Protein 6RS1 (pdb70)

Radius of gyration: 32.47 Å; Cα contacts (8 Å, |Δi|>4): 3170; chains: 4; bounding box: 75×90×92 Å

B-factor: mean 20.93, std 16.6, range [1.47, 90.55]

Solvent-accessible surface area: 50799 Å² total; per-residue (Å²): 115,128,13,183,34,21,110,58,1,68,61,20,0,52,57,0,4,12,57,12,8,0,0,0,2,0,7,13,33,70,43,50,1,9,135,80,0,60,94,33,148,20,129,47,66,92,69,32,18,60,29,0,0,28,5,0,2,59,6,92,39,0,15,26,12,1,0,0,0,0,0,43,78,42,0,4,121,19,119,11,88,118,37,44,42,0,20,67,26,0,148,83,12,14,2,24,4,0,0,38,3,19,105,34,60,66,132,25,99,90,34,96,39,6,24,26,15,83,5,68,116,47,1,24,105,36,0,114,114,6,45,123,25,23,0,52,0,0,11,1,83,0,16,5,59,14,24,144,110,19,7,28,140,81,1,11,94,63,4,2,65,14,0,0,99,0,0,12,11,0,0,82,27,1,0,1,0,0,0,5,1,17,4,49,55,85,20,83,28,72,9,98,82,5,10,58,8,1,33,114,2,1,15,14,3,16,52,0,1,41,60,53,126,14,37,16,31,0,1,0,0,10,0,7,4,0,14,16,3,72,129,33,88,156,58,48,14,105,52,5,1,79,30,1,2,86,0,1,21,54,13,0,8,8,10,0,28,0,0,0,0,10,3,25,68,22,61,19,63,39,0,0,133,5,0,13,10,0,19,88,47,100,54,125,34,5,10,39,5,2,0,1,0,2,100,1,0,6,82,33,0,13,138,43,9,36,30,143,130,146,48,43,138,100,0,23,92,20,0,51,66,13,0,116,4,0,17,56,0,14,94,14,44,13,176,44,133,117,123,11,183,46,19,121,60,1,69,54,22,0,48,51,1,4,12,55,11,10,0,0,0,1,0,10,18,32,70,40,44,2,8,139,72,0,60,90,43,141,19,129,59,84,90,66,37,20,76,38,1,3,32,6,0,2,60,5,96,33,0,14,32,9,1,0,0,0,0,0,46,77,47,0,3,111,20,115,9,91,116,36,43,42,0,20,71,31,0,145,85,8,11,2,26,6,0,0,45,4,14,102,33,59,67,135,27,99,89,35,97,37,6,24,27,14,83,6,66,117,48,1,23,109,48,0,116,125,8,43,124,26,22,0,52,1,0,15,1,82,0,16,5,63,18,25,151,115,20,8,28,138,85,1,11,92,62,4,2,66,15,0,0,98,0,0,12,11,0,0,77,24,2,0,1,0,0,0,5,1,13,5,44,48,88,27,89,26,77,10,106,83,6,11,58,7,1,32,108,2,1,13,13,3,16,49,0,1,40,59,52,129,14,38,16,31,0,0,0,0,8,0,10,4,1,14,16,3,57,129,31,86,161,59,50,18,106,53,4,0,83,30,0,2,90,0,2,23,55,13,0,8,8,10,0,29,0,0,0,0,9,4,20,79,29,52,18,60,41,0,0,129,5,0,13,8,0,29,94,46,92,44,123,35,7,8,38,5,2,0,1,1,0,106,2,0,8,103,38,0,19,147,34,11,11,35,122,146,135,42,41,161,115,0,24,90,20,0,44,66,13,0,98,4,0,17,69,0,13,98,13,42,14,173,40,130,113,125,16,185,48,17,122,60,0,67,59,21,0,50,52,0,3,11,53,12,8,0,0,0,1,0,7,14,32,73,42,43,0,9,139,74,0,60,90,49,146,16,123,63,85,74,69,28,12,93,46,1,2,34,6,0,4,60,5,97,37,0,15,30,11,0,0,0,0,0,0,44,78,42,0,3,117,13,107,11,103,117,34,45,46,0,19,68,29,0,131,87,9,10,2,26,8,0,0,45,4,15,105,34,62,66,133,26,100,90,36,99,40,5,22,26,15,82,6,66,118,50,1,23,106,46,0,111,122,7,46,120,25,23,0,50,0,0,14,2,81,0,17,4,62,16,25,152,116,21,8,28,139,85,0,10,90,63,3,2,64,14,0,0,99,0,0,15,11,0,0,74,25,1,0,1,0,0,1,5,1,13,6,44,45,88,25,91,28,77,10,103,82,4,10,58,8,2,31,109,2,1,13,13,3,16,50,0,1,40,61,53,127,14,29,16,32,0,0,0,0,9,0,10,4,1,10,16,3,61,119,31,86,160,60,52,8,97,52,5,0,88,31,1,1,78,0,1,22,56,13,0,8,9,10,0,28,0,0,0,0,12,5,24,71,24,62,21,62,38,0,0,127,4,0,13,6,0,22,89,49,99,46,121,31,6,12,38,6,2,0,2,0,1,108,1,0,7,102,26,0,16,121,24,8,17,40,137,125,141,53,42,175,118,0,25,116,20,0,42,64,14,0,119,4,0,17,73,0,14,97,13,51,14,164,43,134,113,121,10,188,51,17,94,59,1,64,62,20,0,52,60,0,4,11,58,11,3,0,0,0,9,0,10,25,33,69,42,47,1,8,141,86,0,61,94,49,147,21,132,55,78,88,70,35,23,64,29,0,1,28,6,0,2,54,5,86,31,0,15,25,11,0,0,0,0,0,0,46,77,44,0,4,111,17,124,10,90,116,43,42,48,0,15,64,31,0,144,80,5,14,1,22,4,0,0,48,3,17,103,32,61,67,131,27,99,89,35,96,40,5,22,25,14,83,6,65,118,48,1,24,109,48,0,114,129,9,46,121,25,22,0,53,0,0,13,1,84,0,18,5,62,15,24,146,114,19,7,28,141,84,0,12,93,63,4,2,65,14,0,0,98,0,0,13,10,0,0,79,22,1,0,1,0,0,0,5,1,17,4,49,55,87,20,83,27,71,9,100,82,5,10,57,8,1,32,112,3,1,14,13,2,16,50,0,0,40,60,53,129,14,33,15,30,0,0,0,0,10,0,6,4,1,17,16,3,71,130,33,89,157,60,55,25,89,50,5,0,79,33,1,2,86,0,1,21,56,13,0,8,8,10,0,29,0,0,0,0,11,9,43,58,18,44,17,63,42,0,0,136,6,0,12,3,0,17,74,30,115,47,121,35,5,9,38,6,2,0,1,0,14,99,0,0,7,46,34,0,15,120,49,11,17,37,129,128,128,52,41,151,117,0,23,96,20,0,38,68,13,0,119,4,0,17,71,0,15,97,11,40,14,170,42,131

GO terms:
  GO:0004332 fructose-bisphosphate aldolase activity (F, IDA)
  GO:0031930 mitochondria-nucleus signaling pathway (P, IDA)
  GO:0006094 gluconeogenesis (P, IDA)
  GO:0006096 glycolytic process (P, IDA)
  GO:0005634 nucleus (C, EXP)
  GO:0005515 protein binding (F, IPI)
  GO:0003729 mRNA binding (F, IDA)
  GO:0005739 mitochondrion (C, IDA)
  GO:0005507 copper ion binding (F, HDA)
  GO:0005783 endoplasmic reticulum (C, HDA)
  GO:0005829 cytosol (C, HDA)
  GO:0005886 plasma membrane (C, HDA)
  GO:0009506 plasmodesma (C, HDA)
  GO:1901149 salicylic acid binding (F, HDA)

Sequence (1348 aa):
FTSKFADELIANAAYIGTPGKGILAADESTGTIGKRLASINVEENVESNRRALRELLFTTPGALPCLSGVILFEETLYQKSSDGTPFVDMLKSAGVLPGIKVDKGTVELAGTNGETTTQGLDGLGDRCKKYYEAGARFAKWRAVLKIGVNEPSQLAIHENAYGLARYAVICQENGLVPIVEPEILVDGSHDIQKKCAAVTERVLAACYKALSDHHVLLEGTLLKPNMVTPGSESAKVAPEVIIAEHTVRALQRTVPAAVPAIIVFLSGGQSEEEATRNLNAMNQLKKTKKPWSLSFSSFGRALQQSSTLKTWGGKEENVKKAQEAFLVRCKANSEATLGAYKGDFTSKFADELIANAAYIIGTPGKGILAADESTGTIGKRLASINVENVESNRRALRELLFTTPGALPCLSGVILFEETLYQKSSDGTPFVDMLKSAGVLPGIKVDKGTVELAGTNGETTTQGLDGLGDRRCKKYYEAGARFAKWRAVLKIGVNEPSQLAIHENAYGLARYAVICQENGLVPIVEPEILVDGSHDIQKKCAAVTERVLAACYKALSDHHVLLEGTLLKPNMVTPGSESAKVAPEVIAEEHTVRALQRTVPAAVPAIVFLSGGQSEEEATRNLNAMNQLLKTKKKPWSLSFSFGRALQQSTLKTWGGKEENVKKAQEAFLVRCKANSEATLGAYKGDFTSKFADELIANAAYIIGTPGKGILAADESTGTIGKRLASINVENVESNRRALRELLFTTPGALPCLSGVILFEETLYQKSSDGTPFVDMLKSAGVLPGIKVDKGTVELAGTNGETTTQQGLDGLGDRRCKKYYEAGARFAKWRAVLKIGVNEPSQLAIHENAYGLARYAVICQENGLVPIVEPEILVDDGSHDIQKKCAAVTERVLAACYKALSDHHVLLEGTLLKPNMVTPGSESAKVAPEEVIAEHTVRALQRTVPAAVPAIVFLSGGQSEEEATRNLNAMNQLKKTKKPWSLSFSFGRALQQSTLKTWGGKEENVKKAQEAFLVRCKANSEATLGAYKGDFTSKFADELIANAAYIGTPGKGILAADESTGTIGKRLASINVENVESNRRALRELLFTTPGALPCLSGVILFEETLYQKSSDGTPFVDMLKSAGVLPGIKVDKGTVVELAGTNGETTTQGLDGLGDRRCKKYYEAGARFAKWRAVLKIGVNEPSQLAIHENAYGLARYAVICQENGLVPIVEPEILVDGSHDIQKKCAAVTERVLAACYKALSDHHVLLEGTLLKPNMVTPGSESAKVAPEVIAEEHTVRALQRTVPAAVPAIVFLSGGQSEEEATRNLNAMNQLKKTKKPWSLSFSFGRALQQSTLKTWGGKEENVKKAQEAFLVRCKANSEATLGAYKGD

Structure (mmCIF, N/CA/C/O backbone):
data_6RS1
#
_entry.id   6RS1
#
_cell.length_a   67.567
_cell.length_b   67.636
_cell.length_c   88.908
_cell.angle_alpha   79.95
_cell.angle_beta   73.13
_cell.angle_gamma   65.58
#
_symmetry.space_group_name_H-M   'P 1'
#
loop_
_entity.id
_entity.type
_entity.pdbx_description
1 polymer 'Fructose-bisphosphate aldolase 6, cytosolic'
2 non-polymer 'SULFATE ION'
3 water water
#
loop_
_atom_site.group_PDB
_atom_site.id
_atom_site.type_symbol
_atom_site.label_atom_id
_atom_site.label_alt_id
_atom_site.label_comp_id
_atom_site.label_asym_id
_atom_site.label_entity_id
_atom_site.label_seq_id
_atom_site.pdbx_PDB_ins_code
_atom_site.Cartn_x
_atom_site.Cartn_y
_atom_site.Cartn_z
_atom_site.occupancy
_atom_site.B_iso_or_equiv
_atom_site.auth_seq_id
_atom_site.auth_comp_id
_atom_site.auth_asym_id
_atom_site.auth_atom_id
_atom_site.pdbx_PDB_model_num
ATOM 1 N N . PHE A 1 4 ? -0.258 -23.447 12.376 1.00 54.53 4 PHE A N 1
ATOM 2 C CA . PHE A 1 4 ? 0.099 -22.593 13.539 1.00 54.20 4 PHE A CA 1
ATOM 3 C C . PHE A 1 4 ? -0.824 -21.366 13.598 1.00 54.20 4 PHE A C 1
ATOM 4 O O . PHE A 1 4 ? -0.713 -20.425 12.798 1.00 53.51 4 PHE A O 1
ATOM 12 N N . THR A 1 5 ? -1.748 -21.416 14.566 1.00 52.01 5 THR A N 1
ATOM 13 C CA . THR A 1 5 ? -2.483 -20.270 15.081 1.00 50.28 5 THR A CA 1
ATOM 14 C C . THR A 1 5 ? -2.092 -20.093 16.555 1.00 46.39 5 THR A C 1
ATOM 15 O O . THR A 1 5 ? -2.367 -20.988 17.354 1.00 45.64 5 THR A O 1
ATOM 19 N N . SER A 1 6 ? -1.477 -18.949 16.884 1.00 41.05 6 SER A N 1
ATOM 20 C CA . SER A 1 6 ? -1.221 -18.568 18.272 1.00 39.17 6 SER A CA 1
ATOM 21 C C . SER A 1 6 ? -2.562 -18.229 18.964 1.00 38.64 6 SER A C 1
ATOM 22 O O . SER A 1 6 ? -3.561 -17.888 18.289 1.00 42.70 6 SER A O 1
ATOM 25 N N . LYS A 1 7 ? -2.632 -18.412 20.291 1.00 34.57 7 LYS A N 1
ATOM 26 C CA . LYS A 1 7 ? -3.753 -17.854 21.101 1.00 32.73 7 LYS A CA 1
ATOM 27 C C . LYS A 1 7 ? -3.548 -16.338 21.304 1.00 27.85 7 LYS A C 1
ATOM 28 O O . LYS A 1 7 ? -4.445 -15.650 21.702 1.00 27.08 7 LYS A O 1
ATOM 34 N N . PHE A 1 8 ? -2.338 -15.842 21.014 1.00 22.80 8 PHE A N 1
ATOM 35 C CA . PHE A 1 8 ? -2.009 -14.450 21.132 1.00 20.02 8 PHE A CA 1
ATOM 36 C C . PHE A 1 8 ? -2.174 -13.704 19.796 1.00 18.35 8 PHE A C 1
ATOM 37 O O . PHE A 1 8 ? -1.763 -12.521 19.705 1.00 17.11 8 PHE A O 1
ATOM 45 N N . ALA A 1 9 ? -2.755 -14.364 18.778 1.00 17.35 9 ALA A N 1
ATOM 46 C CA . ALA A 1 9 ? -2.701 -13.878 17.389 1.00 16.43 9 ALA A CA 1
ATOM 47 C C . ALA A 1 9 ? -3.269 -12.451 17.289 1.00 16.21 9 ALA A C 1
ATOM 48 O O . ALA A 1 9 ? -2.631 -11.577 16.690 1.00 15.38 9 ALA A O 1
ATOM 50 N N . ASP A 1 10 ? -4.442 -12.203 17.883 1.00 16.81 10 ASP A N 1
ATOM 51 C CA . ASP A 1 10 ? -5.054 -10.853 17.842 1.00 16.91 10 ASP A CA 1
ATOM 52 C C . ASP A 1 10 ? -4.141 -9.790 18.491 1.00 15.78 10 ASP A C 1
ATOM 53 O O . ASP A 1 10 ? -3.924 -8.708 17.921 1.00 15.18 10 ASP A O 1
ATOM 58 N N . GLU A 1 11 ? -3.622 -10.105 19.686 1.00 15.35 11 GLU A N 1
ATOM 59 C CA . GLU A 1 11 ? -2.786 -9.177 20.411 1.00 14.78 11 GLU A CA 1
ATOM 60 C C . GLU A 1 11 ? -1.480 -8.943 19.630 1.00 13.24 11 GLU A C 1
ATOM 61 O O . GLU A 1 11 ? -1.004 -7.803 19.591 1.00 12.94 11 GLU A O 1
ATOM 67 N N . LEU A 1 12 ? -0.935 -9.980 18.969 1.00 12.20 12 LEU A N 1
ATOM 68 C CA . LEU A 1 12 ? 0.314 -9.829 18.197 1.00 10.91 12 LEU A CA 1
ATOM 69 C C . LEU A 1 12 ? 0.108 -8.803 17.072 1.00 10.24 12 LEU A C 1
ATOM 70 O O . LEU A 1 12 ? 0.912 -7.895 16.875 1.00 9.58 12 LEU A O 1
ATOM 75 N N . ILE A 1 13 ? -0.982 -8.984 16.323 1.00 10.38 13 ILE A N 1
ATOM 76 C CA . ILE A 1 13 ? -1.345 -8.169 15.148 1.00 10.10 13 ILE A CA 1
ATOM 77 C C . ILE A 1 13 ? -1.631 -6.716 15.568 1.00 10.11 13 ILE A C 1
ATOM 78 O O . ILE A 1 13 ? -1.147 -5.801 14.923 1.00 9.69 13 ILE A O 1
ATOM 83 N N . ALA A 1 14 ? -2.378 -6.522 16.660 1.00 10.65 14 ALA A N 1
ATOM 84 C CA . ALA A 1 14 ? -2.658 -5.184 17.242 1.00 10.91 14 ALA A CA 1
ATOM 85 C C . ALA A 1 14 ? -1.370 -4.502 17.739 1.00 10.28 14 ALA A C 1
ATOM 86 O O . ALA A 1 14 ? -1.188 -3.321 17.449 1.00 10.10 14 ALA A O 1
ATOM 88 N N . ASN A 1 15 ? -0.508 -5.224 18.467 1.00 9.95 15 ASN A N 1
ATOM 89 C CA . ASN A 1 15 ? 0.731 -4.638 18.981 1.00 9.59 15 ASN A CA 1
ATOM 90 C C . ASN A 1 15 ? 1.688 -4.339 17.836 1.00 8.88 15 ASN A C 1
ATOM 91 O O . ASN A 1 15 ? 2.293 -3.275 17.828 1.00 8.87 15 ASN A O 1
ATOM 96 N N . ALA A 1 16 ? 1.855 -5.249 16.888 1.00 8.57 16 ALA A N 1
ATOM 97 C CA . ALA A 1 16 ? 2.793 -4.990 15.759 1.00 8.04 16 ALA A CA 1
ATOM 98 C C . ALA A 1 16 ? 2.346 -3.771 14.952 1.00 8.20 16 ALA A C 1
ATOM 99 O O . ALA A 1 16 ? 3.176 -2.953 14.569 1.00 7.98 16 ALA A O 1
ATOM 101 N N . ALA A 1 17 ? 1.047 -3.672 14.653 1.00 8.90 17 ALA A N 1
ATOM 102 C CA . ALA A 1 17 ? 0.477 -2.508 13.974 1.00 9.27 17 ALA A CA 1
ATOM 103 C C . ALA A 1 17 ? 0.697 -1.237 14.817 1.00 9.68 17 ALA A C 1
ATOM 104 O O . ALA A 1 17 ? 1.024 -0.205 14.273 1.00 9.62 17 ALA A O 1
ATOM 106 N N . TYR A 1 18 ? 0.543 -1.326 16.155 1.00 10.13 18 TYR A N 1
ATOM 107 C CA . TYR A 1 18 ? 0.699 -0.198 17.048 1.00 10.56 18 TYR A CA 1
ATOM 108 C C . TYR A 1 18 ? 2.115 0.396 16.978 1.00 10.17 18 TYR A C 1
ATOM 109 O O . TYR A 1 18 ? 2.322 1.632 17.010 1.00 10.29 18 TYR A O 1
ATOM 118 N N . ILE A 1 19 ? 3.115 -0.477 16.918 1.00 9.73 19 ILE A N 1
ATOM 119 C CA . ILE A 1 19 ? 4.492 -0.038 16.884 1.00 9.49 19 ILE A CA 1
ATOM 120 C C . ILE A 1 19 ? 4.695 0.883 15.680 1.00 9.55 19 ILE A C 1
ATOM 121 O O . ILE A 1 19 ? 5.482 1.846 15.771 1.00 9.81 19 ILE A O 1
ATOM 126 N N . GLY A 1 20 ? 4.030 0.590 14.558 1.00 9.62 20 GLY A N 1
ATOM 127 C CA . GLY A 1 20 ? 4.156 1.391 13.336 1.00 9.71 20 GLY A CA 1
ATOM 128 C C . GLY A 1 20 ? 3.204 2.617 13.280 1.00 10.53 20 GLY A C 1
ATOM 129 O O . GLY A 1 20 ? 3.098 3.252 12.252 1.00 10.92 20 GLY A O 1
ATOM 130 N N . THR A 1 21 ? 2.535 2.999 14.378 1.00 10.99 21 THR A N 1
ATOM 131 C CA . THR A 1 21 ? 1.768 4.245 14.441 1.00 11.73 21 THR A CA 1
ATOM 132 C C . THR A 1 21 ? 2.567 5.435 13.886 1.00 11.85 21 THR A C 1
ATOM 133 O O . THR A 1 21 ? 3.608 5.791 14.430 1.00 11.70 21 THR A O 1
ATOM 137 N N . PRO A 1 22 ? 2.066 6.141 12.837 1.00 12.02 22 PRO A N 1
ATOM 138 C CA . PRO A 1 22 ? 2.700 7.378 12.354 1.00 12.06 22 PRO A CA 1
ATOM 139 C C . PRO A 1 22 ? 2.977 8.352 13.510 1.00 12.34 22 PRO A C 1
ATOM 140 O O . PRO A 1 22 ? 2.110 8.574 14.341 1.00 12.73 22 PRO A O 1
ATOM 144 N N . GLY A 1 23 ? 4.227 8.850 13.591 1.00 11.93 23 GLY A N 1
ATOM 145 C CA . GLY A 1 23 ? 4.607 9.748 14.693 1.00 12.41 23 GLY A CA 1
ATOM 146 C C . GLY A 1 23 ? 5.348 9.063 15.832 1.00 11.99 23 GLY A C 1
ATOM 147 O O . GLY A 1 23 ? 5.849 9.751 16.726 1.00 12.41 23 GLY A O 1
ATOM 148 N N . LYS A 1 24 ? 5.482 7.733 15.766 1.00 11.04 24 LYS A N 1
ATOM 149 C CA . LYS A 1 24 ? 6.074 6.941 16.817 1.00 10.90 24 LYS A CA 1
ATOM 150 C C . LYS A 1 24 ? 7.137 5.985 16.256 1.00 9.80 24 LYS A C 1
ATOM 151 O O . LYS A 1 24 ? 7.077 5.615 15.084 1.00 9.14 24 LYS A O 1
ATOM 157 N N . GLY A 1 25 ? 8.096 5.632 17.118 1.00 9.70 25 GLY A N 1
ATOM 158 C CA . GLY A 1 25 ? 9.089 4.631 16.805 1.00 9.06 25 GLY A CA 1
ATOM 159 C C . GLY A 1 25 ? 9.624 3.995 18.058 1.00 9.27 25 GLY A C 1
ATOM 160 O O . GLY A 1 25 ? 9.085 4.191 19.113 1.00 9.89 25 GLY A O 1
ATOM 161 N N . ILE A 1 26 ? 10.703 3.223 17.936 1.00 8.89 26 ILE A N 1
ATOM 162 C CA . ILE A 1 26 ? 11.204 2.446 19.052 1.00 9.10 26 ILE A CA 1
ATOM 163 C C . ILE A 1 26 ? 12.523 3.056 19.544 1.00 9.66 26 ILE A C 1
ATOM 164 O O . ILE A 1 26 ? 13.381 3.400 18.748 1.00 9.36 26 ILE A O 1
ATOM 169 N N . LEU A 1 27 ? 12.688 3.145 20.866 1.00 10.50 27 LEU A N 1
ATOM 170 C CA . LEU A 1 27 ? 13.973 3.399 21.454 1.00 11.28 27 LEU A CA 1
ATOM 171 C C . LEU A 1 27 ? 14.607 2.047 21.764 1.00 11.31 27 LEU A C 1
ATOM 172 O O . LEU A 1 27 ? 14.039 1.267 22.499 1.00 11.25 27 LEU A O 1
ATOM 177 N N . ALA A 1 28 ? 15.777 1.788 21.164 1.00 11.52 28 ALA A N 1
ATOM 178 C CA . ALA A 1 28 ? 16.584 0.584 21.508 1.00 11.87 28 ALA A CA 1
ATOM 179 C C . ALA A 1 28 ? 17.515 0.944 22.673 1.00 13.28 28 ALA A C 1
ATOM 180 O O . ALA A 1 28 ? 18.549 1.612 22.480 1.00 13.87 28 ALA A O 1
ATOM 182 N N . ALA A 1 29 ? 17.088 0.585 23.879 1.00 14.31 29 ALA A N 1
ATOM 183 C CA . ALA A 1 29 ? 17.850 0.782 25.071 1.00 16.06 29 ALA A CA 1
ATOM 184 C C . ALA A 1 29 ? 18.310 -0.575 25.615 1.00 16.91 29 ALA A C 1
ATOM 185 O O . ALA A 1 29 ? 18.466 -0.716 26.852 1.00 17.72 29 ALA A O 1
ATOM 187 N N . ASP A 1 30 ? 18.547 -1.535 24.708 1.00 16.91 30 ASP A N 1
ATOM 188 C CA . ASP A 1 30 ? 18.719 -2.930 25.111 1.00 18.41 30 ASP A CA 1
ATOM 189 C C . ASP A 1 30 ? 20.207 -3.321 25.165 1.00 20.51 30 ASP A C 1
ATOM 190 O O . ASP A 1 30 ? 20.527 -4.481 25.115 1.00 19.99 30 ASP A O 1
ATOM 195 N N . GLU A 1 31 ? 21.106 -2.347 25.328 1.00 23.83 31 GLU A N 1
ATOM 196 C CA . GLU A 1 31 ? 22.509 -2.686 25.222 1.00 26.83 31 GLU A CA 1
ATOM 197 C C . GLU A 1 31 ? 22.894 -3.423 26.508 1.00 29.66 31 GLU A C 1
ATOM 198 O O . GLU A 1 31 ? 22.521 -3.023 27.639 1.00 30.60 31 GLU A O 1
ATOM 204 N N . SER A 1 32 ? 23.557 -4.566 26.276 1.00 32.37 32 SER A N 1
ATOM 205 C CA . SER A 1 32 ? 24.028 -5.466 27.319 1.00 35.30 32 SER A CA 1
ATOM 206 C C . SER A 1 32 ? 24.867 -4.705 28.346 1.00 36.31 32 SER A C 1
ATOM 207 O O . SER A 1 32 ? 25.225 -3.531 28.166 1.00 35.88 32 SER A O 1
ATOM 210 N N . THR A 1 33 ? 25.185 -5.434 29.411 1.00 37.12 33 THR A N 1
ATOM 211 C CA . THR A 1 33 ? 26.020 -4.953 30.513 1.00 39.20 33 THR A CA 1
ATOM 212 C C . THR A 1 33 ? 27.401 -4.481 29.977 1.00 40.44 33 THR A C 1
ATOM 213 O O . THR A 1 33 ? 27.957 -3.492 30.467 1.00 41.10 33 THR A O 1
ATOM 217 N N . GLY A 1 34 ? 27.919 -5.136 28.929 1.00 41.00 34 GLY A N 1
ATOM 218 C CA . GLY A 1 34 ? 29.226 -4.807 28.329 1.00 42.93 34 GLY A CA 1
ATOM 219 C C . GLY A 1 34 ? 29.165 -3.622 27.374 1.00 43.36 34 GLY A C 1
ATOM 220 O O . GLY A 1 34 ? 29.974 -2.667 27.484 1.00 44.17 34 GLY A O 1
ATOM 221 N N . THR A 1 35 ? 28.201 -3.677 26.440 1.00 43.31 35 THR A N 1
ATOM 222 C CA . THR A 1 35 ? 28.023 -2.653 25.415 1.00 41.74 35 THR A CA 1
ATOM 223 C C . THR A 1 35 ? 27.717 -1.294 26.055 1.00 42.86 35 THR A C 1
ATOM 224 O O . THR A 1 35 ? 28.230 -0.267 25.594 1.00 43.71 35 THR A O 1
ATOM 228 N N . ILE A 1 36 ? 26.882 -1.285 27.108 1.00 43.43 36 ILE A N 1
ATOM 229 C CA . ILE A 1 36 ? 26.544 -0.038 27.782 1.00 44.05 36 ILE A CA 1
ATOM 230 C C . ILE A 1 36 ? 27.759 0.421 28.590 1.00 46.26 36 ILE A C 1
ATOM 231 O O . ILE A 1 36 ? 27.958 1.613 28.770 1.00 47.51 36 ILE A O 1
ATOM 236 N N . GLY A 1 37 ? 28.563 -0.537 29.061 1.00 49.25 37 GLY A N 1
ATOM 237 C CA . GLY A 1 37 ? 29.853 -0.247 29.668 1.00 52.48 37 GLY A CA 1
ATOM 238 C C . GLY A 1 37 ? 30.661 0.701 28.791 1.00 54.21 37 GLY A C 1
ATOM 239 O O . GLY A 1 37 ? 31.023 1.810 29.224 1.00 56.70 37 GLY A O 1
ATOM 240 N N . LYS A 1 38 ? 30.876 0.279 27.537 1.00 52.98 38 LYS A N 1
ATOM 241 C CA . LYS A 1 38 ? 31.593 1.071 26.531 1.00 53.40 38 LYS A CA 1
ATOM 242 C C . LYS A 1 38 ? 31.016 2.497 26.452 1.00 52.87 38 LYS A C 1
ATOM 243 O O . LYS A 1 38 ? 31.780 3.472 26.490 1.00 54.37 38 LYS A O 1
ATOM 249 N N . ARG A 1 39 ? 29.678 2.602 26.335 1.00 51.44 39 ARG A N 1
ATOM 250 C CA . ARG A 1 39 ? 28.968 3.886 26.189 1.00 50.00 39 ARG A CA 1
ATOM 251 C C . ARG A 1 39 ? 29.212 4.761 27.424 1.00 49.73 39 ARG A C 1
ATOM 252 O O . ARG A 1 39 ? 29.383 5.992 27.306 1.00 49.44 39 ARG A O 1
ATOM 260 N N . LEU A 1 40 ? 29.182 4.126 28.603 1.00 49.01 40 LEU A N 1
ATOM 261 C CA . LEU A 1 40 ? 29.318 4.842 29.862 1.00 51.06 40 LEU A CA 1
ATOM 262 C C . LEU A 1 40 ? 30.774 5.289 30.018 1.00 52.91 40 LEU A C 1
ATOM 263 O O . LEU A 1 40 ? 31.038 6.423 30.437 1.00 54.92 40 LEU A O 1
ATOM 268 N N . ALA A 1 41 ? 31.700 4.381 29.680 1.00 53.81 41 ALA A N 1
ATOM 269 C CA . ALA A 1 41 ? 33.139 4.666 29.692 1.00 57.20 41 ALA A CA 1
ATOM 270 C C . ALA A 1 41 ? 33.406 5.936 28.879 1.00 57.74 41 ALA A C 1
ATOM 271 O O . ALA A 1 41 ? 34.007 6.887 29.395 1.00 58.60 41 ALA A O 1
ATOM 273 N N . SER A 1 42 ? 32.882 5.947 27.640 1.00 56.25 42 SER A N 1
ATOM 274 C CA . SER A 1 42 ? 33.101 7.004 26.647 1.00 56.50 42 SER A CA 1
ATOM 275 C C . SER A 1 42 ? 32.686 8.389 27.154 1.00 57.20 42 SER A C 1
ATOM 276 O O . SER A 1 42 ? 32.880 9.391 26.473 1.00 58.06 42 SER A O 1
ATOM 279 N N . ILE A 1 43 ? 32.160 8.451 28.374 1.00 58.08 43 ILE A N 1
ATOM 280 C CA . ILE A 1 43 ? 31.814 9.710 28.989 1.00 59.02 43 ILE A CA 1
ATOM 281 C C . ILE A 1 43 ? 32.123 9.642 30.498 1.00 61.03 43 ILE A C 1
ATOM 282 O O . ILE A 1 43 ? 31.456 10.296 31.304 1.00 62.37 43 ILE A O 1
ATOM 287 N N . ASN A 1 44 ? 33.147 8.846 30.849 1.00 62.14 44 ASN A N 1
ATOM 288 C CA . ASN A 1 44 ? 33.775 8.750 32.196 1.00 62.76 44 ASN A CA 1
ATOM 289 C C . ASN A 1 44 ? 32.740 8.437 33.279 1.00 60.81 44 ASN A C 1
ATOM 290 O O . ASN A 1 44 ? 32.675 9.130 34.305 1.00 62.36 44 ASN A O 1
ATOM 295 N N . VAL A 1 45 ? 31.979 7.356 33.057 1.00 56.63 45 VAL A N 1
ATOM 296 C CA . VAL A 1 45 ? 31.095 6.806 34.079 1.00 54.38 45 VAL A CA 1
ATOM 297 C C . VAL A 1 45 ? 31.392 5.308 34.212 1.00 51.87 45 VAL A C 1
ATOM 298 O O . VAL A 1 45 ? 31.586 4.605 33.225 1.00 49.91 45 VAL A O 1
ATOM 302 N N . GLU A 1 46 ? 31.486 4.864 35.468 1.00 51.77 46 GLU A N 1
ATOM 303 C CA A GLU A 1 46 ? 31.738 3.457 35.817 0.50 51.06 46 GLU A CA 1
ATOM 304 C CA B GLU A 1 46 ? 31.733 3.465 35.827 0.50 51.27 46 GLU A CA 1
ATOM 305 C C . GLU A 1 46 ? 30.502 2.652 35.395 1.00 48.43 46 GLU A C 1
ATOM 306 O O . GLU A 1 46 ? 29.369 3.138 35.507 1.00 47.43 46 GLU A O 1
ATOM 317 N N . ASN A 1 47 ? 30.730 1.427 34.909 1.00 46.58 47 ASN A N 1
ATOM 318 C CA . ASN A 1 47 ? 29.665 0.521 34.533 1.00 44.71 47 ASN A CA 1
ATOM 319 C C . ASN A 1 47 ? 29.197 -0.315 35.746 1.00 44.79 47 ASN A C 1
ATOM 320 O O . ASN A 1 47 ? 29.472 -1.500 35.819 1.00 44.29 47 ASN A O 1
ATOM 325 N N . VAL A 1 48 ? 28.456 0.319 36.670 1.00 45.16 48 VAL A N 1
ATOM 326 C CA . VAL A 1 48 ? 27.734 -0.338 37.775 1.00 45.32 48 VAL A CA 1
ATOM 327 C C . VAL A 1 48 ? 26.220 -0.227 37.495 1.00 43.57 48 VAL A C 1
ATOM 328 O O . VAL A 1 48 ? 25.772 0.701 36.810 1.00 42.43 48 VAL A O 1
ATOM 332 N N . GLU A 1 49 ? 25.433 -1.162 38.046 1.00 42.84 49 GLU A N 1
ATOM 333 C CA . GLU A 1 49 ? 23.962 -1.181 37.884 1.00 41.12 49 GLU A CA 1
ATOM 334 C C . GLU A 1 49 ? 23.327 0.140 38.370 1.00 41.48 49 GLU A C 1
ATOM 335 O O . GLU A 1 49 ? 22.269 0.545 37.896 1.00 40.36 49 GLU A O 1
ATOM 341 N N . SER A 1 50 ? 23.964 0.808 39.332 1.00 42.72 50 SER A N 1
ATOM 342 C CA . SER A 1 50 ? 23.552 2.134 39.768 1.00 43.30 50 SER A CA 1
ATOM 343 C C . SER A 1 50 ? 23.353 3.070 38.562 1.00 41.75 50 SER A C 1
ATOM 344 O O . SER A 1 50 ? 22.311 3.707 38.418 1.00 41.24 50 SER A O 1
ATOM 347 N N . ASN A 1 51 ? 24.368 3.146 37.689 1.00 40.99 51 ASN A N 1
ATOM 348 C CA . ASN A 1 51 ? 24.482 4.179 36.638 1.00 39.87 51 ASN A CA 1
ATOM 349 C C . ASN A 1 51 ? 23.649 3.810 35.397 1.00 37.40 51 ASN A C 1
ATOM 350 O O . ASN A 1 51 ? 23.034 4.686 34.785 1.00 36.50 51 ASN A O 1
ATOM 355 N N . ARG A 1 52 ? 23.659 2.520 35.029 1.00 36.39 52 ARG A N 1
ATOM 356 C CA . ARG A 1 52 ? 22.825 1.990 33.947 1.00 34.20 52 ARG A CA 1
ATOM 357 C C . ARG A 1 52 ? 21.352 2.329 34.230 1.00 33.94 52 ARG A C 1
ATOM 358 O O . ARG A 1 52 ? 20.654 2.828 33.357 1.00 34.17 52 ARG A O 1
ATOM 366 N N . ARG A 1 53 ? 20.885 2.061 35.455 1.00 34.34 53 ARG A N 1
ATOM 367 C CA . ARG A 1 53 ? 19.538 2.425 35.900 1.00 33.88 53 ARG A CA 1
ATOM 368 C C . ARG A 1 53 ? 19.334 3.937 35.747 1.00 33.89 53 ARG A C 1
ATOM 369 O O . ARG A 1 53 ? 18.281 4.364 35.267 1.00 32.74 53 ARG A O 1
ATOM 377 N N . ALA A 1 54 ? 20.335 4.732 36.170 1.00 34.97 54 ALA A N 1
ATOM 378 C CA . ALA A 1 54 ? 20.243 6.193 36.157 1.00 35.37 54 ALA A CA 1
ATOM 379 C C . ALA A 1 54 ? 20.051 6.705 34.714 1.00 33.49 54 ALA A C 1
ATOM 380 O O . ALA A 1 54 ? 19.267 7.624 34.483 1.00 33.39 54 ALA A O 1
ATOM 382 N N . LEU A 1 55 ? 20.798 6.113 33.777 1.00 32.03 55 LEU A N 1
ATOM 383 C CA . LEU A 1 55 ? 20.774 6.488 32.383 1.00 31.11 55 LEU A CA 1
ATOM 384 C C . LEU A 1 55 ? 19.429 6.116 31.725 1.00 29.10 55 LEU A C 1
ATOM 385 O O . LEU A 1 55 ? 18.857 6.885 30.978 1.00 28.54 55 LEU A O 1
ATOM 390 N N . ARG A 1 56 ? 18.946 4.911 32.000 1.00 27.99 56 ARG A N 1
ATOM 391 C CA . ARG A 1 56 ? 17.683 4.463 31.423 1.00 26.54 56 ARG A CA 1
ATOM 392 C C . ARG A 1 56 ? 16.536 5.280 32.047 1.00 27.01 56 ARG A C 1
ATOM 393 O O . ARG A 1 56 ? 15.574 5.635 31.386 1.00 26.20 56 ARG A O 1
ATOM 401 N N . GLU A 1 57 ? 16.660 5.637 33.320 1.00 28.53 57 GLU A N 1
ATOM 402 C CA . GLU A 1 57 ? 15.672 6.483 33.996 1.00 29.51 57 GLU A CA 1
ATOM 403 C C . GLU A 1 57 ? 15.618 7.890 33.382 1.00 29.70 57 GLU A C 1
ATOM 404 O O . GLU A 1 57 ? 14.527 8.440 33.210 1.00 29.39 57 GLU A O 1
ATOM 410 N N . LEU A 1 58 ? 16.803 8.463 33.126 1.00 30.33 58 LEU A N 1
ATOM 411 C CA . LEU A 1 58 ? 16.968 9.727 32.436 1.00 30.81 58 LEU A CA 1
ATOM 412 C C . LEU A 1 58 ? 16.133 9.744 31.143 1.00 29.15 58 LEU A C 1
ATOM 413 O O . LEU A 1 58 ? 15.334 10.650 30.909 1.00 28.81 58 LEU A O 1
ATOM 418 N N . LEU A 1 59 ? 16.323 8.713 30.315 1.00 28.10 59 LEU A N 1
ATOM 419 C CA . LEU A 1 59 ? 15.623 8.562 29.046 1.00 26.68 59 LEU A CA 1
ATOM 420 C C . LEU A 1 59 ? 14.108 8.486 29.278 1.00 26.59 59 LEU A C 1
ATOM 421 O O . LEU A 1 59 ? 13.343 9.301 28.737 1.00 26.52 59 LEU A O 1
ATOM 426 N N . PHE A 1 60 ? 13.693 7.530 30.112 1.00 26.85 60 PHE A N 1
ATOM 427 C CA . PHE A 1 60 ? 12.305 7.129 30.255 1.00 26.68 60 PHE A CA 1
ATOM 428 C C . PHE A 1 60 ? 11.486 8.189 31.006 1.00 28.39 60 PHE A C 1
ATOM 429 O O . PHE A 1 60 ? 10.270 8.233 30.843 1.00 28.91 60 PHE A O 1
ATOM 437 N N . THR A 1 61 ? 12.129 9.042 31.820 1.00 30.05 61 THR A N 1
ATOM 438 C CA . THR A 1 61 ? 11.390 10.094 32.545 1.00 31.29 61 THR A CA 1
ATOM 439 C C . THR A 1 61 ? 11.580 11.464 31.883 1.00 31.45 61 THR A C 1
ATOM 440 O O . THR A 1 61 ? 11.263 12.463 32.500 1.00 32.81 61 THR A O 1
ATOM 444 N N . THR A 1 62 ? 12.099 11.495 30.650 1.00 29.90 62 THR A N 1
ATOM 445 C CA . THR A 1 62 ? 12.211 12.739 29.883 1.00 29.81 62 THR A CA 1
ATOM 446 C C . THR A 1 62 ? 10.810 13.270 29.596 1.00 29.63 62 THR A C 1
ATOM 447 O O . THR A 1 62 ? 10.023 12.631 28.911 1.00 28.85 62 THR A O 1
ATOM 451 N N . PRO A 1 63 ? 10.441 14.460 30.105 1.00 30.98 63 PRO A N 1
ATOM 452 C CA . PRO A 1 63 ? 9.191 15.108 29.703 1.00 30.86 63 PRO A CA 1
ATOM 453 C C . PRO A 1 63 ? 9.071 15.194 28.181 1.00 29.28 63 PRO A C 1
ATOM 454 O O . PRO A 1 63 ? 9.960 15.738 27.555 1.00 29.64 63 PRO A O 1
ATOM 458 N N . GLY A 1 64 ? 8.017 14.609 27.605 1.00 27.54 64 GLY A N 1
ATOM 459 C CA . GLY A 1 64 ? 7.734 14.763 26.155 1.00 25.84 64 GLY A CA 1
ATOM 460 C C . GLY A 1 64 ? 8.212 13.595 25.297 1.00 23.41 64 GLY A C 1
ATOM 461 O O . GLY A 1 64 ? 7.827 13.483 24.159 1.00 22.22 64 GLY A O 1
ATOM 462 N N . ALA A 1 65 ? 9.052 12.722 25.845 1.00 22.57 65 ALA A N 1
ATOM 463 C CA . ALA A 1 65 ? 9.771 11.724 25.024 1.00 20.81 65 ALA A CA 1
ATOM 464 C C . ALA A 1 65 ? 8.865 10.531 24.705 1.00 19.36 65 ALA A C 1
ATOM 465 O O . ALA A 1 65 ? 8.717 10.131 23.560 1.00 18.17 65 ALA A O 1
ATOM 467 N N . LEU A 1 66 ? 8.216 9.993 25.737 1.00 19.33 66 LEU A N 1
ATOM 468 C CA . LEU A 1 66 ? 7.467 8.751 25.609 1.00 18.20 66 LEU A CA 1
ATOM 469 C C . LEU A 1 66 ? 6.405 8.823 24.514 1.00 17.31 66 LEU A C 1
ATOM 470 O O . LEU A 1 66 ? 6.188 7.823 23.826 1.00 16.15 66 LEU A O 1
ATOM 475 N N . PRO A 1 67 ? 5.652 9.939 24.358 1.00 17.81 67 PRO A N 1
ATOM 476 C CA . PRO A 1 67 ? 4.688 10.083 23.262 1.00 17.15 67 PRO A CA 1
ATOM 477 C C . PRO A 1 67 ? 5.227 9.892 21.846 1.00 15.80 67 PRO A C 1
ATOM 478 O O . PRO A 1 67 ? 4.478 9.499 20.958 1.00 15.11 67 PRO A O 1
ATOM 482 N N . CYS A 1 68 ? 6.543 10.100 21.665 1.00 15.36 68 CYS A N 1
ATOM 483 C CA . CYS A 1 68 ? 7.198 9.838 20.400 1.00 14.17 68 CYS A CA 1
ATOM 484 C C . CYS A 1 68 ? 7.538 8.354 20.254 1.00 13.05 68 CYS A C 1
ATOM 485 O O . CYS A 1 68 ? 8.072 7.987 19.217 1.00 12.26 68 CYS A O 1
ATOM 488 N N . LEU A 1 69 ? 7.270 7.539 21.273 1.00 12.96 69 LEU A N 1
ATOM 489 C CA . LEU A 1 69 ? 7.774 6.160 21.273 1.00 12.17 69 LEU A CA 1
ATOM 490 C C . LEU A 1 69 ? 6.589 5.179 21.305 1.00 11.88 69 LEU A C 1
ATOM 491 O O . LEU A 1 69 ? 5.801 5.188 22.272 1.00 12.61 69 LEU A O 1
ATOM 496 N N . SER A 1 70 ? 6.533 4.271 20.322 1.00 10.99 70 SER A N 1
ATOM 497 C CA . SER A 1 70 ? 5.606 3.132 20.369 1.00 10.69 70 SER A CA 1
ATOM 498 C C . SER A 1 70 ? 6.174 1.977 21.209 1.00 10.59 70 SER A C 1
ATOM 499 O O . SER A 1 70 ? 5.414 1.167 21.790 1.00 10.62 70 SER A O 1
ATOM 502 N N . GLY A 1 71 ? 7.512 1.914 21.287 1.00 10.42 71 GLY A N 1
ATOM 503 C CA . GLY A 1 71 ? 8.154 0.870 22.040 1.00 10.49 71 GLY A CA 1
ATOM 504 C C . GLY A 1 71 ? 9.516 1.283 22.527 1.00 10.81 71 GLY A C 1
ATOM 505 O O . GLY A 1 71 ? 10.112 2.169 21.978 1.00 10.88 71 GLY A O 1
ATOM 506 N N . VAL A 1 72 ? 9.992 0.595 23.559 1.00 11.22 72 VAL A N 1
ATOM 507 C CA . VAL A 1 72 ? 11.364 0.704 24.075 1.00 11.64 72 VAL A CA 1
ATOM 508 C C . VAL A 1 72 ? 11.894 -0.726 24.223 1.00 11.28 72 VAL A C 1
ATOM 509 O O . VAL A 1 72 ? 11.295 -1.511 24.896 1.00 11.44 72 VAL A O 1
ATOM 513 N N . ILE A 1 73 ? 12.964 -1.066 23.516 1.00 10.86 73 ILE A N 1
ATOM 514 C CA . ILE A 1 73 ? 13.630 -2.394 23.679 1.00 10.81 73 ILE A CA 1
ATOM 515 C C . ILE A 1 73 ? 14.501 -2.329 24.949 1.00 11.93 73 ILE A C 1
ATOM 516 O O . ILE A 1 73 ? 15.375 -1.438 25.066 1.00 12.30 73 ILE A O 1
ATOM 521 N N . LEU A 1 74 ? 14.270 -3.277 25.865 1.00 12.50 74 LEU A N 1
ATOM 522 C CA . LEU A 1 74 ? 15.016 -3.347 27.112 1.00 13.80 74 LEU A CA 1
ATOM 523 C C . LEU A 1 74 ? 15.959 -4.553 27.079 1.00 14.03 74 LEU A C 1
ATOM 524 O O . LEU A 1 74 ? 15.702 -5.540 26.396 1.00 13.19 74 LEU A O 1
ATOM 529 N N . PHE A 1 75 ? 17.012 -4.435 27.894 1.00 15.34 75 PHE A N 1
ATOM 530 C CA . PHE A 1 75 ? 17.841 -5.531 28.318 1.00 16.10 75 PHE A CA 1
ATOM 531 C C . PHE A 1 75 ? 17.179 -6.174 29.530 1.00 16.90 75 PHE A C 1
ATOM 532 O O . PHE A 1 75 ? 16.511 -5.480 30.281 1.00 17.38 75 PHE A O 1
ATOM 540 N N . GLU A 1 76 ? 17.388 -7.485 29.714 1.00 17.12 76 GLU A N 1
ATOM 541 C CA . GLU A 1 76 ? 16.755 -8.245 30.807 1.00 17.94 76 GLU A CA 1
ATOM 542 C C . GLU A 1 76 ? 16.854 -7.503 32.149 1.00 19.24 76 GLU A C 1
ATOM 543 O O . GLU A 1 76 ? 15.905 -7.457 32.904 1.00 19.66 76 GLU A O 1
ATOM 549 N N . GLU A 1 77 ? 18.042 -6.995 32.482 1.00 20.07 77 GLU A N 1
ATOM 550 C CA . GLU A 1 77 ? 18.222 -6.288 33.732 1.00 21.56 77 GLU A CA 1
ATOM 551 C C . GLU A 1 77 ? 17.168 -5.175 33.861 1.00 21.30 77 GLU A C 1
ATOM 552 O O . GLU A 1 77 ? 16.423 -5.138 34.838 1.00 22.07 77 GLU A O 1
ATOM 558 N N . THR A 1 78 ? 17.096 -4.295 32.859 1.00 20.30 78 THR A N 1
ATOM 559 C CA . THR A 1 78 ? 16.230 -3.110 32.866 1.00 20.30 78 THR A CA 1
ATOM 560 C C . THR A 1 78 ? 14.747 -3.491 32.934 1.00 19.93 78 THR A C 1
ATOM 561 O O . THR A 1 78 ? 13.966 -2.785 33.514 1.00 20.51 78 THR A O 1
ATOM 565 N N . LEU A 1 79 ? 14.376 -4.618 32.338 1.00 19.14 79 LEU A N 1
ATOM 566 C CA . LEU A 1 79 ? 12.990 -5.112 32.360 1.00 18.99 79 LEU A CA 1
ATOM 567 C C . LEU A 1 79 ? 12.489 -5.270 33.812 1.00 20.59 79 LEU A C 1
ATOM 568 O O . LEU A 1 79 ? 11.316 -5.089 34.062 1.00 20.68 79 LEU A O 1
ATOM 573 N N . TYR A 1 80 ? 13.373 -5.598 34.761 1.00 22.07 80 TYR A N 1
ATOM 574 C CA . TYR A 1 80 ? 12.951 -5.845 36.151 1.00 23.79 80 TYR A CA 1
ATOM 575 C C . TYR A 1 80 ? 13.321 -4.687 37.090 1.00 25.42 80 TYR A C 1
ATOM 576 O O . TYR A 1 80 ? 13.051 -4.736 38.259 1.00 26.87 80 TYR A O 1
ATOM 585 N N . GLN A 1 81 ? 13.944 -3.634 36.562 1.00 25.70 81 GLN A N 1
ATOM 586 C CA . GLN A 1 81 ? 14.430 -2.526 37.365 1.00 27.25 81 GLN A CA 1
ATOM 587 C C . GLN A 1 81 ? 13.270 -1.565 37.638 1.00 28.16 81 GLN A C 1
ATOM 588 O O . GLN A 1 81 ? 12.301 -1.490 36.835 1.00 27.17 81 GLN A O 1
ATOM 594 N N . LYS A 1 82 ? 13.395 -0.831 38.743 1.00 30.29 82 LYS A N 1
ATOM 595 C CA . LYS A 1 82 ? 12.535 0.275 39.102 1.00 31.62 82 LYS A CA 1
ATOM 596 C C . LYS A 1 82 ? 13.354 1.568 39.077 1.00 32.89 82 LYS A C 1
ATOM 597 O O . LYS A 1 82 ? 14.588 1.544 39.095 1.00 33.21 82 LYS A O 1
ATOM 603 N N . SER A 1 83 ? 12.644 2.693 39.008 1.00 33.87 83 SER A N 1
ATOM 604 C CA . SER A 1 83 ? 13.239 4.024 39.036 1.00 35.42 83 SER A CA 1
ATOM 605 C C . SER A 1 83 ? 13.521 4.438 40.492 1.00 38.35 83 SER A C 1
ATOM 606 O O . SER A 1 83 ? 13.179 3.691 41.430 1.00 38.98 83 SER A O 1
ATOM 609 N N . SER A 1 84 ? 14.113 5.630 40.660 1.00 40.31 84 SER A N 1
ATOM 610 C CA . SER A 1 84 ? 14.463 6.230 41.951 1.00 43.11 84 SER A CA 1
ATOM 611 C C . SER A 1 84 ? 13.269 6.258 42.903 1.00 44.55 84 SER A C 1
ATOM 612 O O . SER A 1 84 ? 13.477 6.226 44.115 1.00 46.84 84 SER A O 1
ATOM 615 N N . ASP A 1 85 ? 12.046 6.369 42.363 1.00 43.67 85 ASP A N 1
ATOM 616 C CA . ASP A 1 85 ? 10.853 6.574 43.186 1.00 44.94 85 ASP A CA 1
ATOM 617 C C . ASP A 1 85 ? 10.027 5.281 43.313 1.00 43.69 85 ASP A C 1
ATOM 618 O O . ASP A 1 85 ? 8.905 5.321 43.788 1.00 44.14 85 ASP A O 1
ATOM 623 N N . GLY A 1 86 ? 10.590 4.138 42.907 1.00 42.19 86 GLY A N 1
ATOM 624 C CA . GLY A 1 86 ? 9.921 2.835 43.070 1.00 41.17 86 GLY A CA 1
ATOM 625 C C . GLY A 1 86 ? 9.021 2.453 41.903 1.00 38.81 86 GLY A C 1
ATOM 626 O O . GLY A 1 86 ? 8.448 1.389 41.923 1.00 38.83 86 GLY A O 1
ATOM 627 N N . THR A 1 87 ? 8.896 3.305 40.884 1.00 37.28 87 THR A N 1
ATOM 628 C CA . THR A 1 87 ? 8.092 3.006 39.678 1.00 35.07 87 THR A CA 1
ATOM 629 C C . THR A 1 87 ? 8.804 1.958 38.823 1.00 32.95 87 THR A C 1
ATOM 630 O O . THR A 1 87 ? 9.871 2.231 38.292 1.00 32.22 87 THR A O 1
ATOM 634 N N . PRO A 1 88 ? 8.264 0.731 38.659 1.00 31.81 88 PRO A N 1
ATOM 635 C CA . PRO A 1 88 ? 8.822 -0.226 37.695 1.00 30.11 88 PRO A CA 1
ATOM 636 C C . PRO A 1 88 ? 8.876 0.398 36.289 1.00 28.70 88 PRO A C 1
ATOM 637 O O . PRO A 1 88 ? 7.903 1.032 35.883 1.00 28.99 88 PRO A O 1
ATOM 641 N N . PHE A 1 89 ? 9.978 0.220 35.556 1.00 27.28 89 PHE A N 1
ATOM 642 C CA . PHE A 1 89 ? 10.092 0.855 34.260 1.00 25.77 89 PHE A CA 1
ATOM 643 C C . PHE A 1 89 ? 8.934 0.408 33.377 1.00 24.25 89 PHE A C 1
ATOM 644 O O . PHE A 1 89 ? 8.407 1.213 32.638 1.00 23.80 89 PHE A O 1
ATOM 652 N N . VAL A 1 90 ? 8.544 -0.864 33.458 1.00 23.61 90 VAL A N 1
ATOM 653 C CA . VAL A 1 90 ? 7.545 -1.374 32.517 1.00 22.48 90 VAL A CA 1
ATOM 654 C C . VAL A 1 90 ? 6.192 -0.697 32.752 1.00 22.95 90 VAL A C 1
ATOM 655 O O . VAL A 1 90 ? 5.422 -0.543 31.791 1.00 21.90 90 VAL A O 1
ATOM 659 N N . ASP A 1 91 ? 5.926 -0.263 33.995 1.00 24.49 91 ASP A N 1
ATOM 660 C CA . ASP A 1 91 ? 4.699 0.497 34.302 1.00 25.37 91 ASP A CA 1
ATOM 661 C C . ASP A 1 91 ? 4.836 1.931 33.791 1.00 25.19 91 ASP A C 1
ATOM 662 O O . ASP A 1 91 ? 3.888 2.493 33.277 1.00 25.36 91 ASP A O 1
ATOM 667 N N . MET A 1 92 ? 6.019 2.503 33.956 1.00 25.03 92 MET A N 1
ATOM 668 C CA . MET A 1 92 ? 6.306 3.823 33.489 1.00 25.10 92 MET A CA 1
ATOM 669 C C . MET A 1 92 ? 5.997 3.918 31.989 1.00 23.41 92 MET A C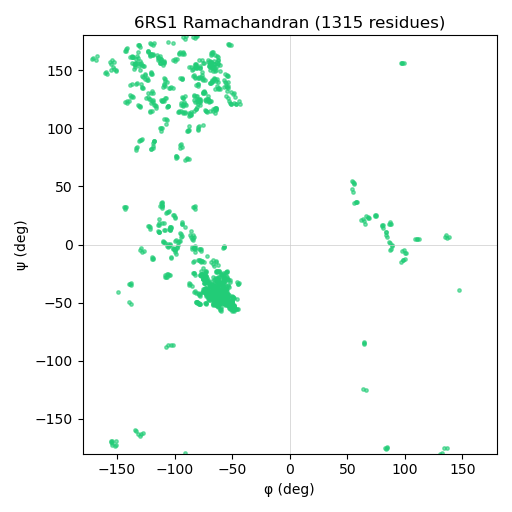 1
ATOM 670 O O . MET A 1 92 ? 5.391 4.878 31.526 1.00 23.20 92 MET A O 1
ATOM 675 N N . LEU A 1 93 ? 6.422 2.887 31.253 1.00 21.92 93 LEU A N 1
ATOM 676 C CA . LEU A 1 93 ? 6.243 2.785 29.814 1.00 20.43 93 LEU A CA 1
ATOM 677 C C . LEU A 1 93 ? 4.755 2.639 29.462 1.00 19.95 93 LEU A C 1
ATOM 678 O O . LEU A 1 93 ? 4.241 3.367 28.649 1.00 19.28 93 LEU A O 1
ATOM 683 N N . LYS A 1 94 ? 4.090 1.686 30.105 1.00 20.34 94 LYS A N 1
ATOM 684 C CA . LYS A 1 94 ? 2.688 1.374 29.859 1.00 20.61 94 LYS A CA 1
ATOM 685 C C . LYS A 1 94 ? 1.780 2.603 30.110 1.00 21.39 94 LYS A C 1
ATOM 686 O O . LYS A 1 94 ? 1.000 2.979 29.241 1.00 20.72 94 LYS A O 1
ATOM 692 N N . SER A 1 95 ? 1.940 3.279 31.263 1.00 22.67 95 SER A N 1
ATOM 693 C CA . SER A 1 95 ? 1.199 4.515 31.587 1.00 23.73 95 SER A CA 1
ATOM 694 C C . SER A 1 95 ? 1.191 5.498 30.417 1.00 22.98 95 SER A C 1
ATOM 695 O O . SER A 1 95 ? 0.256 6.298 30.294 1.00 23.76 95 SER A O 1
ATOM 698 N N . ALA A 1 96 ? 2.274 5.499 29.623 1.00 21.58 96 ALA A N 1
ATOM 699 C CA . ALA A 1 96 ? 2.459 6.452 28.524 1.00 20.66 96 ALA A CA 1
ATOM 700 C C . ALA A 1 96 ? 2.079 5.822 27.189 1.00 18.90 96 ALA A C 1
ATOM 701 O O . ALA A 1 96 ? 2.259 6.456 26.154 1.00 18.53 96 ALA A O 1
ATOM 703 N N . GLY A 1 97 ? 1.584 4.587 27.204 1.00 17.96 97 GLY A N 1
ATOM 704 C CA . GLY A 1 97 ? 1.212 3.908 25.950 1.00 16.50 97 GLY A CA 1
ATOM 705 C C . GLY A 1 97 ? 2.386 3.292 25.195 1.00 14.93 97 GLY A C 1
ATOM 706 O O . GLY A 1 97 ? 2.256 2.872 24.054 1.00 14.07 97 GLY A O 1
ATOM 707 N N . VAL A 1 98 ? 3.528 3.175 25.850 1.00 14.60 98 VAL A N 1
ATOM 708 C CA . VAL A 1 98 ? 4.724 2.572 25.240 1.00 13.46 98 VAL A CA 1
ATOM 709 C C . VAL A 1 98 ? 4.753 1.064 25.528 1.00 12.89 98 VAL A C 1
ATOM 710 O O . VAL A 1 98 ? 4.681 0.673 26.664 1.00 13.51 98 VAL A O 1
ATOM 714 N N . LEU A 1 99 ? 4.900 0.233 24.485 1.00 11.76 99 LEU A N 1
ATOM 715 C CA . LEU A 1 99 ? 5.082 -1.222 24.699 1.00 11.41 99 LEU A CA 1
ATOM 716 C C . LEU A 1 99 ? 6.508 -1.499 25.181 1.00 11.36 99 LEU A C 1
ATOM 717 O O . LEU A 1 99 ? 7.457 -1.056 24.558 1.00 10.94 99 LEU A O 1
ATOM 722 N N . PRO A 1 100 ? 6.723 -2.262 26.257 1.00 11.81 100 PRO A N 1
ATOM 723 C CA . PRO A 1 100 ? 8.052 -2.717 26.632 1.00 11.85 100 PRO A CA 1
ATOM 724 C C . PRO A 1 100 ? 8.424 -3.919 25.771 1.00 11.00 100 PRO A C 1
ATOM 725 O O . PRO A 1 100 ? 7.536 -4.795 25.494 1.00 10.68 100 PRO A O 1
ATOM 729 N N . GLY A 1 101 ? 9.683 -3.918 25.321 1.00 10.64 101 GLY A N 1
ATOM 730 C CA . GLY A 1 101 ? 10.242 -4.980 24.506 1.00 10.01 101 GLY A CA 1
ATOM 731 C C . GLY A 1 101 ? 11.454 -5.596 25.170 1.00 10.52 101 GLY A C 1
ATOM 732 O O . GLY A 1 101 ? 12.006 -5.020 26.061 1.00 11.11 101 GLY A O 1
ATOM 733 N N . ILE A 1 102 ? 11.855 -6.790 24.727 1.00 10.28 102 ILE A N 1
ATOM 734 C CA . ILE A 1 102 ? 12.923 -7.535 25.388 1.00 10.95 102 ILE A CA 1
ATOM 735 C C . ILE A 1 102 ? 13.871 -8.109 24.320 1.00 10.49 102 ILE A C 1
ATOM 736 O O . ILE A 1 102 ? 13.436 -8.713 23.371 1.00 9.77 102 ILE A O 1
ATOM 741 N N . LYS A 1 103 ? 15.172 -7.825 24.465 1.00 11.01 103 LYS A N 1
ATOM 742 C CA . LYS A 1 103 ? 16.195 -8.488 23.687 1.00 10.92 103 LYS A CA 1
ATOM 743 C C . LYS A 1 103 ? 16.346 -9.923 24.212 1.00 11.19 103 LYS A C 1
ATOM 744 O O . LYS A 1 103 ? 16.569 -10.119 25.388 1.00 11.84 103 LYS A O 1
ATOM 750 N N . VAL A 1 104 ? 16.225 -10.913 23.305 1.00 10.55 104 VAL A N 1
ATOM 751 C CA . VAL A 1 104 ? 16.199 -12.325 23.752 1.00 10.95 104 VAL A CA 1
ATOM 752 C C . VAL A 1 104 ? 17.338 -13.167 23.160 1.00 11.10 104 VAL A C 1
ATOM 753 O O . VAL A 1 104 ? 17.517 -14.291 23.607 1.00 11.63 104 VAL A O 1
ATOM 757 N N . ASP A 1 105 ? 18.079 -12.660 22.166 1.00 10.77 105 ASP A N 1
ATOM 758 C CA . ASP A 1 105 ? 19.251 -13.404 21.608 1.00 11.16 105 ASP A CA 1
ATOM 759 C C . ASP A 1 105 ? 20.358 -13.437 22.671 1.00 12.31 105 ASP A C 1
ATOM 760 O O . ASP A 1 105 ? 20.382 -12.600 23.593 1.00 12.70 105 ASP A O 1
ATOM 765 N N . LYS A 1 106 ? 21.227 -14.429 22.590 1.00 13.04 106 LYS A N 1
ATOM 766 C CA . LYS A 1 106 ? 22.378 -14.568 23.484 1.00 14.42 106 LYS A CA 1
ATOM 767 C C . LYS A 1 106 ? 23.693 -14.316 22.701 1.00 14.62 106 LYS A C 1
ATOM 768 O O . LYS A 1 106 ? 24.695 -14.995 22.938 1.00 15.48 106 LYS A O 1
ATOM 774 N N . GLY A 1 107 ? 23.692 -13.377 21.745 1.00 13.90 107 GLY A N 1
ATOM 775 C CA . GLY A 1 107 ? 24.916 -12.931 21.092 1.00 14.28 107 GLY A CA 1
ATOM 776 C C . GLY A 1 107 ? 25.317 -13.840 19.941 1.00 14.28 107 GLY A C 1
ATOM 777 O O . GLY A 1 107 ? 24.587 -14.793 19.581 1.00 13.97 107 GLY A O 1
ATOM 778 N N . THR A 1 108 ? 26.473 -13.568 19.342 1.00 14.72 108 THR A N 1
ATOM 779 C CA . THR A 1 108 ? 26.871 -14.263 18.128 1.00 14.78 108 THR A CA 1
ATOM 780 C C . THR A 1 108 ? 28.072 -15.177 18.397 1.00 16.20 108 THR A C 1
ATOM 781 O O . THR A 1 108 ? 28.740 -15.004 19.384 1.00 17.08 108 THR A O 1
ATOM 785 N N . VAL A 1 109 ? 28.276 -16.166 17.507 1.00 16.80 109 VAL A N 1
ATOM 786 C CA . VAL A 1 109 ? 29.446 -17.037 17.459 1.00 18.28 109 VAL A CA 1
ATOM 787 C C . VAL A 1 109 ? 29.911 -17.132 15.998 1.00 18.34 109 VAL A C 1
ATOM 788 O O . VAL A 1 109 ? 29.086 -17.070 15.065 1.00 17.22 109 VAL A O 1
ATOM 792 N N . GLU A 1 110 ? 31.201 -17.415 15.804 1.00 19.61 110 GLU A N 1
ATOM 793 C CA . GLU A 1 110 ? 31.758 -17.557 14.478 1.00 20.10 110 GLU A CA 1
ATOM 794 C C . GLU A 1 110 ? 31.443 -18.925 13.864 1.00 20.08 110 GLU A C 1
ATOM 795 O O . GLU A 1 110 ? 31.430 -19.945 14.552 1.00 20.61 110 GLU A O 1
ATOM 801 N N . LEU A 1 111 ? 31.231 -18.896 12.539 1.00 19.35 111 LEU A N 1
ATOM 802 C CA . LEU A 1 111 ? 30.968 -20.062 11.745 1.00 19.61 111 LEU A CA 1
ATOM 803 C C . LEU A 1 111 ? 32.291 -20.557 11.199 1.00 21.08 111 LEU A C 1
ATOM 804 O O . LEU A 1 111 ? 32.901 -19.837 10.447 1.00 21.10 111 LEU A O 1
ATOM 809 N N . ALA A 1 112 ? 32.682 -21.791 11.544 1.00 22.61 112 ALA A N 1
ATOM 810 C CA . ALA A 1 112 ? 33.858 -22.440 10.958 1.00 24.21 112 ALA A CA 1
ATOM 811 C C . ALA A 1 112 ? 33.700 -22.503 9.434 1.00 24.13 112 ALA A C 1
ATOM 812 O O . ALA A 1 112 ? 32.617 -22.755 8.919 1.00 23.39 112 ALA A O 1
ATOM 814 N N . GLY A 1 113 ? 34.799 -22.290 8.721 1.00 25.18 113 GLY A N 1
ATOM 815 C CA . GLY A 1 113 ? 34.838 -22.430 7.279 1.00 25.29 113 GLY A CA 1
ATOM 816 C C . GLY A 1 113 ? 34.353 -21.192 6.563 1.00 24.31 113 GLY A C 1
ATOM 817 O O . GLY A 1 113 ? 34.157 -21.258 5.356 1.00 24.32 113 GLY A O 1
ATOM 818 N N . THR A 1 114 ? 34.123 -20.093 7.312 1.00 23.51 114 THR A N 1
ATOM 819 C CA . THR A 1 114 ? 33.794 -18.784 6.756 1.00 22.46 114 THR A CA 1
ATOM 820 C C . THR A 1 114 ? 34.882 -17.803 7.173 1.00 23.25 114 THR A C 1
ATOM 821 O O . THR A 1 114 ? 35.721 -18.112 7.965 1.00 24.48 114 THR A O 1
ATOM 825 N N . ASN A 1 115 ? 34.827 -16.600 6.618 1.00 22.96 115 ASN A N 1
ATOM 826 C CA . ASN A 1 115 ? 35.775 -15.532 6.948 1.00 23.52 115 ASN A CA 1
ATOM 827 C C . ASN A 1 115 ? 35.137 -14.574 7.981 1.00 22.04 115 ASN A C 1
ATOM 828 O O . ASN A 1 115 ? 34.712 -13.455 7.635 1.00 21.44 115 ASN A O 1
ATOM 833 N N . GLY A 1 116 ? 35.093 -15.023 9.245 1.00 21.46 116 GLY A N 1
ATOM 834 C CA . GLY A 1 116 ? 34.610 -14.240 10.397 1.00 20.30 116 GLY A CA 1
ATOM 835 C C . GLY A 1 116 ? 33.103 -13.961 10.371 1.00 18.28 116 GLY A C 1
ATOM 836 O O . GLY A 1 116 ? 32.626 -12.992 10.940 1.00 17.77 116 GLY A O 1
ATOM 837 N N . GLU A 1 117 ? 32.334 -14.787 9.651 1.00 16.97 117 GLU A N 1
ATOM 838 C CA . GLU A 1 117 ? 30.898 -14.669 9.618 1.00 15.20 117 GLU A CA 1
ATOM 839 C C . GLU A 1 117 ? 30.362 -15.341 10.884 1.00 14.84 117 GLU A C 1
ATOM 840 O O . GLU A 1 117 ? 31.010 -16.266 11.485 1.00 15.72 117 GLU A O 1
ATOM 846 N N . THR A 1 118 ? 29.204 -14.863 11.317 1.00 13.38 118 THR A N 1
ATOM 847 C CA . THR A 1 118 ? 28.621 -15.301 12.525 1.00 13.18 118 THR A CA 1
ATOM 848 C C . THR A 1 118 ? 27.208 -15.863 12.291 1.00 12.25 118 THR A C 1
ATOM 849 O O . THR A 1 118 ? 26.556 -15.611 11.300 1.00 11.50 118 THR A O 1
ATOM 853 N N . THR A 1 119 ? 26.738 -16.532 13.335 1.00 12.32 119 THR A N 1
ATOM 854 C CA . THR A 1 119 ? 25.406 -16.986 13.516 1.00 11.70 119 THR A CA 1
ATOM 855 C C . THR A 1 119 ? 25.024 -16.565 14.934 1.00 11.62 119 THR A C 1
ATOM 856 O O . THR A 1 119 ? 25.912 -16.456 15.795 1.00 12.42 119 THR A O 1
ATOM 860 N N . THR A 1 120 ? 23.726 -16.417 15.186 1.00 10.79 120 THR A N 1
ATOM 861 C CA . THR A 1 120 ? 23.238 -15.908 16.449 1.00 10.72 120 THR A CA 1
ATOM 862 C C . THR A 1 120 ? 22.666 -17.061 17.271 1.00 11.12 120 THR A C 1
ATOM 863 O O . THR A 1 120 ? 21.922 -17.900 16.778 1.00 10.94 120 THR A O 1
ATOM 867 N N . GLN A 1 121 ? 23.038 -17.073 18.546 1.00 11.80 121 GLN A N 1
ATOM 868 C CA . GLN A 1 121 ? 22.604 -18.043 19.538 1.00 12.44 121 GLN A CA 1
ATOM 869 C C . GLN A 1 121 ? 21.362 -17.544 20.274 1.00 11.95 121 GLN A C 1
ATOM 870 O O . GLN A 1 121 ? 21.090 -16.358 20.270 1.00 11.46 121 GLN A O 1
ATOM 876 N N . GLY A 1 122 ? 20.683 -18.456 20.963 1.00 12.27 122 GLY A N 1
ATOM 877 C CA . GLY A 1 122 ? 19.649 -18.087 21.892 1.00 12.14 122 GLY A CA 1
ATOM 878 C C . GLY A 1 122 ? 18.378 -18.912 21.841 1.00 11.92 122 GLY A C 1
ATOM 879 O O . GLY A 1 122 ? 17.499 -18.607 22.613 1.00 11.88 122 GLY A O 1
ATOM 880 N N . LEU A 1 123 ? 18.310 -19.977 21.047 1.00 11.98 123 LEU A N 1
ATOM 881 C CA . LEU A 1 123 ? 17.050 -20.722 20.888 1.00 11.93 123 LEU A CA 1
ATOM 882 C C . LEU A 1 123 ? 16.746 -21.618 22.096 1.00 12.91 123 LEU A C 1
ATOM 883 O O . LEU A 1 123 ? 15.595 -21.982 22.344 1.00 13.12 123 LEU A O 1
ATOM 888 N N . ASP A 1 124 ? 17.781 -22.026 22.820 1.00 13.81 124 ASP A N 1
ATOM 889 C CA . ASP A 1 124 ? 17.642 -22.961 23.930 1.00 14.82 124 ASP A CA 1
ATOM 890 C C . ASP A 1 124 ? 16.919 -22.287 25.091 1.00 14.98 124 ASP A C 1
ATOM 891 O O . ASP A 1 124 ? 17.361 -21.253 25.586 1.00 14.73 124 ASP A O 1
ATOM 896 N N . GLY A 1 125 ? 15.797 -22.923 25.484 1.00 15.36 125 GLY A N 1
ATOM 897 C CA . GLY A 1 125 ? 14.914 -22.456 26.553 1.00 15.69 125 GLY A CA 1
ATOM 898 C C . GLY A 1 125 ? 14.261 -21.111 26.252 1.00 14.72 125 GLY A C 1
ATOM 899 O O . GLY A 1 125 ? 13.794 -20.416 27.171 1.00 14.88 125 GLY A O 1
ATOM 900 N N . LEU A 1 126 ? 14.182 -20.744 24.968 1.00 13.82 126 LEU A N 1
ATOM 901 C CA . LEU A 1 126 ? 13.710 -19.403 24.612 1.00 13.01 126 LEU A CA 1
ATOM 902 C C . LEU A 1 126 ? 12.213 -19.275 24.908 1.00 13.17 126 LEU A C 1
ATOM 903 O O . LEU A 1 126 ? 11.749 -18.211 25.317 1.00 12.99 126 LEU A O 1
ATOM 908 N N . GLY A 1 127 ? 11.459 -20.362 24.711 1.00 13.67 127 GLY A N 1
ATOM 909 C CA . GLY A 1 127 ? 10.053 -20.382 24.989 1.00 13.97 127 GLY A CA 1
ATOM 910 C C . GLY A 1 127 ? 9.765 -20.007 26.421 1.00 14.91 127 GLY A C 1
ATOM 911 O O . GLY A 1 127 ? 8.944 -19.136 26.679 1.00 14.65 127 GLY A O 1
ATOM 912 N N . ASP A 1 128 ? 10.455 -20.668 27.353 1.00 16.22 128 ASP A N 1
ATOM 913 C CA . ASP A 1 128 ? 10.232 -20.411 28.782 1.00 17.48 128 ASP A CA 1
ATOM 914 C C . ASP A 1 128 ? 10.661 -18.967 29.148 1.00 17.33 128 ASP A C 1
ATOM 915 O O . ASP A 1 128 ? 10.020 -18.348 29.996 1.00 17.80 128 ASP A O 1
ATOM 920 N N . ARG A 1 129 ? 11.759 -18.464 28.551 1.00 16.92 129 ARG A N 1
ATOM 921 C CA . ARG A 1 129 ? 12.197 -17.064 28.757 1.00 16.83 129 ARG A CA 1
ATOM 922 C C . ARG A 1 129 ? 11.077 -16.113 28.287 1.00 16.17 129 ARG A C 1
ATOM 923 O O . ARG A 1 129 ? 10.673 -15.251 29.019 1.00 16.37 129 ARG A O 1
ATOM 931 N N . CYS A 1 130 ? 10.606 -16.275 27.040 1.00 15.46 130 CYS A N 1
ATOM 932 C CA . CYS A 1 130 ? 9.598 -15.409 26.455 1.00 14.95 130 CYS A CA 1
ATOM 933 C C . CYS A 1 130 ? 8.344 -15.355 27.334 1.00 15.79 130 CYS A C 1
ATOM 934 O O . CYS A 1 130 ? 7.751 -14.310 27.471 1.00 15.84 130 CYS A O 1
ATOM 937 N N . LYS A 1 131 ? 7.965 -16.481 27.925 1.00 16.74 131 LYS A N 1
ATOM 938 C CA . LYS A 1 131 ? 6.786 -16.548 28.754 1.00 17.78 131 LYS A CA 1
ATOM 939 C C . LYS A 1 131 ? 7.013 -15.717 30.019 1.00 18.65 131 LYS A C 1
ATOM 940 O O . LYS A 1 131 ? 6.110 -14.973 30.409 1.00 18.98 131 LYS A O 1
ATOM 946 N N . LYS A 1 132 ? 8.202 -15.811 30.631 1.00 19.03 132 LYS A N 1
ATOM 947 C CA . LYS A 1 132 ? 8.540 -15.014 31.821 1.00 19.80 132 LYS A CA 1
ATOM 948 C C . LYS A 1 132 ? 8.554 -13.523 31.472 1.00 18.90 132 LYS A C 1
ATOM 949 O O . LYS A 1 132 ? 8.076 -12.652 32.279 1.00 19.50 132 LYS A O 1
ATOM 955 N N . TYR A 1 133 ? 9.070 -13.220 30.278 1.00 17.32 133 TYR A N 1
ATOM 956 C CA . TYR A 1 133 ? 9.160 -11.875 29.818 1.00 16.44 133 TYR A CA 1
ATOM 957 C C . TYR A 1 133 ? 7.758 -11.287 29.569 1.00 16.05 133 TYR A C 1
ATOM 958 O O . TYR A 1 133 ? 7.510 -10.156 29.983 1.00 16.10 133 TYR A O 1
ATOM 967 N N . TYR A 1 134 ? 6.880 -12.050 28.902 1.00 15.55 134 TYR A N 1
ATOM 968 C CA . TYR A 1 134 ? 5.485 -11.678 28.733 1.00 15.61 134 TYR A CA 1
ATOM 969 C C . TYR A 1 134 ? 4.852 -11.376 30.111 1.00 16.91 134 TYR A C 1
ATOM 970 O O . TYR A 1 134 ? 4.194 -10.316 30.289 1.00 17.00 134 TYR A O 1
ATOM 979 N N . GLU A 1 135 ? 5.058 -12.270 31.086 1.00 17.87 135 GLU A N 1
ATOM 980 C CA . GLU A 1 135 ? 4.481 -12.090 32.416 1.00 19.51 135 GLU A CA 1
ATOM 981 C C . GLU A 1 135 ? 5.044 -10.826 33.085 1.00 19.59 135 GLU A C 1
ATOM 982 O O . GLU A 1 135 ? 4.401 -10.263 33.895 1.00 20.30 135 GLU A O 1
ATOM 988 N N . ALA A 1 136 ? 6.271 -10.431 32.745 1.00 18.77 136 ALA A N 1
ATOM 989 C CA . ALA A 1 136 ? 6.898 -9.233 33.325 1.00 19.07 136 ALA A CA 1
ATOM 990 C C . ALA A 1 136 ? 6.458 -7.949 32.602 1.00 18.21 136 ALA A C 1
ATOM 991 O O . ALA A 1 136 ? 6.942 -6.871 32.944 1.00 18.54 136 ALA A O 1
ATOM 993 N N . GLY A 1 137 ? 5.636 -8.083 31.541 1.00 17.06 137 GLY A N 1
ATOM 994 C CA . GLY A 1 137 ? 5.040 -6.941 30.829 1.00 16.40 137 GLY A CA 1
ATOM 995 C C . GLY A 1 137 ? 5.619 -6.695 29.442 1.00 14.97 137 GLY A C 1
ATOM 996 O O . GLY A 1 137 ? 5.253 -5.734 28.834 1.00 14.64 137 GLY A O 1
ATOM 997 N N . ALA A 1 138 ? 6.521 -7.554 28.953 1.00 14.15 138 ALA A N 1
ATOM 998 C CA . ALA A 1 138 ? 7.077 -7.393 27.626 1.00 12.91 138 ALA A CA 1
ATOM 999 C C . ALA A 1 138 ? 6.044 -7.836 26.597 1.00 12.21 138 ALA A C 1
ATOM 1000 O O . ALA A 1 138 ? 5.306 -8.751 26.873 1.00 12.49 138 ALA A O 1
ATOM 1002 N N . ARG A 1 139 ? 5.956 -7.131 25.456 1.00 11.39 139 ARG A N 1
ATOM 1003 C CA . ARG A 1 139 ? 4.973 -7.489 24.428 1.00 10.97 139 ARG A CA 1
ATOM 1004 C C . ARG A 1 139 ? 5.629 -7.601 23.049 1.00 9.93 139 ARG A C 1
ATOM 1005 O O . ARG A 1 139 ? 4.942 -7.944 22.085 1.00 9.62 139 ARG A O 1
ATOM 1013 N N . PHE A 1 140 ? 6.932 -7.283 22.943 1.00 9.47 140 PHE A N 1
ATOM 1014 C CA . PHE A 1 140 ? 7.709 -7.599 21.745 1.00 8.59 140 PHE A CA 1
ATOM 1015 C C . PHE A 1 140 ? 9.120 -8.050 22.130 1.00 8.57 140 PHE A C 1
ATOM 1016 O O . PHE A 1 140 ? 9.525 -7.930 23.266 1.00 9.10 140 PHE A O 1
ATOM 1024 N N . ALA A 1 141 ? 9.844 -8.577 21.149 1.00 7.97 141 ALA A N 1
ATOM 1025 C CA . ALA A 1 141 ? 11.130 -9.194 21.342 1.00 8.09 141 ALA A CA 1
ATOM 1026 C C . ALA A 1 141 ? 12.076 -8.736 20.237 1.00 7.55 141 ALA A C 1
ATOM 1027 O O . ALA A 1 141 ? 11.672 -8.287 19.230 1.00 6.94 141 ALA A O 1
ATOM 1029 N N . LYS A 1 142 ? 13.355 -8.904 20.498 1.00 7.89 142 LYS A N 1
ATOM 1030 C CA . LYS A 1 142 ? 14.419 -8.574 19.581 1.00 7.64 142 LYS A CA 1
ATOM 1031 C C . LYS A 1 142 ? 15.508 -9.662 19.601 1.00 7.83 142 LYS A C 1
ATOM 1032 O O . LYS A 1 142 ? 15.977 -10.190 20.674 1.00 8.42 142 LYS A O 1
ATOM 1038 N N . TRP A 1 143 ? 15.943 -9.983 18.380 1.00 7.39 143 TRP A N 1
ATOM 1039 C CA . TRP A 1 143 ? 17.022 -10.929 18.079 1.00 7.65 143 TRP A CA 1
ATOM 1040 C C . TRP A 1 143 ? 17.834 -10.341 16.937 1.00 7.36 143 TRP A C 1
ATOM 1041 O O . TRP A 1 143 ? 17.281 -10.090 15.895 1.00 6.81 143 TRP A O 1
ATOM 1052 N N . ARG A 1 144 ? 19.123 -10.164 17.137 1.00 7.83 144 ARG A N 1
ATOM 1053 C CA . ARG A 1 144 ? 19.966 -9.577 16.103 1.00 7.78 144 ARG A CA 1
ATOM 1054 C C . ARG A 1 144 ? 20.846 -10.654 15.451 1.00 8.05 144 ARG A C 1
ATOM 1055 O O . ARG A 1 144 ? 21.644 -11.288 16.092 1.00 8.64 144 ARG A O 1
ATOM 1063 N N . ALA A 1 145 ? 20.659 -10.819 14.134 1.00 7.69 145 ALA A N 1
ATOM 1064 C CA . ALA A 1 145 ? 21.547 -11.510 13.235 1.00 8.00 145 ALA A CA 1
ATOM 1065 C C . ALA A 1 145 ? 22.504 -10.503 12.591 1.00 8.18 145 ALA A C 1
ATOM 1066 O O . ALA A 1 145 ? 22.135 -9.395 12.302 1.00 7.91 145 ALA A O 1
ATOM 1068 N N . VAL A 1 146 ? 23.762 -10.892 12.398 1.00 8.92 146 VAL A N 1
ATOM 1069 C CA . VAL A 1 146 ? 24.807 -10.006 11.814 1.00 9.35 146 VAL A CA 1
ATOM 1070 C C . VAL A 1 146 ? 25.370 -10.654 10.561 1.00 9.70 146 VAL A C 1
ATOM 1071 O O . VAL A 1 146 ? 25.745 -11.772 10.636 1.00 10.17 146 VAL A O 1
ATOM 1075 N N . LEU A 1 147 ? 25.338 -9.945 9.438 1.00 9.74 147 LEU A N 1
ATOM 1076 C CA . LEU A 1 147 ? 25.899 -10.363 8.147 1.00 10.31 147 LEU A CA 1
ATOM 1077 C C . LEU A 1 147 ? 26.968 -9.332 7.756 1.00 11.03 147 LEU A C 1
ATOM 1078 O O . LEU A 1 147 ? 26.803 -8.123 8.038 1.00 10.68 147 LEU A O 1
ATOM 1083 N N . LYS A 1 148 ? 28.029 -9.762 7.078 1.00 12.00 148 LYS A N 1
ATOM 1084 C CA . LYS A 1 148 ? 29.012 -8.794 6.633 1.00 12.90 148 LYS A CA 1
ATOM 1085 C C . LYS A 1 148 ? 29.075 -8.861 5.107 1.00 13.13 148 LYS A C 1
ATOM 1086 O O . LYS A 1 148 ? 28.532 -9.851 4.486 1.00 13.01 148 LYS A O 1
ATOM 1092 N N . ILE A 1 149 ? 29.649 -7.813 4.495 1.00 13.50 149 ILE A N 1
ATOM 1093 C CA . ILE A 1 149 ? 29.786 -7.720 3.035 1.00 13.92 149 ILE A CA 1
ATOM 1094 C C . ILE A 1 149 ? 31.279 -7.834 2.689 1.00 15.37 149 ILE A C 1
ATOM 1095 O O . ILE A 1 149 ? 32.092 -7.112 3.225 1.00 15.60 149 ILE A O 1
ATOM 1100 N N . GLY A 1 150 ? 31.619 -8.795 1.832 1.00 16.44 150 GLY A N 1
ATOM 1101 C CA . GLY A 1 150 ? 32.997 -9.048 1.381 1.00 18.31 150 GLY A CA 1
ATOM 1102 C C . GLY A 1 150 ? 33.014 -9.656 -0.012 1.00 19.33 150 GLY A C 1
ATOM 1103 O O . GLY A 1 150 ? 31.942 -9.795 -0.633 1.00 18.94 150 GLY A O 1
ATOM 1104 N N . VAL A 1 151 ? 34.192 -10.067 -0.505 1.00 21.29 151 VAL A N 1
ATOM 1105 C CA . VAL A 1 151 ? 34.228 -10.679 -1.862 1.00 22.29 151 VAL A CA 1
ATOM 1106 C C . VAL A 1 151 ? 33.302 -11.910 -1.859 1.00 21.80 151 VAL A C 1
ATOM 1107 O O . VAL A 1 151 ? 32.501 -12.018 -2.760 1.00 21.62 151 VAL A O 1
ATOM 1111 N N . ASN A 1 152 ? 33.372 -12.754 -0.822 1.00 21.82 152 ASN A N 1
ATOM 1112 C CA . ASN A 1 152 ? 32.572 -13.985 -0.768 1.00 21.85 152 ASN A CA 1
ATOM 1113 C C . ASN A 1 152 ? 31.512 -13.936 0.365 1.00 20.23 152 ASN A C 1
ATOM 1114 O O . ASN A 1 152 ? 30.942 -14.969 0.704 1.00 19.78 152 ASN A O 1
ATOM 1119 N N . GLU A 1 153 ? 31.212 -12.732 0.888 1.00 18.87 153 GLU A N 1
ATOM 1120 C CA . GLU A 1 153 ? 30.288 -12.539 1.988 1.00 17.78 153 GLU A CA 1
ATOM 1121 C C . GLU A 1 153 ? 29.154 -11.580 1.619 1.00 15.99 153 GLU A C 1
ATOM 1122 O O . GLU A 1 153 ? 29.364 -10.589 0.964 1.00 15.94 153 GLU A O 1
ATOM 1128 N N . PRO A 1 154 ? 27.942 -11.868 2.074 1.00 14.22 154 PRO A N 1
ATOM 1129 C CA . PRO A 1 154 ? 27.697 -12.969 2.978 1.00 13.82 154 PRO A CA 1
ATOM 1130 C C . PRO A 1 154 ? 27.564 -14.278 2.198 1.00 13.60 154 PRO A C 1
ATOM 1131 O O . PRO A 1 154 ? 27.121 -14.274 1.116 1.00 13.53 154 PRO A O 1
ATOM 1135 N N . SER A 1 155 ? 28.027 -15.349 2.800 1.00 13.57 155 SER A N 1
ATOM 1136 C CA . SER A 1 155 ? 28.015 -16.682 2.214 1.00 13.91 155 SER A CA 1
ATOM 1137 C C . SER A 1 155 ? 26.600 -17.255 2.346 1.00 13.03 155 SER A C 1
ATOM 1138 O O . SER A 1 155 ? 25.797 -16.812 3.185 1.00 11.85 155 SER A O 1
ATOM 1141 N N . GLN A 1 156 ? 26.344 -18.236 1.490 1.00 13.46 156 GLN A N 1
ATOM 1142 C CA . GLN A 1 156 ? 25.171 -19.010 1.515 1.00 13.16 156 GLN A CA 1
ATOM 1143 C C . GLN A 1 156 ? 24.949 -19.555 2.924 1.00 12.74 156 GLN A C 1
ATOM 1144 O O . GLN A 1 156 ? 23.837 -19.417 3.455 1.00 11.89 156 GLN A O 1
ATOM 1150 N N . LEU A 1 157 ? 25.995 -20.151 3.527 1.00 13.23 157 LEU A N 1
ATOM 1151 C CA . LEU A 1 157 ? 25.901 -20.740 4.887 1.00 13.14 157 LEU A CA 1
ATOM 1152 C C . LEU A 1 157 ? 25.466 -19.689 5.940 1.00 12.11 157 LEU A C 1
ATOM 1153 O O . LEU A 1 157 ? 24.542 -19.925 6.727 1.00 11.60 157 LEU A O 1
ATOM 1158 N N . ALA A 1 158 ? 26.119 -18.529 5.952 1.00 11.78 158 ALA A N 1
ATOM 1159 C CA . ALA A 1 158 ? 25.811 -17.426 6.899 1.00 11.02 158 ALA A CA 1
ATOM 1160 C C . ALA A 1 158 ? 24.371 -16.965 6.721 1.00 10.02 158 ALA A C 1
ATOM 1161 O O . ALA A 1 158 ? 23.629 -16.768 7.715 1.00 9.63 158 ALA A O 1
ATOM 1163 N N . ILE A 1 159 ? 23.969 -16.795 5.467 1.00 9.79 159 ILE A N 1
ATOM 1164 C CA . ILE A 1 159 ? 22.620 -16.336 5.201 1.00 9.10 159 ILE A CA 1
ATOM 1165 C C . ILE A 1 159 ? 21.625 -17.385 5.753 1.00 9.10 159 ILE A C 1
ATOM 1166 O O . ILE A 1 159 ? 20.706 -17.060 6.539 1.00 8.48 159 ILE A O 1
ATOM 1171 N N . HIS A 1 160 ? 21.822 -18.644 5.339 1.00 9.84 160 HIS A N 1
ATOM 1172 C CA . HIS A 1 160 ? 20.944 -19.731 5.694 1.00 10.09 160 HIS A CA 1
ATOM 1173 C C . HIS A 1 160 ? 20.798 -19.816 7.230 1.00 10.00 160 HIS A C 1
ATOM 1174 O O . HIS A 1 160 ? 19.684 -19.770 7.746 1.00 9.49 160 HIS A O 1
ATOM 1181 N N . GLU A 1 161 ? 21.922 -19.832 7.948 1.00 10.49 161 GLU A N 1
ATOM 1182 C CA . GLU A 1 161 ? 21.961 -19.937 9.409 1.00 10.62 161 GLU A CA 1
ATOM 1183 C C . GLU A 1 161 ? 21.228 -18.768 10.070 1.00 9.73 161 GLU A C 1
ATOM 1184 O O . GLU A 1 161 ? 20.522 -18.965 11.036 1.00 9.64 161 GLU A O 1
ATOM 1190 N N . ASN A 1 162 ? 21.402 -17.553 9.542 1.00 9.14 162 ASN A N 1
ATOM 1191 C CA . ASN A 1 162 ? 20.859 -16.394 10.161 1.00 8.41 162 ASN A CA 1
ATOM 1192 C C . ASN A 1 162 ? 19.382 -16.325 9.838 1.00 7.82 162 ASN A C 1
ATOM 1193 O O . ASN A 1 162 ? 18.601 -16.037 10.716 1.00 7.75 162 ASN A O 1
ATOM 1198 N N . ALA A 1 163 ? 18.991 -16.562 8.593 1.00 7.61 163 ALA A N 1
ATOM 1199 C CA . ALA A 1 163 ? 17.574 -16.509 8.221 1.00 7.07 163 ALA A CA 1
ATOM 1200 C C . ALA A 1 163 ? 16.786 -17.545 9.048 1.00 7.20 163 ALA A C 1
ATOM 1201 O O . ALA A 1 163 ? 15.740 -17.211 9.624 1.00 6.91 163 ALA A O 1
ATOM 1203 N N . TYR A 1 164 ? 17.280 -18.795 9.130 1.00 7.68 164 TYR A N 1
ATOM 1204 C CA . TYR A 1 164 ? 16.478 -19.839 9.745 1.00 7.94 164 TYR A CA 1
ATOM 1205 C C . TYR A 1 164 ? 16.526 -19.668 11.271 1.00 7.85 164 TYR A C 1
ATOM 1206 O O . TYR A 1 164 ? 15.566 -20.070 11.956 1.00 7.94 164 TYR A O 1
ATOM 1215 N N . GLY A 1 165 ? 17.608 -19.073 11.810 1.00 7.76 165 GLY A N 1
ATOM 1216 C CA . GLY A 1 165 ? 17.673 -18.735 13.239 1.00 7.72 165 GLY A CA 1
ATOM 1217 C C . GLY A 1 165 ? 16.642 -17.676 13.607 1.00 7.06 165 GLY A C 1
ATOM 1218 O O . GLY A 1 165 ? 15.961 -17.785 14.638 1.00 7.16 165 GLY A O 1
ATOM 1219 N N . LEU A 1 166 ? 16.479 -16.671 12.742 1.00 6.41 166 LEU A N 1
ATOM 1220 C CA . LEU A 1 166 ? 15.492 -15.642 12.928 1.00 5.86 166 LEU A CA 1
ATOM 1221 C C . LEU A 1 166 ? 14.083 -16.244 12.871 1.00 5.83 166 LEU A C 1
ATOM 1222 O O . LEU A 1 166 ? 13.209 -15.864 13.606 1.00 5.74 166 LEU A O 1
ATOM 1227 N N . ALA A 1 167 ? 13.863 -17.148 11.930 1.00 6.00 167 ALA A N 1
ATOM 1228 C CA . ALA A 1 167 ? 12.491 -17.716 11.687 1.00 6.10 167 ALA A CA 1
ATOM 1229 C C . ALA A 1 167 ? 12.020 -18.505 12.915 1.00 6.50 167 ALA A C 1
ATOM 1230 O O . ALA A 1 167 ? 10.886 -18.415 13.379 1.00 6.50 167 ALA A O 1
ATOM 1232 N N . ARG A 1 168 ? 12.944 -19.274 13.466 1.00 6.93 168 ARG A N 1
ATOM 1233 C CA . ARG A 1 168 ? 12.622 -20.180 14.544 1.00 7.50 168 ARG A CA 1
ATOM 1234 C C . ARG A 1 168 ? 12.378 -19.322 15.774 1.00 7.29 168 ARG A C 1
ATOM 1235 O O . ARG A 1 168 ? 11.438 -19.551 16.519 1.00 7.54 168 ARG A O 1
ATOM 1243 N N . TYR A 1 169 ? 13.213 -18.301 15.935 1.00 6.88 169 TYR A N 1
ATOM 1244 C CA . TYR A 1 169 ? 13.066 -17.310 17.041 1.00 6.76 169 TYR A CA 1
ATOM 1245 C C . TYR A 1 169 ? 11.681 -16.652 16.965 1.00 6.44 169 TYR A C 1
ATOM 1246 O O . TYR A 1 169 ? 11.023 -16.470 18.001 1.00 6.65 169 TYR A O 1
ATOM 1255 N N . ALA A 1 170 ? 11.284 -16.300 15.725 1.00 6.02 170 ALA A N 1
ATOM 1256 C CA . ALA A 1 170 ? 10.017 -15.610 15.488 1.00 5.83 170 ALA A CA 1
ATOM 1257 C C . ALA A 1 170 ? 8.830 -16.470 15.937 1.00 6.36 170 ALA A C 1
ATOM 1258 O O . ALA A 1 170 ? 7.907 -15.973 16.571 1.00 6.48 170 ALA A O 1
ATOM 1260 N N . VAL A 1 171 ? 8.832 -17.757 15.589 1.00 6.84 171 VAL A N 1
ATOM 1261 C CA . VAL A 1 171 ? 7.753 -18.666 15.961 1.00 7.50 171 VAL A CA 1
ATOM 1262 C C . VAL A 1 171 ? 7.641 -18.729 17.476 1.00 7.99 171 VAL A C 1
ATOM 1263 O O . VAL A 1 171 ? 6.535 -18.644 18.035 1.00 8.38 171 VAL A O 1
ATOM 1267 N N . ILE A 1 172 ? 8.774 -18.950 18.144 1.00 8.17 172 ILE A N 1
ATOM 1268 C CA . ILE A 1 172 ? 8.750 -19.163 19.589 1.00 8.77 172 ILE A CA 1
ATOM 1269 C C . ILE A 1 172 ? 8.191 -17.898 20.270 1.00 8.58 172 ILE A C 1
ATOM 1270 O O . ILE A 1 172 ? 7.370 -18.010 21.208 1.00 9.12 172 ILE A O 1
ATOM 1275 N N . CYS A 1 173 ? 8.632 -16.732 19.792 1.00 7.93 173 CYS A N 1
ATOM 1276 C CA . CYS A 1 173 ? 8.131 -15.447 20.230 1.00 7.79 173 CYS A CA 1
ATOM 1277 C C . CYS A 1 173 ? 6.605 -15.423 20.136 1.00 8.07 173 CYS A C 1
ATOM 1278 O O . CYS A 1 173 ? 5.941 -15.147 21.161 1.00 8.60 173 CYS A O 1
ATOM 1281 N N . GLN A 1 174 ? 6.070 -15.748 18.947 1.00 7.89 174 GLN A N 1
ATOM 1282 C CA . GLN A 1 174 ? 4.667 -15.614 18.725 1.00 8.19 174 GLN A CA 1
ATOM 1283 C C . GLN A 1 174 ? 3.915 -16.622 19.596 1.00 9.15 174 GLN A C 1
ATOM 1284 O O . GLN A 1 174 ? 2.853 -16.316 20.111 1.00 9.56 174 GLN A O 1
ATOM 1290 N N . GLU A 1 175 ? 4.471 -17.804 19.830 1.00 9.73 175 GLU A N 1
ATOM 1291 C CA . GLU A 1 175 ? 3.780 -18.795 20.695 1.00 10.81 175 GLU A CA 1
ATOM 1292 C C . GLU A 1 175 ? 3.622 -18.293 22.120 1.00 11.24 175 GLU A C 1
ATOM 1293 O O . GLU A 1 175 ? 2.797 -18.835 22.828 1.00 12.08 175 GLU A O 1
ATOM 1299 N N . ASN A 1 176 ? 4.461 -17.342 22.533 1.00 10.85 176 ASN A N 1
ATOM 1300 C CA . ASN A 1 176 ? 4.494 -16.860 23.898 1.00 11.37 176 ASN A CA 1
ATOM 1301 C C . ASN A 1 176 ? 4.041 -15.399 23.983 1.00 11.12 176 ASN A C 1
ATOM 1302 O O . ASN A 1 176 ? 4.133 -14.802 25.040 1.00 11.56 176 ASN A O 1
ATOM 1307 N N . GLY A 1 177 ? 3.482 -14.857 22.909 1.00 10.66 177 GLY A N 1
ATOM 1308 C CA . GLY A 1 177 ? 2.734 -13.571 22.952 1.00 10.70 177 GLY A CA 1
ATOM 1309 C C . GLY A 1 177 ? 3.629 -12.353 22.776 1.00 10.15 177 GLY A C 1
ATOM 1310 O O . GLY A 1 177 ? 3.213 -11.257 23.113 1.00 10.24 177 GLY A O 1
ATOM 1311 N N . LEU A 1 178 ? 4.841 -12.546 22.220 1.00 9.68 178 LEU A N 1
ATOM 1312 C CA . LEU A 1 178 ? 5.791 -11.457 21.916 1.00 9.15 178 LEU A CA 1
ATOM 1313 C C . LEU A 1 178 ? 5.894 -11.299 20.409 1.00 8.47 178 LEU A C 1
ATOM 1314 O O . LEU A 1 178 ? 6.251 -12.273 19.715 1.00 8.37 178 LEU A O 1
ATOM 1319 N N . VAL A 1 179 ? 5.629 -10.084 19.938 1.00 8.15 179 VAL A N 1
ATOM 1320 C CA . VAL A 1 179 ? 5.891 -9.709 18.570 1.00 7.54 179 VAL A CA 1
ATOM 1321 C C . VAL A 1 179 ? 7.395 -9.746 18.330 1.00 7.19 179 VAL A C 1
ATOM 1322 O O . VAL A 1 179 ? 8.136 -9.008 18.959 1.00 7.10 179 VAL A O 1
ATOM 1326 N N . PRO A 1 180 ? 7.882 -10.622 17.427 1.00 7.02 180 PRO A N 1
ATOM 1327 C CA . PRO A 1 180 ? 9.296 -10.688 17.104 1.00 6.78 180 PRO A CA 1
ATOM 1328 C C . PRO A 1 180 ? 9.727 -9.571 16.161 1.00 6.49 180 PRO A C 1
ATOM 1329 O O . PRO A 1 180 ? 9.157 -9.427 15.082 1.00 6.33 180 PRO A O 1
ATOM 1333 N N . ILE A 1 181 ? 10.710 -8.774 16.580 1.00 6.61 181 ILE A N 1
ATOM 1334 C CA . ILE A 1 181 ? 11.447 -7.942 15.647 1.00 6.40 181 ILE A CA 1
ATOM 1335 C C . ILE A 1 181 ? 12.515 -8.832 14.984 1.00 6.24 181 ILE A C 1
ATOM 1336 O O . ILE A 1 181 ? 13.364 -9.418 15.659 1.00 6.56 181 ILE A O 1
ATOM 1341 N N . VAL A 1 182 ? 12.382 -8.992 13.657 1.00 5.73 182 VAL A N 1
ATOM 1342 C CA . VAL A 1 182 ? 13.300 -9.649 12.873 1.00 5.57 182 VAL A CA 1
ATOM 1343 C C . VAL A 1 182 ? 14.382 -8.636 12.473 1.00 5.42 182 VAL A C 1
ATOM 1344 O O . VAL A 1 182 ? 14.093 -7.716 11.655 1.00 5.00 182 VAL A O 1
ATOM 1348 N N . GLU A 1 183 ? 15.613 -8.813 12.986 1.00 5.67 183 GLU A N 1
ATOM 1349 C CA . GLU A 1 183 ? 16.757 -7.869 12.719 1.00 5.75 183 GLU A CA 1
ATOM 1350 C C . GLU A 1 183 ? 17.917 -8.551 11.999 1.00 5.85 183 GLU A C 1
ATOM 1351 O O . GLU A 1 183 ? 18.815 -9.082 12.648 1.00 6.23 183 GLU A O 1
ATOM 1357 N N . PRO A 1 184 ? 17.950 -8.584 10.646 1.00 5.64 184 PRO A N 1
ATOM 1358 C CA . PRO A 1 184 ? 19.081 -9.131 9.893 1.00 5.97 184 PRO A CA 1
ATOM 1359 C C . PRO A 1 184 ? 20.002 -7.961 9.521 1.00 6.10 184 PRO A C 1
ATOM 1360 O O . PRO A 1 184 ? 19.836 -7.342 8.491 1.00 6.00 184 PRO A O 1
ATOM 1364 N N . GLU A 1 185 ? 20.903 -7.606 10.422 1.00 6.50 185 GLU A N 1
ATOM 1365 C CA . GLU A 1 185 ? 21.755 -6.415 10.180 1.00 6.73 185 GLU A CA 1
ATOM 1366 C C . GLU A 1 185 ? 22.904 -6.759 9.243 1.00 7.06 185 GLU A C 1
ATOM 1367 O O . GLU A 1 185 ? 23.719 -7.600 9.554 1.00 7.58 185 GLU A O 1
ATOM 1373 N N . ILE A 1 186 ? 22.973 -6.058 8.117 1.00 6.93 186 ILE A N 1
ATOM 1374 C CA . ILE A 1 186 ? 24.094 -6.091 7.254 1.00 7.38 186 ILE A CA 1
ATOM 1375 C C . ILE A 1 186 ? 25.037 -4.955 7.652 1.00 7.86 186 ILE A C 1
ATOM 1376 O O . ILE A 1 186 ? 24.661 -3.761 7.551 1.00 7.61 186 ILE A O 1
ATOM 1381 N N . LEU A 1 187 ? 26.226 -5.345 8.155 1.00 8.51 187 LEU A N 1
ATOM 1382 C CA . LEU A 1 187 ? 27.233 -4.375 8.635 1.00 9.19 187 LEU A CA 1
ATOM 1383 C C . LEU A 1 187 ? 27.740 -3.536 7.448 1.00 9.48 187 LEU A C 1
ATOM 1384 O O . LEU A 1 187 ? 27.826 -3.996 6.351 1.00 9.36 187 LEU A O 1
ATOM 1389 N N . VAL A 1 188 ? 28.142 -2.302 7.723 1.00 9.91 188 VAL A N 1
ATOM 1390 C CA . VAL A 1 188 ? 28.578 -1.339 6.666 1.00 10.34 188 VAL A CA 1
ATOM 1391 C C . VAL A 1 188 ? 30.037 -1.561 6.289 1.00 11.38 188 VAL A C 1
ATOM 1392 O O . VAL A 1 188 ? 30.492 -0.992 5.301 1.00 11.86 188 VAL A O 1
ATOM 1396 N N . ASP A 1 189 ? 30.782 -2.310 7.080 1.00 11.88 189 ASP A N 1
ATOM 1397 C CA . ASP A 1 189 ? 32.250 -2.337 6.948 1.00 13.11 189 ASP A CA 1
ATOM 1398 C C . ASP A 1 189 ? 32.674 -2.697 5.524 1.00 13.34 189 ASP A C 1
ATOM 1399 O O . ASP A 1 189 ? 32.266 -3.711 5.016 1.00 12.89 189 ASP A O 1
ATOM 1404 N N . GLY A 1 190 ? 33.532 -1.867 4.932 1.00 14.15 190 GLY A N 1
ATOM 1405 C CA . GLY A 1 190 ? 34.148 -2.116 3.627 1.00 14.72 190 GLY A CA 1
ATOM 1406 C C . GLY A 1 190 ? 34.124 -0.907 2.705 1.00 14.90 190 GLY A C 1
ATOM 1407 O O . GLY A 1 190 ? 33.665 0.158 3.080 1.00 14.62 190 GLY A O 1
ATOM 1408 N N . SER A 1 191 ? 34.582 -1.122 1.467 1.00 15.45 191 SER A N 1
ATOM 1409 C CA . SER A 1 191 ? 34.712 -0.072 0.434 1.00 15.91 191 SER A CA 1
ATOM 1410 C C . SER A 1 191 ? 33.681 -0.235 -0.690 1.00 15.16 191 SER A C 1
ATOM 1411 O O . SER A 1 191 ? 33.808 0.370 -1.728 1.00 15.62 191 SER A O 1
ATOM 1414 N N . HIS A 1 192 ? 32.690 -1.095 -0.477 1.00 14.14 192 HIS A N 1
ATOM 1415 C CA . HIS A 1 192 ? 31.623 -1.304 -1.404 1.00 13.51 192 HIS A CA 1
ATOM 1416 C C . HIS A 1 192 ? 30.739 -0.039 -1.463 1.00 13.09 192 HIS A C 1
ATOM 1417 O O . HIS A 1 192 ? 30.683 0.762 -0.507 1.00 12.95 192 HIS A O 1
ATOM 1424 N N . ASP A 1 193 ? 30.048 0.121 -2.602 1.00 12.98 193 ASP A N 1
ATOM 1425 C CA . ASP A 1 193 ? 29.131 1.200 -2.870 1.00 12.66 193 ASP A CA 1
ATOM 1426 C C . ASP A 1 193 ? 27.704 0.784 -2.424 1.00 11.52 193 ASP A C 1
ATOM 1427 O O . ASP A 1 193 ? 27.463 -0.332 -1.894 1.00 10.89 193 ASP A O 1
ATOM 1432 N N . ILE A 1 194 ? 26.748 1.710 -2.614 1.00 11.19 194 ILE A N 1
ATOM 1433 C CA . ILE A 1 194 ? 25.411 1.559 -2.109 1.00 10.27 194 ILE A CA 1
ATOM 1434 C C . ILE A 1 194 ? 24.692 0.476 -2.918 1.00 10.02 194 ILE A C 1
ATOM 1435 O O . ILE A 1 194 ? 23.851 -0.163 -2.399 1.00 9.27 194 ILE A O 1
ATOM 1440 N N . GLN A 1 195 ? 25.025 0.344 -4.217 1.00 10.77 195 GLN A N 1
ATOM 1441 C CA . GLN A 1 195 ? 24.446 -0.658 -5.112 1.00 10.80 195 GLN A CA 1
ATOM 1442 C C . GLN A 1 195 ? 24.742 -2.052 -4.559 1.00 10.44 195 GLN A C 1
ATOM 1443 O O . GLN A 1 195 ? 23.849 -2.921 -4.568 1.00 9.95 195 GLN A O 1
ATOM 1449 N N . LYS A 1 196 ? 25.968 -2.271 -4.062 1.00 10.69 196 LYS A N 1
ATOM 1450 C CA A LYS A 1 196 ? 26.319 -3.564 -3.473 0.50 10.51 196 LYS A CA 1
ATOM 1451 C CA B LYS A 1 196 ? 26.319 -3.563 -3.473 0.50 10.53 196 LYS A CA 1
ATOM 1452 C C . LYS A 1 196 ? 25.487 -3.783 -2.203 1.00 9.56 196 LYS A C 1
ATOM 1453 O O . LYS A 1 196 ? 24.910 -4.878 -1.972 1.00 9.19 196 LYS A O 1
ATOM 1464 N N . CYS A 1 197 ? 25.450 -2.767 -1.336 1.00 9.18 197 CYS A N 1
ATOM 1465 C CA . CYS A 1 197 ? 24.641 -2.906 -0.144 1.00 8.36 197 CYS A CA 1
ATOM 1466 C C . CYS A 1 197 ? 23.183 -3.280 -0.537 1.00 7.81 197 CYS A C 1
ATOM 1467 O O . CYS A 1 197 ? 22.575 -4.144 0.104 1.00 7.36 197 CYS A O 1
ATOM 1470 N N . ALA A 1 198 ? 22.645 -2.666 -1.599 1.00 7.95 198 ALA A N 1
ATOM 1471 C CA . ALA A 1 198 ? 21.265 -2.895 -2.030 1.00 7.59 198 ALA A CA 1
ATOM 1472 C C . ALA A 1 198 ? 21.082 -4.351 -2.420 1.00 7.60 198 ALA A C 1
ATOM 1473 O O . ALA A 1 198 ? 20.135 -4.972 -1.947 1.00 7.13 198 ALA A O 1
ATOM 1475 N N . ALA A 1 199 ? 22.009 -4.879 -3.221 1.00 8.18 199 ALA A N 1
ATOM 1476 C CA . ALA A 1 199 ? 21.944 -6.248 -3.726 1.00 8.42 199 ALA A CA 1
ATOM 1477 C C . ALA A 1 199 ? 22.031 -7.251 -2.564 1.00 8.08 199 ALA A C 1
ATOM 1478 O O . ALA A 1 199 ? 21.233 -8.188 -2.476 1.00 7.84 199 ALA A O 1
ATOM 1480 N N . VAL A 1 200 ? 22.956 -7.017 -1.631 1.00 8.07 200 VAL A N 1
ATOM 1481 C CA . VAL A 1 200 ? 23.092 -7.865 -0.438 1.00 7.87 200 VAL A CA 1
ATOM 1482 C C . VAL A 1 200 ? 21.847 -7.761 0.459 1.00 7.19 200 VAL A C 1
ATOM 1483 O O . VAL A 1 200 ? 21.330 -8.778 0.911 1.00 6.95 200 VAL A O 1
ATOM 1487 N N . THR A 1 201 ? 21.357 -6.539 0.739 1.00 7.01 201 THR A N 1
ATOM 1488 C CA . THR A 1 201 ? 20.121 -6.395 1.525 1.00 6.43 201 THR A CA 1
ATOM 1489 C C . THR A 1 201 ? 18.951 -7.155 0.845 1.00 6.48 201 THR A C 1
ATOM 1490 O O . THR A 1 201 ? 18.171 -7.833 1.511 1.00 6.11 201 THR A O 1
ATOM 1494 N N . GLU A 1 202 ? 18.807 -7.036 -0.481 1.00 7.06 202 GLU A N 1
ATOM 1495 C CA . GLU A 1 202 ? 17.731 -7.713 -1.188 1.00 7.47 202 GLU A CA 1
ATOM 1496 C C . GLU A 1 202 ? 17.883 -9.249 -1.063 1.00 7.83 202 GLU A C 1
ATOM 1497 O O . GLU A 1 202 ? 16.911 -9.980 -0.729 1.00 7.64 202 GLU A O 1
ATOM 1503 N N . ARG A 1 203 ? 19.093 -9.771 -1.287 1.00 8.35 203 ARG A N 1
ATOM 1504 C CA . ARG A 1 203 ? 19.298 -11.211 -1.118 1.00 8.87 203 ARG A CA 1
ATOM 1505 C C . ARG A 1 203 ? 18.988 -11.665 0.325 1.00 8.14 203 ARG A C 1
ATOM 1506 O O . ARG A 1 203 ? 18.253 -12.629 0.544 1.00 8.22 203 ARG A O 1
ATOM 1514 N N . VAL A 1 204 ? 19.470 -10.930 1.323 1.00 7.51 204 VAL A N 1
ATOM 1515 C CA . VAL A 1 204 ? 19.282 -11.330 2.703 1.00 7.11 204 VAL A CA 1
ATOM 1516 C C . VAL A 1 204 ? 17.787 -11.342 3.097 1.00 6.58 204 VAL A C 1
ATOM 1517 O O . VAL A 1 204 ? 17.288 -12.279 3.744 1.00 6.64 204 VAL A O 1
ATOM 1521 N N . LEU A 1 205 ? 17.067 -10.264 2.764 1.00 6.22 205 LEU A N 1
ATOM 1522 C CA . LEU A 1 205 ? 15.671 -10.139 3.183 1.00 5.74 205 LEU A CA 1
ATOM 1523 C C . LEU A 1 205 ? 14.828 -11.239 2.496 1.00 5.89 205 LEU A C 1
ATOM 1524 O O . LEU A 1 205 ? 13.937 -11.811 3.086 1.00 5.81 205 LEU A O 1
ATOM 1529 N N . ALA A 1 206 ? 15.125 -11.543 1.241 1.00 6.20 206 ALA A N 1
ATOM 1530 C CA . ALA A 1 206 ? 14.399 -12.544 0.497 1.00 6.59 206 ALA A CA 1
ATOM 1531 C C . ALA A 1 206 ? 14.602 -13.907 1.142 1.00 6.71 206 ALA A C 1
ATOM 1532 O O . ALA A 1 206 ? 13.618 -14.666 1.304 1.00 6.81 206 ALA A O 1
ATOM 1534 N N . ALA A 1 207 ? 15.853 -14.209 1.532 1.00 6.69 207 ALA A N 1
ATOM 1535 C CA . ALA A 1 207 ? 16.144 -15.428 2.352 1.00 6.84 207 ALA A CA 1
ATOM 1536 C C . ALA A 1 207 ? 15.370 -15.422 3.702 1.00 6.35 207 ALA A C 1
ATOM 1537 O O . ALA A 1 207 ? 14.818 -16.452 4.114 1.00 6.57 207 ALA A O 1
ATOM 1539 N N . CYS A 1 208 ? 15.313 -14.284 4.408 1.00 5.76 208 CYS A N 1
ATOM 1540 C CA . CYS A 1 208 ? 14.638 -14.232 5.675 1.00 5.47 208 CYS A CA 1
ATOM 1541 C C . CYS A 1 208 ? 13.117 -14.475 5.519 1.00 5.36 208 CYS A C 1
ATOM 1542 O O . CYS A 1 208 ? 12.519 -15.169 6.309 1.00 5.44 208 CYS A O 1
ATOM 1545 N N . TYR A 1 209 ? 12.467 -13.896 4.502 1.00 5.25 209 TYR A N 1
ATOM 1546 C CA . TYR A 1 209 ? 10.985 -14.049 4.382 1.00 5.31 209 TYR A CA 1
ATOM 1547 C C . TYR A 1 209 ? 10.627 -15.442 3.867 1.00 5.88 209 TYR A C 1
ATOM 1548 O O . TYR A 1 209 ? 9.588 -15.988 4.277 1.00 6.10 209 TYR A O 1
ATOM 1557 N N . LYS A 1 210 ? 11.515 -16.045 3.058 1.00 6.16 210 LYS A N 1
ATOM 1558 C CA . LYS A 1 210 ? 11.375 -17.436 2.689 1.00 6.81 210 LYS A CA 1
ATOM 1559 C C . LYS A 1 210 ? 11.417 -18.322 3.941 1.00 6.83 210 LYS A C 1
ATOM 1560 O O . LYS A 1 210 ? 10.487 -19.162 4.149 1.00 7.26 210 LYS A O 1
ATOM 1566 N N . ALA A 1 211 ? 12.397 -18.087 4.827 1.00 6.40 211 ALA A N 1
ATOM 1567 C CA . ALA A 1 211 ? 12.504 -18.886 6.037 1.00 6.52 211 ALA A CA 1
ATOM 1568 C C . ALA A 1 211 ? 11.255 -18.731 6.906 1.00 6.33 211 ALA A C 1
ATOM 1569 O O . ALA A 1 211 ? 10.804 -19.671 7.500 1.00 6.68 211 ALA A O 1
ATOM 1571 N N . LEU A 1 212 ? 10.790 -17.466 7.084 1.00 5.77 212 LEU A N 1
ATOM 1572 C CA . LEU A 1 212 ? 9.618 -17.149 7.934 1.00 5.64 212 LEU A CA 1
ATOM 1573 C C . LEU A 1 212 ? 8.376 -17.858 7.392 1.00 6.19 212 LEU A C 1
ATOM 1574 O O . LEU A 1 212 ? 7.602 -18.388 8.182 1.00 6.52 212 LEU A O 1
ATOM 1579 N N . SER A 1 213 ? 8.227 -17.918 6.063 1.00 6.43 213 SER A N 1
ATOM 1580 C CA . SER A 1 213 ? 7.166 -18.690 5.398 1.00 7.16 213 SER A CA 1
ATOM 1581 C C . SER A 1 213 ? 7.290 -20.190 5.714 1.00 7.86 213 SER A C 1
ATOM 1582 O O . SER A 1 213 ? 6.344 -20.880 6.148 1.00 8.36 213 SER A O 1
ATOM 1585 N N . ASP A 1 214 ? 8.487 -20.730 5.521 1.00 7.95 214 ASP A N 1
ATOM 1586 C CA . ASP A 1 214 ? 8.690 -22.168 5.842 1.00 8.74 214 ASP A CA 1
ATOM 1587 C C . ASP A 1 214 ? 8.352 -22.426 7.314 1.00 8.73 214 ASP A C 1
ATOM 1588 O O . ASP A 1 214 ? 7.866 -23.494 7.635 1.00 9.45 214 ASP A O 1
ATOM 1593 N N . HIS A 1 215 ? 8.650 -21.480 8.211 1.00 8.07 215 HIS A N 1
ATOM 1594 C CA . HIS A 1 215 ? 8.360 -21.697 9.660 1.00 8.22 215 HIS A CA 1
ATOM 1595 C C . HIS A 1 215 ? 6.922 -21.338 10.052 1.00 8.38 215 HIS A C 1
ATOM 1596 O O . HIS A 1 215 ? 6.604 -21.442 11.224 1.00 8.49 215 HIS A O 1
ATOM 1603 N N . HIS A 1 216 ? 6.081 -20.982 9.084 1.00 8.64 216 HIS A N 1
ATOM 1604 C CA . HIS A 1 216 ? 4.618 -20.632 9.301 1.00 9.06 216 HIS A CA 1
ATOM 1605 C C . HIS A 1 216 ? 4.412 -19.456 10.277 1.00 8.62 216 HIS A C 1
ATOM 1606 O O . HIS A 1 216 ? 3.446 -19.456 11.069 1.00 8.98 216 HIS A O 1
ATOM 1613 N N . VAL A 1 217 ? 5.315 -18.473 10.228 1.00 8.03 217 VAL A N 1
ATOM 1614 C CA . VAL A 1 217 ? 5.241 -17.274 11.039 1.00 7.70 217 VAL A CA 1
ATOM 1615 C C . VAL A 1 217 ? 4.048 -16.411 10.551 1.00 7.86 217 VAL A C 1
ATOM 1616 O O . VAL A 1 217 ? 3.804 -16.266 9.343 1.00 8.00 217 VAL A O 1
ATOM 1620 N N . LEU A 1 218 ? 3.301 -15.838 11.496 1.00 8.00 218 LEU A N 1
ATOM 1621 C CA . LEU A 1 218 ? 2.219 -14.870 11.221 1.00 8.20 218 LEU A CA 1
ATOM 1622 C C . LEU A 1 218 ? 2.866 -13.508 10.962 1.00 7.56 218 LEU A C 1
ATOM 1623 O O . LEU A 1 218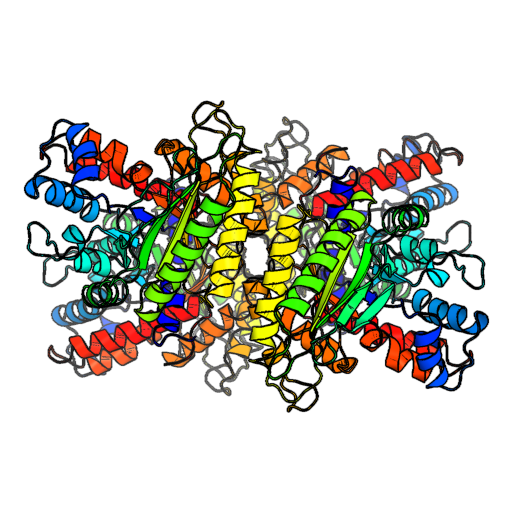 ? 3.311 -12.840 11.907 1.00 7.38 218 LEU A O 1
ATOM 1628 N N . LEU A 1 219 ? 3.018 -13.154 9.686 1.00 7.47 219 LEU A N 1
ATOM 1629 C CA . LEU A 1 219 ? 3.737 -11.960 9.276 1.00 7.01 219 LEU A CA 1
ATOM 1630 C C . LEU A 1 219 ? 3.098 -10.684 9.850 1.00 6.95 219 LEU A C 1
ATOM 1631 O O . LEU A 1 219 ? 3.801 -9.707 10.186 1.00 6.52 219 LEU A O 1
ATOM 1636 N N . GLU A 1 220 ? 1.779 -10.703 9.975 1.00 7.49 220 GLU A N 1
ATOM 1637 C CA . GLU A 1 220 ? 1.056 -9.584 10.476 1.00 7.68 220 GLU A CA 1
ATOM 1638 C C . GLU A 1 220 ? 1.390 -9.318 11.955 1.00 7.51 220 GLU A C 1
ATOM 1639 O O . GLU A 1 220 ? 1.062 -8.217 12.482 1.00 7.65 220 GLU A O 1
ATOM 1645 N N . GLY A 1 221 ? 1.958 -10.323 12.636 1.00 7.40 221 GLY A N 1
ATOM 1646 C CA . GLY A 1 221 ? 2.390 -10.221 14.041 1.00 7.30 221 GLY A CA 1
ATOM 1647 C C . GLY A 1 221 ? 3.910 -10.104 14.176 1.00 6.68 221 GLY A C 1
ATOM 1648 O O . GLY A 1 221 ? 4.441 -10.523 15.172 1.00 6.69 221 GLY A O 1
ATOM 1649 N N . THR A 1 222 ? 4.594 -9.538 13.172 1.00 6.22 222 THR A N 1
ATOM 1650 C CA . THR A 1 222 ? 6.039 -9.370 13.200 1.00 5.83 222 THR A CA 1
ATOM 1651 C C . THR A 1 222 ? 6.427 -7.949 12.798 1.00 5.60 222 THR A C 1
ATOM 1652 O O . THR A 1 222 ? 5.567 -7.187 12.354 1.00 5.66 222 THR A O 1
ATOM 1656 N N . LEU A 1 223 ? 7.712 -7.641 12.963 1.00 5.41 223 LEU A N 1
ATOM 1657 C CA . LEU A 1 223 ? 8.334 -6.384 12.619 1.00 5.35 223 LEU A CA 1
ATOM 1658 C C . LEU A 1 223 ? 9.669 -6.705 11.945 1.00 5.09 223 LEU A C 1
ATOM 1659 O O . LEU A 1 223 ? 10.192 -7.836 12.080 1.00 5.11 223 LEU A O 1
ATOM 1664 N N . LEU A 1 224 ? 10.170 -5.778 11.132 1.00 4.92 224 LEU A N 1
ATOM 1665 C CA . LEU A 1 224 ? 11.504 -5.905 10.527 1.00 4.82 224 LEU A CA 1
ATOM 1666 C C . LEU A 1 224 ? 12.341 -4.713 10.992 1.00 4.91 224 LEU A C 1
ATOM 1667 O O . LEU A 1 224 ? 11.847 -3.521 10.909 1.00 5.10 224 LEU A O 1
ATOM 1672 N N . LYS A 1 225 ? 13.556 -5.009 11.441 1.00 4.96 225 LYS A N 1
ATOM 1673 C CA . LYS A 1 225 ? 14.563 -4.017 11.776 1.00 5.14 225 LYS A CA 1
ATOM 1674 C C . LYS A 1 225 ? 15.784 -4.264 10.900 1.00 5.14 225 LYS A C 1
ATOM 1675 O O . LYS A 1 225 ? 16.698 -4.988 11.293 1.00 5.26 225 LYS A O 1
ATOM 1681 N N . PRO A 1 226 ? 15.779 -3.760 9.649 1.00 5.05 226 PRO A N 1
ATOM 1682 C CA . PRO A 1 226 ? 16.884 -3.912 8.710 1.00 5.13 226 PRO A CA 1
ATOM 1683 C C . PRO A 1 226 ? 17.765 -2.673 8.781 1.00 5.49 226 PRO A C 1
ATOM 1684 O O . PRO A 1 226 ? 17.344 -1.643 9.340 1.00 5.69 226 PRO A O 1
ATOM 1688 N N . ASN A 1 227 ? 18.959 -2.770 8.222 1.00 5.75 227 ASN A N 1
ATOM 1689 C CA . ASN A 1 227 ? 19.825 -1.656 7.943 1.00 6.15 227 ASN A CA 1
ATOM 1690 C C . ASN A 1 227 ? 19.165 -0.871 6.826 1.00 5.95 227 ASN A C 1
ATOM 1691 O O . ASN A 1 227 ? 18.482 -1.469 5.986 1.00 5.79 227 ASN A O 1
ATOM 1696 N N . MET A 1 228 ? 19.406 0.433 6.806 1.00 6.15 228 MET A N 1
ATOM 1697 C CA . MET A 1 228 ? 19.179 1.213 5.633 1.00 6.16 228 MET A CA 1
ATOM 1698 C C . MET A 1 228 ? 20.259 0.807 4.633 1.00 6.35 228 MET A C 1
ATOM 1699 O O . MET A 1 228 ? 21.281 0.256 5.009 1.00 6.49 228 MET A O 1
ATOM 1704 N N . VAL A 1 229 ? 19.976 1.029 3.361 1.00 6.36 229 VAL A N 1
ATOM 1705 C CA . VAL A 1 229 ? 20.885 0.742 2.321 1.00 6.71 229 VAL A CA 1
ATOM 1706 C C . VAL A 1 229 ? 21.804 1.961 2.153 1.00 7.31 229 VAL A C 1
ATOM 1707 O O . VAL A 1 229 ? 21.308 3.033 1.776 1.00 7.58 229 VAL A O 1
ATOM 1711 N N . THR A 1 230 ? 23.107 1.772 2.450 1.00 7.67 230 THR A N 1
ATOM 1712 C CA . THR A 1 230 ? 24.107 2.827 2.440 1.00 8.32 230 THR A CA 1
ATOM 1713 C C . THR A 1 230 ? 25.404 2.326 1.810 1.00 8.85 230 THR A C 1
ATOM 1714 O O . THR A 1 230 ? 25.704 1.123 1.787 1.00 8.66 230 THR A O 1
ATOM 1718 N N . PRO A 1 231 ? 26.269 3.265 1.389 1.00 9.59 231 PRO A N 1
ATOM 1719 C CA . PRO A 1 231 ? 27.639 2.939 1.022 1.00 10.32 231 PRO A CA 1
ATOM 1720 C C . PRO A 1 231 ? 28.376 2.372 2.238 1.00 10.39 231 PRO A C 1
ATOM 1721 O O . PRO A 1 231 ? 27.989 2.617 3.357 1.00 10.03 231 PRO A O 1
ATOM 1725 N N . GLY A 1 232 ? 29.411 1.578 1.954 1.00 10.91 232 GLY A N 1
ATOM 1726 C CA . GLY A 1 232 ? 30.238 1.030 2.994 1.00 11.25 232 GLY A CA 1
ATOM 1727 C C . GLY A 1 232 ? 31.025 2.120 3.710 1.00 12.07 232 GLY A C 1
ATOM 1728 O O . GLY A 1 232 ? 31.157 3.230 3.218 1.00 12.47 232 GLY A O 1
ATOM 1729 N N . SER A 1 233 ? 31.572 1.734 4.858 1.00 12.36 233 SER A N 1
ATOM 1730 C CA . SER A 1 233 ? 32.217 2.624 5.828 1.00 13.16 233 SER A CA 1
ATOM 1731 C C . SER A 1 233 ? 33.386 3.399 5.221 1.00 14.40 233 SER A C 1
ATOM 1732 O O . SER A 1 233 ? 33.728 4.475 5.732 1.00 15.09 233 SER A O 1
ATOM 1735 N N . GLU A 1 234 ? 34.011 2.846 4.171 1.00 14.78 234 GLU A N 1
ATOM 1736 C CA . GLU A 1 234 ? 35.201 3.486 3.546 1.00 16.15 234 GLU A CA 1
ATOM 1737 C C . GLU A 1 234 ? 34.815 4.296 2.303 1.00 16.14 234 GLU A C 1
ATOM 1738 O O . GLU A 1 234 ? 35.690 4.942 1.702 1.00 17.22 234 GLU A O 1
ATOM 1744 N N . SER A 1 235 ? 33.528 4.277 1.932 1.00 15.03 235 SER A N 1
ATOM 1745 C CA . SER A 1 235 ? 33.070 4.931 0.716 1.00 15.10 235 SER A CA 1
ATOM 1746 C C . SER A 1 235 ? 32.450 6.283 1.075 1.00 15.09 235 SER A C 1
ATOM 1747 O O . SER A 1 235 ? 32.036 6.486 2.222 1.00 14.73 235 SER A O 1
ATOM 1750 N N . ALA A 1 236 ? 32.402 7.184 0.098 1.00 15.65 236 ALA A N 1
ATOM 1751 C CA . ALA A 1 236 ? 31.827 8.521 0.330 1.00 15.87 236 ALA A CA 1
ATOM 1752 C C . ALA A 1 236 ? 30.353 8.386 0.730 1.00 14.71 236 ALA A C 1
ATOM 1753 O O . ALA A 1 236 ? 29.630 7.636 0.139 1.00 13.90 236 ALA A O 1
ATOM 1755 N N . LYS A 1 237 ? 29.955 9.116 1.764 1.00 14.84 237 LYS A N 1
ATOM 1756 C CA . LYS A 1 237 ? 28.583 9.272 2.138 1.00 14.10 237 LYS A CA 1
ATOM 1757 C C . LYS A 1 237 ? 27.774 9.923 1.006 1.00 14.17 237 LYS A C 1
ATOM 1758 O O . LYS A 1 237 ? 28.246 10.681 0.199 1.00 14.97 237 LYS A O 1
ATOM 1764 N N . VAL A 1 238 ? 26.470 9.627 1.025 1.00 13.40 238 VAL A N 1
ATOM 1765 C CA . VAL A 1 238 ? 25.596 9.972 -0.043 1.00 13.44 238 VAL A CA 1
ATOM 1766 C C . VAL A 1 238 ? 24.347 10.675 0.535 1.00 13.23 238 VAL A C 1
ATOM 1767 O O . VAL A 1 238 ? 24.065 10.596 1.708 1.00 12.85 238 VAL A O 1
ATOM 1771 N N . ALA A 1 239 ? 23.658 11.463 -0.294 1.00 13.72 239 ALA A N 1
ATOM 1772 C CA . ALA A 1 239 ? 22.544 12.323 0.149 1.00 13.82 239 ALA A CA 1
ATOM 1773 C C . ALA A 1 239 ? 21.390 11.459 0.652 1.00 12.94 239 ALA A C 1
ATOM 1774 O O . ALA A 1 239 ? 21.244 10.317 0.225 1.00 12.48 239 ALA A O 1
ATOM 1776 N N . PRO A 1 240 ? 20.555 11.960 1.586 1.00 13.03 240 PRO A N 1
ATOM 1777 C CA . PRO A 1 240 ? 19.417 11.205 2.107 1.00 12.23 240 PRO A CA 1
ATOM 1778 C C . PRO A 1 240 ? 18.474 10.671 1.020 1.00 12.04 240 PRO A C 1
ATOM 1779 O O . PRO A 1 240 ? 17.984 9.600 1.166 1.00 11.36 240 PRO A O 1
ATOM 1783 N N . GLU A 1 241 ? 18.288 11.419 -0.060 1.00 12.95 241 GLU A N 1
ATOM 1784 C CA . GLU A 1 241 ? 17.390 11.028 -1.169 1.00 13.07 241 GLU A CA 1
ATOM 1785 C C . GLU A 1 241 ? 17.911 9.752 -1.848 1.00 12.43 241 GLU A C 1
ATOM 1786 O O . GLU A 1 241 ? 17.140 8.946 -2.313 1.00 11.96 241 GLU A O 1
ATOM 1792 N N . VAL A 1 242 ? 19.241 9.604 -1.953 1.00 12.35 242 VAL A N 1
ATOM 1793 C CA . VAL A 1 242 ? 19.842 8.437 -2.540 1.00 11.91 242 VAL A CA 1
ATOM 1794 C C . VAL A 1 242 ? 19.681 7.256 -1.583 1.00 10.77 242 VAL A C 1
ATOM 1795 O O . VAL A 1 242 ? 19.288 6.193 -2.020 1.00 10.45 242 VAL A O 1
ATOM 1799 N N . ILE A 1 243 ? 19.925 7.442 -0.288 1.00 10.41 243 ILE A N 1
ATOM 1800 C CA A ILE A 1 243 ? 19.702 6.385 0.738 0.50 9.64 243 ILE A CA 1
ATOM 1801 C CA B ILE A 1 243 ? 19.701 6.385 0.738 0.50 9.66 243 ILE A CA 1
ATOM 1802 C C . ILE A 1 243 ? 18.253 5.898 0.637 1.00 9.13 243 ILE A C 1
ATOM 1803 O O . ILE A 1 243 ? 17.983 4.698 0.747 1.00 8.62 243 ILE A O 1
ATOM 1812 N N . ALA A 1 244 ? 17.328 6.864 0.498 1.00 9.36 244 ALA A N 1
ATOM 1813 C CA . ALA A 1 244 ? 15.911 6.607 0.535 1.00 9.16 244 ALA A CA 1
ATOM 1814 C C . ALA A 1 244 ? 15.531 5.753 -0.676 1.00 9.22 244 ALA A C 1
ATOM 1815 O O . ALA A 1 244 ? 14.819 4.764 -0.512 1.00 8.69 244 ALA A O 1
ATOM 1817 N N . GLU A 1 245 ? 15.974 6.170 -1.860 1.00 10.01 245 GLU A N 1
ATOM 1818 C CA . GLU A 1 245 ? 15.620 5.487 -3.089 1.00 10.52 245 GLU A CA 1
ATOM 1819 C C . GLU A 1 245 ? 16.061 4.025 -3.036 1.00 9.70 245 GLU A C 1
ATOM 1820 O O . GLU A 1 245 ? 15.294 3.134 -3.359 1.00 9.39 245 GLU A O 1
ATOM 1826 N N . HIS A 1 246 ? 17.320 3.802 -2.660 1.00 9.35 246 HIS A N 1
ATOM 1827 C CA . HIS A 1 246 ? 17.912 2.437 -2.649 1.00 8.88 246 HIS A CA 1
ATOM 1828 C C . HIS A 1 246 ? 17.254 1.586 -1.559 1.00 8.02 246 HIS A C 1
ATOM 1829 O O . HIS A 1 246 ? 16.956 0.435 -1.790 1.00 7.82 246 HIS A O 1
ATOM 1836 N N . THR A 1 247 ? 17.028 2.166 -0.382 1.00 7.58 247 THR A N 1
ATOM 1837 C CA . THR A 1 247 ? 16.488 1.454 0.761 1.00 6.87 247 THR A CA 1
ATOM 1838 C C . THR A 1 247 ? 15.048 1.025 0.412 1.00 6.75 247 THR A C 1
ATOM 1839 O O . THR A 1 247 ? 14.707 -0.167 0.530 1.00 6.34 247 THR A O 1
ATOM 1843 N N . VAL A 1 248 ? 14.224 1.962 -0.062 1.00 7.11 248 VAL A N 1
ATOM 1844 C CA . VAL A 1 248 ? 12.786 1.668 -0.227 1.00 7.14 248 VAL A CA 1
ATOM 1845 C C . VAL A 1 248 ? 12.638 0.638 -1.338 1.00 7.38 248 VAL A C 1
ATOM 1846 O O . VAL A 1 248 ? 11.849 -0.294 -1.205 1.00 7.18 248 VAL A O 1
ATOM 1850 N N . ARG A 1 249 ? 13.430 0.802 -2.404 1.00 7.90 249 ARG A N 1
ATOM 1851 C CA . ARG A 1 249 ? 13.467 -0.181 -3.530 1.00 8.25 249 ARG A CA 1
ATOM 1852 C C . ARG A 1 249 ? 13.807 -1.586 -3.032 1.00 7.71 249 ARG A C 1
ATOM 1853 O O . ARG A 1 249 ? 13.132 -2.523 -3.416 1.00 7.73 249 ARG A O 1
ATOM 1861 N N . ALA A 1 250 ? 14.818 -1.722 -2.158 1.00 7.16 250 ALA A N 1
ATOM 1862 C CA . ALA A 1 250 ? 15.175 -3.006 -1.594 1.00 6.75 250 ALA A CA 1
ATOM 1863 C C . ALA A 1 250 ? 14.003 -3.624 -0.810 1.00 6.25 250 ALA A C 1
ATOM 1864 O O . ALA A 1 250 ? 13.759 -4.845 -0.897 1.00 6.26 250 ALA A O 1
ATOM 1866 N N . LEU A 1 251 ? 13.292 -2.799 -0.054 1.00 5.86 251 LEU A N 1
ATOM 1867 C CA . LEU A 1 251 ? 12.171 -3.289 0.792 1.00 5.56 251 LEU A CA 1
ATOM 1868 C C . LEU A 1 251 ? 10.953 -3.659 -0.083 1.00 5.83 251 LEU A C 1
ATOM 1869 O O . LEU A 1 251 ? 10.290 -4.704 0.153 1.00 5.78 251 LEU A O 1
ATOM 1874 N N . GLN A 1 252 ? 10.686 -2.837 -1.112 1.00 6.16 252 GLN A N 1
ATOM 1875 C CA . GLN A 1 252 ? 9.621 -3.124 -2.027 1.00 6.62 252 GLN A CA 1
ATOM 1876 C C . GLN A 1 252 ? 9.855 -4.496 -2.690 1.00 6.76 252 GLN A C 1
ATOM 1877 O O . GLN A 1 252 ? 8.873 -5.215 -3.021 1.00 7.09 252 GLN A O 1
ATOM 1883 N N . ARG A 1 253 ? 11.127 -4.834 -2.900 1.00 6.58 253 ARG A N 1
ATOM 1884 C CA . ARG A 1 253 ? 11.460 -6.028 -3.622 1.00 6.93 253 ARG A CA 1
ATOM 1885 C C . ARG A 1 253 ? 11.349 -7.297 -2.765 1.00 6.61 253 ARG A C 1
ATOM 1886 O O . ARG A 1 253 ? 11.341 -8.387 -3.312 1.00 6.99 253 ARG A O 1
ATOM 1894 N N . THR A 1 254 ? 11.241 -7.161 -1.454 1.00 6.05 254 THR A N 1
ATOM 1895 C CA . THR A 1 254 ? 11.453 -8.316 -0.569 1.00 5.86 254 THR A CA 1
ATOM 1896 C C . THR A 1 254 ? 10.452 -8.415 0.593 1.00 5.56 254 THR A C 1
ATOM 1897 O O . THR A 1 254 ? 10.134 -9.514 0.985 1.00 5.65 254 THR A O 1
ATOM 1901 N N . VAL A 1 255 ? 9.978 -7.300 1.157 1.00 5.33 255 VAL A N 1
ATOM 1902 C CA . VAL A 1 255 ? 9.242 -7.383 2.443 1.00 5.11 255 VAL A CA 1
ATOM 1903 C C . VAL A 1 255 ? 7.745 -7.414 2.166 1.00 5.51 255 VAL A C 1
ATOM 1904 O O . VAL A 1 255 ? 7.186 -6.434 1.713 1.00 5.73 255 VAL A O 1
ATOM 1908 N N . PRO A 1 256 ? 7.037 -8.516 2.462 1.00 5.72 256 PRO A N 1
ATOM 1909 C CA . PRO A 1 256 ? 5.592 -8.559 2.183 1.00 6.26 256 PRO A CA 1
ATOM 1910 C C . PRO A 1 256 ? 4.803 -7.410 2.845 1.00 6.23 256 PRO A C 1
ATOM 1911 O O . PRO A 1 256 ? 5.120 -6.960 3.949 1.00 5.72 256 PRO A O 1
ATOM 1915 N N . ALA A 1 257 ? 3.748 -6.985 2.150 1.00 6.89 257 ALA A N 1
ATOM 1916 C CA . ALA A 1 257 ? 2.792 -5.951 2.646 1.00 7.15 257 ALA A CA 1
ATOM 1917 C C . ALA A 1 257 ? 2.203 -6.360 4.007 1.00 7.10 257 ALA A C 1
ATOM 1918 O O . ALA A 1 257 ? 1.858 -5.536 4.789 1.00 7.03 257 ALA A O 1
ATOM 1920 N N . ALA A 1 258 ? 2.129 -7.658 4.286 1.00 7.21 258 ALA A N 1
ATOM 1921 C CA . ALA A 1 258 ? 1.549 -8.167 5.509 1.00 7.31 258 ALA A CA 1
ATOM 1922 C C . ALA A 1 258 ? 2.325 -7.668 6.718 1.00 6.71 258 ALA A C 1
ATOM 1923 O O . ALA A 1 258 ? 1.757 -7.579 7.806 1.00 6.79 258 ALA A O 1
ATOM 1925 N N . VAL A 1 259 ? 3.620 -7.395 6.549 1.00 6.19 259 VAL A N 1
ATOM 1926 C CA . VAL A 1 259 ? 4.401 -6.869 7.659 1.00 5.83 259 VAL A CA 1
ATOM 1927 C C . VAL A 1 259 ? 3.943 -5.443 7.887 1.00 6.03 259 VAL A C 1
ATOM 1928 O O . VAL A 1 259 ? 3.935 -4.663 6.927 1.00 6.28 259 VAL A O 1
ATOM 1932 N N . PRO A 1 260 ? 3.509 -5.067 9.117 1.00 6.17 260 PRO A N 1
ATOM 1933 C CA . PRO A 1 260 ? 2.968 -3.735 9.363 1.00 6.48 260 PRO A CA 1
ATOM 1934 C C . PRO A 1 260 ? 4.002 -2.596 9.422 1.00 6.23 260 PRO A C 1
ATOM 1935 O O . PRO A 1 260 ? 3.683 -1.448 9.046 1.00 6.50 260 PRO A O 1
ATOM 1939 N N . ALA A 1 261 ? 5.233 -2.891 9.850 1.00 5.89 261 ALA A N 1
ATOM 1940 C CA . ALA A 1 261 ? 6.181 -1.793 10.021 1.00 5.80 261 ALA A CA 1
ATOM 1941 C C . ALA A 1 261 ? 7.608 -2.299 9.908 1.00 5.52 261 ALA A C 1
ATOM 1942 O O . ALA A 1 261 ? 7.934 -3.432 10.351 1.00 5.29 261 ALA A O 1
ATOM 1944 N N . ILE A 1 262 ? 8.438 -1.363 9.430 1.00 5.51 262 ILE A N 1
ATOM 1945 C CA A ILE A 1 262 ? 9.856 -1.518 9.263 0.50 5.34 262 ILE A CA 1
ATOM 1946 C CA B ILE A 1 262 ? 9.857 -1.516 9.264 0.50 5.34 262 ILE A CA 1
ATOM 1947 C C . ILE A 1 262 ? 10.511 -0.437 10.130 1.00 5.54 262 ILE A C 1
ATOM 1948 O O . ILE A 1 262 ? 10.285 0.747 9.931 1.00 5.81 262 ILE A O 1
ATOM 1957 N N . VAL A 1 263 ? 11.228 -0.883 11.156 1.00 5.65 263 VAL A N 1
ATOM 1958 C CA . VAL A 1 263 ? 11.815 0.010 12.155 1.00 6.11 263 VAL A CA 1
ATOM 1959 C C . VAL A 1 263 ? 13.334 -0.054 11.960 1.00 6.26 263 VAL A C 1
ATOM 1960 O O . VAL A 1 263 ? 14.010 -1.040 12.387 1.00 6.30 263 VAL A O 1
ATOM 1964 N N . PHE A 1 264 ? 13.866 0.924 11.239 1.00 6.63 264 PHE A N 1
ATOM 1965 C CA . PHE A 1 264 ? 15.242 0.881 10.815 1.00 7.10 264 PHE A CA 1
ATOM 1966 C C . PHE A 1 264 ? 16.202 0.919 12.000 1.00 8.00 264 PHE A C 1
ATOM 1967 O O . PHE A 1 264 ? 15.977 1.706 12.937 1.00 8.42 264 PHE A O 1
ATOM 1975 N N . LEU A 1 265 ? 17.284 0.128 11.916 1.00 8.55 265 LEU A N 1
ATOM 1976 C CA . LEU A 1 265 ? 18.438 0.305 12.834 1.00 9.70 265 LEU A CA 1
ATOM 1977 C C . LEU A 1 265 ? 19.277 1.456 12.312 1.00 10.85 265 LEU A C 1
ATOM 1978 O O . LEU A 1 265 ? 19.261 1.744 11.107 1.00 10.69 265 LEU A O 1
ATOM 1983 N N . SER A 1 266 ? 19.969 2.124 13.240 1.00 12.90 266 SER A N 1
ATOM 1984 C CA . SER A 1 266 ? 20.805 3.290 12.932 1.00 14.85 266 SER A CA 1
ATOM 1985 C C . SER A 1 266 ? 22.212 2.854 12.549 1.00 16.25 266 SER A C 1
ATOM 1986 O O . SER A 1 266 ? 22.805 3.460 11.688 1.00 16.91 266 SER A O 1
ATOM 1989 N N . GLY A 1 267 ? 22.713 1.767 13.145 1.00 17.63 267 GLY A N 1
ATOM 1990 C CA . GLY A 1 267 ? 24.014 1.187 12.734 1.00 18.16 267 GLY A CA 1
ATOM 1991 C C . GLY A 1 267 ? 25.118 2.187 13.006 1.00 19.55 267 GLY A C 1
ATOM 1992 O O . GLY A 1 267 ? 25.209 2.707 14.092 1.00 21.23 267 GLY A O 1
ATOM 1993 N N . GLY A 1 268 ? 25.891 2.541 11.995 1.00 20.46 268 GLY A N 1
ATOM 1994 C CA . GLY A 1 268 ? 27.020 3.492 12.217 1.00 22.29 268 GLY A CA 1
ATOM 1995 C C . GLY A 1 268 ? 26.624 4.970 12.164 1.00 23.16 268 GLY A C 1
ATOM 1996 O O . GLY A 1 268 ? 27.475 5.830 12.391 1.00 24.97 268 GLY A O 1
ATOM 1997 N N . GLN A 1 269 ? 25.347 5.268 11.855 1.00 22.15 269 GLN A N 1
ATOM 1998 C CA . GLN A 1 269 ? 24.936 6.622 11.421 1.00 21.07 269 GLN A CA 1
ATOM 1999 C C . GLN A 1 269 ? 24.872 7.563 12.616 1.00 21.43 269 GLN A C 1
ATOM 2000 O O . GLN A 1 269 ? 24.495 7.138 13.686 1.00 21.29 269 GLN A O 1
ATOM 2006 N N . SER A 1 270 ? 25.172 8.853 12.379 1.00 21.30 270 SER A N 1
ATOM 2007 C CA . SER A 1 270 ? 24.957 9.898 13.375 1.00 22.17 270 SER A CA 1
ATOM 2008 C C . SER A 1 270 ? 23.456 10.145 13.628 1.00 21.46 270 SER A C 1
ATOM 2009 O O . SER A 1 270 ? 22.610 9.792 12.843 1.00 20.74 270 SER A O 1
ATOM 2012 N N . GLU A 1 271 ? 23.155 10.805 14.740 1.00 22.40 271 GLU A N 1
ATOM 2013 C CA . GLU A 1 271 ? 21.798 11.216 15.112 1.00 22.84 271 GLU A CA 1
ATOM 2014 C C . GLU A 1 271 ? 21.110 11.934 13.952 1.00 22.77 271 GLU A C 1
ATOM 2015 O O . GLU A 1 271 ? 20.026 11.555 13.551 1.00 21.72 271 GLU A O 1
ATOM 2021 N N . GLU A 1 272 ? 21.755 12.972 13.417 1.00 23.26 272 GLU A N 1
ATOM 2022 C CA . GLU A 1 272 ? 21.101 13.830 12.441 1.00 23.72 272 GLU A CA 1
ATOM 2023 C C . GLU A 1 272 ? 20.937 13.076 11.115 1.00 22.58 272 GLU A C 1
ATOM 2024 O O . GLU A 1 272 ? 19.891 13.180 10.472 1.00 22.42 272 GLU A O 1
ATOM 2030 N N . GLU A 1 273 ? 21.960 12.304 10.731 1.00 21.47 273 GLU A N 1
ATOM 2031 C CA . GLU A 1 273 ? 21.969 11.588 9.488 1.00 20.46 273 GLU A CA 1
ATOM 2032 C C . GLU A 1 273 ? 20.854 10.521 9.506 1.00 18.83 273 GLU A C 1
ATOM 2033 O O . GLU A 1 273 ? 20.188 10.329 8.537 1.00 18.19 273 GLU A O 1
ATOM 2039 N N . ALA A 1 274 ? 20.672 9.823 10.626 1.00 17.54 274 ALA A N 1
ATOM 2040 C CA . ALA A 1 274 ? 19.664 8.794 10.734 1.00 16.26 274 ALA A CA 1
ATOM 2041 C C . ALA A 1 274 ? 18.284 9.403 10.502 1.00 15.33 274 ALA A C 1
ATOM 2042 O O . ALA A 1 274 ? 17.475 8.833 9.797 1.00 15.02 274 ALA A O 1
ATOM 2044 N N . THR A 1 275 ? 18.030 10.537 11.133 1.00 15.71 275 THR A N 1
ATOM 2045 C CA . THR A 1 275 ? 16.751 11.244 11.073 1.00 15.49 275 THR A CA 1
ATOM 2046 C C . THR A 1 275 ? 16.472 11.687 9.637 1.00 15.24 275 THR A C 1
ATOM 2047 O O . THR A 1 275 ? 15.396 11.437 9.117 1.00 15.09 275 THR A O 1
ATOM 2051 N N . ARG A 1 276 ? 17.462 12.324 9.016 1.00 15.71 276 ARG A N 1
ATOM 2052 C CA . ARG A 1 276 ? 17.393 12.857 7.667 1.00 15.99 276 ARG A CA 1
ATOM 2053 C C . ARG A 1 276 ? 17.105 11.737 6.673 1.00 14.09 276 ARG A C 1
ATOM 2054 O O . ARG A 1 276 ? 16.337 11.924 5.740 1.00 13.80 276 ARG A O 1
ATOM 2062 N N . ASN A 1 277 ? 17.775 10.589 6.833 1.00 12.71 277 ASN A N 1
ATOM 2063 C CA . ASN A 1 277 ? 17.586 9.451 5.914 1.00 11.39 277 ASN A CA 1
ATOM 2064 C C . ASN A 1 277 ? 16.163 8.885 6.063 1.00 10.39 277 ASN A C 1
ATOM 2065 O O . ASN A 1 277 ? 15.492 8.631 5.062 1.00 9.87 277 ASN A O 1
ATOM 2070 N N . LEU A 1 278 ? 15.712 8.710 7.304 1.00 9.87 278 LEU A N 1
ATOM 2071 C CA . LEU A 1 278 ? 14.354 8.226 7.572 1.00 9.34 278 LEU A CA 1
ATOM 2072 C C . LEU A 1 278 ? 13.318 9.195 6.965 1.00 9.52 278 LEU A C 1
ATOM 2073 O O . LEU A 1 278 ? 12.380 8.794 6.325 1.00 9.19 278 LEU A O 1
ATOM 2078 N N . ASN A 1 279 ? 13.542 10.492 7.142 1.00 10.13 279 ASN A N 1
ATOM 2079 C CA . ASN A 1 279 ? 12.622 11.508 6.678 1.00 10.67 279 ASN A CA 1
ATOM 2080 C C . ASN A 1 279 ? 12.472 11.404 5.156 1.00 10.64 279 ASN A C 1
ATOM 2081 O O . ASN A 1 279 ? 11.369 11.360 4.629 1.00 10.42 279 ASN A O 1
ATOM 2086 N N . ALA A 1 280 ? 13.610 11.272 4.461 1.00 10.69 280 ALA A N 1
ATOM 2087 C CA . ALA A 1 280 ? 13.627 11.202 3.019 1.00 10.90 280 ALA A CA 1
ATOM 2088 C C . ALA A 1 280 ? 12.826 9.969 2.548 1.00 10.41 280 ALA A C 1
ATOM 2089 O O . ALA A 1 280 ? 12.138 10.012 1.537 1.00 10.57 280 ALA A O 1
ATOM 2091 N N . MET A 1 281 ? 12.860 8.884 3.303 1.00 9.92 281 MET A N 1
ATOM 2092 C CA . MET A 1 281 ? 12.112 7.704 2.904 1.00 9.74 281 MET A CA 1
ATOM 2093 C C . MET A 1 281 ? 10.602 8.011 2.947 1.00 9.83 281 MET A C 1
ATOM 2094 O O . MET A 1 281 ? 9.910 7.663 2.041 1.00 9.75 281 MET A O 1
ATOM 2099 N N . ASN A 1 282 ? 10.166 8.743 3.973 1.00 10.02 282 ASN A N 1
ATOM 2100 C CA . ASN A 1 282 ? 8.765 9.149 4.136 1.00 10.44 282 ASN A CA 1
ATOM 2101 C C . ASN A 1 282 ? 8.378 10.310 3.210 1.00 11.31 282 ASN A C 1
ATOM 2102 O O . ASN A 1 282 ? 7.215 10.657 3.152 1.00 11.88 282 ASN A O 1
ATOM 2107 N N . GLN A 1 283 ? 9.317 10.872 2.449 1.00 11.66 283 GLN A N 1
ATOM 2108 C CA . GLN A 1 283 ? 8.989 11.885 1.462 1.00 12.69 283 GLN A CA 1
ATOM 2109 C C . GLN A 1 283 ? 9.021 11.294 0.044 1.00 12.77 283 GLN A C 1
ATOM 2110 O O . GLN A 1 283 ? 8.777 11.998 -0.928 1.00 13.44 283 GLN A O 1
ATOM 2116 N N . LEU A 1 284 ? 9.316 10.002 -0.084 1.00 12.19 284 LEU A N 1
ATOM 2117 C CA . LEU A 1 284 ? 9.359 9.335 -1.383 1.00 12.45 284 LEU A CA 1
ATOM 2118 C C . LEU A 1 284 ? 7.950 8.918 -1.819 1.00 12.81 284 LEU A C 1
ATOM 2119 O O . LEU A 1 284 ? 7.301 8.178 -1.135 1.00 12.22 284 LEU A O 1
ATOM 2124 N N . LYS A 1 285 ? 7.535 9.358 -2.997 1.00 13.84 285 LYS A N 1
ATOM 2125 C CA A LYS A 1 285 ? 6.231 9.017 -3.519 0.50 14.54 285 LYS A CA 1
ATOM 2126 C CA B LYS A 1 285 ? 6.228 9.012 -3.510 0.50 14.55 285 LYS A CA 1
ATOM 2127 C C . LYS A 1 285 ? 6.333 7.686 -4.269 1.00 14.33 285 LYS A C 1
ATOM 2128 O O . LYS A 1 285 ? 6.713 7.641 -5.410 1.00 14.72 285 LYS A O 1
ATOM 2139 N N . THR A 1 286 ? 5.935 6.613 -3.603 1.00 13.94 286 THR A N 1
ATOM 2140 C CA . THR A 1 286 ? 6.086 5.291 -4.138 1.00 13.90 286 THR A CA 1
ATOM 2141 C C . THR A 1 286 ? 5.261 4.346 -3.274 1.00 13.72 286 THR A C 1
ATOM 2142 O O . THR A 1 286 ? 4.944 4.725 -2.184 1.00 13.31 286 THR A O 1
ATOM 2146 N N . LYS A 1 287 ? 4.941 3.129 -3.774 1.00 14.27 287 LYS A N 1
ATOM 2147 C CA . LYS A 1 287 ? 4.158 2.161 -2.955 1.00 14.34 287 LYS A CA 1
ATOM 2148 C C . LYS A 1 287 ? 4.975 1.695 -1.744 1.00 13.37 287 LYS A C 1
ATOM 2149 O O . LYS A 1 287 ? 6.022 1.026 -1.943 1.00 12.87 287 LYS A O 1
ATOM 2155 N N . LYS A 1 288 ? 4.514 2.039 -0.528 1.00 13.08 288 LYS A N 1
ATOM 2156 C CA . LYS A 1 288 ? 5.203 1.613 0.725 1.00 12.19 288 LYS A CA 1
ATOM 2157 C C . LYS A 1 288 ? 4.161 1.017 1.660 1.00 11.96 288 LYS A C 1
ATOM 2158 O O . LYS A 1 288 ? 3.584 1.733 2.440 1.00 12.71 288 LYS A O 1
ATOM 2164 N N . PRO A 1 289 ? 3.879 -0.302 1.592 1.00 11.38 289 PRO A N 1
ATOM 2165 C CA . PRO A 1 289 ? 2.811 -0.952 2.370 1.00 11.24 289 PRO A CA 1
ATOM 2166 C C . PRO A 1 289 ? 3.096 -1.362 3.820 1.00 10.39 289 PRO A C 1
ATOM 2167 O O . PRO A 1 289 ? 2.613 -2.428 4.387 1.00 10.57 289 PRO A O 1
ATOM 2171 N N . TRP A 1 290 ? 3.969 -0.579 4.425 1.00 9.49 290 TRP A N 1
ATOM 2172 C CA . TRP A 1 290 ? 4.374 -0.708 5.752 1.00 8.75 290 TRP A CA 1
ATOM 2173 C C . TRP A 1 290 ? 4.750 0.704 6.203 1.00 8.44 290 TRP A C 1
ATOM 2174 O O . TRP A 1 290 ? 5.150 1.470 5.385 1.00 8.36 290 TRP A O 1
ATOM 2185 N N . SER A 1 291 ? 4.582 0.967 7.500 1.00 8.23 291 SER A N 1
ATOM 2186 C CA . SER A 1 291 ? 5.154 2.111 8.190 1.00 8.21 291 SER A CA 1
ATOM 2187 C C . SER A 1 291 ? 6.671 2.022 8.118 1.00 7.41 291 SER A C 1
ATOM 2188 O O . SER A 1 291 ? 7.231 0.949 8.315 1.00 6.84 291 SER A O 1
ATOM 2191 N N . LEU A 1 292 ? 7.309 3.149 7.807 1.00 7.35 292 LEU A N 1
ATOM 2192 C CA . LEU A 1 292 ? 8.733 3.280 7.843 1.00 7.07 292 LEU A CA 1
ATOM 2193 C C . LEU A 1 292 ? 9.077 4.157 9.051 1.00 7.35 292 LEU A C 1
ATOM 2194 O O . LEU A 1 292 ? 8.823 5.357 9.035 1.00 7.99 292 LEU A O 1
ATOM 2199 N N . SER A 1 293 ? 9.562 3.514 10.125 1.00 7.20 293 SER A N 1
ATOM 2200 C CA . SER A 1 293 ? 9.826 4.119 11.413 1.00 7.58 293 SER A CA 1
ATOM 2201 C C . SER A 1 293 ? 11.260 3.810 11.857 1.00 7.56 293 SER A C 1
ATOM 2202 O O . SER A 1 293 ? 12.096 3.396 11.053 1.00 7.12 293 SER A O 1
ATOM 2205 N N . PHE A 1 294 ? 11.528 3.988 13.168 1.00 8.08 294 PHE A N 1
ATOM 2206 C CA . PHE A 1 294 ? 12.842 3.913 13.701 1.00 8.41 294 PHE A CA 1
ATOM 2207 C C . PHE A 1 294 ? 12.905 2.941 14.877 1.00 8.74 294 PHE A C 1
ATOM 2208 O O . PHE A 1 294 ? 11.925 2.763 15.599 1.00 9.13 294 PHE A O 1
ATOM 2216 N N . SER A 1 295 ? 14.030 2.231 14.988 1.00 8.93 295 SER A N 1
ATOM 2217 C CA A SER A 1 295 ? 14.427 1.504 16.198 0.50 9.25 295 SER A CA 1
ATOM 2218 C CA B SER A 1 295 ? 14.428 1.506 16.206 0.50 9.38 295 SER A CA 1
ATOM 2219 C C . SER A 1 295 ? 15.884 1.864 16.489 1.00 10.02 295 SER A C 1
ATOM 2220 O O . SER A 1 295 ? 16.772 1.111 16.138 1.00 10.04 295 SER A O 1
ATOM 2225 N N . PHE A 1 296 ? 16.093 3.027 17.095 1.00 10.99 296 PHE A N 1
ATOM 2226 C CA . PHE A 1 296 ? 17.387 3.607 17.187 1.00 12.06 296 PHE A CA 1
ATOM 2227 C C . PHE A 1 296 ? 17.913 3.488 18.617 1.00 14.01 296 PHE A C 1
ATOM 2228 O O . PHE A 1 296 ? 17.163 3.636 19.607 1.00 14.10 296 PHE A O 1
ATOM 2236 N N . GLY A 1 297 ? 19.223 3.177 18.692 1.00 16.43 297 GLY A N 1
ATOM 2237 C CA . GLY A 1 297 ? 20.001 3.181 19.907 1.00 18.72 297 GLY A CA 1
ATOM 2238 C C . GLY A 1 297 ? 20.840 4.444 19.989 1.00 21.21 297 GLY A C 1
ATOM 2239 O O . GLY A 1 297 ? 20.408 5.437 20.525 1.00 22.24 297 GLY A O 1
ATOM 2240 N N . ARG A 1 298 ? 22.032 4.383 19.385 1.00 23.77 298 ARG A N 1
ATOM 2241 C CA . ARG A 1 298 ? 23.058 5.422 19.413 1.00 26.90 298 ARG A CA 1
ATOM 2242 C C . ARG A 1 298 ? 22.483 6.724 18.818 1.00 25.73 298 ARG A C 1
ATOM 2243 O O . ARG A 1 298 ? 22.627 7.804 19.388 1.00 25.86 298 ARG A O 1
ATOM 2251 N N . ALA A 1 299 ? 21.735 6.587 17.716 1.00 24.09 299 ALA A N 1
ATOM 2252 C CA . ALA A 1 299 ? 21.115 7.741 17.012 1.00 23.66 299 ALA A CA 1
ATOM 2253 C C . ALA A 1 299 ? 20.072 8.448 17.873 1.00 23.38 299 ALA A C 1
ATOM 2254 O O . ALA A 1 299 ? 19.670 9.554 17.515 1.00 23.69 299 ALA A O 1
ATOM 2256 N N . LEU A 1 300 ? 19.624 7.811 18.965 1.00 22.99 300 LEU A N 1
ATOM 2257 C CA . LEU A 1 300 ? 18.649 8.427 19.871 1.00 23.89 300 LEU A CA 1
ATOM 2258 C C . LEU A 1 300 ? 19.299 8.924 21.170 1.00 25.81 300 LEU A C 1
ATOM 2259 O O . LEU A 1 300 ? 18.794 9.876 21.760 1.00 25.92 300 LEU A O 1
ATOM 2264 N N . GLN A 1 301 ? 20.423 8.309 21.574 1.00 27.80 301 GLN A N 1
ATOM 2265 C CA . GLN A 1 301 ? 21.027 8.527 22.910 1.00 30.41 301 GLN A CA 1
ATOM 2266 C C . GLN A 1 301 ? 22.333 9.355 22.881 1.00 32.81 301 GLN A C 1
ATOM 2267 O O . GLN A 1 301 ? 22.621 9.983 23.851 1.00 33.89 301 GLN A O 1
ATOM 2273 N N . GLN A 1 302 ? 23.104 9.326 21.784 1.00 34.50 302 GLN A N 1
ATOM 2274 C CA . GLN A 1 302 ? 24.518 9.853 21.711 1.00 37.30 302 GLN A CA 1
ATOM 2275 C C . GLN A 1 302 ? 24.671 11.231 22.378 1.00 39.33 302 GLN A C 1
ATOM 2276 O O . GLN A 1 302 ? 25.505 11.397 23.275 1.00 43.55 302 GLN A O 1
ATOM 2282 N N . SER A 1 303 ? 23.881 12.218 21.958 1.00 38.94 303 SER A N 1
ATOM 2283 C CA A SER A 1 303 ? 24.012 13.607 22.423 0.50 40.17 303 SER A CA 1
ATOM 2284 C CA B SER A 1 303 ? 24.015 13.608 22.424 0.50 40.38 303 SER A CA 1
ATOM 2285 C C . SER A 1 303 ? 23.510 13.741 23.868 1.00 41.78 303 SER A C 1
ATOM 2286 O O . SER A 1 303 ? 23.959 14.630 24.615 1.00 42.81 303 SER A O 1
ATOM 2291 N N . THR A 1 304 ? 22.572 12.865 24.263 1.00 41.07 304 THR A N 1
ATOM 2292 C CA . THR A 1 304 ? 22.028 12.822 25.630 1.00 42.64 304 THR A CA 1
ATOM 2293 C C . THR A 1 304 ? 23.102 12.276 26.592 1.00 44.53 304 THR A C 1
ATOM 2294 O O . THR A 1 304 ? 23.326 12.833 27.653 1.00 45.82 304 THR A O 1
ATOM 2298 N N . LEU A 1 305 ? 23.757 11.183 26.198 1.00 44.40 305 LEU A N 1
ATOM 2299 C CA . LEU A 1 305 ? 24.892 10.595 26.923 1.00 47.34 305 LEU A CA 1
ATOM 2300 C C . LEU A 1 305 ? 25.932 11.685 27.269 1.00 50.47 305 LEU A C 1
ATOM 2301 O O . LEU A 1 305 ? 26.430 11.722 28.390 1.00 51.98 305 LEU A O 1
ATOM 2306 N N . LYS A 1 306 ? 26.274 12.541 26.292 1.00 52.08 306 LYS A N 1
ATOM 2307 C CA . LYS A 1 306 ? 27.328 13.571 26.424 1.00 55.49 306 LYS A CA 1
ATOM 2308 C C . LYS A 1 306 ? 26.855 14.717 27.327 1.00 56.96 306 LYS A C 1
ATOM 2309 O O . LYS A 1 306 ? 27.573 15.102 28.234 1.00 58.55 306 LYS A O 1
ATOM 2315 N N . THR A 1 307 ? 25.668 15.272 27.061 1.00 56.57 307 THR A N 1
ATOM 2316 C CA . THR A 1 307 ? 25.137 16.385 27.877 1.00 59.03 307 THR A CA 1
ATOM 2317 C C . THR A 1 307 ? 25.088 15.962 29.351 1.00 61.83 307 THR A C 1
ATOM 2318 O O . THR A 1 307 ? 25.481 16.713 30.243 1.00 65.69 307 THR A O 1
ATOM 2322 N N . TRP A 1 308 ? 24.613 14.732 29.580 1.00 61.96 308 TRP A N 1
ATOM 2323 C CA . TRP A 1 308 ? 24.598 14.102 30.889 1.00 63.26 308 TRP A CA 1
ATOM 2324 C C . TRP A 1 308 ? 26.042 13.691 31.165 1.00 66.34 308 TRP A C 1
ATOM 2325 O O . TRP A 1 308 ? 26.533 12.681 30.612 1.00 65.92 308 TRP A O 1
ATOM 2336 N N . GLY A 1 309 ? 26.734 14.457 31.993 1.00 71.75 309 GLY A N 1
ATOM 2337 C CA . GLY A 1 309 ? 28.146 14.169 32.292 1.00 74.48 309 GLY A CA 1
ATOM 2338 C C . GLY A 1 309 ? 28.288 12.861 33.056 1.00 76.43 309 GLY A C 1
ATOM 2339 O O . GLY A 1 309 ? 29.208 12.080 32.848 1.00 77.19 309 GLY A O 1
ATOM 2340 N N . GLY A 1 310 ? 27.305 12.597 33.911 1.00 76.26 310 GLY A N 1
ATOM 2341 C CA . GLY A 1 310 ? 27.438 11.638 34.989 1.00 76.94 310 GLY A CA 1
ATOM 2342 C C . GLY A 1 310 ? 26.629 12.084 36.191 1.00 78.33 310 GLY A C 1
ATOM 2343 O O . GLY A 1 310 ? 25.900 11.279 36.763 1.00 75.92 310 GLY A O 1
ATOM 2344 N N . LYS A 1 311 ? 26.638 13.399 36.462 1.00 80.86 311 LYS A N 1
ATOM 2345 C CA . LYS A 1 311 ? 25.961 13.996 37.596 1.00 83.50 311 LYS A CA 1
ATOM 2346 C C . LYS A 1 311 ? 24.634 14.638 37.165 1.00 80.58 311 LYS A C 1
ATOM 2347 O O . LYS A 1 311 ? 24.326 14.757 35.966 1.00 77.85 311 LYS A O 1
ATOM 2353 N N . GLU A 1 312 ? 23.887 15.087 38.181 1.00 80.25 312 GLU A N 1
ATOM 2354 C CA . GLU A 1 312 ? 22.447 15.210 38.139 1.00 79.44 312 GLU A CA 1
ATOM 2355 C C . GLU A 1 312 ? 22.005 16.655 37.849 1.00 79.69 312 GLU A C 1
ATOM 2356 O O . GLU A 1 312 ? 20.818 16.916 37.679 1.00 79.61 312 GLU A O 1
ATOM 2362 N N . GLU A 1 313 ? 22.946 17.608 37.813 1.00 81.47 313 GLU A N 1
ATOM 2363 C CA . GLU A 1 313 ? 22.651 18.979 37.382 1.00 81.10 313 GLU A CA 1
ATOM 2364 C C . GLU A 1 313 ? 22.412 18.967 35.871 1.00 77.31 313 GLU A C 1
ATOM 2365 O O . GLU A 1 313 ? 21.653 19.782 35.376 1.00 78.25 313 GLU A O 1
ATOM 2371 N N . ASN A 1 314 ? 23.041 18.018 35.173 1.00 73.72 314 ASN A N 1
ATOM 2372 C CA . ASN A 1 314 ? 22.968 17.904 33.713 1.00 70.55 314 ASN A CA 1
ATOM 2373 C C . ASN A 1 314 ? 21.814 16.988 33.252 1.00 67.02 314 ASN A C 1
ATOM 2374 O O . ASN A 1 314 ? 21.817 16.544 32.107 1.00 64.37 314 ASN A O 1
ATOM 2379 N N . VAL A 1 315 ? 20.857 16.674 34.138 1.00 67.14 315 VAL A N 1
ATOM 2380 C CA . VAL A 1 315 ? 19.741 15.803 33.771 1.00 64.94 315 VAL A CA 1
ATOM 2381 C C . VAL A 1 315 ? 18.728 16.621 32.960 1.00 63.37 315 VAL A C 1
ATOM 2382 O O . VAL A 1 315 ? 18.342 16.195 31.883 1.00 62.43 315 VAL A O 1
ATOM 2386 N N . LYS A 1 316 ? 18.319 17.788 33.469 1.00 63.01 316 LYS A N 1
ATOM 2387 C CA . LYS A 1 316 ? 17.315 18.639 32.799 1.00 60.85 316 LYS A CA 1
ATOM 2388 C C . LYS A 1 316 ? 17.812 19.003 31.395 1.00 57.80 316 LYS A C 1
ATOM 2389 O O . LYS A 1 316 ? 17.025 19.022 30.439 1.00 56.32 316 LYS A O 1
ATOM 2395 N N . LYS A 1 317 ? 19.122 19.257 31.281 1.00 55.53 317 LYS A N 1
ATOM 2396 C CA . LYS A 1 317 ? 19.725 19.651 30.010 1.00 53.27 317 LYS A CA 1
ATOM 2397 C C . LYS A 1 317 ? 19.791 18.447 29.061 1.00 49.03 317 LYS A C 1
ATOM 2398 O O . LYS A 1 317 ? 19.599 18.593 27.845 1.00 47.35 317 LYS A O 1
ATOM 2404 N N . ALA A 1 318 ? 20.096 17.269 29.611 1.00 46.61 318 ALA A N 1
ATOM 2405 C CA . ALA A 1 318 ? 20.248 16.051 28.822 1.00 42.96 318 ALA A CA 1
ATOM 2406 C C . ALA A 1 318 ? 18.871 15.538 28.359 1.00 39.94 318 ALA A C 1
ATOM 2407 O O . ALA A 1 318 ? 18.732 14.966 27.279 1.00 37.22 318 ALA A O 1
ATOM 2409 N N . GLN A 1 319 ? 17.858 15.749 29.199 1.00 39.52 319 GLN A N 1
ATOM 2410 C CA . GLN A 1 319 ? 16.499 15.386 28.880 1.00 37.99 319 GLN A CA 1
ATOM 2411 C C . GLN A 1 319 ? 15.976 16.298 27.775 1.00 37.11 319 GLN A C 1
ATOM 2412 O O . GLN A 1 319 ? 15.240 15.824 26.938 1.00 35.74 319 GLN A O 1
ATOM 2418 N N . GLU A 1 320 ? 16.388 17.572 27.751 1.00 37.35 320 GLU A N 1
ATOM 2419 C CA . GLU A 1 320 ? 15.972 18.470 26.657 1.00 36.66 320 GLU A CA 1
ATOM 2420 C C . GLU A 1 320 ? 16.653 18.004 25.357 1.00 34.20 320 GLU A C 1
ATOM 2421 O O . GLU A 1 320 ? 16.038 18.018 24.268 1.00 32.58 320 GLU A O 1
ATOM 2427 N N . ALA A 1 321 ? 17.895 17.530 25.466 1.00 32.72 321 ALA A N 1
ATOM 2428 C CA . ALA A 1 321 ? 18.587 16.990 24.303 1.00 30.75 321 ALA A CA 1
ATOM 2429 C C . ALA A 1 321 ? 17.884 15.713 23.795 1.00 28.24 321 ALA A C 1
ATOM 2430 O O . ALA A 1 321 ? 17.759 15.489 22.600 1.00 26.47 321 ALA A O 1
ATOM 2432 N N . PHE A 1 322 ? 17.444 14.856 24.719 1.00 27.37 322 PHE A N 1
ATOM 2433 C CA . PHE A 1 322 ? 16.813 13.580 24.327 1.00 25.14 322 PHE A CA 1
ATOM 2434 C C . PHE A 1 322 ? 15.467 13.851 23.635 1.00 23.85 322 PHE A C 1
ATOM 2435 O O . PHE A 1 322 ? 15.138 13.225 22.645 1.00 22.65 322 PHE A O 1
ATOM 2443 N N . LEU A 1 323 ? 14.719 14.821 24.147 1.00 24.45 323 LEU A N 1
ATOM 2444 C CA . LEU A 1 323 ? 13.462 15.252 23.585 1.00 24.03 323 LEU A CA 1
ATOM 2445 C C . LEU A 1 323 ? 13.672 15.744 22.149 1.00 23.33 323 LEU A C 1
ATOM 2446 O O . LEU A 1 323 ? 12.910 15.398 21.252 1.00 22.67 323 LEU A O 1
ATOM 2451 N N . VAL A 1 324 ? 14.726 16.540 21.927 1.00 23.59 324 VAL A N 1
ATOM 2452 C CA . VAL A 1 324 ? 15.077 16.999 20.573 1.00 22.71 324 VAL A CA 1
ATOM 2453 C C . VAL A 1 324 ? 15.126 15.802 19.601 1.00 20.61 324 VAL A C 1
ATOM 2454 O O . VAL A 1 324 ? 14.562 15.881 18.532 1.00 19.75 324 VAL A O 1
ATOM 2458 N N . ARG A 1 325 ? 15.803 14.708 19.963 1.00 19.75 325 ARG A N 1
ATOM 2459 C CA . ARG A 1 325 ? 15.961 13.592 19.011 1.00 18.18 325 ARG A CA 1
ATOM 2460 C C . ARG A 1 325 ? 14.658 12.806 18.900 1.00 16.72 325 ARG A C 1
ATOM 2461 O O . ARG A 1 325 ? 14.322 12.347 17.822 1.00 15.60 325 ARG A O 1
ATOM 2469 N N . CYS A 1 326 ? 13.944 12.627 20.013 1.00 16.57 326 CYS A N 1
ATOM 2470 C CA . CYS A 1 326 ? 12.655 11.918 19.989 1.00 15.59 326 CYS A CA 1
ATOM 2471 C C . CYS A 1 326 ? 11.700 12.672 19.039 1.00 15.30 326 CYS A C 1
ATOM 2472 O O . CYS A 1 326 ? 11.096 12.077 18.147 1.00 14.43 326 CYS A O 1
ATOM 2475 N N . LYS A 1 327 ? 11.600 13.988 19.223 1.00 16.14 327 LYS A N 1
ATOM 2476 C CA . LYS A 1 327 ? 10.712 14.838 18.455 1.00 16.25 327 LYS A CA 1
ATOM 2477 C C . LYS A 1 327 ? 11.120 14.785 16.987 1.00 15.35 327 LYS A C 1
ATOM 2478 O O . LYS A 1 327 ? 10.259 14.669 16.128 1.00 14.83 327 LYS A O 1
ATOM 2484 N N . ALA A 1 328 ? 12.434 14.880 16.711 1.00 15.12 328 ALA A N 1
ATOM 2485 C CA . ALA A 1 328 ? 12.909 14.887 15.346 1.00 14.46 328 ALA A CA 1
ATOM 2486 C C . ALA A 1 328 ? 12.581 13.568 14.625 1.00 12.99 328 ALA A C 1
ATOM 2487 O O . ALA A 1 328 ? 12.169 13.563 13.492 1.00 12.55 328 ALA A O 1
ATOM 2489 N N . ASN A 1 329 ? 12.756 12.430 15.296 1.00 12.31 329 ASN A N 1
ATOM 2490 C CA . ASN A 1 329 ? 12.525 11.128 14.664 1.00 11.17 329 ASN A CA 1
ATOM 2491 C C . ASN A 1 329 ? 11.026 10.888 14.492 1.00 10.89 329 ASN A C 1
ATOM 2492 O O . ASN A 1 329 ? 10.615 10.377 13.473 1.00 10.25 329 ASN A O 1
ATOM 2497 N N . SER A 1 330 ? 10.228 11.325 15.460 1.00 11.56 330 SER A N 1
ATOM 2498 C CA . SER A 1 330 ? 8.789 11.280 15.329 1.00 11.60 330 SER A CA 1
ATOM 2499 C C . SER A 1 330 ? 8.369 12.037 14.066 1.00 11.79 330 SER A C 1
ATOM 2500 O O . SER A 1 330 ? 7.562 11.539 13.302 1.00 11.30 330 SER A O 1
ATOM 2503 N N . GLU A 1 331 ? 8.938 13.225 13.843 1.00 12.58 331 GLU A N 1
ATOM 2504 C CA . GLU A 1 331 ? 8.607 14.034 12.661 1.00 13.02 331 GLU A CA 1
ATOM 2505 C C . GLU A 1 331 ? 9.084 13.309 11.401 1.00 12.21 331 GLU A C 1
ATOM 2506 O O . GLU A 1 331 ? 8.449 13.361 10.338 1.00 12.21 331 GLU A O 1
ATOM 2512 N N . ALA A 1 332 ? 10.236 12.647 11.507 1.00 11.67 332 ALA A N 1
ATOM 2513 C CA . ALA A 1 332 ? 10.811 11.920 10.373 1.00 10.97 332 ALA A CA 1
ATOM 2514 C C . ALA A 1 332 ? 9.867 10.786 9.945 1.00 10.33 332 ALA A C 1
ATOM 2515 O O . ALA A 1 332 ? 9.734 10.538 8.712 1.00 10.02 332 ALA A O 1
ATOM 2517 N N . THR A 1 333 ? 9.189 10.133 10.901 1.00 10.21 333 THR A N 1
ATOM 2518 C CA . THR A 1 333 ? 8.222 9.051 10.525 1.00 9.85 333 THR A CA 1
ATOM 2519 C C . THR A 1 333 ? 7.051 9.591 9.673 1.00 10.44 333 THR A C 1
ATOM 2520 O O . THR A 1 333 ? 6.436 8.814 8.937 1.00 10.13 333 THR A O 1
ATOM 2524 N N . LEU A 1 334 ? 6.773 10.904 9.776 1.00 11.55 334 LEU A N 1
ATOM 2525 C CA . LEU A 1 334 ? 5.683 11.562 9.107 1.00 12.43 334 LEU A CA 1
ATOM 2526 C C . LEU A 1 334 ? 6.184 12.296 7.865 1.00 12.97 334 LEU A C 1
ATOM 2527 O O . LEU A 1 334 ? 5.410 12.972 7.216 1.00 13.64 334 LEU A O 1
ATOM 2532 N N . GLY A 1 335 ? 7.498 12.294 7.639 1.00 13.05 335 GLY A N 1
ATOM 2533 C CA . GLY A 1 335 ? 8.084 12.972 6.484 1.00 13.72 335 GLY A CA 1
ATOM 2534 C C . GLY A 1 335 ? 8.097 14.477 6.662 1.00 15.24 335 GLY A C 1
ATOM 2535 O O . GLY A 1 335 ? 8.158 15.227 5.706 1.00 15.43 335 GLY A O 1
ATOM 2536 N N . ALA A 1 336 ? 8.084 14.913 7.923 1.00 16.57 336 ALA A N 1
ATOM 2537 C CA . ALA A 1 336 ? 7.777 16.303 8.254 1.00 18.62 336 ALA A CA 1
ATOM 2538 C C . ALA A 1 336 ? 8.944 16.951 9.012 1.00 20.09 336 ALA A C 1
ATOM 2539 O O . ALA A 1 336 ? 8.774 18.009 9.599 1.00 21.05 336 ALA A O 1
ATOM 2541 N N . TYR A 1 337 ? 10.110 16.306 9.006 1.00 20.66 337 TYR A N 1
ATOM 2542 C CA . TYR A 1 337 ? 11.264 16.822 9.683 1.00 22.79 337 TYR A CA 1
ATOM 2543 C C . TYR A 1 337 ? 11.921 17.891 8.815 1.00 25.41 337 TYR A C 1
ATOM 2544 O O . TYR A 1 337 ? 12.217 17.642 7.675 1.00 24.58 337 TYR A O 1
ATOM 2553 N N . LYS A 1 338 ? 12.159 19.066 9.382 1.00 30.08 338 LYS A N 1
ATOM 2554 C CA . LYS A 1 338 ? 12.622 20.194 8.585 1.00 34.93 338 LYS A CA 1
ATOM 2555 C C . LYS A 1 338 ? 14.079 20.533 8.916 1.00 38.33 338 LYS A C 1
ATOM 2556 O O . LYS A 1 338 ? 14.625 21.456 8.357 1.00 39.08 338 LYS A O 1
ATOM 2562 N N . GLY A 1 339 ? 14.710 19.758 9.803 1.00 42.45 339 GLY A N 1
ATOM 2563 C CA . GLY A 1 339 ? 15.965 20.157 10.443 1.00 45.81 339 GLY A CA 1
ATOM 2564 C C . GLY A 1 339 ? 15.695 20.747 11.820 1.00 50.51 339 GLY A C 1
ATOM 2565 O O . GLY A 1 339 ? 14.577 21.207 12.107 1.00 50.65 339 GLY A O 1
ATOM 2566 N N . ASP A 1 340 ? 16.713 20.684 12.690 1.00 54.88 340 ASP A N 1
ATOM 2567 C CA . ASP A 1 340 ? 16.745 21.401 13.995 1.00 58.23 340 ASP A CA 1
ATOM 2568 C C . ASP A 1 340 ? 18.004 22.291 14.003 1.00 60.37 340 ASP A C 1
ATOM 2569 O O . ASP A 1 340 ? 17.948 23.521 14.219 1.00 62.77 340 ASP A O 1
ATOM 2574 N N . PHE B 1 4 ? -2.345 36.638 6.667 1.00 52.18 4 PHE B N 1
ATOM 2575 C CA . PHE B 1 4 ? -2.295 36.053 8.037 1.00 52.60 4 PHE B CA 1
ATOM 2576 C C . PHE B 1 4 ? -1.328 34.859 8.076 1.00 52.59 4 PHE B C 1
ATOM 2577 O O . PHE B 1 4 ? -1.625 33.787 7.517 1.00 49.63 4 PHE B O 1
ATOM 2585 N N . THR B 1 5 ? -0.171 35.076 8.717 1.00 52.58 5 THR B N 1
ATOM 2586 C CA . THR B 1 5 ? 0.662 34.005 9.237 1.00 54.15 5 THR B CA 1
ATOM 2587 C C . THR B 1 5 ? 0.739 34.145 10.761 1.00 53.97 5 THR B C 1
ATOM 2588 O O . THR B 1 5 ? 1.185 35.184 11.264 1.00 53.85 5 THR B O 1
ATOM 2592 N N . SER B 1 6 ? 0.289 33.105 11.478 1.00 50.38 6 SER B N 1
ATOM 2593 C CA . SER B 1 6 ? 0.486 33.005 12.922 1.00 46.87 6 SER B CA 1
ATOM 2594 C C . SER B 1 6 ? 1.985 32.737 13.210 1.00 45.56 6 SER B C 1
ATOM 2595 O O . SER B 1 6 ? 2.723 32.231 12.338 1.00 47.73 6 SER B O 1
ATOM 2598 N N . LYS B 1 7 ? 2.461 33.142 14.401 1.00 40.26 7 LYS B N 1
ATOM 2599 C CA . LYS B 1 7 ? 3.765 32.689 14.924 1.00 36.74 7 LYS B CA 1
ATOM 2600 C C . LYS B 1 7 ? 3.642 31.256 15.468 1.00 30.91 7 LYS B C 1
ATOM 2601 O O . LYS B 1 7 ? 4.625 30.596 15.718 1.00 29.15 7 LYS B O 1
ATOM 2607 N N . PHE B 1 8 ? 2.407 30.789 15.666 1.00 25.67 8 PHE B N 1
ATOM 2608 C CA . PHE B 1 8 ? 2.153 29.444 16.160 1.00 22.75 8 PHE B CA 1
ATOM 2609 C C . PHE B 1 8 ? 1.923 28.451 15.013 1.00 20.27 8 PHE B C 1
ATOM 2610 O O . PHE B 1 8 ? 1.553 27.298 15.288 1.00 19.75 8 PHE B O 1
ATOM 2618 N N . ALA B 1 9 ? 2.118 28.887 13.762 1.00 18.93 9 ALA B N 1
ATOM 2619 C CA . ALA B 1 9 ? 1.664 28.119 12.571 1.00 17.91 9 ALA B CA 1
ATOM 2620 C C . ALA B 1 9 ? 2.199 26.675 12.606 1.00 17.34 9 ALA B C 1
ATOM 2621 O O . ALA B 1 9 ? 1.438 25.729 12.429 1.00 16.83 9 ALA B O 1
ATOM 2623 N N . ASP B 1 10 ? 3.510 26.506 12.825 1.00 17.58 10 ASP B N 1
ATOM 2624 C CA . ASP B 1 10 ? 4.113 25.136 12.834 1.00 17.54 10 ASP B CA 1
ATOM 2625 C C . ASP B 1 10 ? 3.503 24.285 13.964 1.00 16.20 10 ASP B C 1
ATOM 2626 O O . ASP B 1 10 ? 3.135 23.111 13.730 1.00 15.54 10 ASP B O 1
ATOM 2631 N N . GLU B 1 11 ? 3.388 24.861 15.170 1.00 15.52 11 GLU B N 1
ATOM 2632 C CA . GLU B 1 11 ? 2.839 24.120 16.278 1.00 15.30 11 GLU B CA 1
ATOM 2633 C C . GLU B 1 11 ? 1.343 23.771 16.035 1.00 13.89 11 GLU B C 1
ATOM 2634 O O . GLU B 1 11 ? 0.897 22.699 16.361 1.00 13.56 11 GLU B O 1
ATOM 2640 N N . LEU B 1 12 ? 0.594 24.669 15.402 1.00 13.01 12 LEU B N 1
ATOM 2641 C CA . LEU B 1 12 ? -0.832 24.418 15.090 1.00 12.03 12 LEU B CA 1
ATOM 2642 C C . LEU B 1 12 ? -0.960 23.196 14.157 1.00 11.49 12 LEU B C 1
ATOM 2643 O O . LEU B 1 12 ? -1.794 22.312 14.379 1.00 10.79 12 LEU B O 1
ATOM 2648 N N . ILE B 1 13 ? -0.152 23.186 13.089 1.00 11.67 13 ILE B N 1
ATOM 2649 C CA . ILE B 1 13 ? -0.145 22.143 12.044 1.00 11.63 13 ILE B CA 1
ATOM 2650 C C . ILE B 1 13 ? 0.279 20.792 12.644 1.00 11.86 13 ILE B C 1
ATOM 2651 O O . ILE B 1 13 ? -0.365 19.783 12.382 1.00 11.57 13 ILE B O 1
ATOM 2656 N N . ALA B 1 14 ? 1.341 20.786 13.458 1.00 12.72 14 ALA B N 1
ATOM 2657 C CA . ALA B 1 14 ? 1.815 19.578 14.204 1.00 13.19 14 ALA B CA 1
ATOM 2658 C C . ALA B 1 14 ? 0.729 19.069 15.180 1.00 13.01 14 ALA B C 1
ATOM 2659 O O . ALA B 1 14 ? 0.474 17.858 15.230 1.00 12.76 14 ALA B O 1
ATOM 2661 N N . ASN B 1 15 ? 0.115 19.969 15.976 1.00 12.93 15 ASN B N 1
ATOM 2662 C CA . ASN B 1 15 ? -0.892 19.540 16.945 1.00 12.97 15 ASN B CA 1
ATOM 2663 C C . ASN B 1 15 ? -2.161 19.062 16.247 1.00 12.40 15 ASN B C 1
ATOM 2664 O O . ASN B 1 15 ? -2.718 18.023 16.638 1.00 13.00 15 ASN B O 1
ATOM 2669 N N . ALA B 1 16 ? -2.623 19.771 15.218 1.00 11.89 16 ALA B N 1
ATOM 2670 C CA . ALA B 1 16 ? -3.862 19.313 14.501 1.00 11.18 16 ALA B CA 1
ATOM 2671 C C . ALA B 1 16 ? -3.635 17.929 13.889 1.00 11.06 16 ALA B C 1
ATOM 2672 O O . ALA B 1 16 ? -4.508 17.069 13.952 1.00 10.99 16 ALA B O 1
ATOM 2674 N N . ALA B 1 17 ? -2.488 17.738 13.253 1.00 11.40 17 ALA B N 1
ATOM 2675 C CA . ALA B 1 17 ? -2.105 16.397 12.685 1.00 11.47 17 ALA B CA 1
ATOM 2676 C C . ALA B 1 17 ? -2.044 15.335 13.809 1.00 11.77 17 ALA B C 1
ATOM 2677 O O . ALA B 1 17 ? -2.534 14.261 13.637 1.00 11.98 17 ALA B O 1
ATOM 2679 N N . TYR B 1 18 ? -1.513 15.692 14.978 1.00 12.12 18 TYR B N 1
ATOM 2680 C CA . TYR B 1 18 ? -1.378 14.781 16.103 1.00 12.70 18 TYR B CA 1
ATOM 2681 C C . TYR B 1 18 ? -2.744 14.252 16.589 1.00 12.52 18 TYR B C 1
ATOM 2682 O O . TYR B 1 18 ? -2.898 13.065 16.946 1.00 12.60 18 TYR B O 1
ATOM 2691 N N . ILE B 1 19 ? -3.740 15.140 16.644 1.00 12.21 19 ILE B N 1
ATOM 2692 C CA A ILE B 1 19 ? -5.050 14.764 17.120 0.50 12.15 19 ILE B CA 1
ATOM 2693 C CA B ILE B 1 19 ? -5.048 14.763 17.120 0.50 12.19 19 ILE B CA 1
ATOM 2694 C C . ILE B 1 19 ? -5.605 13.623 16.255 1.00 12.15 19 ILE B C 1
ATOM 2695 O O . ILE B 1 19 ? -6.277 12.734 16.778 1.00 12.43 19 ILE B O 1
ATOM 2704 N N . GLY B 1 20 ? -5.311 13.661 14.944 1.00 12.09 20 GLY B N 1
ATOM 2705 C CA . GLY B 1 20 ? -5.760 12.645 14.019 1.00 12.30 20 GLY B CA 1
ATOM 2706 C C . GLY B 1 20 ? -4.869 11.399 13.948 1.00 13.36 20 GLY B C 1
ATOM 2707 O O . GLY B 1 20 ? -5.149 10.547 13.134 1.00 14.10 20 GLY B O 1
ATOM 2708 N N . THR B 1 21 ? -3.863 11.225 14.815 1.00 13.95 21 THR B N 1
ATOM 2709 C CA . THR B 1 21 ? -3.096 9.973 14.896 1.00 14.44 21 THR B CA 1
ATOM 2710 C C . THR B 1 21 ? -4.021 8.749 14.918 1.00 14.73 21 THR B C 1
ATOM 2711 O O . THR B 1 21 ? -4.800 8.581 15.867 1.00 15.01 21 THR B O 1
ATOM 2715 N N . PRO B 1 22 ? -3.899 7.812 13.934 1.00 14.75 22 PRO B N 1
ATOM 2716 C CA . PRO B 1 22 ? -4.662 6.553 13.963 1.00 14.80 22 PRO B CA 1
ATOM 2717 C C . PRO B 1 22 ? -4.510 5.851 15.323 1.00 15.10 22 PRO B C 1
ATOM 2718 O O . PRO B 1 22 ? -3.423 5.744 15.864 1.00 15.27 22 PRO B O 1
ATOM 2722 N N . GLY B 1 23 ? -5.654 5.443 15.901 1.00 14.86 23 GLY B N 1
ATOM 2723 C CA . GLY B 1 23 ? -5.680 4.798 17.213 1.00 15.43 23 GLY B CA 1
ATOM 2724 C C . GLY B 1 23 ? -6.092 5.739 18.335 1.00 15.04 23 GLY B C 1
ATOM 2725 O O . GLY B 1 23 ? -6.309 5.280 19.478 1.00 15.75 23 GLY B O 1
ATOM 2726 N N . LYS B 1 24 ? -6.224 7.028 18.029 1.00 14.12 24 LYS B N 1
ATOM 2727 C CA . LYS B 1 24 ? -6.501 8.052 19.053 1.00 14.08 24 LYS B CA 1
ATOM 2728 C C . LYS B 1 24 ? -7.677 8.937 18.625 1.00 12.92 24 LYS B C 1
ATOM 2729 O O . LYS B 1 24 ? -7.918 9.127 17.431 1.00 11.99 24 LYS B O 1
ATOM 2735 N N . GLY B 1 25 ? -8.403 9.433 19.633 1.00 12.88 25 GLY B N 1
ATOM 2736 C CA . GLY B 1 25 ? -9.451 10.399 19.437 1.00 12.42 25 GLY B CA 1
ATOM 2737 C C . GLY B 1 25 ? -9.602 11.289 20.652 1.00 12.83 25 GLY B C 1
ATOM 2738 O O . GLY B 1 25 ? -8.742 11.305 21.512 1.00 13.52 25 GLY B O 1
ATOM 2739 N N . ILE B 1 26 ? -10.685 12.074 20.701 1.00 12.57 26 ILE B N 1
ATOM 2740 C CA . ILE B 1 26 ? -10.828 13.083 21.701 1.00 13.04 26 ILE B CA 1
ATOM 2741 C C . ILE B 1 26 ? -11.940 12.677 22.677 1.00 13.84 26 ILE B C 1
ATOM 2742 O O . ILE B 1 26 ? -13.001 12.229 22.257 1.00 13.56 26 ILE B O 1
ATOM 2747 N N . LEU B 1 27 ? -11.678 12.852 23.975 1.00 14.92 27 LEU B N 1
ATOM 2748 C CA . LEU B 1 27 ? -12.678 12.780 24.982 1.00 16.04 27 LEU B CA 1
ATOM 2749 C C . LEU B 1 27 ? -13.188 14.207 25.207 1.00 16.41 27 LEU B C 1
ATOM 2750 O O . LEU B 1 27 ? -12.411 15.091 25.568 1.00 16.05 27 LEU B O 1
ATOM 2755 N N . ALA B 1 28 ? -14.497 14.408 24.998 1.00 17.03 28 ALA B N 1
ATOM 2756 C CA . ALA B 1 28 ? -15.161 15.675 25.363 1.00 17.64 28 ALA B CA 1
ATOM 2757 C C . ALA B 1 28 ? -15.623 15.598 26.813 1.00 19.30 28 ALA B C 1
ATOM 2758 O O . ALA B 1 28 ? -16.660 15.011 27.086 1.00 19.72 28 ALA B O 1
ATOM 2760 N N . ALA B 1 29 ? -14.821 16.173 27.715 1.00 20.77 29 ALA B N 1
ATOM 2761 C CA . ALA B 1 29 ? -15.142 16.231 29.132 1.00 23.09 29 ALA B CA 1
ATOM 2762 C C . ALA B 1 29 ? -15.408 17.682 29.549 1.00 24.14 29 ALA B C 1
ATOM 2763 O O . ALA B 1 29 ? -15.113 18.059 30.715 1.00 25.10 29 ALA B O 1
ATOM 2765 N N . ASP B 1 30 ? -15.979 18.473 28.625 1.00 24.41 30 ASP B N 1
ATOM 2766 C CA . ASP B 1 30 ? -16.024 19.939 28.787 1.00 25.97 30 ASP B CA 1
ATOM 2767 C C . ASP B 1 30 ? -17.398 20.411 29.268 1.00 27.33 30 ASP B C 1
ATOM 2768 O O . ASP B 1 30 ? -17.761 21.571 29.088 1.00 26.47 30 ASP B O 1
ATOM 2773 N N . GLU B 1 31 ? -18.144 19.535 29.948 1.00 29.64 31 GLU B N 1
ATOM 2774 C CA . GLU B 1 31 ? -19.500 19.922 30.291 1.00 31.94 31 GLU B CA 1
ATOM 2775 C C . GLU B 1 31 ? -19.408 20.928 31.442 1.00 33.91 31 GLU B C 1
ATOM 2776 O O . GLU B 1 31 ? -18.669 20.727 32.423 1.00 35.16 31 GLU B O 1
ATOM 2782 N N . SER B 1 32 ? -20.131 22.041 31.257 1.00 34.15 32 SER B N 1
ATOM 2783 C CA . SER B 1 32 ? -20.216 23.132 32.227 1.00 35.41 32 SER B CA 1
ATOM 2784 C C . SER B 1 32 ? -20.648 22.592 33.588 1.00 36.94 32 SER B C 1
ATOM 2785 O O . SER B 1 32 ? -21.032 21.424 33.751 1.00 36.83 32 SER B O 1
ATOM 2788 N N . THR B 1 33 ? -20.596 23.496 34.561 1.00 38.91 33 THR B N 1
ATOM 2789 C CA . THR B 1 33 ? -20.961 23.221 35.952 1.00 40.57 33 THR B CA 1
ATOM 2790 C C . THR B 1 33 ? -22.442 22.783 36.015 1.00 41.52 33 THR B C 1
ATOM 2791 O O . THR B 1 33 ? -22.815 21.932 36.823 1.00 43.62 33 THR B O 1
ATOM 2795 N N . GLY B 1 34 ? -23.285 23.316 35.118 1.00 40.34 34 GLY B N 1
ATOM 2796 C CA . GLY B 1 34 ? -24.723 22.975 35.060 1.00 40.37 34 GLY B CA 1
ATOM 2797 C C . GLY B 1 34 ? -24.998 21.654 34.345 1.00 39.19 34 GLY B C 1
ATOM 2798 O O . GLY B 1 34 ? -25.730 20.793 34.868 1.00 39.05 34 GLY B O 1
ATOM 2799 N N . THR B 1 35 ? -24.416 21.496 33.145 1.00 37.21 35 THR B N 1
ATOM 2800 C CA . THR B 1 35 ? -24.597 20.307 32.319 1.00 36.33 35 THR B CA 1
ATOM 2801 C C . THR B 1 35 ? -24.100 19.055 33.048 1.00 37.32 35 THR B C 1
ATOM 2802 O O . THR B 1 35 ? -24.722 18.006 32.966 1.00 37.34 35 THR B O 1
ATOM 2806 N N . ILE B 1 36 ? -22.975 19.160 33.752 1.00 38.04 36 ILE B N 1
ATOM 2807 C CA . ILE B 1 36 ? -22.445 18.014 34.483 1.00 39.49 36 ILE B CA 1
ATOM 2808 C C . ILE B 1 36 ? -23.318 17.778 35.721 1.00 41.78 36 ILE B C 1
ATOM 2809 O O . ILE B 1 36 ? -23.466 16.647 36.156 1.00 42.32 36 ILE B O 1
ATOM 2814 N N . GLY B 1 37 ? -23.905 18.851 36.253 1.00 43.34 37 GLY B N 1
ATOM 2815 C CA . GLY B 1 37 ? -24.935 18.745 37.283 1.00 45.07 37 GLY B CA 1
ATOM 2816 C C . GLY B 1 37 ? -26.013 17.746 36.881 1.00 45.46 37 GLY B C 1
ATOM 2817 O O . GLY B 1 37 ? -26.243 16.757 37.580 1.00 44.83 37 GLY B O 1
ATOM 2818 N N . LYS B 1 38 ? -26.621 17.990 35.710 1.00 45.43 38 LYS B N 1
ATOM 2819 C CA . LYS B 1 38 ? -27.640 17.106 35.134 1.00 47.20 38 LYS B CA 1
ATOM 2820 C C . LYS B 1 38 ? -27.137 15.647 35.115 1.00 48.90 38 LYS B C 1
ATOM 2821 O O . LYS B 1 38 ? -27.858 14.743 35.546 1.00 50.14 38 LYS B O 1
ATOM 2827 N N . ARG B 1 39 ? -25.907 15.430 34.618 1.00 48.46 39 ARG B N 1
ATOM 2828 C CA . ARG B 1 39 ? -25.313 14.092 34.463 1.00 49.24 39 ARG B CA 1
ATOM 2829 C C . ARG B 1 39 ? -25.138 13.441 35.835 1.00 52.27 39 ARG B C 1
ATOM 2830 O O . ARG B 1 39 ? -25.328 12.237 35.989 1.00 54.20 39 ARG B O 1
ATOM 2838 N N . LEU B 1 40 ? -24.725 14.244 36.819 1.00 55.69 40 LEU B N 1
ATOM 2839 C CA . LEU B 1 40 ? -24.466 13.753 38.168 1.00 59.48 40 LEU B CA 1
ATOM 2840 C C . LEU B 1 40 ? -25.803 13.447 38.845 1.00 64.81 40 LEU B C 1
ATOM 2841 O O . LEU B 1 40 ? -25.937 12.441 39.520 1.00 67.50 40 LEU B O 1
ATOM 2846 N N . ALA B 1 41 ? -26.780 14.341 38.660 1.00 68.06 41 ALA B N 1
ATOM 2847 C CA . ALA B 1 41 ? -28.145 14.151 39.160 1.00 70.18 41 ALA B CA 1
ATOM 2848 C C . ALA B 1 41 ? -28.673 12.792 38.680 1.00 70.38 41 ALA B C 1
ATOM 2849 O O . ALA B 1 41 ? -29.103 11.968 39.489 1.00 74.33 41 ALA B O 1
ATOM 2851 N N . SER B 1 42 ? -28.554 12.553 37.367 1.00 66.72 42 SER B N 1
ATOM 2852 C CA . SER B 1 42 ? -29.073 11.371 36.663 1.00 64.79 42 SER B CA 1
ATOM 2853 C C . SER B 1 42 ? -28.515 10.063 37.246 1.00 65.91 42 SER B C 1
ATOM 2854 O O . SER B 1 42 ? -28.851 8.978 36.773 1.00 62.24 42 SER B O 1
ATOM 2857 N N . ILE B 1 43 ? -27.642 10.167 38.251 1.00 68.24 43 ILE B N 1
ATOM 2858 C CA . ILE B 1 43 ? -27.144 9.010 38.954 1.00 70.79 43 ILE B CA 1
ATOM 2859 C C . ILE B 1 43 ? -26.959 9.350 40.448 1.00 70.68 43 ILE B C 1
ATOM 2860 O O . ILE B 1 43 ? -26.073 8.805 41.129 1.00 70.23 43 ILE B O 1
ATOM 2865 N N . ASN B 1 44 ? -27.826 10.248 40.947 1.00 70.43 44 ASN B N 1
ATOM 2866 C CA . ASN B 1 44 ? -28.010 10.623 42.373 1.00 70.93 44 ASN B CA 1
ATOM 2867 C C . ASN B 1 44 ? -26.695 11.048 43.035 1.00 71.66 44 ASN B C 1
ATOM 2868 O O . ASN B 1 44 ? -26.337 10.538 44.096 1.00 72.17 44 ASN B O 1
ATOM 2873 N N . VAL B 1 45 ? -26.027 12.028 42.419 1.00 71.66 45 VAL B N 1
ATOM 2874 C CA . VAL B 1 45 ? -24.863 12.682 43.022 1.00 72.17 45 VAL B CA 1
ATOM 2875 C C . VAL B 1 45 ? -25.077 14.202 42.972 1.00 72.09 45 VAL B C 1
ATOM 2876 O O . VAL B 1 45 ? -25.543 14.752 41.967 1.00 70.00 45 VAL B O 1
ATOM 2880 N N . GLU B 1 46 ? -24.759 14.854 44.098 1.00 74.56 46 GLU B N 1
ATOM 2881 C CA . GLU B 1 46 ? -24.815 16.308 44.246 1.00 74.48 46 GLU B CA 1
ATOM 2882 C C . GLU B 1 46 ? -23.760 16.934 43.334 1.00 71.46 46 GLU B C 1
ATOM 2883 O O . GLU B 1 46 ? -22.678 16.391 43.171 1.00 69.47 46 GLU B O 1
ATOM 2889 N N . ASN B 1 47 ? -24.101 18.083 42.748 1.00 69.64 47 ASN B N 1
ATOM 2890 C CA . ASN B 1 47 ? -23.205 18.834 41.885 1.00 67.86 47 ASN B CA 1
ATOM 2891 C C . ASN B 1 47 ? -22.365 19.824 42.713 1.00 70.09 47 ASN B C 1
ATOM 2892 O O . ASN B 1 47 ? -22.586 21.033 42.639 1.00 70.50 47 ASN B O 1
ATOM 2897 N N . VAL B 1 48 ? -21.381 19.311 43.471 1.00 73.54 48 VAL B N 1
ATOM 2898 C CA . VAL B 1 48 ? -20.358 20.143 44.192 1.00 74.88 48 VAL B CA 1
ATOM 2899 C C . VAL B 1 48 ? -18.983 19.894 43.548 1.00 73.03 48 VAL B C 1
ATOM 2900 O O . VAL B 1 48 ? -18.783 18.844 42.950 1.00 73.55 48 VAL B O 1
ATOM 2904 N N . GLU B 1 49 ? -18.051 20.850 43.686 1.00 71.61 49 GLU B N 1
ATOM 2905 C CA . GLU B 1 49 ? -16.672 20.753 43.150 1.00 68.54 49 GLU B CA 1
ATOM 2906 C C . GLU B 1 49 ? -15.981 19.464 43.615 1.00 67.08 49 GLU B C 1
ATOM 2907 O O . GLU B 1 49 ? -15.135 18.935 42.885 1.00 64.90 49 GLU B O 1
ATOM 2913 N N . SER B 1 50 ? -16.331 18.974 44.811 1.00 67.71 50 SER B N 1
ATOM 2914 C CA . SER B 1 50 ? -15.837 17.686 45.305 1.00 67.18 50 SER B CA 1
ATOM 2915 C C . SER B 1 50 ? -15.993 16.594 44.232 1.00 63.35 50 SER B C 1
ATOM 2916 O O . SER B 1 50 ? -15.008 15.924 43.865 1.00 60.95 50 SER B O 1
ATOM 2919 N N . ASN B 1 51 ? -17.229 16.454 43.722 1.00 61.96 51 ASN B N 1
ATOM 2920 C CA . ASN B 1 51 ? -17.666 15.301 42.910 1.00 60.18 51 ASN B CA 1
ATOM 2921 C C . ASN B 1 51 ? -17.229 15.448 41.448 1.00 57.98 51 ASN B C 1
ATOM 2922 O O . ASN B 1 51 ? -16.829 14.466 40.829 1.00 57.88 51 ASN B O 1
ATOM 2927 N N . ARG B 1 52 ? -17.349 16.667 40.907 1.00 56.43 52 ARG B N 1
ATOM 2928 C CA . ARG B 1 52 ? -16.902 17.000 39.547 1.00 53.14 52 ARG B CA 1
ATOM 2929 C C . ARG B 1 52 ? -15.420 16.635 39.401 1.00 52.76 52 ARG B C 1
ATOM 2930 O O . ARG B 1 52 ? -15.031 15.975 38.434 1.00 50.47 52 ARG B O 1
ATOM 2938 N N . ARG B 1 53 ? -14.607 17.061 40.371 1.00 54.54 53 ARG B N 1
ATOM 2939 C CA . ARG B 1 53 ? -13.183 16.727 40.407 1.00 55.69 53 ARG B CA 1
ATOM 2940 C C . ARG B 1 53 ? -13.016 15.202 40.458 1.00 54.55 53 ARG B C 1
ATOM 2941 O O . ARG B 1 53 ? -12.169 14.657 39.741 1.00 54.99 53 ARG B O 1
ATOM 2949 N N . ALA B 1 54 ? -13.817 14.533 41.298 1.00 53.46 54 ALA B N 1
ATOM 2950 C CA . ALA B 1 54 ? -13.734 13.072 41.499 1.00 53.04 54 ALA B CA 1
ATOM 2951 C C . ALA B 1 54 ? -14.019 12.328 40.190 1.00 50.65 54 ALA B C 1
ATOM 2952 O O . ALA B 1 54 ? -13.342 11.357 39.883 1.00 49.23 54 ALA B O 1
ATOM 2954 N N . LEU B 1 55 ? -15.035 12.796 39.451 1.00 48.54 55 LEU B N 1
ATOM 2955 C CA . LEU B 1 55 ? -15.472 12.205 38.190 1.00 46.25 55 LEU B CA 1
ATOM 2956 C C . LEU B 1 55 ? -14.410 12.405 37.102 1.00 43.39 55 LEU B C 1
ATOM 2957 O O . LEU B 1 55 ? -14.124 11.482 36.345 1.00 41.48 55 LEU B O 1
ATOM 2962 N N . ARG B 1 56 ? -13.867 13.622 37.003 1.00 41.49 56 ARG B N 1
ATOM 2963 C CA . ARG B 1 56 ? -12.868 13.908 35.975 1.00 39.47 56 ARG B CA 1
ATOM 2964 C C . ARG B 1 56 ? -11.585 13.133 36.307 1.00 39.10 56 ARG B C 1
ATOM 2965 O O . ARG B 1 56 ? -10.915 12.603 35.405 1.00 37.98 56 ARG B O 1
ATOM 2973 N N . GLU B 1 57 ? -11.286 13.001 37.602 1.00 39.51 57 GLU B N 1
ATOM 2974 C CA . GLU B 1 57 ? -10.123 12.241 38.027 1.00 39.78 57 GLU B CA 1
ATOM 2975 C C . GLU B 1 57 ? -10.281 10.741 37.709 1.00 38.94 57 GLU B C 1
ATOM 2976 O O . GLU B 1 57 ? -9.331 10.098 37.282 1.00 38.46 57 GLU B O 1
ATOM 2982 N N . LEU B 1 58 ? -11.468 10.193 37.978 1.00 38.48 58 LEU B N 1
ATOM 2983 C CA . LEU B 1 58 ? -11.861 8.831 37.621 1.00 37.65 58 LEU B CA 1
ATOM 2984 C C . LEU B 1 58 ? -11.527 8.554 36.147 1.00 35.34 58 LEU B C 1
ATOM 2985 O O . LEU B 1 58 ? -10.882 7.568 35.836 1.00 34.90 58 LEU B O 1
ATOM 2990 N N . LEU B 1 59 ? -11.994 9.436 35.253 1.00 33.07 59 LEU B N 1
ATOM 2991 C CA . LEU B 1 59 ? -11.772 9.305 33.794 1.00 31.02 59 LEU B CA 1
ATOM 2992 C C . LEU B 1 59 ? -10.267 9.331 33.500 1.00 30.47 59 LEU B C 1
ATOM 2993 O O . LEU B 1 59 ? -9.739 8.395 32.900 1.00 30.64 59 LEU B O 1
ATOM 2998 N N . PHE B 1 60 ? -9.599 10.395 33.966 1.00 30.04 60 PHE B N 1
ATOM 2999 C CA . PHE B 1 60 ? -8.235 10.725 33.564 1.00 29.00 60 PHE B CA 1
ATOM 3000 C C . PHE B 1 60 ? -7.218 9.768 34.206 1.00 29.94 60 PHE B C 1
ATOM 3001 O O . PHE B 1 60 ? -6.136 9.611 33.662 1.00 30.00 60 PHE B O 1
ATOM 3009 N N . THR B 1 61 ? -7.554 9.115 35.328 1.00 30.84 61 THR B N 1
ATOM 3010 C CA . THR B 1 61 ? -6.629 8.154 35.954 1.00 31.68 61 THR B CA 1
ATOM 3011 C C . THR B 1 61 ? -7.061 6.709 35.678 1.00 31.66 61 THR B C 1
ATOM 3012 O O . THR B 1 61 ? -6.567 5.801 36.342 1.00 32.73 61 THR B O 1
ATOM 3016 N N . THR B 1 62 ? -7.956 6.499 34.704 1.00 29.97 62 THR B N 1
ATOM 3017 C CA . THR B 1 62 ? -8.313 5.145 34.254 1.00 29.81 62 THR B CA 1
ATOM 3018 C C . THR B 1 62 ? -7.073 4.507 33.631 1.00 29.56 62 THR B C 1
ATOM 3019 O O . THR B 1 62 ? -6.570 4.995 32.624 1.00 28.44 62 THR B O 1
ATOM 3023 N N . PRO B 1 63 ? -6.534 3.409 34.205 1.00 30.68 63 PRO B N 1
ATOM 3024 C CA . PRO B 1 63 ? -5.447 2.669 33.567 1.00 30.49 63 PRO B CA 1
ATOM 3025 C C . PRO B 1 63 ? -5.806 2.319 32.121 1.00 29.05 63 PRO B C 1
ATOM 3026 O O . PRO B 1 63 ? -6.856 1.688 31.909 1.00 29.38 63 PRO B O 1
ATOM 3030 N N . GLY B 1 64 ? -4.989 2.758 31.152 1.00 27.62 64 GLY B N 1
ATOM 3031 C CA . GLY B 1 64 ? -5.145 2.320 29.765 1.00 26.25 64 GLY B CA 1
ATOM 3032 C C . GLY B 1 64 ? -5.899 3.309 28.890 1.00 24.40 64 GLY B C 1
ATOM 3033 O O . GLY B 1 64 ? -5.862 3.196 27.696 1.00 23.17 64 GLY B O 1
ATOM 3034 N N . ALA B 1 65 ? -6.571 4.303 29.491 1.00 24.11 65 ALA B N 1
ATOM 3035 C CA . ALA B 1 65 ? -7.521 5.139 28.750 1.00 22.65 65 ALA B CA 1
ATOM 3036 C C . ALA B 1 65 ? -6.773 6.222 27.975 1.00 21.37 65 ALA B C 1
ATOM 3037 O O . ALA B 1 65 ? -6.982 6.402 26.781 1.00 20.49 65 ALA B O 1
ATOM 3039 N N . LEU B 1 66 ? -5.871 6.932 28.652 1.00 21.44 66 LEU B N 1
ATOM 3040 C CA . LEU B 1 66 ? -5.231 8.096 28.045 1.00 20.28 66 LEU B CA 1
ATOM 3041 C C . LEU B 1 66 ? -4.519 7.765 26.728 1.00 19.28 66 LEU B C 1
ATOM 3042 O O . LEU B 1 66 ? -4.539 8.578 25.809 1.00 18.38 66 LEU B O 1
ATOM 3047 N N . PRO B 1 67 ? -3.809 6.626 26.598 1.00 19.71 67 PRO B N 1
ATOM 3048 C CA . PRO B 1 67 ? -3.216 6.217 25.317 1.00 18.97 67 PRO B CA 1
ATOM 3049 C C . PRO B 1 67 ? -4.166 6.130 24.124 1.00 17.75 67 PRO B C 1
ATOM 3050 O O . PRO B 1 67 ? -3.694 6.287 22.995 1.00 17.05 67 PRO B O 1
ATOM 3054 N N . CYS B 1 68 ? -5.478 5.953 24.382 1.00 17.46 68 CYS B N 1
ATOM 3055 C CA . CYS B 1 68 ? -6.481 5.965 23.336 1.00 16.37 68 CYS B CA 1
ATOM 3056 C C . CYS B 1 68 ? -6.893 7.395 22.980 1.00 15.26 68 CYS B C 1
ATOM 3057 O O . CYS B 1 68 ? -7.727 7.578 22.101 1.00 14.39 68 CYS B O 1
ATOM 3060 N N . LEU B 1 69 ? -6.336 8.392 23.665 1.00 15.34 69 LEU B N 1
ATOM 3061 C CA . LEU B 1 69 ? -6.834 9.765 23.554 1.00 14.58 69 LEU B CA 1
ATOM 3062 C C . LEU B 1 69 ? -5.713 10.675 23.039 1.00 14.34 69 LEU B C 1
ATOM 3063 O O . LEU B 1 69 ? -4.678 10.793 23.698 1.00 14.89 69 LEU B O 1
ATOM 3068 N N . SER B 1 70 ? -5.945 11.346 21.898 1.00 13.60 70 SER B N 1
ATOM 3069 C CA . SER B 1 70 ? -5.032 12.399 21.420 1.00 13.40 70 SER B CA 1
ATOM 3070 C C . SER B 1 70 ? -5.357 13.739 22.095 1.00 13.47 70 SER B C 1
ATOM 3071 O O . SER B 1 70 ? -4.472 14.617 22.199 1.00 13.38 70 SER B O 1
ATOM 3074 N N . GLY B 1 71 ? -6.613 13.898 22.542 1.00 13.32 71 GLY B N 1
ATOM 3075 C CA . GLY B 1 71 ? -7.011 15.106 23.206 1.00 13.40 71 GLY B CA 1
ATOM 3076 C C . GLY B 1 71 ? -8.152 14.862 24.174 1.00 13.87 71 GLY B C 1
ATOM 3077 O O . GLY B 1 71 ? -8.881 13.902 24.029 1.00 13.60 71 GLY B O 1
ATOM 3078 N N . VAL B 1 72 ? -8.271 15.762 25.160 1.00 14.54 72 VAL B N 1
ATOM 3079 C CA . VAL B 1 72 ? -9.378 15.809 26.100 1.00 15.39 72 VAL B CA 1
ATOM 3080 C C . VAL B 1 72 ? -9.855 17.258 26.140 1.00 15.39 72 VAL B C 1
ATOM 3081 O O . VAL B 1 72 ? -9.057 18.130 26.439 1.00 15.67 72 VAL B O 1
ATOM 3085 N N . ILE B 1 73 ? -11.118 17.507 25.788 1.00 15.36 73 ILE B N 1
ATOM 3086 C CA . ILE B 1 73 ? -11.730 18.876 25.872 1.00 15.59 73 ILE B CA 1
ATOM 3087 C C . ILE B 1 73 ? -12.117 19.119 27.327 1.00 17.05 73 ILE B C 1
ATOM 3088 O O . ILE B 1 73 ? -12.872 18.305 27.899 1.00 17.48 73 ILE B O 1
ATOM 3093 N N . LEU B 1 74 ? -11.622 20.214 27.911 1.00 17.96 74 LEU B N 1
ATOM 3094 C CA . LEU B 1 74 ? -11.928 20.581 29.305 1.00 19.73 74 LEU B CA 1
ATOM 3095 C C . LEU B 1 74 ? -12.828 21.833 29.337 1.00 20.71 74 LEU B C 1
ATOM 3096 O O . LEU B 1 74 ? -12.855 22.642 28.426 1.00 19.31 74 LEU B O 1
ATOM 3101 N N . PHE B 1 75 ? -13.536 21.965 30.455 1.00 23.23 75 PHE B N 1
ATOM 3102 C CA . PHE B 1 75 ? -14.169 23.182 30.905 1.00 24.98 75 PHE B CA 1
ATOM 3103 C C . PHE B 1 75 ? -13.132 23.966 31.719 1.00 25.85 75 PHE B C 1
ATOM 3104 O O . PHE B 1 75 ? -12.246 23.380 32.332 1.00 26.00 75 PHE B O 1
ATOM 3112 N N . GLU B 1 76 ? -13.284 25.294 31.736 1.00 26.49 76 GLU B N 1
ATOM 3113 C CA . GLU B 1 76 ? -12.334 26.212 32.366 1.00 27.68 76 GLU B CA 1
ATOM 3114 C C . GLU B 1 76 ? -12.005 25.770 33.802 1.00 29.90 76 GLU B C 1
ATOM 3115 O O . GLU B 1 76 ? -10.853 25.826 34.188 1.00 30.66 76 GLU B O 1
ATOM 3121 N N . GLU B 1 77 ? -13.001 25.374 34.604 1.00 31.25 77 GLU B N 1
ATOM 3122 C CA . GLU B 1 77 ? -12.763 24.898 35.984 1.00 33.06 77 GLU B CA 1
ATOM 3123 C C . GLU B 1 77 ? -11.661 23.829 35.943 1.00 32.47 77 GLU B C 1
ATOM 3124 O O . GLU B 1 77 ? -10.627 23.971 36.581 1.00 32.47 77 GLU B O 1
ATOM 3130 N N . THR B 1 78 ? -11.902 22.771 35.156 1.00 31.44 78 THR B N 1
ATOM 3131 C CA . THR B 1 78 ? -11.068 21.569 35.126 1.00 31.36 78 THR B CA 1
ATOM 3132 C C . THR B 1 78 ? -9.658 21.888 34.619 1.00 30.44 78 THR B C 1
ATOM 3133 O O . THR B 1 78 ? -8.713 21.266 35.030 1.00 31.16 78 THR B O 1
ATOM 3137 N N . LEU B 1 79 ? -9.538 22.873 33.732 1.00 29.57 79 LEU B N 1
ATOM 3138 C CA . LEU B 1 79 ? -8.243 23.285 33.174 1.00 28.79 79 LEU B CA 1
ATOM 3139 C C . LEU B 1 79 ? -7.274 23.696 34.292 1.00 29.70 79 LEU B C 1
ATOM 3140 O O . LEU B 1 79 ? -6.083 23.519 34.151 1.00 29.29 79 LEU B O 1
ATOM 3145 N N . TYR B 1 80 ? -7.784 24.252 35.390 1.00 31.06 80 TYR B N 1
ATOM 3146 C CA . TYR B 1 80 ? -6.926 24.759 36.469 1.00 33.05 80 TYR B CA 1
ATOM 3147 C C . TYR B 1 80 ? -6.934 23.823 37.700 1.00 34.81 80 TYR B C 1
ATOM 3148 O O . TYR B 1 80 ? -6.248 24.079 38.645 1.00 35.71 80 TYR B O 1
ATOM 3157 N N . GLN B 1 81 ? -7.711 22.737 37.656 1.00 35.86 81 GLN B N 1
ATOM 3158 C CA . GLN B 1 81 ? -7.913 21.856 38.781 1.00 38.20 81 GLN B CA 1
ATOM 3159 C C . GLN B 1 81 ? -6.738 20.889 38.866 1.00 39.76 81 GLN B C 1
ATOM 3160 O O . GLN B 1 81 ? -6.096 20.583 37.848 1.00 39.21 81 GLN B O 1
ATOM 3166 N N . LYS B 1 82 ? -6.521 20.396 40.095 1.00 42.04 82 LYS B N 1
ATOM 3167 C CA . LYS B 1 82 ? -5.602 19.338 40.401 1.00 43.03 82 LYS B CA 1
ATOM 3168 C C . LYS B 1 82 ? -6.385 18.103 40.866 1.00 43.59 82 LYS B C 1
ATOM 3169 O O . LYS B 1 82 ? -7.547 18.184 41.240 1.00 43.93 82 LYS B O 1
ATOM 3175 N N . SER B 1 83 ? -5.706 16.956 40.822 1.00 44.22 83 SER B N 1
ATOM 3176 C CA . SER B 1 83 ? -6.204 15.688 41.322 1.00 45.16 83 SER B CA 1
ATOM 3177 C C . SER B 1 83 ? -6.014 15.618 42.844 1.00 47.20 83 SER B C 1
ATOM 3178 O O . SER B 1 83 ? -5.465 16.537 43.445 1.00 47.67 83 SER B O 1
ATOM 3181 N N . SER B 1 84 ? -6.453 14.497 43.435 1.00 48.75 84 SER B N 1
ATOM 3182 C CA . SER B 1 84 ? -6.386 14.212 44.880 1.00 50.76 84 SER B CA 1
ATOM 3183 C C . SER B 1 84 ? -4.973 14.418 45.432 1.00 52.03 84 SER B C 1
ATOM 3184 O O . SER B 1 84 ? -4.824 14.762 46.600 1.00 53.28 84 SER B O 1
ATOM 3187 N N . ASP B 1 85 ? -3.955 14.160 44.599 1.00 51.32 85 ASP B N 1
ATOM 3188 C CA . ASP B 1 85 ? -2.566 14.130 45.055 1.00 52.63 85 ASP B CA 1
ATOM 3189 C C . ASP B 1 85 ? -1.804 15.388 44.604 1.00 51.63 85 ASP B C 1
ATOM 3190 O O . ASP B 1 85 ? -0.577 15.419 44.684 1.00 53.19 85 ASP B O 1
ATOM 3195 N N . GLY B 1 86 ? -2.514 16.417 44.131 1.00 50.07 86 GLY B N 1
ATOM 3196 C CA . GLY B 1 86 ? -1.893 17.694 43.772 1.00 49.06 86 GLY B CA 1
ATOM 3197 C C . GLY B 1 86 ? -1.340 17.754 42.348 1.00 46.67 86 GLY B C 1
ATOM 3198 O O . GLY B 1 86 ? -0.798 18.764 41.954 1.00 46.36 86 GLY B O 1
ATOM 3199 N N . THR B 1 87 ? -1.504 16.685 41.564 1.00 45.06 87 THR B N 1
ATOM 3200 C CA . THR B 1 87 ? -1.112 16.668 40.152 1.00 43.02 87 THR B CA 1
ATOM 3201 C C . THR B 1 87 ? -2.103 17.511 39.343 1.00 40.96 87 THR B C 1
ATOM 3202 O O . THR B 1 87 ? -3.270 17.154 39.243 1.00 40.13 87 THR B O 1
ATOM 3206 N N . PRO B 1 88 ? -1.692 18.645 38.732 1.00 39.60 88 PRO B N 1
ATOM 3207 C CA . PRO B 1 88 ? -2.549 19.364 37.787 1.00 37.24 88 PRO B CA 1
ATOM 3208 C C . PRO B 1 88 ? -3.031 18.427 36.671 1.00 34.94 88 PRO B C 1
ATOM 3209 O O . PRO B 1 88 ? -2.228 17.648 36.131 1.00 34.05 88 PRO B O 1
ATOM 3213 N N . PHE B 1 89 ? -4.322 18.492 36.328 1.00 33.50 89 PHE B N 1
ATOM 3214 C CA . PHE B 1 89 ? -4.841 17.606 35.294 1.00 31.77 89 PHE B CA 1
ATOM 3215 C C . PHE B 1 89 ? -4.045 17.825 34.013 1.00 30.34 89 PHE B C 1
ATOM 3216 O O . PHE B 1 89 ? -3.775 16.865 33.333 1.00 29.94 89 PHE B O 1
ATOM 3224 N N . VAL B 1 90 ? -3.664 19.064 33.701 1.00 29.96 90 VAL B N 1
ATOM 3225 C CA . VAL B 1 90 ? -3.016 19.332 32.423 1.00 29.45 90 VAL B CA 1
ATOM 3226 C C . VAL B 1 90 ? -1.659 18.623 32.344 1.00 29.97 90 VAL B C 1
ATOM 3227 O O . VAL B 1 90 ? -1.242 18.256 31.240 1.00 28.78 90 VAL B O 1
ATOM 3231 N N . ASP B 1 91 ? -0.995 18.414 33.486 1.00 32.01 91 ASP B N 1
ATOM 3232 C CA . ASP B 1 91 ? 0.271 17.649 33.520 1.00 33.19 91 ASP B CA 1
ATOM 3233 C C . ASP B 1 91 ? -0.020 16.155 33.367 1.00 32.82 91 ASP B C 1
ATOM 3234 O O . ASP B 1 91 ? 0.700 15.451 32.677 1.00 32.96 91 ASP B O 1
ATOM 3239 N N . MET B 1 92 ? -1.079 15.697 34.029 1.00 33.10 92 MET B N 1
ATOM 3240 C CA . MET B 1 92 ? -1.512 14.331 33.938 1.00 33.30 92 MET B CA 1
ATOM 3241 C C . MET B 1 92 ? -1.713 13.956 32.463 1.00 31.05 92 MET B C 1
ATOM 3242 O O . MET B 1 92 ? -1.303 12.902 32.030 1.00 31.14 92 MET B O 1
ATOM 3247 N N . LEU B 1 93 ? -2.369 14.852 31.722 1.00 29.46 93 LEU B N 1
ATOM 3248 C CA . LEU B 1 93 ? -2.709 14.681 30.317 1.00 27.35 93 LEU B CA 1
ATOM 3249 C C . LEU B 1 93 ? -1.438 14.670 29.457 1.00 26.67 93 LEU B C 1
ATOM 3250 O O . LEU B 1 93 ? -1.231 13.765 28.664 1.00 25.10 93 LEU B O 1
ATOM 3255 N N . LYS B 1 94 ? -0.595 15.682 29.645 1.00 27.16 94 LYS B N 1
ATOM 3256 C CA . LYS B 1 94 ? 0.639 15.838 28.890 1.00 27.62 94 LYS B CA 1
ATOM 3257 C C . LYS B 1 94 ? 1.568 14.618 29.060 1.00 27.83 94 LYS B C 1
ATOM 3258 O O . LYS B 1 94 ? 1.988 14.038 28.059 1.00 27.41 94 LYS B O 1
ATOM 3264 N N . SER B 1 95 ? 1.839 14.192 30.303 1.00 28.35 95 SER B N 1
ATOM 3265 C CA . SER B 1 95 ? 2.646 12.976 30.591 1.00 28.61 95 SER B CA 1
ATOM 3266 C C . SER B 1 95 ? 2.232 11.794 29.707 1.00 27.20 95 SER B C 1
ATOM 3267 O O . SER B 1 95 ? 3.077 10.931 29.402 1.00 27.87 95 SER B O 1
ATOM 3270 N N . ALA B 1 96 ? 0.932 11.707 29.377 1.00 25.37 96 ALA B N 1
ATOM 3271 C CA . ALA B 1 96 ? 0.384 10.599 28.601 1.00 24.39 96 ALA B CA 1
ATOM 3272 C C . ALA B 1 96 ? 0.306 10.936 27.103 1.00 22.68 96 ALA B C 1
ATOM 3273 O O . ALA B 1 96 ? -0.129 10.111 26.310 1.00 22.11 96 ALA B O 1
ATOM 3275 N N . GLY B 1 97 ? 0.791 12.119 26.717 1.00 21.66 97 GLY B N 1
ATOM 3276 C CA . GLY B 1 97 ? 0.786 12.544 25.334 1.00 20.42 97 GLY B CA 1
ATOM 3277 C C . GLY B 1 97 ? -0.569 13.076 24.866 1.00 18.90 97 GLY B C 1
ATOM 3278 O O . GLY B 1 97 ? -0.851 13.188 23.659 1.00 17.96 97 GLY B O 1
ATOM 3279 N N . VAL B 1 98 ? -1.439 13.395 25.816 1.00 18.69 98 VAL B N 1
ATOM 3280 C CA . VAL B 1 98 ? -2.780 13.902 25.502 1.00 17.45 98 VAL B CA 1
ATOM 3281 C C . VAL B 1 98 ? -2.729 15.434 25.466 1.00 16.68 98 VAL B C 1
ATOM 3282 O O . VAL B 1 98 ? -2.319 16.062 26.473 1.00 17.42 98 VAL B O 1
ATOM 3286 N N . LEU B 1 99 ? -3.185 16.042 24.365 1.00 15.22 99 LEU B N 1
ATOM 3287 C CA . LEU B 1 99 ? -3.295 17.510 24.298 1.00 14.69 99 LEU B CA 1
ATOM 3288 C C . LEU B 1 99 ? -4.495 17.963 25.115 1.00 14.57 99 LEU B C 1
ATOM 3289 O O . LEU B 1 99 ? -5.587 17.475 24.913 1.00 14.29 99 LEU B O 1
ATOM 3294 N N . PRO B 1 100 ? -4.360 18.951 26.017 1.00 15.06 100 PRO B N 1
ATOM 3295 C CA . PRO B 1 100 ? -5.507 19.547 26.690 1.00 15.17 100 PRO B CA 1
ATOM 3296 C C . PRO B 1 100 ? -6.157 20.553 25.743 1.00 14.27 100 PRO B C 1
ATOM 3297 O O . PRO B 1 100 ? -5.436 21.299 25.047 1.00 13.79 100 PRO B O 1
ATOM 3301 N N . GLY B 1 101 ? -7.490 20.518 25.728 1.00 14.08 101 GLY B N 1
ATOM 3302 C CA . GLY B 1 101 ? -8.307 21.411 24.951 1.00 13.58 101 GLY B CA 1
ATOM 3303 C C . GLY B 1 101 ? -9.263 22.194 25.842 1.00 14.12 101 GLY B C 1
ATOM 3304 O O . GLY B 1 101 ? -9.464 21.831 26.995 1.00 15.02 101 GLY B O 1
ATOM 3305 N N . ILE B 1 102 ? -9.816 23.296 25.316 1.00 13.70 102 ILE B N 1
ATOM 3306 C CA . ILE B 1 102 ? -10.616 24.209 26.149 1.00 14.36 102 ILE B CA 1
ATOM 3307 C C . ILE B 1 102 ? -11.873 24.614 25.349 1.00 13.69 102 ILE B C 1
ATOM 3308 O O . ILE B 1 102 ? -11.774 24.998 24.180 1.00 12.88 102 ILE B O 1
ATOM 3313 N N . LYS B 1 103 ? -13.035 24.453 25.969 1.00 14.36 103 LYS B N 1
ATOM 3314 C CA . LYS B 1 103 ? -14.287 24.966 25.420 1.00 14.24 103 LYS B CA 1
ATOM 3315 C C . LYS B 1 103 ? -14.294 26.489 25.564 1.00 14.35 103 LYS B C 1
ATOM 3316 O O . LYS B 1 103 ? -14.137 26.991 26.722 1.00 15.23 103 LYS B O 1
ATOM 3322 N N . VAL B 1 104 ? -14.459 27.224 24.444 1.00 13.39 104 VAL B N 1
ATOM 3323 C CA . VAL B 1 104 ? -14.354 28.692 24.540 1.00 13.73 104 VAL B CA 1
ATOM 3324 C C . VAL B 1 104 ? -15.648 29.424 24.143 1.00 13.61 104 VAL B C 1
ATOM 3325 O O . VAL B 1 104 ? -15.739 30.605 24.392 1.00 13.81 104 VAL B O 1
ATOM 3329 N N . ASP B 1 105 ? -16.628 28.748 23.536 1.00 13.27 105 ASP B N 1
ATOM 3330 C CA . ASP B 1 105 ? -17.930 29.382 23.209 1.00 13.34 105 ASP B CA 1
ATOM 3331 C C . ASP B 1 105 ? -18.682 29.661 24.522 1.00 14.34 105 ASP B C 1
ATOM 3332 O O . ASP B 1 105 ? -18.428 29.041 25.559 1.00 14.78 105 ASP B O 1
ATOM 3337 N N . LYS B 1 106 ? -19.582 30.641 24.482 1.00 14.80 106 LYS B N 1
ATOM 3338 C CA . LYS B 1 106 ? -20.413 31.012 25.632 1.00 15.92 106 LYS B CA 1
ATOM 3339 C C . LYS B 1 106 ? -21.881 30.630 25.346 1.00 16.03 106 LYS B C 1
ATOM 3340 O O . LYS B 1 106 ? -22.769 31.322 25.769 1.00 16.53 106 LYS B O 1
ATOM 3346 N N . GLY B 1 107 ? -22.132 29.531 24.612 1.00 15.28 107 GLY B N 1
ATOM 3347 C CA . GLY B 1 107 ? -23.481 28.980 24.439 1.00 15.58 107 GLY B CA 1
ATOM 3348 C C . GLY B 1 107 ? -24.221 29.677 23.323 1.00 15.40 107 GLY B C 1
ATOM 3349 O O . GLY B 1 107 ? -23.673 30.547 22.601 1.00 15.46 107 GLY B O 1
ATOM 3350 N N . THR B 1 108 ? -25.486 29.340 23.159 1.00 15.67 108 THR B N 1
ATOM 3351 C CA . THR B 1 108 ? -26.250 29.786 22.003 1.00 15.32 108 THR B CA 1
ATOM 3352 C C . THR B 1 108 ? -27.364 30.728 22.429 1.00 16.40 108 THR B C 1
ATOM 3353 O O . THR B 1 108 ? -27.743 30.720 23.549 1.00 17.42 108 THR B O 1
ATOM 3357 N N . VAL B 1 109 ? -27.844 31.536 21.477 1.00 16.58 109 VAL B N 1
ATOM 3358 C CA . VAL B 1 109 ? -29.010 32.412 21.601 1.00 17.62 109 VAL B CA 1
ATOM 3359 C C . VAL B 1 109 ? -29.867 32.238 20.346 1.00 17.40 109 VAL B C 1
ATOM 3360 O O . VAL B 1 109 ? -29.346 31.979 19.254 1.00 16.58 109 VAL B O 1
ATOM 3364 N N . GLU B 1 110 ? -31.164 32.462 20.468 1.00 18.62 110 GLU B N 1
ATOM 3365 C CA . GLU B 1 110 ? -32.097 32.357 19.354 1.00 18.73 110 GLU B CA 1
ATOM 3366 C C . GLU B 1 110 ? -32.007 33.587 18.449 1.00 18.35 110 GLU B C 1
ATOM 3367 O O . GLU B 1 110 ? -31.818 34.719 18.902 1.00 18.85 110 GLU B O 1
ATOM 3373 N N . LEU B 1 111 ? -32.174 33.322 17.152 1.00 17.47 111 LEU B N 1
ATOM 3374 C CA . LEU B 1 111 ? -32.219 34.323 16.118 1.00 17.30 111 LEU B CA 1
ATOM 3375 C C . LEU B 1 111 ? -33.669 34.741 15.924 1.00 18.33 111 LEU B C 1
ATOM 3376 O O . LEU B 1 111 ? -34.490 33.873 15.558 1.00 18.22 111 LEU B O 1
ATOM 3381 N N . ALA B 1 112 ? -33.967 36.040 16.119 1.00 19.16 112 ALA B N 1
ATOM 3382 C CA . ALA B 1 112 ? -35.261 36.607 15.752 1.00 20.26 112 ALA B CA 1
ATOM 3383 C C . ALA B 1 112 ? -35.599 36.313 14.282 1.00 19.92 112 ALA B C 1
ATOM 3384 O O . ALA B 1 112 ? -34.781 36.412 13.430 1.00 19.08 112 ALA B O 1
ATOM 3386 N N . GLY B 1 113 ? -36.859 35.989 14.024 1.00 20.96 113 GLY B N 1
ATOM 3387 C CA . GLY B 1 113 ? -37.387 35.822 12.681 1.00 21.20 113 GLY B CA 1
ATOM 3388 C C . GLY B 1 113 ? -37.118 34.444 12.116 1.00 20.53 113 GLY B C 1
ATOM 3389 O O . GLY B 1 113 ? -37.297 34.249 10.906 1.00 20.58 113 GLY B O 1
ATOM 3390 N N . THR B 1 114 ? -36.655 33.517 12.972 1.00 20.12 114 THR B N 1
ATOM 3391 C CA . THR B 1 114 ? -36.427 32.122 12.587 1.00 19.45 114 THR B CA 1
ATOM 3392 C C . THR B 1 114 ? -37.298 31.238 13.471 1.00 20.41 114 THR B C 1
ATOM 3393 O O . THR B 1 114 ? -37.893 31.735 14.438 1.00 21.13 114 THR B O 1
ATOM 3397 N N . ASN B 1 115 ? -37.331 29.938 13.156 1.00 20.25 115 ASN B N 1
ATOM 3398 C CA . ASN B 1 115 ? -38.083 28.991 13.963 1.00 21.40 115 ASN B CA 1
ATOM 3399 C C . ASN B 1 115 ? -37.133 28.271 14.932 1.00 20.34 115 ASN B C 1
ATOM 3400 O O . ASN B 1 115 ? -36.807 27.086 14.706 1.00 19.99 115 ASN B O 1
ATOM 3405 N N . GLY B 1 116 ? -36.720 28.976 16.004 1.00 19.95 116 GLY B N 1
ATOM 3406 C CA . GLY B 1 116 ? -35.879 28.449 17.081 1.00 19.24 116 GLY B CA 1
ATOM 3407 C C . GLY B 1 116 ? -34.459 28.133 16.647 1.00 17.42 116 GLY B C 1
ATOM 3408 O O . GLY B 1 116 ? -33.820 27.322 17.276 1.00 17.76 116 GLY B O 1
ATOM 3409 N N . GLU B 1 117 ? -33.976 28.744 15.566 1.00 15.95 117 GLU B N 1
ATOM 3410 C CA . GLU B 1 117 ? -32.596 28.606 15.135 1.00 14.31 117 GLU B CA 1
ATOM 3411 C C . GLU B 1 117 ? -31.736 29.499 16.041 1.00 14.07 117 GLU B C 1
ATOM 3412 O O . GLU B 1 117 ? -32.198 30.542 16.590 1.00 14.66 117 GLU B O 1
ATOM 3418 N N . THR B 1 118 ? -30.492 29.078 16.191 1.00 12.99 118 THR B N 1
ATOM 3419 C CA . THR B 1 118 ? -29.573 29.736 17.075 1.00 12.94 118 THR B CA 1
ATOM 3420 C C . THR B 1 118 ? -28.335 30.227 16.335 1.00 11.99 118 THR B C 1
ATOM 3421 O O . THR B 1 118 ? -28.008 29.807 15.271 1.00 11.27 118 THR B O 1
ATOM 3425 N N . THR B 1 119 ? -27.646 31.121 17.025 1.00 12.16 119 THR B N 1
ATOM 3426 C CA . THR B 1 119 ? -26.291 31.533 16.737 1.00 11.57 119 THR B CA 1
ATOM 3427 C C . THR B 1 119 ? -25.502 31.345 18.028 1.00 11.55 119 THR B C 1
ATOM 3428 O O . THR B 1 119 ? -26.080 31.444 19.107 1.00 12.27 119 THR B O 1
ATOM 3432 N N . THR B 1 120 ? -24.204 31.135 17.895 1.00 10.82 120 THR B N 1
ATOM 3433 C CA . THR B 1 120 ? -23.332 30.901 19.042 1.00 11.00 120 THR B CA 1
ATOM 3434 C C . THR B 1 120 ? -22.560 32.188 19.388 1.00 11.29 120 THR B C 1
ATOM 3435 O O . THR B 1 120 ? -22.012 32.852 18.496 1.00 10.85 120 THR B O 1
ATOM 3439 N N . GLN B 1 121 ? -22.531 32.484 20.689 1.00 12.01 121 GLN B N 1
ATOM 3440 C CA . GLN B 1 121 ? -21.866 33.624 21.274 1.00 12.59 121 GLN B CA 1
ATOM 3441 C C . GLN B 1 121 ? -20.447 33.238 21.712 1.00 12.22 121 GLN B C 1
ATOM 3442 O O . GLN B 1 121 ? -20.159 32.042 21.874 1.00 11.80 121 GLN B O 1
ATOM 3448 N N . GLY B 1 122 ? -19.598 34.251 21.969 1.00 12.41 122 GLY B N 1
ATOM 3449 C CA . GLY B 1 122 ? -18.346 34.022 22.626 1.00 12.45 122 GLY B CA 1
ATOM 3450 C C . GLY B 1 122 ? -17.137 34.725 22.039 1.00 12.09 122 GLY B C 1
ATOM 3451 O O . GLY B 1 122 ? -16.051 34.518 22.548 1.00 12.23 122 GLY B O 1
ATOM 3452 N N . LEU B 1 123 ? -17.319 35.620 21.070 1.00 11.91 123 LEU B N 1
ATOM 3453 C CA . LEU B 1 123 ? -16.190 36.272 20.404 1.00 11.71 123 LEU B CA 1
ATOM 3454 C C . LEU B 1 123 ? -15.590 37.377 21.268 1.00 12.62 123 LEU B C 1
ATOM 3455 O O . LEU B 1 123 ? -14.414 37.741 21.053 1.00 12.48 123 LEU B O 1
ATOM 3460 N N . ASP B 1 124 ? -16.389 37.958 22.170 1.00 13.49 124 ASP B N 1
ATOM 3461 C CA . ASP B 1 124 ? -15.917 39.100 22.970 1.00 14.63 124 ASP B CA 1
ATOM 3462 C C . ASP B 1 124 ? -14.830 38.657 23.943 1.00 14.99 124 ASP B C 1
ATOM 3463 O O . ASP B 1 124 ? -15.061 37.742 24.737 1.00 15.11 124 ASP B O 1
ATOM 3468 N N . GLY B 1 125 ? -13.670 39.327 23.829 1.00 15.31 125 GLY B N 1
ATOM 3469 C CA . GLY B 1 125 ? -12.489 39.071 24.611 1.00 15.78 125 GLY B CA 1
ATOM 3470 C C . GLY B 1 125 ? -11.906 37.671 24.416 1.00 14.99 125 GLY B C 1
ATOM 3471 O O . GLY B 1 125 ? -11.148 37.177 25.273 1.00 15.44 125 GLY B O 1
ATOM 3472 N N . LEU B 1 126 ? -12.231 37.025 23.296 1.00 13.97 126 LEU B N 1
ATOM 3473 C CA . LEU B 1 126 ? -11.846 35.632 23.092 1.00 13.34 126 LEU B CA 1
ATOM 3474 C C . LEU B 1 126 ? -10.322 35.503 22.939 1.00 13.38 126 LEU B C 1
ATOM 3475 O O . LEU B 1 126 ? -9.729 34.528 23.396 1.00 13.35 126 LEU B O 1
ATOM 3480 N N . GLY B 1 127 ? -9.697 36.498 22.310 1.00 13.68 127 GLY B N 1
ATOM 3481 C CA . GLY B 1 127 ? -8.269 36.509 22.116 1.00 13.90 127 GLY B CA 1
ATOM 3482 C C . GLY B 1 127 ? -7.538 36.417 23.438 1.00 14.88 127 GLY B C 1
ATOM 3483 O O . GLY B 1 127 ? -6.662 35.605 23.598 1.00 14.78 127 GLY B O 1
ATOM 3484 N N . ASP B 1 128 ? -7.921 37.267 24.384 1.00 16.05 128 ASP B N 1
ATOM 3485 C CA . ASP B 1 128 ? -7.261 37.312 25.678 1.00 17.31 128 ASP B CA 1
ATOM 3486 C C . ASP B 1 128 ? -7.513 36.005 26.448 1.00 17.27 128 ASP B C 1
ATOM 3487 O O . ASP B 1 128 ? -6.606 35.550 27.177 1.00 17.84 128 ASP B O 1
ATOM 3492 N N . ARG B 1 129 ? -8.734 35.440 26.344 1.00 16.69 129 ARG B N 1
ATOM 3493 C CA A ARG B 1 129 ? -9.042 34.142 26.964 0.50 16.68 129 ARG B CA 1
ATOM 3494 C CA B ARG B 1 129 ? -9.036 34.144 26.965 0.50 16.65 129 ARG B CA 1
ATOM 3495 C C . ARG B 1 129 ? -8.088 33.066 26.399 1.00 16.03 129 ARG B C 1
ATOM 3496 O O . ARG B 1 129 ? -7.435 32.365 27.148 1.00 16.44 129 ARG B O 1
ATOM 3511 N N . CYS B 1 130 ? -8.029 32.947 25.065 1.00 15.20 130 CYS B N 1
ATOM 3512 C CA . CYS B 1 130 ? -7.234 31.927 24.405 1.00 14.76 130 CYS B CA 1
ATOM 3513 C C . CYS B 1 130 ? -5.759 32.005 24.825 1.00 15.81 130 CYS B C 1
ATOM 3514 O O . CYS B 1 130 ? -5.138 30.995 24.990 1.00 15.54 130 CYS B O 1
ATOM 3517 N N . LYS B 1 131 ? -5.244 33.224 25.009 1.00 17.21 131 LYS B N 1
ATOM 3518 C CA . LYS B 1 131 ? -3.868 33.432 25.387 1.00 18.67 131 LYS B CA 1
ATOM 3519 C C . LYS B 1 131 ? -3.634 32.863 26.798 1.00 19.97 131 LYS B C 1
ATOM 3520 O O . LYS B 1 131 ? -2.642 32.175 27.023 1.00 20.38 131 LYS B O 1
ATOM 3526 N N . LYS B 1 132 ? -4.567 33.126 27.728 1.00 20.92 132 LYS B N 1
ATOM 3527 C CA . LYS B 1 132 ? -4.452 32.622 29.093 1.00 22.00 132 LYS B CA 1
ATOM 3528 C C . LYS B 1 132 ? -4.573 31.093 29.102 1.00 21.23 132 LYS B C 1
ATOM 3529 O O . LYS B 1 132 ? -3.865 30.379 29.873 1.00 21.92 132 LYS B O 1
ATOM 3535 N N . TYR B 1 133 ? -5.449 30.579 28.235 1.00 19.77 133 TYR B N 1
ATOM 3536 C CA . TYR B 1 133 ? -5.664 29.175 28.128 1.00 19.28 133 TYR B CA 1
ATOM 3537 C C . TYR B 1 133 ? -4.414 28.475 27.572 1.00 18.95 133 TYR B C 1
ATOM 3538 O O . TYR B 1 133 ? -4.020 27.442 28.108 1.00 19.22 133 TYR B O 1
ATOM 3547 N N . TYR B 1 134 ? -3.806 29.041 26.529 1.00 18.48 134 TYR B N 1
ATOM 3548 C CA . TYR B 1 134 ? -2.534 28.551 26.012 1.00 18.63 134 TYR B CA 1
ATOM 3549 C C . TYR B 1 134 ? -1.487 28.517 27.143 1.00 20.32 134 TYR B C 1
ATOM 3550 O O . TYR B 1 134 ? -0.811 27.494 27.323 1.00 20.55 134 TYR B O 1
ATOM 3559 N N . GLU B 1 135 ? -1.379 29.606 27.920 1.00 21.76 135 GLU B N 1
ATOM 3560 C CA . GLU B 1 135 ? -0.407 29.681 29.002 1.00 23.67 135 GLU B CA 1
ATOM 3561 C C . GLU B 1 135 ? -0.680 28.610 30.064 1.00 23.49 135 GLU B C 1
ATOM 3562 O O . GLU B 1 135 ? 0.211 28.188 30.711 1.00 24.11 135 GLU B O 1
ATOM 3568 N N . ALA B 1 136 ? -1.938 28.212 30.241 1.00 22.61 136 ALA B N 1
ATOM 3569 C CA . ALA B 1 136 ? -2.311 27.187 31.217 1.00 22.48 136 ALA B CA 1
ATOM 3570 C C . ALA B 1 136 ? -2.095 25.759 30.657 1.00 21.24 136 ALA B C 1
ATOM 3571 O O . ALA B 1 136 ? -2.267 24.774 31.379 1.00 21.73 136 ALA B O 1
ATOM 3573 N N . GLY B 1 137 ? -1.752 25.642 29.379 1.00 19.62 137 GLY B N 1
ATOM 3574 C CA . GLY B 1 137 ? -1.402 24.332 28.763 1.00 18.82 137 GLY B CA 1
ATOM 3575 C C . GLY B 1 137 ? -2.394 23.837 27.733 1.00 17.20 137 GLY B C 1
ATOM 3576 O O . GLY B 1 137 ? -2.242 22.765 27.260 1.00 16.62 137 GLY B O 1
ATOM 3577 N N . ALA B 1 138 ? -3.415 24.634 27.388 1.00 16.38 138 ALA B N 1
ATOM 3578 C CA . ALA B 1 138 ? -4.347 24.251 26.336 1.00 15.02 138 ALA B CA 1
ATOM 3579 C C . ALA B 1 138 ? -3.672 24.400 24.965 1.00 14.01 138 ALA B C 1
ATOM 3580 O O . ALA B 1 138 ? -2.907 25.311 24.797 1.00 14.11 138 ALA B O 1
ATOM 3582 N N . ARG B 1 139 ? -3.943 23.465 24.037 1.00 13.06 139 ARG B N 1
ATOM 3583 C CA . ARG B 1 139 ? -3.395 23.538 22.700 1.00 12.39 139 ARG B CA 1
ATOM 3584 C C . ARG B 1 139 ? -4.476 23.446 21.615 1.00 11.39 139 ARG B C 1
ATOM 3585 O O . ARG B 1 139 ? -4.137 23.556 20.435 1.00 10.85 139 ARG B O 1
ATOM 3593 N N . PHE B 1 140 ? -5.743 23.201 21.994 1.00 11.16 140 PHE B N 1
ATOM 3594 C CA . PHE B 1 140 ? -6.836 23.282 21.053 1.00 10.42 140 PHE B CA 1
ATOM 3595 C C . PHE B 1 140 ? -8.060 23.871 21.743 1.00 10.77 140 PHE B C 1
ATOM 3596 O O . PHE B 1 140 ? -8.097 24.006 22.982 1.00 11.61 140 PHE B O 1
ATOM 3604 N N . ALA B 1 141 ? -9.040 24.255 20.912 1.00 10.40 141 ALA B N 1
ATOM 3605 C CA . ALA B 1 141 ? -10.236 24.928 21.409 1.00 10.72 141 ALA B CA 1
ATOM 3606 C C . ALA B 1 141 ? -11.461 24.276 20.790 1.00 10.34 141 ALA B C 1
ATOM 3607 O O . ALA B 1 141 ? -11.388 23.621 19.777 1.00 9.65 141 ALA B O 1
ATOM 3609 N N . LYS B 1 142 ? -12.588 24.539 21.432 1.00 11.00 142 LYS B N 1
ATOM 3610 C CA . LYS B 1 142 ? -13.875 24.085 20.969 1.00 11.06 142 LYS B CA 1
ATOM 3611 C C . LYS B 1 142 ? -14.894 25.239 21.017 1.00 11.18 142 LYS B C 1
ATOM 3612 O O . LYS B 1 142 ? -15.026 25.980 22.042 1.00 11.91 142 LYS B O 1
ATOM 3618 N N . TRP B 1 143 ? -15.675 25.269 19.930 1.00 10.69 143 TRP B N 1
ATOM 3619 C CA . TRP B 1 143 ? -16.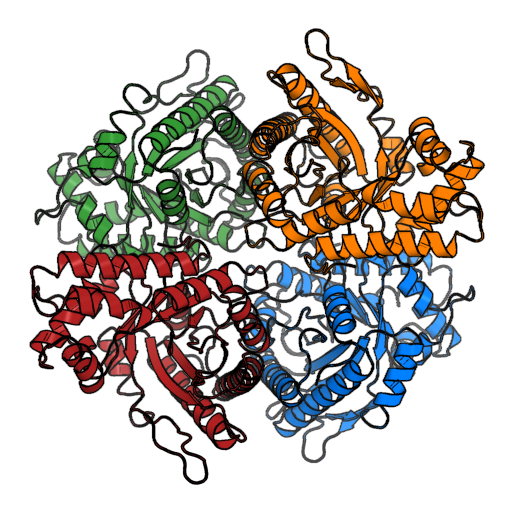797 26.175 19.726 1.00 10.69 143 TRP B CA 1
ATOM 3620 C C . TRP B 1 143 ? -17.882 25.396 18.993 1.00 10.05 143 TRP B C 1
ATOM 3621 O O . TRP B 1 143 ? -17.643 24.941 17.906 1.00 9.21 143 TRP B O 1
ATOM 3632 N N . ARG B 1 144 ? -19.068 25.328 19.591 1.00 10.35 144 ARG B N 1
ATOM 3633 C CA . ARG B 1 144 ? -20.154 24.584 18.968 1.00 10.10 144 ARG B CA 1
ATOM 3634 C C . ARG B 1 144 ? -21.200 25.537 18.380 1.00 9.96 144 ARG B C 1
ATOM 3635 O O . ARG B 1 144 ? -21.852 26.276 19.113 1.00 10.38 144 ARG B O 1
ATOM 3643 N N . ALA B 1 145 ? -21.369 25.458 17.060 1.00 9.29 145 ALA B N 1
ATOM 3644 C CA . ALA B 1 145 ? -22.516 26.002 16.349 1.00 9.28 145 ALA B CA 1
ATOM 3645 C C . ALA B 1 145 ? -23.594 24.902 16.178 1.00 9.22 145 ALA B C 1
ATOM 3646 O O . ALA B 1 145 ? -23.277 23.712 16.002 1.00 8.82 145 ALA B O 1
ATOM 3648 N N . VAL B 1 146 ? -24.870 25.283 16.273 1.00 9.57 146 VAL B N 1
ATOM 3649 C CA . VAL B 1 146 ? -25.981 24.341 16.183 1.00 9.86 146 VAL B CA 1
ATOM 3650 C C . VAL B 1 146 ? -26.923 24.774 15.045 1.00 10.00 146 VAL B C 1
ATOM 3651 O O . VAL B 1 146 ? -27.353 25.912 15.026 1.00 10.01 146 VAL B O 1
ATOM 3655 N N . LEU B 1 147 ? -27.222 23.859 14.111 1.00 9.81 147 LEU B N 1
ATOM 3656 C CA . LEU B 1 147 ? -28.160 24.037 13.021 1.00 10.06 147 LEU B CA 1
ATOM 3657 C C . LEU B 1 147 ? -29.251 22.968 13.164 1.00 10.79 147 LEU B C 1
ATOM 3658 O O . LEU B 1 147 ? -28.958 21.839 13.572 1.00 10.72 147 LEU B O 1
ATOM 3663 N N . LYS B 1 148 ? -30.481 23.265 12.775 1.00 11.61 148 LYS B N 1
ATOM 3664 C CA . LYS B 1 148 ? -31.510 22.248 12.828 1.00 12.46 148 LYS B CA 1
ATOM 3665 C C . LYS B 1 148 ? -32.025 22.014 11.407 1.00 12.45 148 LYS B C 1
ATOM 3666 O O . LYS B 1 148 ? -31.743 22.819 10.492 1.00 12.13 148 LYS B O 1
ATOM 3672 N N . ILE B 1 149 ? -32.725 20.881 11.226 1.00 12.68 149 ILE B N 1
ATOM 3673 C CA . ILE B 1 149 ? -33.353 20.512 9.949 1.00 12.96 149 ILE B CA 1
ATOM 3674 C C . ILE B 1 149 ? -34.876 20.648 10.093 1.00 14.11 149 ILE B C 1
ATOM 3675 O O . ILE B 1 149 ? -35.438 20.136 11.021 1.00 14.37 149 ILE B O 1
ATOM 3680 N N . GLY B 1 150 ? -35.493 21.409 9.185 1.00 14.85 150 GLY B N 1
ATOM 3681 C CA . GLY B 1 150 ? -36.936 21.637 9.163 1.00 16.40 150 GLY B CA 1
ATOM 3682 C C . GLY B 1 150 ? -37.427 21.978 7.771 1.00 17.18 150 GLY B C 1
ATOM 3683 O O . GLY B 1 150 ? -36.640 21.954 6.838 1.00 17.20 150 GLY B O 1
ATOM 3684 N N . VAL B 1 151 ? -38.707 22.354 7.642 1.00 18.81 151 VAL B N 1
ATOM 3685 C CA . VAL B 1 151 ? -39.251 22.753 6.322 1.00 19.69 151 VAL B CA 1
ATOM 3686 C C . VAL B 1 151 ? -38.357 23.844 5.729 1.00 19.27 151 VAL B C 1
ATOM 3687 O O . VAL B 1 151 ? -37.915 23.728 4.597 1.00 19.33 151 VAL B O 1
ATOM 3691 N N . ASN B 1 152 ? -38.088 24.878 6.532 1.00 19.30 152 ASN B N 1
ATOM 3692 C CA . ASN B 1 152 ? -37.327 26.055 6.092 1.00 19.15 152 ASN B CA 1
ATOM 3693 C C . ASN B 1 152 ? -35.966 26.170 6.815 1.00 17.82 152 ASN B C 1
ATOM 3694 O O . ASN B 1 152 ? -35.351 27.244 6.758 1.00 17.42 152 ASN B O 1
ATOM 3699 N N . GLU B 1 153 ? -35.471 25.074 7.411 1.00 16.58 153 GLU B N 1
ATOM 3700 C CA . GLU B 1 153 ? -34.257 25.063 8.198 1.00 15.64 153 GLU B CA 1
ATOM 3701 C C . GLU B 1 153 ? -33.266 24.012 7.689 1.00 14.32 153 GLU B C 1
ATOM 3702 O O . GLU B 1 153 ? -33.643 22.904 7.326 1.00 14.34 153 GLU B O 1
ATOM 3708 N N . PRO B 1 154 ? -31.977 24.351 7.729 1.00 12.89 154 PRO B N 1
ATOM 3709 C CA . PRO B 1 154 ? -31.510 25.602 8.284 1.00 12.43 154 PRO B CA 1
ATOM 3710 C C . PRO B 1 154 ? -31.647 26.732 7.254 1.00 12.24 154 PRO B C 1
ATOM 3711 O O . PRO B 1 154 ? -31.541 26.500 6.089 1.00 11.91 154 PRO B O 1
ATOM 3715 N N . SER B 1 155 ? -31.983 27.925 7.746 1.00 12.44 155 SER B N 1
ATOM 3716 C CA . SER B 1 155 ? -32.150 29.113 6.958 1.00 12.75 155 SER B CA 1
ATOM 3717 C C . SER B 1 155 ? -30.774 29.654 6.540 1.00 12.14 155 SER B C 1
ATOM 3718 O O . SER B 1 155 ? -29.753 29.376 7.155 1.00 11.41 155 SER B O 1
ATOM 3721 N N . GLN B 1 156 ? -30.804 30.404 5.449 1.00 12.50 156 GLN B N 1
ATOM 3722 C CA . GLN B 1 156 ? -29.677 31.126 4.977 1.00 12.29 156 GLN B CA 1
ATOM 3723 C C . GLN B 1 156 ? -29.050 31.947 6.117 1.00 11.74 156 GLN B C 1
ATOM 3724 O O . GLN B 1 156 ? -27.847 31.890 6.326 1.00 10.99 156 GLN B O 1
ATOM 3730 N N . LEU B 1 157 ? -29.880 32.655 6.884 1.00 12.04 157 LEU B N 1
ATOM 3731 C CA . LEU B 1 157 ? -29.420 33.513 8.019 1.00 11.86 157 LEU B CA 1
ATOM 3732 C C . LEU B 1 157 ? -28.681 32.681 9.094 1.00 11.11 157 LEU B C 1
ATOM 3733 O O . LEU B 1 157 ? -27.551 33.029 9.512 1.00 10.75 157 LEU B O 1
ATOM 3738 N N . ALA B 1 158 ? -29.277 31.575 9.522 1.00 10.84 158 ALA B N 1
ATOM 3739 C CA . ALA B 1 158 ? -28.672 30.649 10.534 1.00 10.28 158 ALA B CA 1
ATOM 3740 C C . ALA B 1 158 ? -27.325 30.145 10.036 1.00 9.36 158 ALA B C 1
ATOM 3741 O O . ALA B 1 158 ? -26.324 30.116 10.789 1.00 8.91 158 ALA B O 1
ATOM 3743 N N . ILE B 1 159 ? -27.304 29.733 8.764 1.00 9.13 159 ILE B N 1
ATOM 3744 C CA . ILE B 1 159 ? -26.098 29.165 8.220 1.00 8.47 159 ILE B CA 1
ATOM 3745 C C . ILE B 1 159 ? -25.012 30.247 8.245 1.00 8.44 159 ILE B C 1
ATOM 3746 O O . ILE B 1 159 ? -23.893 30.032 8.795 1.00 7.96 159 ILE B O 1
ATOM 3751 N N . HIS B 1 160 ? -25.344 31.411 7.667 1.00 8.87 160 HIS B N 1
ATOM 3752 C CA . HIS B 1 160 ? -24.412 32.487 7.505 1.00 9.04 160 HIS B CA 1
ATOM 3753 C C . HIS B 1 160 ? -23.818 32.858 8.876 1.00 9.08 160 HIS B C 1
ATOM 3754 O O . HIS B 1 160 ? -22.606 32.885 9.048 1.00 8.76 160 HIS B O 1
ATOM 3761 N N . GLU B 1 161 ? -24.680 33.060 9.875 1.00 9.61 161 GLU B N 1
ATOM 3762 C CA . GLU B 1 161 ? -24.285 33.463 11.236 1.00 9.96 161 GLU B CA 1
ATOM 3763 C C . GLU B 1 161 ? -23.353 32.420 11.871 1.00 9.31 161 GLU B C 1
ATOM 3764 O O . GLU B 1 161 ? -22.391 32.770 12.502 1.00 9.47 161 GLU B O 1
ATOM 3770 N N . ASN B 1 162 ? -23.653 31.139 11.693 1.00 8.88 162 ASN B N 1
ATOM 3771 C CA . ASN B 1 162 ? -22.923 30.092 12.348 1.00 8.27 162 ASN B CA 1
ATOM 3772 C C . ASN B 1 162 ? -21.605 29.875 11.610 1.00 7.56 162 ASN B C 1
ATOM 3773 O O . ASN B 1 162 ? -20.605 29.776 12.251 1.00 7.33 162 ASN B O 1
ATOM 3778 N N . ALA B 1 163 ? -21.611 29.873 10.276 1.00 7.20 163 ALA B N 1
ATOM 3779 C CA . ALA B 1 163 ? -20.386 29.717 9.515 1.00 6.71 163 ALA B CA 1
ATOM 3780 C C . ALA B 1 163 ? -19.396 30.853 9.856 1.00 6.87 163 ALA B C 1
ATOM 3781 O O . ALA B 1 163 ? -18.221 30.602 10.162 1.00 6.63 163 ALA B O 1
ATOM 3783 N N . TYR B 1 164 ? -19.867 32.111 9.825 1.00 7.25 164 TYR B N 1
ATOM 3784 C CA . TYR B 1 164 ? -18.948 33.230 9.972 1.00 7.48 164 TYR B CA 1
ATOM 3785 C C . TYR B 1 164 ? -18.550 33.375 11.442 1.00 7.60 164 TYR B C 1
ATOM 3786 O O . TYR B 1 164 ? -17.462 33.858 11.731 1.00 7.70 164 TYR B O 1
ATOM 3795 N N . GLY B 1 165 ? -19.406 32.918 12.374 1.00 7.67 165 GLY B N 1
ATOM 3796 C CA . GLY B 1 165 ? -19.028 32.884 13.809 1.00 7.87 165 GLY B CA 1
ATOM 3797 C C . GLY B 1 165 ? -17.917 31.865 14.060 1.00 7.44 165 GLY B C 1
ATOM 3798 O O . GLY B 1 165 ? -16.971 32.132 14.777 1.00 7.77 165 GLY B O 1
ATOM 3799 N N . LEU B 1 166 ? -17.990 30.716 13.401 1.00 6.94 166 LEU B N 1
ATOM 3800 C CA . LEU B 1 166 ? -16.977 29.699 13.471 1.00 6.53 166 LEU B CA 1
ATOM 3801 C C . LEU B 1 166 ? -15.662 30.230 12.895 1.00 6.48 166 LEU B C 1
ATOM 3802 O O . LEU B 1 166 ? -14.607 29.970 13.415 1.00 6.48 166 LEU B O 1
ATOM 3807 N N . ALA B 1 167 ? -15.740 30.914 11.755 1.00 6.53 167 ALA B N 1
ATOM 3808 C CA . ALA B 1 167 ? -14.526 31.365 11.019 1.00 6.57 167 ALA B CA 1
ATOM 3809 C C . ALA B 1 167 ? -13.746 32.378 11.865 1.00 7.00 167 ALA B C 1
ATOM 3810 O O . ALA B 1 167 ? -12.509 32.357 11.954 1.00 6.97 167 ALA B O 1
ATOM 3812 N N . ARG B 1 168 ? -14.492 33.276 12.510 1.00 7.43 168 ARG B N 1
ATOM 3813 C CA . ARG B 1 168 ? -13.869 34.358 13.236 1.00 8.01 168 ARG B CA 1
ATOM 3814 C C . ARG B 1 168 ? -13.238 33.751 14.483 1.00 8.02 168 ARG B C 1
ATOM 3815 O O . ARG B 1 168 ? -12.116 34.088 14.838 1.00 8.44 168 ARG B O 1
ATOM 3823 N N . TYR B 1 169 ? -13.947 32.811 15.096 1.00 7.73 169 TYR B N 1
ATOM 3824 C CA . TYR B 1 169 ? -13.459 32.060 16.269 1.00 7.78 169 TYR B CA 1
ATOM 3825 C C . TYR B 1 169 ? -12.160 31.323 15.897 1.00 7.43 169 TYR B C 1
ATOM 3826 O O . TYR B 1 169 ? -11.226 31.316 16.672 1.00 7.65 169 TYR B O 1
ATOM 3835 N N . ALA B 1 170 ? -12.150 30.740 14.697 1.00 6.89 170 ALA B N 1
ATOM 3836 C CA . ALA B 1 170 ? -11.008 29.969 14.198 1.00 6.70 170 ALA B CA 1
ATOM 3837 C C . ALA B 1 170 ? -9.759 30.854 14.080 1.00 7.10 170 ALA B C 1
ATOM 3838 O O . ALA B 1 170 ? -8.674 30.447 14.516 1.00 7.29 170 ALA B O 1
ATOM 3840 N N . VAL B 1 171 ? -9.890 32.054 13.495 1.00 7.43 171 VAL B N 1
ATOM 3841 C CA . VAL B 1 171 ? -8.723 32.908 13.339 1.00 7.96 171 VAL B CA 1
ATOM 3842 C C . VAL B 1 171 ? -8.194 33.316 14.716 1.00 8.51 171 VAL B C 1
ATOM 3843 O O . VAL B 1 171 ? -6.976 33.297 14.902 1.00 8.68 171 VAL B O 1
ATOM 3847 N N . ILE B 1 172 ? -9.083 33.695 15.642 1.00 8.68 172 ILE B N 1
ATOM 3848 C CA . ILE B 1 172 ? -8.646 34.179 16.927 1.00 9.36 172 ILE B CA 1
ATOM 3849 C C . ILE B 1 172 ? -7.878 33.078 17.654 1.00 9.36 172 ILE B C 1
ATOM 3850 O O . ILE B 1 172 ? -6.824 33.356 18.268 1.00 9.86 172 ILE B O 1
ATOM 3855 N N . CYS B 1 173 ? -8.418 31.853 17.577 1.00 8.96 173 CYS B N 1
ATOM 3856 C CA . CYS B 1 173 ? -7.792 30.679 18.118 1.00 9.05 173 CYS B CA 1
ATOM 3857 C C . CYS B 1 173 ? -6.365 30.567 17.571 1.00 9.23 173 CYS B C 1
ATOM 3858 O O . CYS B 1 173 ? -5.409 30.459 18.364 1.00 9.80 173 CYS B O 1
ATOM 3861 N N . GLN B 1 174 ? -6.222 30.631 16.249 1.00 8.88 174 GLN B N 1
ATOM 3862 C CA . GLN B 1 174 ? -4.948 30.383 15.648 1.00 9.15 174 GLN B CA 1
ATOM 3863 C C . GLN B 1 174 ? -3.985 31.518 16.015 1.00 10.07 174 GLN B C 1
ATOM 3864 O O . GLN B 1 174 ? -2.806 31.277 16.255 1.00 10.60 174 GLN B O 1
ATOM 3870 N N . GLU B 1 175 ? -4.463 32.754 16.144 1.00 10.42 175 GLU B N 1
ATOM 3871 C CA . GLU B 1 175 ? -3.569 33.848 16.547 1.00 11.43 175 GLU B CA 1
ATOM 3872 C C . GLU B 1 175 ? -2.961 33.623 17.933 1.00 11.86 175 GLU B C 1
ATOM 3873 O O . GLU B 1 175 ? -1.969 34.276 18.238 1.00 12.67 175 GLU B O 1
ATOM 3879 N N . ASN B 1 176 ? -3.616 32.818 18.782 1.00 11.48 176 ASN B N 1
ATOM 3880 C CA . ASN B 1 176 ? -3.251 32.630 20.133 1.00 12.04 176 ASN B CA 1
ATOM 3881 C C . ASN B 1 176 ? -2.760 31.200 20.403 1.00 11.85 176 ASN B C 1
ATOM 3882 O O . ASN B 1 176 ? -2.505 30.822 21.560 1.00 12.44 176 ASN B O 1
ATOM 3887 N N . GLY B 1 177 ? -2.539 30.420 19.354 1.00 11.25 177 GLY B N 1
ATOM 3888 C CA . GLY B 1 177 ? -1.814 29.147 19.463 1.00 11.26 177 GLY B CA 1
ATOM 3889 C C . GLY B 1 177 ? -2.709 27.958 19.809 1.00 10.84 177 GLY B C 1
ATOM 3890 O O . GLY B 1 177 ? -2.205 26.909 20.217 1.00 11.00 177 GLY B O 1
ATOM 3891 N N . LEU B 1 178 ? -4.037 28.102 19.620 1.00 10.35 178 LEU B N 1
ATOM 3892 C CA . LEU B 1 178 ? -5.009 27.012 19.847 1.00 9.92 178 LEU B CA 1
ATOM 3893 C C . LEU B 1 178 ? -5.577 26.561 18.511 1.00 9.11 178 LEU B C 1
ATOM 3894 O O . LEU B 1 178 ? -6.130 27.387 17.771 1.00 8.84 178 LEU B O 1
ATOM 3899 N N . VAL B 1 179 ? -5.433 25.257 18.229 1.00 8.83 179 VAL B N 1
ATOM 3900 C CA . VAL B 1 179 ? -6.052 24.631 17.104 1.00 8.21 179 VAL B CA 1
ATOM 3901 C C . VAL B 1 179 ? -7.564 24.696 17.316 1.00 8.03 179 VAL B C 1
ATOM 3902 O O . VAL B 1 179 ? -8.095 24.165 18.303 1.00 8.20 179 VAL B O 1
ATOM 3906 N N . PRO B 1 180 ? -8.301 25.396 16.434 1.00 7.80 180 PRO B N 1
ATOM 3907 C CA . PRO B 1 180 ? -9.752 25.477 16.554 1.00 7.79 180 PRO B CA 1
ATOM 3908 C C . PRO B 1 180 ? -10.397 24.198 16.043 1.00 7.70 180 PRO B C 1
ATOM 3909 O O . PRO B 1 180 ? -10.156 23.804 14.873 1.00 7.43 180 PRO B O 1
ATOM 3913 N N . ILE B 1 181 ? -11.217 23.563 16.893 1.00 8.18 181 ILE B N 1
ATOM 3914 C CA . ILE B 1 181 ? -12.161 22.578 16.373 1.00 8.13 181 ILE B CA 1
ATOM 3915 C C . ILE B 1 181 ? -13.376 23.345 15.839 1.00 8.26 181 ILE B C 1
ATOM 3916 O O . ILE B 1 181 ? -14.016 24.077 16.570 1.00 8.72 181 ILE B O 1
ATOM 3921 N N . VAL B 1 182 ? -13.603 23.228 14.526 1.00 7.97 182 VAL B N 1
ATOM 3922 C CA . VAL B 1 182 ? -14.731 23.781 13.888 1.00 7.79 182 VAL B CA 1
ATOM 3923 C C . VAL B 1 182 ? -15.865 22.748 14.028 1.00 7.66 182 VAL B C 1
ATOM 3924 O O . VAL B 1 182 ? -15.800 21.657 13.396 1.00 7.30 182 VAL B O 1
ATOM 3928 N N . GLU B 1 183 ? -16.900 23.076 14.837 1.00 7.82 183 GLU B N 1
ATOM 3929 C CA . GLU B 1 183 ? -18.027 22.168 15.107 1.00 7.82 183 GLU B CA 1
ATOM 3930 C C . GLU B 1 183 ? -19.358 22.752 14.626 1.00 7.62 183 GLU B C 1
ATOM 3931 O O . GLU B 1 183 ? -20.028 23.440 15.403 1.00 7.69 183 GLU B O 1
ATOM 3937 N N . PRO B 1 184 ? -19.785 22.514 13.361 1.00 7.24 184 PRO B N 1
ATOM 3938 C CA . PRO B 1 184 ? -21.101 22.915 12.871 1.00 7.40 184 PRO B CA 1
ATOM 3939 C C . PRO B 1 184 ? -22.032 21.707 13.037 1.00 7.62 184 PRO B C 1
ATOM 3940 O O . PRO B 1 184 ? -22.153 20.875 12.137 1.00 7.71 184 PRO B O 1
ATOM 3944 N N . GLU B 1 185 ? -22.632 21.564 14.208 1.00 8.03 185 GLU B N 1
ATOM 3945 C CA . GLU B 1 185 ? -23.477 20.386 14.435 1.00 8.33 185 GLU B CA 1
ATOM 3946 C C . GLU B 1 185 ? -24.844 20.604 13.785 1.00 8.66 185 GLU B C 1
ATOM 3947 O O . GLU B 1 185 ? -25.558 21.535 14.145 1.00 9.02 185 GLU B O 1
ATOM 3953 N N . ILE B 1 186 ? -25.213 19.686 12.903 1.00 8.68 186 ILE B N 1
ATOM 3954 C CA . ILE B 1 186 ? -26.568 19.594 12.441 1.00 9.19 186 ILE B CA 1
ATOM 3955 C C . ILE B 1 186 ? -27.299 18.600 13.319 1.00 9.66 186 ILE B C 1
ATOM 3956 O O . ILE B 1 186 ? -26.927 17.441 13.352 1.00 9.37 186 ILE B O 1
ATOM 3961 N N . LEU B 1 187 ? -28.272 19.115 14.093 1.00 10.27 187 LEU B N 1
ATOM 3962 C CA . LEU B 1 187 ? -29.035 18.310 15.035 1.00 11.08 187 LEU B CA 1
ATOM 3963 C C . LEU B 1 187 ? -29.808 17.226 14.276 1.00 11.33 187 LEU B C 1
ATOM 3964 O O . LEU B 1 187 ? -30.312 17.440 13.187 1.00 10.93 187 LEU B O 1
ATOM 3969 N N . VAL B 1 188 ? -29.808 16.043 14.905 1.00 11.86 188 VAL B N 1
ATOM 3970 C CA . VAL B 1 188 ? -30.404 14.809 14.366 1.00 12.44 188 VAL B CA 1
ATOM 3971 C C . VAL B 1 188 ? -31.937 14.877 14.522 1.00 13.43 188 VAL B C 1
ATOM 3972 O O . VAL B 1 188 ? -32.669 14.202 13.777 1.00 13.86 188 VAL B O 1
ATOM 3976 N N . ASP B 1 189 ? -32.419 15.704 15.459 1.00 14.12 189 ASP B N 1
ATOM 3977 C CA . ASP B 1 189 ? -33.849 15.858 15.733 1.00 15.26 189 ASP B CA 1
ATOM 3978 C C . ASP B 1 189 ? -34.698 15.964 14.468 1.00 14.94 189 ASP B C 1
ATOM 3979 O O . ASP B 1 189 ? -34.518 16.866 13.702 1.00 14.17 189 ASP B O 1
ATOM 3984 N N . GLY B 1 190 ? -35.687 15.065 14.340 1.00 15.50 190 GLY B N 1
ATOM 3985 C CA . GLY B 1 190 ? -36.719 15.115 13.301 1.00 15.65 190 GLY B CA 1
ATOM 3986 C C . GLY B 1 190 ? -36.927 13.777 12.599 1.00 15.77 190 GLY B C 1
ATOM 3987 O O . GLY B 1 190 ? -36.297 12.779 12.944 1.00 15.51 190 GLY B O 1
ATOM 3988 N N . SER B 1 191 ? -37.849 13.763 11.617 1.00 16.02 191 SER B N 1
ATOM 3989 C CA . SER B 1 191 ? -38.235 12.583 10.850 1.00 16.30 191 SER B CA 1
ATOM 3990 C C . SER B 1 191 ? -37.723 12.649 9.401 1.00 15.42 191 SER B C 1
ATOM 3991 O O . SER B 1 191 ? -38.189 11.921 8.542 1.00 15.84 191 SER B O 1
ATOM 3994 N N . HIS B 1 192 ? -36.741 13.501 9.148 1.00 14.25 192 HIS B N 1
ATOM 3995 C CA . HIS B 1 192 ? -36.079 13.573 7.861 1.00 13.50 192 HIS B CA 1
ATOM 3996 C C . HIS B 1 192 ? -35.266 12.284 7.642 1.00 13.15 192 HIS B C 1
ATOM 3997 O O . HIS B 1 192 ? -34.900 11.587 8.622 1.00 13.22 192 HIS B O 1
ATOM 4004 N N . ASP B 1 193 ? -35.002 11.976 6.359 1.00 12.82 193 ASP B N 1
ATOM 4005 C CA . ASP B 1 193 ? -34.265 10.795 5.965 1.00 12.59 193 ASP B CA 1
ATOM 4006 C C . ASP B 1 193 ? -32.775 11.151 5.875 1.00 11.45 193 ASP B C 1
ATOM 4007 O O . ASP B 1 193 ? -32.359 12.289 6.103 1.00 10.70 193 ASP B O 1
ATOM 4012 N N . ILE B 1 194 ? -31.948 10.139 5.574 1.00 11.10 194 ILE B N 1
ATOM 4013 C CA . ILE B 1 194 ? -30.509 10.311 5.603 1.00 10.16 194 ILE B CA 1
ATOM 4014 C C . ILE B 1 194 ? -30.104 11.174 4.403 1.00 9.67 194 ILE B C 1
ATOM 4015 O O . ILE B 1 194 ? -29.137 11.851 4.484 1.00 8.95 194 ILE B O 1
ATOM 4020 N N . GLN B 1 195 ? -30.844 11.075 3.290 1.00 10.17 195 GLN B N 1
ATOM 4021 C CA . GLN B 1 195 ? -30.592 11.874 2.067 1.00 10.04 195 GLN B CA 1
ATOM 4022 C C . GLN B 1 195 ? -30.710 13.366 2.407 1.00 9.69 195 GLN B C 1
ATOM 4023 O O . GLN B 1 195 ? -29.884 14.171 1.960 1.00 9.22 195 GLN B O 1
ATOM 4029 N N . LYS B 1 196 ? -31.696 13.734 3.220 1.00 10.00 196 LYS B N 1
ATOM 4030 C CA A LYS B 1 196 ? -31.871 15.119 3.660 0.50 9.83 196 LYS B CA 1
ATOM 4031 C CA B LYS B 1 196 ? -31.871 15.116 3.663 0.50 9.83 196 LYS B CA 1
ATOM 4032 C C . LYS B 1 196 ? -30.678 15.538 4.518 1.00 9.09 196 LYS B C 1
ATOM 4033 O O . LYS B 1 196 ? -30.084 16.631 4.317 1.00 8.64 196 LYS B O 1
ATOM 4044 N N . CYS B 1 197 ? -30.347 14.700 5.509 1.00 9.09 197 CYS B N 1
ATOM 4045 C CA . CYS B 1 197 ? -29.226 14.997 6.345 1.00 8.60 197 CYS B CA 1
ATOM 4046 C C . CYS B 1 197 ? -27.976 15.225 5.456 1.00 8.19 197 CYS B C 1
ATOM 4047 O O . CYS B 1 197 ? -27.247 16.203 5.681 1.00 7.69 197 CYS B O 1
ATOM 4050 N N . ALA B 1 198 ? -27.787 14.387 4.423 1.00 8.43 198 ALA B N 1
ATOM 4051 C CA . ALA B 1 198 ? -26.627 14.468 3.540 1.00 8.27 198 ALA B CA 1
ATOM 4052 C C . ALA B 1 198 ? -26.587 15.832 2.870 1.00 8.22 198 ALA B C 1
ATOM 4053 O O . ALA B 1 198 ? -25.543 16.479 2.925 1.00 7.93 198 ALA B O 1
ATOM 4055 N N . ALA B 1 199 ? -27.717 16.234 2.280 1.00 8.73 199 ALA B N 1
ATOM 4056 C CA . ALA B 1 199 ? -27.838 17.498 1.514 1.00 8.74 199 ALA B CA 1
ATOM 4057 C C . ALA B 1 199 ? -27.559 18.709 2.411 1.00 8.31 199 ALA B C 1
ATOM 4058 O O . ALA B 1 199 ? -26.789 19.579 2.084 1.00 7.85 199 ALA B O 1
ATOM 4060 N N . VAL B 1 200 ? -28.171 18.710 3.599 1.00 8.52 200 VAL B N 1
ATOM 4061 C CA . VAL B 1 200 ? -27.969 19.787 4.591 1.00 8.33 200 VAL B CA 1
ATOM 4062 C C . VAL B 1 200 ? -26.516 19.793 5.086 1.00 7.82 200 VAL B C 1
ATOM 4063 O O . VAL B 1 200 ? -25.925 20.855 5.145 1.00 7.50 200 VAL B O 1
ATOM 4067 N N . THR B 1 201 ? -25.941 18.634 5.453 1.00 7.77 201 THR B N 1
ATOM 4068 C CA . THR B 1 201 ? -24.538 18.575 5.865 1.00 7.29 201 THR B CA 1
ATOM 4069 C C . THR B 1 201 ? -23.626 19.119 4.752 1.00 7.09 201 THR B C 1
ATOM 4070 O O . THR B 1 201 ? -22.691 19.912 5.036 1.00 6.78 201 THR B O 1
ATOM 4074 N N . GLU B 1 202 ? -23.889 18.741 3.499 1.00 7.41 202 GLU B N 1
ATOM 4075 C CA . GLU B 1 202 ? -23.074 19.235 2.377 1.00 7.54 202 GLU B CA 1
ATOM 4076 C C . GLU B 1 202 ? -23.195 20.759 2.251 1.00 7.64 202 GLU B C 1
ATOM 4077 O O . GLU B 1 202 ? -22.161 21.489 2.134 1.00 7.42 202 GLU B O 1
ATOM 4083 N N . ARG B 1 203 ? -24.413 21.286 2.296 1.00 8.07 203 ARG B N 1
ATOM 4084 C CA . ARG B 1 203 ? -24.576 22.756 2.190 1.00 8.36 203 ARG B CA 1
ATOM 4085 C C . ARG B 1 203 ? -23.870 23.464 3.364 1.00 7.60 203 ARG B C 1
ATOM 4086 O O . ARG B 1 203 ? -23.155 24.433 3.168 1.00 7.42 203 ARG B O 1
ATOM 4094 N N . VAL B 1 204 ? -24.023 22.949 4.582 1.00 7.05 204 VAL B N 1
ATOM 4095 C CA . VAL B 1 204 ? -23.482 23.611 5.733 1.00 6.75 204 VAL B CA 1
ATOM 4096 C C . VAL B 1 204 ? -21.935 23.618 5.711 1.00 6.28 204 VAL B C 1
ATOM 4097 O O . VAL B 1 204 ? -21.289 24.642 5.989 1.00 6.24 204 VAL B O 1
ATOM 4101 N N . LEU B 1 205 ? -21.328 22.477 5.401 1.00 6.06 205 LEU B N 1
ATOM 4102 C CA . LEU B 1 205 ? -19.865 22.399 5.396 1.00 5.78 205 LEU B CA 1
ATOM 4103 C C . LEU B 1 205 ? -19.296 23.312 4.299 1.00 5.84 205 LEU B C 1
ATOM 4104 O O . LEU B 1 205 ? -18.286 23.988 4.485 1.00 5.75 205 LEU B O 1
ATOM 4109 N N . ALA B 1 206 ? -19.945 23.357 3.146 1.00 6.12 206 ALA B N 1
ATOM 4110 C CA . ALA B 1 206 ? -19.505 24.198 2.053 1.00 6.48 206 ALA B CA 1
ATOM 4111 C C . ALA B 1 206 ? -19.557 25.684 2.464 1.00 6.65 206 ALA B C 1
ATOM 4112 O O . ALA B 1 206 ? -18.605 26.439 2.199 1.00 6.88 206 ALA B O 1
ATOM 4114 N N . ALA B 1 207 ? -20.614 26.083 3.177 1.00 6.67 207 ALA B N 1
ATOM 4115 C CA . ALA B 1 207 ? -20.709 27.432 3.749 1.00 6.78 207 ALA B CA 1
ATOM 4116 C C . ALA B 1 207 ? -19.586 27.689 4.786 1.00 6.49 207 ALA B C 1
ATOM 4117 O O . ALA B 1 207 ? -18.985 28.787 4.824 1.00 6.50 207 ALA B O 1
ATOM 4119 N N . CYS B 1 208 ? -19.283 26.700 5.645 1.00 6.15 208 CYS B N 1
ATOM 4120 C CA . CYS B 1 208 ? -18.272 26.874 6.650 1.00 5.92 208 CYS B CA 1
ATOM 4121 C C . CYS B 1 208 ? -16.867 27.036 5.993 1.00 5.76 208 CYS B C 1
ATOM 4122 O O . CYS B 1 208 ? -16.074 27.833 6.407 1.00 5.79 208 CYS B O 1
ATOM 4125 N N . TYR B 1 209 ? -16.535 26.264 4.961 1.00 5.68 209 TYR B N 1
ATOM 4126 C CA . TYR B 1 209 ? -15.162 26.336 4.387 1.00 5.71 209 TYR B CA 1
ATOM 4127 C C . TYR B 1 209 ? -15.004 27.601 3.545 1.00 6.04 209 TYR B C 1
ATOM 4128 O O . TYR B 1 209 ? -13.916 28.187 3.543 1.00 6.16 209 TYR B O 1
ATOM 4137 N N . LYS B 1 210 ? -16.116 28.081 2.950 1.00 6.23 210 LYS B N 1
ATOM 4138 C CA . LYS B 1 210 ? -16.117 29.361 2.291 1.00 6.62 210 LYS B CA 1
ATOM 4139 C C . LYS B 1 210 ? -15.827 30.465 3.303 1.00 6.61 210 LYS B C 1
ATOM 4140 O O . LYS B 1 210 ? -14.894 31.280 3.060 1.00 6.90 210 LYS B O 1
ATOM 4146 N N . ALA B 1 211 ? -16.532 30.459 4.452 1.00 6.33 211 ALA B N 1
ATOM 4147 C CA . ALA B 1 211 ? -16.271 31.439 5.494 1.00 6.47 211 ALA B CA 1
ATOM 4148 C C . ALA B 1 211 ? -14.816 31.410 5.968 1.00 6.37 211 ALA B C 1
ATOM 4149 O O . ALA B 1 211 ? -14.247 32.423 6.229 1.00 6.75 211 ALA B O 1
ATOM 4151 N N . LEU B 1 212 ? -14.290 30.218 6.221 1.00 5.98 212 LEU B N 1
ATOM 4152 C CA . LEU B 1 212 ? -12.897 30.020 6.749 1.00 5.95 212 LEU B CA 1
ATOM 4153 C C . LEU B 1 212 ? -11.881 30.565 5.740 1.00 6.24 212 LEU B C 1
ATOM 4154 O O . LEU B 1 212 ? -10.914 31.187 6.129 1.00 6.40 212 LEU B O 1
ATOM 4159 N N . SER B 1 213 ? -12.132 30.345 4.445 1.00 6.29 213 SER B N 1
ATOM 4160 C CA . SER B 1 213 ? -11.331 30.943 3.362 1.00 6.79 213 SER B CA 1
ATOM 4161 C C . SER B 1 213 ? -11.425 32.485 3.407 1.00 7.38 213 SER B C 1
ATOM 4162 O O . SER B 1 213 ? -10.424 33.214 3.375 1.00 7.89 213 SER B O 1
ATOM 4165 N N . ASP B 1 214 ? -12.643 33.019 3.497 1.00 7.49 214 ASP B N 1
ATOM 4166 C CA . ASP B 1 214 ? -12.788 34.479 3.571 1.00 8.17 214 ASP B CA 1
ATOM 4167 C C . ASP B 1 214 ? -12.022 35.015 4.785 1.00 8.24 214 ASP B C 1
ATOM 4168 O O . ASP B 1 214 ? -11.527 36.107 4.736 1.00 8.84 214 ASP B O 1
ATOM 4173 N N . HIS B 1 215 ? -12.007 34.276 5.894 1.00 7.82 215 HIS B N 1
ATOM 4174 C CA . HIS B 1 215 ? -11.309 34.738 7.106 1.00 8.15 215 HIS B CA 1
ATOM 4175 C C . HIS B 1 215 ? -9.801 34.420 7.104 1.00 8.37 215 HIS B C 1
ATOM 4176 O O . HIS B 1 215 ? -9.142 34.753 8.066 1.00 8.61 215 HIS B O 1
ATOM 4183 N N . HIS B 1 216 ? -9.286 33.853 6.015 1.00 8.53 216 HIS B N 1
ATOM 4184 C CA . HIS B 1 216 ? -7.828 33.491 5.837 1.00 8.90 216 HIS B CA 1
ATOM 4185 C C . HIS B 1 216 ? -7.301 32.528 6.923 1.00 8.55 216 HIS B C 1
ATOM 4186 O O . HIS B 1 216 ? -6.133 32.636 7.307 1.00 8.86 216 HIS B O 1
ATOM 4193 N N . VAL B 1 217 ? -8.142 31.591 7.358 1.00 7.93 217 VAL B N 1
ATOM 4194 C CA . VAL B 1 217 ? -7.808 30.552 8.313 1.00 7.74 217 VAL B CA 1
ATOM 4195 C C . VAL B 1 217 ? -6.811 29.554 7.661 1.00 7.80 217 VAL B C 1
ATOM 4196 O O . VAL B 1 217 ? -6.926 29.197 6.490 1.00 7.91 217 VAL B O 1
ATOM 4200 N N . LEU B 1 218 ? -5.804 29.130 8.437 1.00 7.85 218 LEU B N 1
ATOM 4201 C CA . LEU B 1 218 ? -4.866 28.043 8.049 1.00 7.82 218 LEU B CA 1
ATOM 4202 C C . LEU B 1 218 ? -5.570 26.708 8.287 1.00 7.36 218 LEU B C 1
ATOM 4203 O O . LEU B 1 218 ? -5.713 26.253 9.437 1.00 7.13 218 LEU B O 1
ATOM 4208 N N . LEU B 1 219 ? -6.049 26.109 7.205 1.00 7.28 219 LEU B N 1
ATOM 4209 C CA . LEU B 1 219 ? -6.827 24.859 7.296 1.00 7.01 219 LEU B CA 1
ATOM 4210 C C . LEU B 1 219 ? -6.016 23.726 7.914 1.00 7.04 219 LEU B C 1
ATOM 4211 O O . LEU B 1 219 ? -6.568 22.884 8.643 1.00 6.63 219 LEU B O 1
ATOM 4216 N N . GLU B 1 220 ? -4.708 23.739 7.650 1.00 7.51 220 GLU B N 1
ATOM 4217 C CA . GLU B 1 220 ? -3.833 22.697 8.122 1.00 7.74 220 GLU B CA 1
ATOM 4218 C C . GLU B 1 220 ? -3.699 22.765 9.649 1.00 7.99 220 GLU B C 1
ATOM 4219 O O . GLU B 1 220 ? -3.201 21.768 10.262 1.00 8.21 220 GLU B O 1
ATOM 4225 N N . GLY B 1 221 ? -4.102 23.890 10.257 1.00 8.05 221 GLY B N 1
ATOM 4226 C CA . GLY B 1 221 ? -4.070 24.097 11.702 1.00 8.39 221 GLY B CA 1
ATOM 4227 C C . GLY B 1 221 ? -5.459 24.061 12.315 1.00 8.25 221 GLY B C 1
ATOM 4228 O O . GLY B 1 221 ? -5.684 24.693 13.350 1.00 8.57 221 GLY B O 1
ATOM 4229 N N . THR B 1 222 ? -6.399 23.336 11.695 1.00 7.93 222 THR B N 1
ATOM 4230 C CA . THR B 1 222 ? -7.783 23.236 12.200 1.00 7.68 222 THR B CA 1
ATOM 4231 C C . THR B 1 222 ? -8.208 21.779 12.236 1.00 7.56 222 THR B C 1
ATOM 4232 O O . THR B 1 222 ? -7.530 20.924 11.678 1.00 7.64 222 THR B O 1
ATOM 4236 N N . LEU B 1 223 ? -9.369 21.547 12.840 1.00 7.45 223 LEU B N 1
ATOM 4237 C CA . LEU B 1 223 ? -10.040 20.282 12.939 1.00 7.46 223 LEU B CA 1
ATOM 4238 C C . LEU B 1 223 ? -11.516 20.507 12.578 1.00 7.11 223 LEU B C 1
ATOM 4239 O O . LEU B 1 223 ? -11.985 21.648 12.623 1.00 7.18 223 LEU B O 1
ATOM 4244 N N . LEU B 1 224 ? -12.221 19.432 12.210 1.00 6.76 224 LEU B N 1
ATOM 4245 C CA . LEU B 1 224 ? -13.673 19.492 11.969 1.00 6.34 224 LEU B CA 1
ATOM 4246 C C . LEU B 1 224 ? -14.329 18.467 12.877 1.00 6.43 224 LEU B C 1
ATOM 4247 O O . LEU B 1 224 ? -13.881 17.294 12.929 1.00 6.56 224 LEU B O 1
ATOM 4252 N N . LYS B 1 225 ? -15.361 18.908 13.608 1.00 6.35 225 LYS B N 1
ATOM 4253 C CA . LYS B 1 225 ? -16.214 18.064 14.413 1.00 6.50 225 LYS B CA 1
ATOM 4254 C C . LYS B 1 225 ? -17.645 18.196 13.869 1.00 6.38 225 LYS B C 1
ATOM 4255 O O . LYS B 1 225 ? -18.411 19.039 14.330 1.00 6.41 225 LYS B O 1
ATOM 4261 N N . PRO B 1 226 ? -17.990 17.434 12.807 1.00 6.10 226 PRO B N 1
ATOM 4262 C CA . PRO B 1 226 ? -19.314 17.441 12.227 1.00 6.18 226 PRO B CA 1
ATOM 4263 C C . PRO B 1 226 ? -20.130 16.291 12.809 1.00 6.51 226 PRO B C 1
ATOM 4264 O O . PRO B 1 226 ? -19.568 15.374 13.434 1.00 6.71 226 PRO B O 1
ATOM 4268 N N . ASN B 1 227 ? -21.441 16.382 12.619 1.00 6.68 227 ASN B N 1
ATOM 4269 C CA . ASN B 1 227 ? -22.346 15.255 12.776 1.00 7.14 227 ASN B CA 1
ATOM 4270 C C . ASN B 1 227 ? -22.014 14.215 11.709 1.00 7.09 227 ASN B C 1
ATOM 4271 O O . ASN B 1 227 ? -21.547 14.568 10.647 1.00 6.96 227 ASN B O 1
ATOM 4276 N N . MET B 1 228 ? -22.234 12.946 12.023 1.00 7.48 228 MET B N 1
ATOM 4277 C CA . MET B 1 228 ? -22.305 11.926 11.014 1.00 7.62 228 MET B CA 1
ATOM 4278 C C . MET B 1 228 ? -23.598 12.182 10.238 1.00 7.63 228 MET B C 1
ATOM 4279 O O . MET B 1 228 ? -24.503 12.840 10.728 1.00 7.70 228 MET B O 1
ATOM 4284 N N . VAL B 1 229 ? -23.652 11.679 9.016 1.00 7.53 229 VAL B N 1
ATOM 4285 C CA . VAL B 1 229 ? -24.825 11.782 8.220 1.00 7.75 229 VAL B CA 1
ATOM 4286 C C . VAL B 1 229 ? -25.729 10.570 8.536 1.00 8.35 229 VAL B C 1
ATOM 4287 O O . VAL B 1 229 ? -25.325 9.441 8.225 1.00 8.49 229 VAL B O 1
ATOM 4291 N N . THR B 1 230 ? -26.864 10.836 9.201 1.00 8.67 230 THR B N 1
ATOM 4292 C CA . THR B 1 230 ? -27.774 9.830 9.699 1.00 9.48 230 THR B CA 1
ATOM 4293 C C . THR B 1 230 ? -29.224 10.218 9.405 1.00 9.90 230 THR B C 1
ATOM 4294 O O . THR B 1 230 ? -29.550 11.407 9.243 1.00 9.61 230 THR B O 1
ATOM 4298 N N . PRO B 1 231 ? -30.155 9.238 9.448 1.00 10.64 231 PRO B N 1
ATOM 4299 C CA . PRO B 1 231 ? -31.570 9.549 9.446 1.00 11.27 231 PRO B CA 1
ATOM 4300 C C . PRO B 1 231 ? -31.875 10.362 10.711 1.00 11.41 231 PRO B C 1
ATOM 4301 O O . PRO B 1 231 ? -31.176 10.261 11.686 1.00 11.16 231 PRO B O 1
ATOM 4305 N N . GLY B 1 232 ? -32.976 11.110 10.697 1.00 11.95 232 GLY B N 1
ATOM 4306 C CA . GLY B 1 232 ? -33.393 11.840 11.857 1.00 12.36 232 GLY B CA 1
ATOM 4307 C C . GLY B 1 232 ? -33.723 10.910 13.006 1.00 13.30 232 GLY B C 1
ATOM 4308 O O . GLY B 1 232 ? -33.955 9.717 12.809 1.00 13.78 232 GLY B O 1
ATOM 4309 N N . SER B 1 233 ? -33.762 11.466 14.212 1.00 13.74 233 SER B N 1
ATOM 4310 C CA . SER B 1 233 ? -33.950 10.723 15.454 1.00 14.80 233 SER B CA 1
ATOM 4311 C C . SER B 1 233 ? -35.292 9.961 15.459 1.00 16.26 233 SER B C 1
ATOM 4312 O O . SER B 1 233 ? -35.444 8.991 16.196 1.00 16.94 233 SER B O 1
ATOM 4315 N N . GLU B 1 234 ? -36.278 10.435 14.682 1.00 16.98 234 GLU B N 1
ATOM 4316 C CA . GLU B 1 234 ? -37.620 9.822 14.611 1.00 18.52 234 GLU B CA 1
ATOM 4317 C C . GLU B 1 234 ? -37.750 8.928 13.380 1.00 18.70 234 GLU B C 1
ATOM 4318 O O . GLU B 1 234 ? -38.857 8.353 13.151 1.00 19.90 234 GLU B O 1
ATOM 4324 N N . SER B 1 235 ? -36.687 8.761 12.600 1.00 17.89 235 SER B N 1
ATOM 4325 C CA . SER B 1 235 ? -36.712 7.859 11.444 1.00 18.31 235 SER B CA 1
ATOM 4326 C C . SER B 1 235 ? -36.050 6.528 11.810 1.00 18.74 235 SER B C 1
ATOM 4327 O O . SER B 1 235 ? -35.249 6.470 12.736 1.00 18.48 235 SER B O 1
ATOM 4330 N N . ALA B 1 236 ? -36.358 5.489 11.036 1.00 19.48 236 ALA B N 1
ATOM 4331 C CA . ALA B 1 236 ? -35.801 4.140 11.233 1.00 20.11 236 ALA B CA 1
ATOM 4332 C C . ALA B 1 236 ? -34.272 4.204 11.190 1.00 19.43 236 ALA B C 1
ATOM 4333 O O . ALA B 1 236 ? -33.684 4.865 10.298 1.00 18.77 236 ALA B O 1
ATOM 4335 N N . LYS B 1 237 ? -33.641 3.521 12.124 1.00 20.05 237 LYS B N 1
ATOM 4336 C CA . LYS B 1 237 ? -32.191 3.361 12.096 1.00 19.85 237 LYS B CA 1
ATOM 4337 C C . LYS B 1 237 ? -31.745 2.554 10.872 1.00 19.34 237 LYS B C 1
ATOM 4338 O O . LYS B 1 237 ? -32.458 1.729 10.340 1.00 19.96 237 LYS B O 1
ATOM 4344 N N . VAL B 1 238 ? -30.500 2.788 10.475 1.00 17.83 238 VAL B N 1
ATOM 4345 C CA . VAL B 1 238 ? -29.925 2.087 9.370 1.00 17.48 238 VAL B CA 1
ATOM 4346 C C . VAL B 1 238 ? -28.544 1.567 9.777 1.00 16.92 238 VAL B C 1
ATOM 4347 O O . VAL B 1 238 ? -27.944 2.045 10.722 1.00 16.63 238 VAL B O 1
ATOM 4351 N N . ALA B 1 239 ? -28.028 0.659 8.956 1.00 16.92 239 ALA B N 1
ATOM 4352 C CA . ALA B 1 239 ? -26.788 -0.074 9.214 1.00 16.67 239 ALA B CA 1
ATOM 4353 C C . ALA B 1 239 ? -25.607 0.904 9.192 1.00 15.44 239 ALA B C 1
ATOM 4354 O O . ALA B 1 239 ? -25.647 1.938 8.534 1.00 14.61 239 ALA B O 1
ATOM 4356 N N . PRO B 1 240 ? -24.518 0.580 9.923 1.00 15.32 240 PRO B N 1
ATOM 4357 C CA . PRO B 1 240 ? -23.313 1.403 9.922 1.00 14.51 240 PRO B CA 1
ATOM 4358 C C . PRO B 1 240 ? -22.771 1.692 8.521 1.00 14.04 240 PRO B C 1
ATOM 4359 O O . PRO B 1 240 ? -22.274 2.775 8.290 1.00 13.21 240 PRO B O 1
ATOM 4363 N N . GLU B 1 241 ? -22.864 0.711 7.618 1.00 14.92 241 GLU B N 1
ATOM 4364 C CA . GLU B 1 241 ? -22.301 0.871 6.276 1.00 14.97 241 GLU B CA 1
ATOM 4365 C C . GLU B 1 241 ? -23.081 1.941 5.483 1.00 13.98 241 GLU B C 1
ATOM 4366 O O . GLU B 1 241 ? -22.488 2.621 4.659 1.00 13.39 241 GLU B O 1
ATOM 4372 N N . VAL B 1 242 ? -24.386 2.095 5.728 1.00 13.69 242 VAL B N 1
ATOM 4373 C CA . VAL B 1 242 ? -25.159 3.145 5.110 1.00 13.14 242 VAL B CA 1
ATOM 4374 C C . VAL B 1 242 ? -24.749 4.522 5.682 1.00 11.95 242 VAL B C 1
ATOM 4375 O O . VAL B 1 242 ? -24.535 5.458 4.935 1.00 11.39 242 VAL B O 1
ATOM 4379 N N . ILE B 1 243 ? -24.606 4.631 7.007 1.00 11.67 243 ILE B N 1
ATOM 4380 C CA . ILE B 1 243 ? -24.130 5.868 7.667 1.00 10.80 243 ILE B CA 1
ATOM 4381 C C . ILE B 1 243 ? -22.783 6.276 7.065 1.00 10.15 243 ILE B C 1
ATOM 4382 O O . ILE B 1 243 ? -22.509 7.451 6.837 1.00 9.44 243 ILE B O 1
ATOM 4387 N N . ALA B 1 244 ? -21.916 5.273 6.877 1.00 10.33 244 ALA B N 1
ATOM 4388 C CA . ALA B 1 244 ? -20.547 5.496 6.453 1.00 9.89 244 ALA B CA 1
ATOM 4389 C C . ALA B 1 244 ? -20.562 6.027 5.020 1.00 9.65 244 ALA B C 1
ATOM 4390 O O . ALA B 1 244 ? -19.846 6.977 4.736 1.00 9.21 244 ALA B O 1
ATOM 4392 N N . GLU B 1 245 ? -21.340 5.401 4.137 1.00 10.12 245 GLU B N 1
ATOM 4393 C CA A GLU B 1 245 ? -21.370 5.776 2.732 0.50 10.18 245 GLU B CA 1
ATOM 4394 C CA B GLU B 1 245 ? -21.369 5.777 2.736 0.50 10.18 245 GLU B CA 1
ATOM 4395 C C . GLU B 1 245 ? -21.801 7.235 2.590 1.00 9.60 245 GLU B C 1
ATOM 4396 O O . GLU B 1 245 ? -21.162 8.011 1.864 1.00 9.34 245 GLU B O 1
ATOM 4407 N N . HIS B 1 246 ? -22.896 7.596 3.269 1.00 9.42 246 HIS B N 1
ATOM 4408 C CA . HIS B 1 246 ? -23.466 8.952 3.136 1.00 8.92 246 HIS B CA 1
ATOM 4409 C C . HIS B 1 246 ? -22.527 9.981 3.781 1.00 8.19 246 HIS B C 1
ATOM 4410 O O . HIS B 1 246 ? -22.341 11.060 3.252 1.00 8.08 246 HIS B O 1
ATOM 4417 N N . THR B 1 247 ? -21.961 9.659 4.950 1.00 7.94 247 THR B N 1
ATOM 4418 C CA . THR B 1 247 ? -21.143 10.547 5.705 1.00 7.33 247 THR B CA 1
ATOM 4419 C C . THR B 1 247 ? -19.879 10.846 4.871 1.00 7.20 247 THR B C 1
ATOM 4420 O O . THR B 1 247 ? -19.532 12.039 4.658 1.00 6.92 247 THR B O 1
ATOM 4424 N N . VAL B 1 248 ? -19.194 9.800 4.395 1.00 7.43 248 VAL B N 1
ATOM 4425 C CA . VAL B 1 248 ? -17.888 10.005 3.774 1.00 7.40 248 VAL B CA 1
ATOM 4426 C C . VAL B 1 248 ? -18.084 10.770 2.471 1.00 7.53 248 VAL B C 1
ATOM 4427 O O . VAL B 1 248 ? -17.309 11.663 2.164 1.00 7.18 248 VAL B O 1
ATOM 4431 N N . ARG B 1 249 ? -19.142 10.424 1.731 1.00 8.18 249 ARG B N 1
ATOM 4432 C CA . ARG B 1 249 ? -19.545 11.152 0.501 1.00 8.57 249 ARG B CA 1
ATOM 4433 C C . ARG B 1 249 ? -19.730 12.653 0.775 1.00 7.92 249 ARG B C 1
ATOM 4434 O O . ARG B 1 249 ? -19.218 13.469 0.041 1.00 7.77 249 ARG B O 1
ATOM 4442 N N . ALA B 1 250 ? -20.443 12.996 1.849 1.00 7.57 250 ALA B N 1
ATOM 4443 C CA . ALA B 1 250 ? -20.636 14.411 2.211 1.00 7.14 250 ALA B CA 1
ATOM 4444 C C . ALA B 1 250 ? -19.299 15.108 2.477 1.00 6.70 250 ALA B C 1
ATOM 4445 O O . ALA B 1 250 ? -19.125 16.282 2.071 1.00 6.60 250 ALA B O 1
ATOM 4447 N N . LEU B 1 251 ? -18.374 14.423 3.150 1.00 6.50 251 LEU B N 1
ATOM 4448 C CA . LEU B 1 251 ? -17.070 15.020 3.512 1.00 6.17 251 LEU B CA 1
ATOM 4449 C C . LEU B 1 251 ? -16.185 15.169 2.258 1.00 6.29 251 LEU B C 1
ATOM 4450 O O . LEU B 1 251 ? -15.500 16.222 2.075 1.00 6.09 251 LEU B O 1
ATOM 4455 N N . GLN B 1 252 ? -16.209 14.153 1.396 1.00 6.59 252 GLN B N 1
ATOM 4456 C CA . GLN B 1 252 ? -15.480 14.202 0.158 1.00 6.96 252 GLN B CA 1
ATOM 4457 C C . GLN B 1 252 ? -15.935 15.414 -0.674 1.00 6.97 252 GLN B C 1
ATOM 4458 O O . GLN B 1 252 ? -15.122 16.009 -1.458 1.00 7.06 252 GLN B O 1
ATOM 4464 N N . ARG B 1 253 ? -17.223 15.753 -0.558 1.00 6.89 253 ARG B N 1
ATOM 4465 C CA . ARG B 1 253 ? -17.770 16.801 -1.382 1.00 7.14 253 ARG B CA 1
ATOM 4466 C C . ARG B 1 253 ? -17.420 18.206 -0.859 1.00 6.78 253 ARG B C 1
ATOM 4467 O O . ARG B 1 253 ? -17.598 19.183 -1.609 1.00 6.97 253 ARG B O 1
ATOM 4475 N N . THR B 1 254 ? -16.933 18.320 0.374 1.00 6.30 254 THR B N 1
ATOM 4476 C CA . THR B 1 254 ? -16.932 19.642 1.010 1.00 6.11 254 THR B CA 1
ATOM 4477 C C . THR B 1 254 ? -15.644 19.964 1.785 1.00 5.88 254 THR B C 1
ATOM 4478 O O . THR B 1 254 ? -15.257 21.156 1.814 1.00 5.92 254 THR B O 1
ATOM 4482 N N . VAL B 1 255 ? -15.000 18.972 2.428 1.00 5.78 255 VAL B N 1
ATOM 4483 C CA . VAL B 1 255 ? -13.942 19.309 3.393 1.00 5.61 255 VAL B CA 1
ATOM 4484 C C . VAL B 1 255 ? -12.579 19.227 2.720 1.00 5.84 255 VAL B C 1
ATOM 4485 O O . VAL B 1 255 ? -12.145 18.153 2.341 1.00 6.07 255 VAL B O 1
ATOM 4489 N N . PRO B 1 256 ? -11.835 20.344 2.571 1.00 5.89 256 PRO B N 1
ATOM 4490 C CA . PRO B 1 256 ? -10.531 20.286 1.900 1.00 6.24 256 PRO B CA 1
ATOM 4491 C C . PRO B 1 256 ? -9.565 19.239 2.481 1.00 6.25 256 PRO B C 1
ATOM 4492 O O . PRO B 1 256 ? -9.536 18.992 3.706 1.00 5.96 256 PRO B O 1
ATOM 4496 N N . ALA B 1 257 ? -8.770 18.638 1.595 1.00 6.73 257 ALA B N 1
ATOM 4497 C CA . ALA B 1 257 ? -7.673 17.682 1.977 1.00 6.95 257 ALA B CA 1
ATOM 4498 C C . ALA B 1 257 ? -6.703 18.310 2.996 1.00 6.89 257 ALA B C 1
ATOM 4499 O O . ALA B 1 257 ? -6.149 17.640 3.802 1.00 6.80 257 ALA B O 1
ATOM 4501 N N . ALA B 1 258 ? -6.569 19.634 2.979 1.00 7.01 258 ALA B N 1
ATOM 4502 C CA . ALA B 1 258 ? -5.698 20.347 3.868 1.00 7.18 258 ALA B CA 1
ATOM 4503 C C . ALA B 1 258 ? -6.084 20.102 5.330 1.00 6.99 258 ALA B C 1
ATOM 4504 O O . ALA B 1 258 ? -5.239 20.240 6.226 1.00 7.07 258 ALA B O 1
ATOM 4506 N N . VAL B 1 259 ? -7.369 19.850 5.602 1.00 6.84 259 VAL B N 1
ATOM 4507 C CA . VAL B 1 259 ? -7.775 19.600 6.976 1.00 6.94 259 VAL B CA 1
ATOM 4508 C C . VAL B 1 259 ? -7.235 18.240 7.359 1.00 7.50 259 VAL B C 1
ATOM 4509 O O . VAL B 1 259 ? -7.461 17.270 6.603 1.00 7.88 259 VAL B O 1
ATOM 4513 N N . PRO B 1 260 ? -6.456 18.117 8.476 1.00 7.99 260 PRO B N 1
ATOM 4514 C CA . PRO B 1 260 ? -5.821 16.850 8.834 1.00 8.29 260 PRO B CA 1
ATOM 4515 C C . PRO B 1 260 ? -6.771 15.774 9.381 1.00 8.30 260 PRO B C 1
ATOM 4516 O O . PRO B 1 260 ? -6.540 14.557 9.165 1.00 8.71 260 PRO B O 1
ATOM 4520 N N . ALA B 1 261 ? -7.846 16.175 10.061 1.00 7.98 261 ALA B N 1
ATOM 4521 C CA . ALA B 1 261 ? -8.650 15.193 10.765 1.00 7.85 261 ALA B CA 1
ATOM 4522 C C . ALA B 1 261 ? -10.054 15.720 11.052 1.00 7.41 261 ALA B C 1
ATOM 4523 O O . ALA B 1 261 ? -10.257 16.914 11.317 1.00 6.89 261 ALA B O 1
ATOM 4525 N N . ILE B 1 262 ? -10.969 14.748 11.062 1.00 7.36 262 ILE B N 1
ATOM 4526 C CA . ILE B 1 262 ? -12.385 14.907 11.267 1.00 7.29 262 ILE B CA 1
ATOM 4527 C C . ILE B 1 262 ? -12.737 14.061 12.498 1.00 7.57 262 ILE B C 1
ATOM 4528 O O . ILE B 1 262 ? -12.529 12.853 12.507 1.00 7.75 262 ILE B O 1
ATOM 4533 N N . VAL B 1 263 ? -13.151 14.720 13.573 1.00 7.66 263 VAL B N 1
ATOM 4534 C CA . VAL B 1 263 ? -13.450 14.071 14.840 1.00 8.24 263 VAL B CA 1
ATOM 4535 C C . VAL B 1 263 ? -14.965 14.153 15.057 1.00 8.39 263 VAL B C 1
ATOM 4536 O O . VAL B 1 263 ? -15.515 15.222 15.453 1.00 8.25 263 VAL B O 1
ATOM 4540 N N . PHE B 1 264 ? -15.649 13.050 14.770 1.00 8.67 264 PHE B N 1
ATOM 4541 C CA . PHE B 1 264 ? -17.110 13.077 14.745 1.00 9.04 264 PHE B CA 1
ATOM 4542 C C . PHE B 1 264 ? -17.693 13.294 16.135 1.00 9.79 264 PHE B C 1
ATOM 4543 O O . PHE B 1 264 ? -17.193 12.753 17.117 1.00 10.65 264 PHE B O 1
ATOM 4551 N N . LEU B 1 265 ? -18.761 14.086 16.210 1.00 10.17 265 LEU B N 1
ATOM 4552 C CA . LEU B 1 265 ? -19.620 14.127 17.422 1.00 11.06 265 LEU B CA 1
ATOM 4553 C C . LEU B 1 265 ? -20.593 12.944 17.330 1.00 12.00 265 LEU B C 1
ATOM 4554 O O . LEU B 1 265 ? -20.892 12.466 16.231 1.00 11.26 265 LEU B O 1
ATOM 4559 N N . SER B 1 266 ? -21.023 12.471 18.502 1.00 13.66 266 SER B N 1
ATOM 4560 C CA . SER B 1 266 ? -21.914 11.324 18.638 1.00 15.42 266 SER B CA 1
ATOM 4561 C C . SER B 1 266 ? -23.387 11.747 18.494 1.00 16.24 266 SER B C 1
ATOM 4562 O O . SER B 1 266 ? -24.174 11.008 18.002 1.00 17.01 266 SER B O 1
ATOM 4565 N N . GLY B 1 267 ? -23.747 12.933 18.983 1.00 17.10 267 GLY B N 1
ATOM 4566 C CA . GLY B 1 267 ? -25.073 13.523 18.768 1.00 17.50 267 GLY B CA 1
ATOM 4567 C C . GLY B 1 267 ? -26.254 12.647 19.164 1.00 18.58 267 GLY B C 1
ATOM 4568 O O . GLY B 1 267 ? -27.211 12.513 18.387 1.00 19.06 267 GLY B O 1
ATOM 4569 N N . GLY B 1 268 ? -26.237 12.046 20.358 1.00 19.14 268 GLY B N 1
ATOM 4570 C CA . GLY B 1 268 ? -27.394 11.284 20.795 1.00 19.72 268 GLY B CA 1
ATOM 4571 C C . GLY B 1 268 ? -27.407 9.820 20.350 1.00 20.04 268 GLY B C 1
ATOM 4572 O O . GLY B 1 268 ? -28.295 9.060 20.787 1.00 20.80 268 GLY B O 1
ATOM 4573 N N . GLN B 1 269 ? -26.428 9.382 19.538 1.00 18.85 269 GLN B N 1
ATOM 4574 C CA . GLN B 1 269 ? -26.191 7.950 19.275 1.00 19.05 269 GLN B CA 1
ATOM 4575 C C . GLN B 1 269 ? -25.775 7.256 20.577 1.00 19.65 269 GLN B C 1
ATOM 4576 O O . GLN B 1 269 ? -25.158 7.875 21.442 1.00 19.98 269 GLN B O 1
ATOM 4582 N N . SER B 1 270 ? -26.105 5.966 20.710 1.00 20.06 270 SER B N 1
ATOM 4583 C CA . SER B 1 270 ? -25.614 5.142 21.816 1.00 20.61 270 SER B CA 1
ATOM 4584 C C . SER B 1 270 ? -24.089 4.922 21.711 1.00 19.92 270 SER B C 1
ATOM 4585 O O . SER B 1 270 ? -23.497 5.101 20.652 1.00 18.58 270 SER B O 1
ATOM 4588 N N . GLU B 1 271 ? -23.479 4.470 22.825 1.00 20.69 271 GLU B N 1
ATOM 4589 C CA . GLU B 1 271 ? -22.040 4.200 22.905 1.00 20.62 271 GLU B CA 1
ATOM 4590 C C . GLU B 1 271 ? -21.651 3.246 21.766 1.00 20.24 271 GLU B C 1
ATOM 4591 O O . GLU B 1 271 ? -20.746 3.521 20.983 1.00 19.31 271 GLU B O 1
ATOM 4597 N N . GLU B 1 272 ? -22.379 2.131 21.646 1.00 20.79 272 GLU B N 1
ATOM 4598 C CA . GLU B 1 272 ? -21.999 1.087 20.710 1.00 21.05 272 GLU B CA 1
ATOM 4599 C C . GLU B 1 272 ? -22.224 1.537 19.255 1.00 19.64 272 GLU B C 1
ATOM 4600 O O . GLU B 1 272 ? -21.422 1.256 18.382 1.00 19.11 272 GLU B O 1
ATOM 4606 N N . GLU B 1 273 ? -23.329 2.240 19.005 1.00 18.86 273 GLU B N 1
ATOM 4607 C CA . GLU B 1 273 ? -23.718 2.648 17.694 1.00 17.81 273 GLU B CA 1
ATOM 4608 C C . GLU B 1 273 ? -22.687 3.660 17.169 1.00 16.39 273 GLU B C 1
ATOM 4609 O O . GLU B 1 273 ? -22.319 3.613 16.010 1.00 15.66 273 GLU B O 1
ATOM 4615 N N . ALA B 1 274 ? -22.246 4.591 18.027 1.00 15.72 274 ALA B N 1
ATOM 4616 C CA . ALA B 1 274 ? -21.267 5.585 17.622 1.00 14.59 274 ALA B CA 1
ATOM 4617 C C . ALA B 1 274 ? -19.971 4.893 17.161 1.00 14.22 274 ALA B C 1
ATOM 4618 O O . ALA B 1 274 ? -19.394 5.269 16.149 1.00 13.54 274 ALA B O 1
ATOM 4620 N N . THR B 1 275 ? -19.526 3.895 17.935 1.00 14.77 275 THR B N 1
ATOM 4621 C CA . THR B 1 275 ? -18.303 3.158 17.663 1.00 14.59 275 THR B CA 1
ATOM 4622 C C . THR B 1 275 ? -18.400 2.411 16.323 1.00 14.33 275 THR B C 1
ATOM 4623 O O . THR B 1 275 ? -17.522 2.500 15.478 1.00 13.55 275 THR B O 1
ATOM 4627 N N . ARG B 1 276 ? -19.507 1.703 16.145 1.00 14.81 276 ARG B N 1
ATOM 4628 C CA . ARG B 1 276 ? -19.790 0.894 14.963 1.00 15.11 276 ARG B CA 1
ATOM 4629 C C . ARG B 1 276 ? -19.845 1.767 13.713 1.00 13.52 276 ARG B C 1
ATOM 4630 O O . ARG B 1 276 ? -19.407 1.380 12.669 1.00 13.19 276 ARG B O 1
ATOM 4638 N N . ASN B 1 277 ? -20.457 2.944 13.824 1.00 12.75 277 ASN B N 1
ATOM 4639 C CA . ASN B 1 277 ? -20.563 3.872 12.664 1.00 11.72 277 ASN B CA 1
ATOM 4640 C C . ASN B 1 277 ? -19.186 4.411 12.284 1.00 10.92 277 ASN B C 1
ATOM 4641 O O . ASN B 1 277 ? -18.848 4.418 11.108 1.00 10.58 277 ASN B O 1
ATOM 4646 N N . LEU B 1 278 ? -18.406 4.829 13.285 1.00 10.70 278 LEU B N 1
ATOM 4647 C CA . LEU B 1 278 ? -17.031 5.275 13.043 1.00 10.24 278 LEU B CA 1
ATOM 4648 C C . LEU B 1 278 ? -16.203 4.142 12.387 1.00 10.63 278 LEU B C 1
ATOM 4649 O O . LEU B 1 278 ? -15.484 4.352 11.425 1.00 10.23 278 LEU B O 1
ATOM 4654 N N . ASN B 1 279 ? -16.371 2.915 12.876 1.00 11.40 279 ASN B N 1
ATOM 4655 C CA . ASN B 1 279 ? -15.612 1.800 12.391 1.00 11.97 279 ASN B CA 1
ATOM 4656 C C . ASN B 1 279 ? -15.878 1.615 10.883 1.00 12.00 279 ASN B C 1
ATOM 4657 O O . ASN B 1 279 ? -14.963 1.490 10.068 1.00 11.85 279 ASN B O 1
ATOM 4662 N N . ALA B 1 280 ? -17.167 1.642 10.523 1.00 12.31 280 ALA B N 1
ATOM 4663 C CA . ALA B 1 280 ? -17.590 1.425 9.157 1.00 12.54 280 ALA B CA 1
ATOM 4664 C C . ALA B 1 280 ? -16.977 2.501 8.241 1.00 12.10 280 ALA B C 1
ATOM 4665 O O . ALA B 1 280 ? -16.576 2.221 7.106 1.00 12.05 280 ALA B O 1
ATOM 4667 N N . MET B 1 281 ? -16.817 3.732 8.750 1.00 11.91 281 MET B N 1
ATOM 4668 C CA . MET B 1 281 ? -16.218 4.762 7.932 1.00 11.86 281 MET B CA 1
ATOM 4669 C C . MET B 1 281 ? -14.756 4.415 7.600 1.00 11.99 281 MET B C 1
ATOM 4670 O O . MET B 1 281 ? -14.360 4.538 6.472 1.00 11.84 281 MET B O 1
ATOM 4675 N N . ASN B 1 282 ? -14.038 3.849 8.569 1.00 12.51 282 ASN B N 1
ATOM 4676 C CA . ASN B 1 282 ? -12.628 3.427 8.405 1.00 12.95 282 ASN B CA 1
ATOM 4677 C C . ASN B 1 282 ? -12.515 2.086 7.669 1.00 14.18 282 ASN B C 1
ATOM 4678 O O . ASN B 1 282 ? -11.407 1.648 7.363 1.00 14.91 282 ASN B O 1
ATOM 4683 N N . GLN B 1 283 ? -13.638 1.433 7.341 1.00 14.66 283 GLN B N 1
ATOM 4684 C CA . GLN B 1 283 ? -13.580 0.220 6.525 1.00 15.83 283 GLN B CA 1
ATOM 4685 C C . GLN B 1 283 ? -13.956 0.514 5.073 1.00 15.87 283 GLN B C 1
ATOM 4686 O O . GLN B 1 283 ? -13.884 -0.378 4.261 1.00 16.02 283 GLN B O 1
ATOM 4692 N N . LEU B 1 284 ? -14.324 1.767 4.767 1.00 15.64 284 LEU B N 1
ATOM 4693 C CA A LEU B 1 284 ? -14.769 2.137 3.425 0.50 15.88 284 LEU B CA 1
ATOM 4694 C CA B LEU B 1 284 ? -14.763 2.140 3.434 0.50 15.98 284 LEU B CA 1
ATOM 4695 C C . LEU B 1 284 ? -13.562 2.389 2.507 1.00 16.35 284 LEU B C 1
ATOM 4696 O O . LEU B 1 284 ? -12.720 3.211 2.789 1.00 15.54 284 LEU B O 1
ATOM 4705 N N . LYS B 1 285 ? -13.519 1.699 1.378 1.00 17.93 285 LYS B N 1
ATOM 4706 C CA . LYS B 1 285 ? -12.448 1.869 0.417 1.00 19.27 285 LYS B CA 1
ATOM 4707 C C . LYS B 1 285 ? -12.828 3.005 -0.524 1.00 19.50 285 LYS B C 1
ATOM 4708 O O . LYS B 1 285 ? -13.633 2.809 -1.458 1.00 20.69 285 LYS B O 1
ATOM 4714 N N . THR B 1 286 ? -12.240 4.170 -0.280 1.00 19.57 286 THR B N 1
ATOM 4715 C CA . THR B 1 286 ? -12.587 5.375 -0.981 1.00 19.25 286 THR B CA 1
ATOM 4716 C C . THR B 1 286 ? -11.559 6.449 -0.585 1.00 19.20 286 THR B C 1
ATOM 4717 O O . THR B 1 286 ? -10.923 6.302 0.441 1.00 19.68 286 THR B O 1
ATOM 4721 N N . LYS B 1 287 ? -11.407 7.513 -1.396 1.00 19.43 287 LYS B N 1
ATOM 4722 C CA A LYS B 1 287 ? -10.442 8.583 -1.109 0.50 19.37 287 LYS B CA 1
ATOM 4723 C CA B LYS B 1 287 ? -10.439 8.576 -1.104 0.50 19.31 287 LYS B CA 1
ATOM 4724 C C . LYS B 1 287 ? -10.875 9.348 0.147 1.00 18.52 287 LYS B C 1
ATOM 4725 O O . LYS B 1 287 ? -11.916 10.024 0.132 1.00 18.26 287 LYS B O 1
ATOM 4736 N N . LYS B 1 288 ? -10.058 9.241 1.217 1.00 18.28 288 LYS B N 1
ATOM 4737 C CA . LYS B 1 288 ? -10.305 9.943 2.482 1.00 17.70 288 LYS B CA 1
ATOM 4738 C C . LYS B 1 288 ? -9.034 10.670 2.883 1.00 16.69 288 LYS B C 1
ATOM 4739 O O . LYS B 1 288 ? -8.228 10.106 3.596 1.00 17.40 288 LYS B O 1
ATOM 4745 N N . PRO B 1 289 ? -8.836 11.944 2.457 1.00 15.63 289 PRO B N 1
ATOM 4746 C CA . PRO B 1 289 ? -7.601 12.710 2.755 1.00 14.70 289 PRO B CA 1
ATOM 4747 C C . PRO B 1 289 ? -7.537 13.401 4.133 1.00 13.47 289 PRO B C 1
ATOM 4748 O O . PRO B 1 289 ? -6.986 14.570 4.276 1.00 14.25 289 PRO B O 1
ATOM 4752 N N . TRP B 1 290 ? -8.159 12.754 5.112 1.00 11.87 290 TRP B N 1
ATOM 4753 C CA . TRP B 1 290 ? -8.158 13.173 6.449 1.00 11.13 290 TRP B CA 1
ATOM 4754 C C . TRP B 1 290 ? -8.364 11.911 7.293 1.00 11.13 290 TRP B C 1
ATOM 4755 O O . TRP B 1 290 ? -8.981 11.008 6.810 1.00 11.43 290 TRP B O 1
ATOM 4766 N N . SER B 1 291 ? -7.856 11.938 8.530 1.00 11.09 291 SER B N 1
ATOM 4767 C CA . SER B 1 291 ? -8.150 10.975 9.585 1.00 11.31 291 SER B CA 1
ATOM 4768 C C . SER B 1 291 ? -9.610 11.085 9.970 1.00 10.61 291 SER B C 1
ATOM 4769 O O . SER B 1 291 ? -10.087 12.202 10.144 1.00 9.81 291 SER B O 1
ATOM 4772 N N . LEU B 1 292 ? -10.281 9.938 10.092 1.00 10.45 292 LEU B N 1
ATOM 4773 C CA . LEU B 1 292 ? -11.646 9.903 10.603 1.00 10.11 292 LEU B CA 1
ATOM 4774 C C . LEU B 1 292 ? -11.603 9.309 12.024 1.00 10.41 292 LEU B C 1
ATOM 4775 O O . LEU B 1 292 ? -11.330 8.134 12.199 1.00 10.82 292 LEU B O 1
ATOM 4780 N N . SER B 1 293 ? -11.820 10.162 13.032 1.00 10.13 293 SER B N 1
ATOM 4781 C CA . SER B 1 293 ? -11.703 9.835 14.459 1.00 10.47 293 SER B CA 1
ATOM 4782 C C . SER B 1 293 ? -12.956 10.261 15.227 1.00 10.43 293 SER B C 1
ATOM 4783 O O . SER B 1 293 ? -13.984 10.519 14.626 1.00 10.16 293 SER B O 1
ATOM 4786 N N . PHE B 1 294 ? -12.849 10.342 16.558 1.00 11.01 294 PHE B N 1
ATOM 4787 C CA . PHE B 1 294 ? -13.964 10.615 17.432 1.00 11.18 294 PHE B CA 1
ATOM 4788 C C . PHE B 1 294 ? -13.681 11.821 18.341 1.00 11.25 294 PHE B C 1
ATOM 4789 O O . PHE B 1 294 ? -12.528 12.101 18.719 1.00 11.35 294 PHE B O 1
ATOM 4797 N N . SER B 1 295 ? -14.755 12.581 18.630 1.00 11.22 295 SER B N 1
ATOM 4798 C CA . SER B 1 295 ? -14.776 13.541 19.730 1.00 11.44 295 SER B CA 1
ATOM 4799 C C . SER B 1 295 ? -16.065 13.329 20.506 1.00 12.03 295 SER B C 1
ATOM 4800 O O . SER B 1 295 ? -17.057 14.001 20.251 1.00 11.90 295 SER B O 1
ATOM 4803 N N . PHE B 1 296 ? -16.044 12.364 21.417 1.00 13.06 296 PHE B N 1
ATOM 4804 C CA . PHE B 1 296 ? -17.245 11.880 22.053 1.00 14.00 296 PHE B CA 1
ATOM 4805 C C . PHE B 1 296 ? -17.255 12.331 23.517 1.00 15.37 296 PHE B C 1
ATOM 4806 O O . PHE B 1 296 ? -16.220 12.365 24.218 1.00 15.55 296 PHE B O 1
ATOM 4814 N N . GLY B 1 297 ? -18.463 12.660 23.991 1.00 16.57 297 GLY B N 1
ATOM 4815 C CA . GLY B 1 297 ? -18.738 12.989 25.388 1.00 18.18 297 GLY B CA 1
ATOM 4816 C C . GLY B 1 297 ? -19.493 11.862 26.027 1.00 19.96 297 GLY B C 1
ATOM 4817 O O . GLY B 1 297 ? -18.872 10.940 26.539 1.00 20.74 297 GLY B O 1
ATOM 4818 N N . ARG B 1 298 ? -20.834 11.914 25.916 1.00 21.12 298 ARG B N 1
ATOM 4819 C CA . ARG B 1 298 ? -21.745 10.927 26.523 1.00 22.53 298 ARG B CA 1
ATOM 4820 C C . ARG B 1 298 ? -21.443 9.543 25.914 1.00 21.99 298 ARG B C 1
ATOM 4821 O O . ARG B 1 298 ? -21.424 8.581 26.634 1.00 22.39 298 ARG B O 1
ATOM 4829 N N . ALA B 1 299 ? -21.107 9.466 24.618 1.00 20.84 299 ALA B N 1
ATOM 4830 C CA . ALA B 1 299 ? -20.798 8.191 23.953 1.00 21.03 299 ALA B CA 1
ATOM 4831 C C . ALA B 1 299 ? -19.543 7.527 24.528 1.00 21.69 299 ALA B C 1
ATOM 4832 O O . ALA B 1 299 ? -19.319 6.350 24.246 1.00 22.27 299 ALA B O 1
ATOM 4834 N N . LEU B 1 300 ? -18.743 8.271 25.301 1.00 22.23 300 LEU B N 1
ATOM 4835 C CA . LEU B 1 300 ? -17.530 7.739 25.942 1.00 23.18 300 LEU B CA 1
ATOM 4836 C C . LEU B 1 300 ? -17.727 7.543 27.454 1.00 24.78 300 LEU B C 1
ATOM 4837 O O . LEU B 1 300 ? -17.058 6.702 28.034 1.00 26.48 300 LEU B O 1
ATOM 4842 N N . GLN B 1 301 ? -18.636 8.289 28.075 1.00 25.32 301 GLN B N 1
ATOM 4843 C CA . GLN B 1 301 ? -18.782 8.380 29.543 1.00 27.08 301 GLN B CA 1
ATOM 4844 C C . GLN B 1 301 ? -20.038 7.679 30.096 1.00 28.83 301 GLN B C 1
ATOM 4845 O O . GLN B 1 301 ? -20.020 7.301 31.240 1.00 29.89 301 GLN B O 1
ATOM 4851 N N . GLN B 1 302 ? -21.122 7.559 29.316 1.00 30.01 302 GLN B N 1
ATOM 4852 C CA . GLN B 1 302 ? -22.490 7.149 29.781 1.00 32.62 302 GLN B CA 1
ATOM 4853 C C . GLN B 1 302 ? -22.424 5.930 30.721 1.00 33.80 302 GLN B C 1
ATOM 4854 O O . GLN B 1 302 ? -22.926 5.986 31.845 1.00 34.09 302 GLN B O 1
ATOM 4860 N N . SER B 1 303 ? -21.816 4.833 30.256 1.00 34.21 303 SER B N 1
ATOM 4861 C CA . SER B 1 303 ? -21.798 3.565 30.994 1.00 36.30 303 SER B CA 1
ATOM 4862 C C . SER B 1 303 ? -20.859 3.648 32.215 1.00 38.14 303 SER B C 1
ATOM 4863 O O . SER B 1 303 ? -21.072 2.951 33.219 1.00 39.51 303 SER B O 1
ATOM 4866 N N . THR B 1 304 ? -19.837 4.510 32.131 1.00 38.31 304 THR B N 1
ATOM 4867 C CA . THR B 1 304 ? -18.903 4.776 33.241 1.00 40.07 304 THR B CA 1
ATOM 4868 C C . THR B 1 304 ? -19.615 5.540 34.370 1.00 41.96 304 THR B C 1
ATOM 4869 O O . THR B 1 304 ? -19.495 5.191 35.541 1.00 43.42 304 THR B O 1
ATOM 4873 N N . LEU B 1 305 ? -20.348 6.594 33.999 1.00 43.00 305 LEU B N 1
ATOM 4874 C CA . LEU B 1 305 ? -21.186 7.366 34.925 1.00 45.69 305 LEU B CA 1
ATOM 4875 C C . LEU B 1 305 ? -22.072 6.429 35.771 1.00 48.38 305 LEU B C 1
ATOM 4876 O O . LEU B 1 305 ? -22.164 6.613 36.991 1.00 48.84 305 LEU B O 1
ATOM 4881 N N . LYS B 1 306 ? -22.711 5.444 35.114 1.00 49.47 306 LYS B N 1
ATOM 4882 C CA . LYS B 1 306 ? -23.682 4.538 35.751 1.00 52.28 306 LYS B CA 1
ATOM 4883 C C . LYS B 1 306 ? -22.971 3.529 36.664 1.00 54.06 306 LYS B C 1
ATOM 4884 O O . LYS B 1 306 ? -23.371 3.359 37.812 1.00 55.74 306 LYS B O 1
ATOM 4890 N N . THR B 1 307 ? -21.932 2.860 36.153 1.00 53.68 307 THR B N 1
ATOM 4891 C CA . THR B 1 307 ? -21.179 1.876 36.948 1.00 55.26 307 THR B CA 1
ATOM 4892 C C . THR B 1 307 ? -20.667 2.537 38.236 1.00 56.99 307 THR B C 1
ATOM 4893 O O . THR B 1 307 ? -20.778 1.962 39.317 1.00 58.40 307 THR B O 1
ATOM 4897 N N . TRP B 1 308 ? -20.147 3.761 38.100 1.00 56.96 308 TRP B N 1
ATOM 4898 C CA . TRP B 1 308 ? -19.614 4.534 39.208 1.00 58.69 308 TRP B CA 1
ATOM 4899 C C . TRP B 1 308 ? -20.707 4.848 40.229 1.00 61.58 308 TRP B C 1
ATOM 4900 O O . TRP B 1 308 ? -20.504 4.654 41.424 1.00 63.96 308 TRP B O 1
ATOM 4911 N N . GLY B 1 309 ? -21.863 5.317 39.755 1.00 62.32 309 GLY B N 1
ATOM 4912 C CA . GLY B 1 309 ? -22.938 5.720 40.646 1.00 65.41 309 GLY B CA 1
ATOM 4913 C C . GLY B 1 309 ? -22.538 6.913 41.499 1.00 66.33 309 GLY B C 1
ATOM 4914 O O . GLY B 1 309 ? -22.812 8.061 41.149 1.00 69.25 309 GLY B O 1
ATOM 4915 N N . GLY B 1 310 ? -21.870 6.632 42.617 1.00 66.56 310 GLY B N 1
ATOM 4916 C CA . GLY B 1 310 ? -21.501 7.651 43.565 1.00 67.08 310 GLY B CA 1
ATOM 4917 C C . GLY B 1 310 ? -20.222 7.318 44.288 1.00 68.15 310 GLY B C 1
ATOM 4918 O O . GLY B 1 310 ? -19.398 8.166 44.498 1.00 69.27 310 GLY B O 1
ATOM 4919 N N . LYS B 1 311 ? -20.056 6.049 44.658 1.00 70.04 311 LYS B N 1
ATOM 4920 C CA . LYS B 1 311 ? -19.155 5.594 45.699 1.00 72.17 311 LYS B CA 1
ATOM 4921 C C . LYS B 1 311 ? -17.929 4.911 45.086 1.00 71.19 311 LYS B C 1
ATOM 4922 O O . LYS B 1 311 ? -17.893 4.608 43.897 1.00 70.17 311 LYS B O 1
ATOM 4928 N N . GLU B 1 312 ? -16.986 4.569 45.965 1.00 72.63 312 GLU B N 1
ATOM 4929 C CA . GLU B 1 312 ? -15.593 4.352 45.612 1.00 72.46 312 GLU B CA 1
ATOM 4930 C C . GLU B 1 312 ? -15.257 2.861 45.450 1.00 73.19 312 GLU B C 1
ATOM 4931 O O . GLU B 1 312 ? -14.168 2.542 44.983 1.00 71.60 312 GLU B O 1
ATOM 4937 N N . GLU B 1 313 ? -16.192 1.970 45.801 1.00 75.26 313 GLU B N 1
ATOM 4938 C CA . GLU B 1 313 ? -16.039 0.531 45.533 1.00 75.58 313 GLU B CA 1
ATOM 4939 C C . GLU B 1 313 ? -16.185 0.308 44.017 1.00 71.47 313 GLU B C 1
ATOM 4940 O O . GLU B 1 313 ? -15.563 -0.587 43.442 1.00 70.80 313 GLU B O 1
ATOM 4946 N N . ASN B 1 314 ? -16.990 1.165 43.373 1.00 67.09 314 ASN B N 1
ATOM 4947 C CA . ASN B 1 314 ? -17.312 1.071 41.963 1.00 63.19 314 ASN B CA 1
ATOM 4948 C C . ASN B 1 314 ? -16.365 1.921 41.101 1.00 61.57 314 ASN B C 1
ATOM 4949 O O . ASN B 1 314 ? -16.708 2.211 39.951 1.00 60.87 314 ASN B O 1
ATOM 4954 N N . VAL B 1 315 ? -15.188 2.306 41.610 1.00 61.47 315 VAL B N 1
ATOM 4955 C CA . VAL B 1 315 ? -14.235 3.070 40.794 1.00 60.38 315 VAL B CA 1
ATOM 4956 C C . VAL B 1 315 ? -13.511 2.102 39.848 1.00 60.11 315 VAL B C 1
ATOM 4957 O O . VAL B 1 315 ? -13.475 2.343 38.638 1.00 59.32 315 VAL B O 1
ATOM 4961 N N . LYS B 1 316 ? -12.965 1.005 40.397 1.00 60.76 316 LYS B N 1
ATOM 4962 C CA . LYS B 1 316 ? -12.229 0.000 39.609 1.00 58.75 316 LYS B CA 1
ATOM 4963 C C . LYS B 1 316 ? -13.138 -0.532 38.496 1.00 55.47 316 LYS B C 1
ATOM 4964 O O . LYS B 1 316 ? -12.688 -0.741 37.364 1.00 53.87 316 LYS B O 1
ATOM 4970 N N . LYS B 1 317 ? -14.414 -0.739 38.831 1.00 53.72 317 LYS B N 1
ATOM 4971 C CA . LYS B 1 317 ? -15.396 -1.287 37.903 1.00 51.89 317 LYS B CA 1
ATOM 4972 C C . LYS B 1 317 ? -15.748 -0.246 36.824 1.00 47.46 317 LYS B C 1
ATOM 4973 O O . LYS B 1 317 ? -15.945 -0.594 35.668 1.00 45.12 317 LYS B O 1
ATOM 4979 N N . ALA B 1 318 ? -15.856 1.023 37.221 1.00 45.41 318 ALA B N 1
ATOM 4980 C CA . ALA B 1 318 ? -16.239 2.096 36.325 1.00 42.85 318 ALA B CA 1
ATOM 4981 C C . ALA B 1 318 ? -15.078 2.455 35.392 1.00 40.85 318 ALA B C 1
ATOM 4982 O O . ALA B 1 318 ? -15.278 2.825 34.222 1.00 39.36 318 ALA B O 1
ATOM 4984 N N . GLN B 1 319 ? -13.851 2.329 35.909 1.00 40.60 319 GLN B N 1
ATOM 4985 C CA . GLN B 1 319 ? -12.660 2.564 35.122 1.00 38.36 319 GLN B CA 1
ATOM 4986 C C . GLN B 1 319 ? -12.511 1.447 34.092 1.00 37.44 319 GLN B C 1
ATOM 4987 O O . GLN B 1 319 ? -12.076 1.717 33.001 1.00 36.30 319 GLN B O 1
ATOM 4993 N N . GLU B 1 320 ? -12.912 0.216 34.425 1.00 38.41 320 GLU B N 1
ATOM 4994 C CA . GLU B 1 320 ? -12.859 -0.895 33.436 1.00 37.81 320 GLU B CA 1
ATOM 4995 C C . GLU B 1 320 ? -13.905 -0.625 32.354 1.00 35.37 320 GLU B C 1
ATOM 4996 O O . GLU B 1 320 ? -13.647 -0.852 31.179 1.00 34.08 320 GLU B O 1
ATOM 5002 N N . ALA B 1 321 ? -15.048 -0.065 32.745 1.00 34.33 321 ALA B N 1
ATOM 5003 C CA . ALA B 1 321 ? -16.072 0.301 31.778 1.00 32.60 321 ALA B CA 1
ATOM 5004 C C . ALA B 1 321 ? -15.559 1.417 30.854 1.00 30.04 321 ALA B C 1
ATOM 5005 O O . ALA B 1 321 ? -15.833 1.391 29.636 1.00 28.31 321 ALA B O 1
ATOM 5007 N N . PHE B 1 322 ? -14.853 2.404 31.427 1.00 29.04 322 PHE B N 1
ATOM 5008 C CA . PHE B 1 322 ? -14.392 3.548 30.613 1.00 27.19 322 PHE B CA 1
ATOM 5009 C C . PHE B 1 322 ? -13.342 3.079 29.591 1.00 25.80 322 PHE B C 1
ATOM 5010 O O . PHE B 1 322 ? -13.369 3.488 28.432 1.00 24.30 322 PHE B O 1
ATOM 5018 N N . LEU B 1 323 ? -12.444 2.193 30.040 1.00 26.28 323 LEU B N 1
ATOM 5019 C CA . LEU B 1 323 ? -11.427 1.605 29.219 1.00 25.54 323 LEU B CA 1
ATOM 5020 C C . LEU B 1 323 ? -12.071 0.857 28.045 1.00 24.79 323 LEU B C 1
ATOM 5021 O O . LEU B 1 323 ? -11.619 0.979 26.916 1.00 23.74 323 LEU B O 1
ATOM 5026 N N . VAL B 1 324 ? -13.132 0.087 28.318 1.00 25.31 324 VAL B N 1
ATOM 5027 C CA . VAL B 1 324 ? -13.863 -0.634 27.271 1.00 24.66 324 VAL B CA 1
ATOM 5028 C C . VAL B 1 324 ? -14.221 0.329 26.121 1.00 22.85 324 VAL B C 1
ATOM 5029 O O . VAL B 1 324 ? -13.979 -0.008 24.957 1.00 21.82 324 VAL B O 1
ATOM 5033 N N . ARG B 1 325 ? -14.807 1.503 26.431 1.00 22.18 325 ARG B N 1
ATOM 5034 C CA . ARG B 1 325 ? -15.247 2.388 25.368 1.00 20.89 325 ARG B CA 1
ATOM 5035 C C . ARG B 1 325 ? -14.038 3.077 24.713 1.00 19.52 325 ARG B C 1
ATOM 5036 O O . ARG B 1 325 ? -14.033 3.288 23.505 1.00 18.37 325 ARG B O 1
ATOM 5044 N N . CYS B 1 326 ? -13.030 3.456 25.506 1.00 19.56 326 CYS B N 1
ATOM 5045 C CA . CYS B 1 326 ? -11.813 4.103 24.943 1.00 18.68 326 CYS B CA 1
ATOM 5046 C C . CYS B 1 326 ? -11.161 3.142 23.933 1.00 18.31 326 CYS B C 1
ATOM 5047 O O . CYS B 1 326 ? -10.861 3.515 22.811 1.00 17.25 326 CYS B O 1
ATOM 5050 N N . LYS B 1 327 ? -11.003 1.879 24.343 1.00 19.16 327 LYS B N 1
ATOM 5051 C CA . LYS B 1 327 ? -10.366 0.869 23.541 1.00 19.33 327 LYS B CA 1
ATOM 5052 C C . LYS B 1 327 ? -11.178 0.619 22.282 1.00 18.16 327 LYS B C 1
ATOM 5053 O O . LYS B 1 327 ? -10.630 0.508 21.217 1.00 17.51 327 LYS B O 1
ATOM 5059 N N . ALA B 1 328 ? -12.500 0.524 22.426 1.00 17.96 328 ALA B N 1
ATOM 5060 C CA . ALA B 1 328 ? -13.372 0.246 21.273 1.00 17.14 328 ALA B CA 1
ATOM 5061 C C . ALA B 1 328 ? -13.282 1.380 20.248 1.00 15.58 328 ALA B C 1
ATOM 5062 O O . ALA B 1 328 ? -13.195 1.137 19.055 1.00 15.11 328 ALA B O 1
ATOM 5064 N N . ASN B 1 329 ? -13.274 2.637 20.698 1.00 14.82 329 ASN B N 1
ATOM 5065 C CA . ASN B 1 329 ? -13.246 3.776 19.772 1.00 13.53 329 ASN B CA 1
ATOM 5066 C C . ASN B 1 329 ? -11.867 3.898 19.129 1.00 13.16 329 ASN B C 1
ATOM 5067 O O . ASN B 1 329 ? -11.773 4.178 17.933 1.00 12.58 329 ASN B O 1
ATOM 5072 N N . SER B 1 330 ? -10.822 3.631 19.897 1.00 13.72 330 SER B N 1
ATOM 5073 C CA . SER B 1 330 ? -9.479 3.581 19.345 1.00 13.66 330 SER B CA 1
ATOM 5074 C C . SER B 1 330 ? -9.431 2.572 18.199 1.00 13.85 330 SER B C 1
ATOM 5075 O O . SER B 1 330 ? -8.908 2.870 17.154 1.00 13.34 330 SER B O 1
ATOM 5078 N N . GLU B 1 331 ? -10.002 1.386 18.409 1.00 14.84 331 GLU B N 1
ATOM 5079 C CA . GLU B 1 331 ? -10.043 0.331 17.356 1.00 15.35 331 GLU B CA 1
ATOM 5080 C C . GLU B 1 331 ? -10.870 0.802 16.166 1.00 14.50 331 GLU B C 1
ATOM 5081 O O . GLU B 1 331 ? -10.549 0.526 15.001 1.00 14.58 331 GLU B O 1
ATOM 5087 N N . ALA B 1 332 ? -11.936 1.535 16.459 1.00 14.02 332 ALA B N 1
ATOM 5088 C CA . ALA B 1 332 ? -12.828 2.053 15.409 1.00 13.21 332 ALA B CA 1
ATOM 5089 C C . ALA B 1 332 ? -12.067 3.016 14.489 1.00 12.36 332 ALA B C 1
ATOM 5090 O O . ALA B 1 332 ? -12.283 3.006 13.269 1.00 11.77 332 ALA B O 1
ATOM 5092 N N . THR B 1 333 ? -11.169 3.836 15.055 1.00 12.20 333 THR B N 1
ATOM 5093 C CA . THR B 1 333 ? -10.366 4.753 14.208 1.00 11.70 333 THR B CA 1
ATOM 5094 C C . THR B 1 333 ? -9.475 4.019 13.203 1.00 12.32 333 THR B C 1
ATOM 5095 O O . THR B 1 333 ? -9.085 4.629 12.198 1.00 11.89 333 THR B O 1
ATOM 5099 N N . LEU B 1 334 ? -9.141 2.746 13.484 1.00 13.61 334 LEU B N 1
ATOM 5100 C CA . LEU B 1 334 ? -8.275 1.931 12.669 1.00 14.50 334 LEU B CA 1
ATOM 5101 C C . LEU B 1 334 ? -9.110 0.994 11.798 1.00 15.19 334 LEU B C 1
ATOM 5102 O O . LEU B 1 334 ? -8.551 0.204 11.034 1.00 15.86 334 LEU B O 1
ATOM 5107 N N . GLY B 1 335 ? -10.430 0.994 11.973 1.00 15.31 335 GLY B N 1
ATOM 5108 C CA . GLY B 1 335 ? -11.300 0.135 11.197 1.00 16.33 335 GLY B CA 1
ATOM 5109 C C . GLY B 1 335 ? -11.227 -1.309 11.666 1.00 18.00 335 GLY B C 1
ATOM 5110 O O . GLY B 1 335 ? -11.538 -2.237 10.935 1.00 18.33 335 GLY B O 1
ATOM 5111 N N . ALA B 1 336 ? -10.861 -1.489 12.935 1.00 19.54 336 ALA B N 1
ATOM 5112 C CA . ALA B 1 336 ? -10.469 -2.811 13.446 1.00 21.57 336 ALA B CA 1
ATOM 5113 C C . ALA B 1 336 ? -11.366 -3.220 14.618 1.00 23.20 336 ALA B C 1
ATOM 5114 O O . ALA B 1 336 ? -11.051 -4.139 15.349 1.00 24.16 336 ALA B O 1
ATOM 5116 N N . TYR B 1 337 ? -12.490 -2.529 14.788 1.00 24.00 337 TYR B N 1
ATOM 5117 C CA . TYR B 1 337 ? -13.395 -2.853 15.875 1.00 26.31 337 TYR B CA 1
ATOM 5118 C C . TYR B 1 337 ? -14.289 -4.006 15.432 1.00 28.41 337 TYR B C 1
ATOM 5119 O O . TYR B 1 337 ? -14.899 -3.935 14.394 1.00 26.74 337 TYR B O 1
ATOM 5128 N N . LYS B 1 338 ? -14.367 -5.061 16.230 1.00 33.34 338 LYS B N 1
ATOM 5129 C CA . LYS B 1 338 ? -15.100 -6.268 15.775 1.00 38.01 338 LYS B CA 1
ATOM 5130 C C . LYS B 1 338 ? -16.399 -6.438 16.572 1.00 41.52 338 LYS B C 1
ATOM 5131 O O . LYS B 1 338 ? -17.123 -7.372 16.334 1.00 43.45 338 LYS B O 1
ATOM 5137 N N . GLY B 1 339 ? -16.710 -5.498 17.464 1.00 44.23 339 GLY B N 1
ATOM 5138 C CA . GLY B 1 339 ? -17.741 -5.696 18.476 1.00 49.00 339 GLY B CA 1
ATOM 5139 C C . GLY B 1 339 ? -17.116 -6.085 19.803 1.00 55.45 339 GLY B C 1
ATOM 5140 O O . GLY B 1 339 ? -15.970 -6.580 19.832 1.00 59.55 339 GLY B O 1
ATOM 5141 N N . ASP B 1 340 ? -17.844 -5.816 20.895 1.00 61.25 340 ASP B N 1
ATOM 5142 C CA . ASP B 1 340 ? -17.494 -6.273 22.244 1.00 65.34 340 ASP B CA 1
ATOM 5143 C C . ASP B 1 340 ? -17.613 -7.806 22.292 1.00 66.56 340 ASP B C 1
ATOM 5144 O O . ASP B 1 340 ? -18.309 -8.397 23.122 1.00 68.98 340 ASP B O 1
ATOM 5149 N N . PHE C 1 4 ? -31.020 17.761 -7.596 1.00 59.03 4 PHE C N 1
ATOM 5150 C CA . PHE C 1 4 ? -30.671 17.502 -9.023 1.00 58.66 4 PHE C CA 1
ATOM 5151 C C . PHE C 1 4 ? -29.824 16.226 -9.131 1.00 58.81 4 PHE C C 1
ATOM 5152 O O . PHE C 1 4 ? -28.654 16.183 -8.735 1.00 57.24 4 PHE C O 1
ATOM 5160 N N . THR C 1 5 ? -30.461 15.192 -9.684 1.00 59.44 5 THR C N 1
ATOM 5161 C CA . THR C 1 5 ? -29.802 14.025 -10.248 1.00 58.73 5 THR C CA 1
ATOM 5162 C C . THR C 1 5 ? -30.156 13.979 -11.740 1.00 57.89 5 THR C C 1
ATOM 5163 O O . THR C 1 5 ? -31.333 13.910 -12.116 1.00 58.81 5 THR C O 1
ATOM 5167 N N . SER C 1 6 ? -29.111 14.040 -12.572 1.00 52.42 6 SER C N 1
ATOM 5168 C CA . SER C 1 6 ? -29.199 13.857 -14.007 1.00 48.25 6 SER C CA 1
ATOM 5169 C C . SER C 1 6 ? -29.557 12.378 -14.308 1.00 46.45 6 SER C C 1
ATOM 5170 O O . SER C 1 6 ? -29.372 11.473 -13.459 1.00 48.85 6 SER C O 1
ATOM 5173 N N . LYS C 1 7 ? -30.135 12.123 -15.483 1.00 41.30 7 LYS C N 1
ATOM 5174 C CA . LYS C 1 7 ? -30.223 10.740 -16.052 1.00 37.49 7 LYS C CA 1
ATOM 5175 C C . LYS C 1 7 ? -28.860 10.291 -16.589 1.00 31.73 7 LYS C C 1
ATOM 5176 O O . LYS C 1 7 ? -28.658 9.132 -16.818 1.00 30.87 7 LYS C O 1
ATOM 5182 N N . PHE C 1 8 ? -27.923 11.227 -16.765 1.00 26.86 8 PHE C N 1
ATOM 5183 C CA . PHE C 1 8 ? -26.590 10.920 -17.243 1.00 24.14 8 PHE C CA 1
ATOM 5184 C C . PHE C 1 8 ? -25.593 10.751 -16.086 1.00 21.91 8 PHE C C 1
ATOM 5185 O O . PHE C 1 8 ? -24.367 10.642 -16.356 1.00 20.71 8 PHE C O 1
ATOM 5193 N N . ALA C 1 9 ? -26.100 10.698 -14.836 1.00 20.59 9 ALA C N 1
ATOM 5194 C CA . ALA C 1 9 ? -25.231 10.796 -13.639 1.00 19.29 9 ALA C CA 1
ATOM 5195 C C . ALA C 1 9 ? -24.114 9.735 -13.683 1.00 18.60 9 ALA C C 1
ATOM 5196 O O . ALA C 1 9 ? -22.920 10.055 -13.499 1.00 17.66 9 ALA C O 1
ATOM 5198 N N . ASP C 1 10 ? -24.493 8.474 -13.915 1.00 18.93 10 ASP C N 1
ATOM 5199 C CA . ASP C 1 10 ? -23.503 7.377 -13.942 1.00 18.59 10 ASP C CA 1
ATOM 5200 C C . ASP C 1 10 ? -22.461 7.595 -15.060 1.00 17.44 10 ASP C C 1
ATOM 5201 O O . ASP C 1 10 ? -21.240 7.424 -14.831 1.00 16.59 10 ASP C O 1
ATOM 5206 N N . GLU C 1 11 ? -22.925 7.952 -16.264 1.00 17.05 11 GLU C N 1
ATOM 5207 C CA . GLU C 1 11 ? -22.015 8.148 -17.375 1.00 16.80 11 GLU C CA 1
ATOM 5208 C C . GLU C 1 11 ? -21.083 9.359 -17.097 1.00 15.38 11 GLU C C 1
ATOM 5209 O O . GLU C 1 11 ? -19.917 9.313 -17.445 1.00 14.89 11 GLU C O 1
ATOM 5215 N N . LEU C 1 12 ? -21.589 10.411 -16.440 1.00 14.24 12 LEU C N 1
ATOM 5216 C CA . LEU C 1 12 ? -20.768 11.600 -16.142 1.00 13.15 12 LEU C CA 1
ATOM 5217 C C . LEU C 1 12 ? -19.603 11.197 -15.218 1.00 12.39 12 LEU C C 1
ATOM 5218 O O . LEU C 1 12 ? -18.457 11.564 -15.451 1.00 11.76 12 LEU C O 1
ATOM 5223 N N . ILE C 1 13 ? -19.941 10.458 -14.143 1.00 12.56 13 ILE C N 1
ATOM 5224 C CA . ILE C 1 13 ? -19.003 10.000 -13.122 1.00 12.37 13 ILE C CA 1
ATOM 5225 C C . ILE C 1 13 ? -17.941 9.056 -13.727 1.00 12.26 13 ILE C C 1
ATOM 5226 O O . ILE C 1 13 ? -16.741 9.249 -13.447 1.00 11.84 13 ILE C O 1
ATOM 5231 N N . ALA C 1 14 ? -18.374 8.098 -14.560 1.00 12.64 14 ALA C N 1
ATOM 5232 C CA . ALA C 1 14 ? -17.473 7.192 -15.295 1.00 12.94 14 ALA C CA 1
ATOM 5233 C C . ALA C 1 14 ? -16.550 7.953 -16.263 1.00 12.47 14 ALA C C 1
ATOM 5234 O O . ALA C 1 14 ? -15.324 7.677 -16.281 1.00 12.35 14 ALA C O 1
ATOM 5236 N N . ASN C 1 15 ? -17.109 8.892 -17.056 1.00 12.11 15 ASN C N 1
ATOM 5237 C CA . ASN C 1 15 ? -16.306 9.616 -18.028 1.00 11.80 15 ASN C CA 1
ATOM 5238 C C . ASN C 1 15 ? -15.333 10.560 -17.324 1.00 11.00 15 ASN C C 1
ATOM 5239 O O . ASN C 1 15 ? -14.177 10.640 -17.730 1.00 11.16 15 ASN C O 1
ATOM 5244 N N . ALA C 1 16 ? -15.784 11.287 -16.299 1.00 10.47 16 ALA C N 1
ATOM 5245 C CA . ALA C 1 16 ? -14.890 12.212 -15.598 1.00 9.78 16 ALA C CA 1
ATOM 5246 C C . ALA C 1 16 ? -13.715 11.458 -14.978 1.00 9.72 16 ALA C C 1
ATOM 5247 O O . ALA C 1 16 ? -12.565 11.940 -15.038 1.00 9.38 16 ALA C O 1
ATOM 5249 N N . ALA C 1 17 ? -14.002 10.338 -14.309 1.00 10.03 17 ALA C N 1
ATOM 5250 C CA . ALA C 1 17 ? -12.924 9.478 -13.749 1.00 10.25 17 ALA C CA 1
ATOM 5251 C C . ALA C 1 17 ? -11.983 8.972 -14.881 1.00 10.73 17 ALA C C 1
ATOM 5252 O O . ALA C 1 17 ? -10.805 8.954 -14.715 1.00 10.61 17 ALA C O 1
ATOM 5254 N N . TYR C 1 18 ? -12.535 8.612 -16.048 1.00 11.28 18 TYR C N 1
ATOM 5255 C CA . TYR C 1 18 ? -11.770 8.096 -17.181 1.00 11.86 18 TYR C CA 1
ATOM 5256 C C . TYR C 1 18 ? -10.727 9.119 -17.664 1.00 11.79 18 TYR C C 1
ATOM 5257 O O . TYR C 1 18 ? -9.573 8.765 -18.040 1.00 11.79 18 TYR C O 1
ATOM 5266 N N . ILE C 1 19 ? -11.123 10.391 -17.709 1.00 11.57 19 ILE C N 1
ATOM 5267 C CA A ILE C 1 19 ? -10.244 11.429 -18.203 0.50 11.53 19 ILE C CA 1
ATOM 5268 C CA B ILE C 1 19 ? -10.242 11.416 -18.205 0.50 11.54 19 ILE C CA 1
ATOM 5269 C C . ILE C 1 19 ? -8.970 11.472 -17.349 1.00 11.58 19 ILE C C 1
ATOM 5270 O O . ILE C 1 19 ? -7.878 11.732 -17.871 1.00 11.63 19 ILE C O 1
ATOM 5279 N N . GLY C 1 20 ? -9.112 11.219 -16.041 1.00 11.98 20 GLY C N 1
ATOM 5280 C CA . GLY C 1 20 ? -7.998 11.215 -15.110 1.00 12.25 20 GLY C CA 1
ATOM 5281 C C . GLY C 1 20 ? -7.210 9.892 -15.072 1.00 13.44 20 GLY C C 1
ATOM 5282 O O . GLY C 1 20 ? -6.301 9.780 -14.247 1.00 14.58 20 GLY C O 1
ATOM 5283 N N . THR C 1 21 ? -7.478 8.907 -15.943 1.00 14.02 21 THR C N 1
ATOM 5284 C CA . THR C 1 21 ? -6.675 7.669 -15.993 1.00 14.70 21 THR C CA 1
ATOM 5285 C C . THR C 1 21 ? -5.169 7.982 -16.027 1.00 15.27 21 THR C C 1
ATOM 5286 O O . THR C 1 21 ? -4.686 8.632 -16.967 1.00 15.10 21 THR C O 1
ATOM 5290 N N . PRO C 1 22 ? -4.371 7.477 -15.045 1.00 15.55 22 PRO C N 1
ATOM 5291 C CA . PRO C 1 22 ? -2.902 7.612 -15.067 1.00 15.64 22 PRO C CA 1
ATOM 5292 C C . PRO C 1 22 ? -2.332 7.212 -16.432 1.00 15.70 22 PRO C C 1
ATOM 5293 O O . PRO C 1 22 ? -2.694 6.189 -16.974 1.00 16.68 22 PRO C O 1
ATOM 5297 N N . GLY C 1 23 ? -1.487 8.069 -17.002 1.00 14.87 23 GLY C N 1
ATOM 5298 C CA . GLY C 1 23 ? -0.908 7.825 -18.313 1.00 15.27 23 GLY C CA 1
ATOM 5299 C C . GLY C 1 23 ? -1.587 8.589 -19.442 1.00 14.94 23 GLY C C 1
ATOM 5300 O O . GLY C 1 23 ? -1.075 8.611 -20.568 1.00 15.53 23 GLY C O 1
ATOM 5301 N N . LYS C 1 24 ? -2.712 9.262 -19.142 1.00 13.93 24 LYS C N 1
ATOM 5302 C CA . LYS C 1 24 ? -3.515 9.954 -20.135 1.00 13.79 24 LYS C CA 1
ATOM 5303 C C . LYS C 1 24 ? -3.777 11.412 -19.704 1.00 12.60 24 LYS C C 1
ATOM 5304 O O . LYS C 1 24 ? -3.758 11.722 -18.534 1.00 12.10 24 LYS C O 1
ATOM 5310 N N . GLY C 1 25 ? -4.010 12.266 -20.699 1.00 12.46 25 GLY C N 1
ATOM 5311 C CA . GLY C 1 25 ? -4.474 13.601 -20.490 1.00 11.96 25 GLY C CA 1
ATOM 5312 C C . GLY C 1 25 ? -5.209 14.122 -21.701 1.00 12.29 25 GLY C C 1
ATOM 5313 O O . GLY C 1 25 ? -5.566 13.355 -22.561 1.00 13.09 25 GLY C O 1
ATOM 5314 N N . ILE C 1 26 ? -5.497 15.426 -21.730 1.00 12.02 26 ILE C N 1
ATOM 5315 C CA . ILE C 1 26 ? -6.343 15.991 -22.757 1.00 12.37 26 ILE C CA 1
ATOM 5316 C C . ILE C 1 26 ? -5.509 16.832 -23.729 1.00 13.01 26 ILE C C 1
ATOM 5317 O O . ILE C 1 26 ? -4.654 17.604 -23.299 1.00 12.90 26 ILE C O 1
ATOM 5322 N N . LEU C 1 27 ? -5.779 16.680 -25.023 1.00 13.87 27 LEU C N 1
ATOM 5323 C CA . LEU C 1 27 ? -5.285 17.592 -26.017 1.00 14.79 27 LEU C CA 1
ATOM 5324 C C . LEU C 1 27 ? -6.365 18.644 -26.262 1.00 15.07 27 LEU C C 1
ATOM 5325 O O . LEU C 1 27 ? -7.495 18.301 -26.630 1.00 14.98 27 LEU C O 1
ATOM 5330 N N . ALA C 1 28 ? -6.017 19.921 -26.022 1.00 15.57 28 ALA C N 1
ATOM 5331 C CA . ALA C 1 28 ? -6.913 21.047 -26.341 1.00 16.07 28 ALA C CA 1
ATOM 5332 C C . ALA C 1 28 ? -6.648 21.506 -27.767 1.00 17.60 28 ALA C C 1
ATOM 5333 O O . ALA C 1 28 ? -5.703 22.246 -28.001 1.00 17.89 28 ALA C O 1
ATOM 5335 N N . ALA C 1 29 ? -7.476 21.025 -28.705 1.00 18.82 29 ALA C N 1
ATOM 5336 C CA . ALA C 1 29 ? -7.387 21.388 -30.095 1.00 20.48 29 ALA C CA 1
ATOM 5337 C C . ALA C 1 29 ? -8.589 22.237 -30.515 1.00 21.30 29 ALA C C 1
ATOM 5338 O O . ALA C 1 29 ? -9.040 22.145 -31.669 1.00 21.46 29 ALA C O 1
ATOM 5340 N N . ASP C 1 30 ? -9.088 23.057 -29.579 1.00 21.89 30 ASP C N 1
ATOM 5341 C CA . ASP C 1 30 ? -10.397 23.702 -29.743 1.00 23.44 30 ASP C CA 1
ATOM 5342 C C . ASP C 1 30 ? -10.261 25.166 -30.200 1.00 25.79 30 ASP C C 1
ATOM 5343 O O . ASP C 1 30 ? -11.143 25.963 -30.015 1.00 25.81 30 ASP C O 1
ATOM 5348 N N . GLU C 1 31 ? -9.166 25.506 -30.862 1.00 29.01 31 GLU C N 1
ATOM 5349 C CA . GLU C 1 31 ? -8.932 26.901 -31.208 1.00 31.81 31 GLU C CA 1
ATOM 5350 C C . GLU C 1 31 ? -9.930 27.301 -32.301 1.00 35.21 31 GLU C C 1
ATOM 5351 O O . GLU C 1 31 ? -10.065 26.600 -33.336 1.00 35.25 31 GLU C O 1
ATOM 5357 N N . SER C 1 32 ? -10.641 28.408 -32.037 1.00 37.17 32 SER C N 1
ATOM 5358 C CA . SER C 1 32 ? -11.556 29.019 -32.974 1.00 40.40 32 SER C CA 1
ATOM 5359 C C . SER C 1 32 ? -10.859 29.284 -34.312 1.00 42.29 32 SER C C 1
ATOM 5360 O O . SER C 1 32 ? -9.647 29.151 -34.472 1.00 42.22 32 SER C O 1
ATOM 5363 N N . THR C 1 33 ? -11.686 29.697 -35.266 1.00 44.67 33 THR C N 1
ATOM 5364 C CA . THR C 1 33 ? -11.274 30.020 -36.621 1.00 47.10 33 THR C CA 1
ATOM 5365 C C . THR C 1 33 ? -10.240 31.169 -36.582 1.00 48.13 33 THR C C 1
ATOM 5366 O O . THR C 1 33 ? -9.294 31.196 -37.388 1.00 48.64 33 THR C O 1
ATOM 5370 N N . GLY C 1 34 ? -10.377 32.088 -35.610 1.00 47.89 34 GLY C N 1
ATOM 5371 C CA . GLY C 1 34 ? -9.454 33.237 -35.444 1.00 47.69 34 GLY C CA 1
ATOM 5372 C C . GLY C 1 34 ? -8.149 32.871 -34.748 1.00 46.15 34 GLY C C 1
ATOM 5373 O O . GLY C 1 34 ? -7.057 33.194 -35.244 1.00 46.27 34 GLY C O 1
ATOM 5374 N N . THR C 1 35 ? -8.273 32.193 -33.596 1.00 44.76 35 THR C N 1
ATOM 5375 C CA . THR C 1 35 ? -7.139 31.780 -32.765 1.00 42.49 35 THR C CA 1
ATOM 5376 C C . THR C 1 35 ? -6.195 30.869 -33.555 1.00 43.22 35 THR C C 1
ATOM 5377 O O . THR C 1 35 ? -4.976 31.000 -33.444 1.00 43.75 35 THR C O 1
ATOM 5381 N N . ILE C 1 36 ? -6.758 29.949 -34.347 1.00 43.77 36 ILE C N 1
ATOM 5382 C CA . ILE C 1 36 ? -5.928 29.015 -35.102 1.00 45.02 36 ILE C CA 1
ATOM 5383 C C . ILE C 1 36 ? -5.321 29.778 -36.279 1.00 45.86 36 ILE C C 1
ATOM 5384 O O . ILE C 1 36 ? -4.225 29.458 -36.711 1.00 45.52 36 ILE C O 1
ATOM 5389 N N . GLY C 1 37 ? -6.043 30.802 -36.766 1.00 47.44 37 GLY C N 1
ATOM 5390 C CA . GLY C 1 37 ? -5.512 31.745 -37.738 1.00 49.08 37 GLY C CA 1
ATOM 5391 C C . GLY C 1 37 ? -4.157 32.263 -37.296 1.00 49.94 37 GLY C C 1
ATOM 5392 O O . GLY C 1 37 ? -3.156 32.097 -38.007 1.00 50.48 37 GLY C O 1
ATOM 5393 N N . LYS C 1 38 ? -4.129 32.845 -36.090 1.00 50.27 38 LYS C N 1
ATOM 5394 C CA . LYS C 1 38 ? -2.896 33.374 -35.470 1.00 52.11 38 LYS C CA 1
ATOM 5395 C C . LYS C 1 38 ? -1.781 32.315 -35.507 1.00 52.33 38 LYS C C 1
ATOM 5396 O O . LYS C 1 38 ? -0.663 32.614 -35.925 1.00 52.14 38 LYS C O 1
ATOM 5402 N N . ARG C 1 39 ? -2.100 31.085 -35.070 1.00 52.52 39 ARG C N 1
ATOM 5403 C CA . ARG C 1 39 ? -1.134 29.970 -34.978 1.00 51.79 39 ARG C CA 1
ATOM 5404 C C . ARG C 1 39 ? -0.609 29.622 -36.375 1.00 54.06 39 ARG C C 1
ATOM 5405 O O . ARG C 1 39 ? 0.567 29.300 -36.541 1.00 52.80 39 ARG C O 1
ATOM 5413 N N . LEU C 1 40 ? -1.510 29.638 -37.365 1.00 55.64 40 LEU C N 1
ATOM 5414 C CA . LEU C 1 40 ? -1.166 29.272 -38.740 1.00 57.49 40 LEU C CA 1
ATOM 5415 C C . LEU C 1 40 ? -0.319 30.388 -39.351 1.00 61.33 40 LEU C C 1
ATOM 5416 O O . LEU C 1 40 ? 0.669 30.118 -40.032 1.00 63.18 40 LEU C O 1
ATOM 5421 N N . ALA C 1 41 ? -0.729 31.636 -39.099 1.00 64.59 41 ALA C N 1
ATOM 5422 C CA . ALA C 1 41 ? 0.020 32.817 -39.533 1.00 68.06 41 ALA C CA 1
ATOM 5423 C C . ALA C 1 41 ? 1.476 32.702 -39.049 1.00 68.97 41 ALA C C 1
ATOM 5424 O O . ALA C 1 41 ? 2.414 32.782 -39.848 1.00 72.06 41 ALA C O 1
ATOM 5426 N N . SER C 1 42 ? 1.631 32.437 -37.745 1.00 67.31 42 SER C N 1
ATOM 5427 C CA . SER C 1 42 ? 2.916 32.385 -37.032 1.00 65.64 42 SER C CA 1
ATOM 5428 C C . SER C 1 42 ? 3.880 31.358 -37.651 1.00 65.39 42 SER C C 1
ATOM 5429 O O . SER C 1 42 ? 5.005 31.195 -37.180 1.00 63.09 42 SER C O 1
ATOM 5432 N N . ILE C 1 43 ? 3.428 30.647 -38.687 1.00 66.48 43 ILE C N 1
ATOM 5433 C CA . ILE C 1 43 ? 4.276 29.740 -39.416 1.00 68.75 43 ILE C CA 1
ATOM 5434 C C . ILE C 1 43 ? 3.913 29.782 -40.917 1.00 69.38 43 ILE C C 1
ATOM 5435 O O . ILE C 1 43 ? 4.059 28.792 -41.650 1.00 68.53 43 ILE C O 1
ATOM 5440 N N . ASN C 1 44 ? 3.486 30.975 -41.365 1.00 69.70 44 ASN C N 1
ATOM 5441 C CA . ASN C 1 44 ? 3.276 31.380 -42.782 1.00 72.08 44 ASN C CA 1
ATOM 5442 C C . ASN C 1 44 ? 2.320 30.425 -43.509 1.00 72.62 44 ASN C C 1
ATOM 5443 O O . ASN C 1 44 ? 2.644 29.950 -44.596 1.00 74.11 44 ASN C O 1
ATOM 5448 N N . VAL C 1 45 ? 1.138 30.185 -42.927 1.00 70.38 45 VAL C N 1
ATOM 5449 C CA . VAL C 1 45 ? 0.078 29.424 -43.590 1.00 70.07 45 VAL C CA 1
ATOM 5450 C C . VAL C 1 45 ? -1.232 30.226 -43.515 1.00 69.49 45 VAL C C 1
ATOM 5451 O O . VAL C 1 45 ? -1.553 30.833 -42.484 1.00 66.24 45 VAL C O 1
ATOM 5455 N N . GLU C 1 46 ? -1.956 30.228 -44.638 1.00 72.33 46 GLU C N 1
ATOM 5456 C CA . GLU C 1 46 ? -3.258 30.872 -44.779 1.00 72.90 46 GLU C CA 1
ATOM 5457 C C . GLU C 1 46 ? -4.266 30.147 -43.882 1.00 69.61 46 GLU C C 1
ATOM 5458 O O . GLU C 1 46 ? -4.214 28.932 -43.752 1.00 68.97 46 GLU C O 1
ATOM 5464 N N . ASN C 1 47 ? -5.176 30.910 -43.273 1.00 68.06 47 ASN C N 1
ATOM 5465 C CA . ASN C 1 47 ? -6.235 30.365 -42.434 1.00 67.87 47 ASN C CA 1
ATOM 5466 C C . ASN C 1 47 ? -7.478 30.048 -43.285 1.00 71.26 47 ASN C C 1
ATOM 5467 O O . ASN C 1 47 ? -8.478 30.764 -43.196 1.00 70.56 47 ASN C O 1
ATOM 5472 N N . VAL C 1 48 ? -7.416 28.963 -44.079 1.00 76.02 48 VAL C N 1
ATOM 5473 C CA . VAL C 1 48 ? -8.594 28.407 -44.813 1.00 78.67 48 VAL C CA 1
ATOM 5474 C C . VAL C 1 48 ? -8.953 27.039 -44.202 1.00 79.32 48 VAL C C 1
ATOM 5475 O O . VAL C 1 48 ? -8.093 26.393 -43.597 1.00 81.92 48 VAL C O 1
ATOM 5479 N N . GLU C 1 49 ? -10.215 26.600 -44.355 1.00 79.03 49 GLU C N 1
ATOM 5480 C CA . GLU C 1 49 ? -10.697 25.312 -43.800 1.00 77.61 49 GLU C CA 1
ATOM 5481 C C . GLU C 1 49 ? -9.852 24.137 -44.326 1.00 79.25 49 GLU C C 1
ATOM 5482 O O . GLU C 1 49 ? -9.728 23.110 -43.650 1.00 81.49 49 GLU C O 1
ATOM 5488 N N . SER C 1 50 ? -9.275 24.277 -45.521 1.00 78.52 50 SER C N 1
ATOM 5489 C CA . SER C 1 50 ? -8.308 23.300 -46.044 1.00 78.43 50 SER C CA 1
ATOM 5490 C C . SER C 1 50 ? -7.232 22.961 -44.995 1.00 76.11 50 SER C C 1
ATOM 5491 O O . SER C 1 50 ? -7.026 21.780 -44.680 1.00 74.21 50 SER C O 1
ATOM 5494 N N . ASN C 1 51 ? -6.591 24.002 -44.445 1.00 74.98 51 ASN C N 1
ATOM 5495 C CA . ASN C 1 51 ? -5.361 23.886 -43.618 1.00 72.90 51 ASN C CA 1
ATOM 5496 C C . ASN C 1 51 ? -5.684 23.471 -42.176 1.00 68.68 51 ASN C C 1
ATOM 5497 O O . ASN C 1 51 ? -4.962 22.660 -41.588 1.00 66.52 51 ASN C O 1
ATOM 5502 N N . ARG C 1 52 ? -6.747 24.057 -41.622 1.00 67.98 52 ARG C N 1
ATOM 5503 C CA . ARG C 1 52 ? -7.255 23.721 -40.281 1.00 67.46 52 ARG C CA 1
ATOM 5504 C C . ARG C 1 52 ? -7.527 22.206 -40.212 1.00 65.49 52 ARG C C 1
ATOM 5505 O O . ARG C 1 52 ? -7.087 21.532 -39.285 1.00 66.67 52 ARG C O 1
ATOM 5513 N N . ARG C 1 53 ? -8.250 21.689 -41.210 1.00 64.73 53 ARG C N 1
ATOM 5514 C CA . ARG C 1 53 ? -8.545 20.256 -41.328 1.00 63.86 53 ARG C CA 1
ATOM 5515 C C . ARG C 1 53 ? -7.222 19.470 -41.406 1.00 61.81 53 ARG C C 1
ATOM 5516 O O . ARG C 1 53 ? -7.086 18.425 -40.737 1.00 63.96 53 ARG C O 1
ATOM 5524 N N . ALA C 1 54 ? -6.271 19.969 -42.214 1.00 59.45 54 ALA C N 1
ATOM 5525 C CA . ALA C 1 54 ? -4.978 19.300 -42.441 1.00 58.00 54 ALA C CA 1
ATOM 5526 C C . ALA C 1 54 ? -4.196 19.164 -41.126 1.00 55.12 54 ALA C C 1
ATOM 5527 O O . ALA C 1 54 ? -3.611 18.097 -40.860 1.00 54.09 54 ALA C O 1
ATOM 5529 N N . LEU C 1 55 ? -4.203 20.246 -40.329 1.00 51.86 55 LEU C N 1
ATOM 5530 C CA . LEU C 1 55 ? -3.487 20.326 -39.062 1.00 48.66 55 LEU C CA 1
ATOM 5531 C C . LEU C 1 55 ? -4.118 19.384 -38.034 1.00 45.63 55 LEU C C 1
ATOM 5532 O O . LEU C 1 55 ? -3.409 18.704 -37.313 1.00 44.20 55 LEU C O 1
ATOM 5537 N N . ARG C 1 56 ? -5.448 19.401 -37.936 1.00 43.88 56 ARG C N 1
ATOM 5538 C CA . ARG C 1 56 ? -6.130 18.577 -36.952 1.00 42.67 56 ARG C CA 1
ATOM 5539 C C . ARG C 1 56 ? -5.959 17.098 -37.346 1.00 43.51 56 ARG C C 1
ATOM 5540 O O . ARG C 1 56 ? -5.775 16.225 -36.471 1.00 44.11 56 ARG C O 1
ATOM 5548 N N . GLU C 1 57 ? -5.961 16.823 -38.660 1.00 43.11 57 GLU C N 1
ATOM 5549 C CA . GLU C 1 57 ? -5.759 15.458 -39.121 1.00 42.71 57 GLU C CA 1
ATOM 5550 C C . GLU C 1 57 ? -4.329 14.952 -38.806 1.00 40.97 57 GLU C C 1
ATOM 5551 O O . GLU C 1 57 ? -4.144 13.794 -38.405 1.00 41.00 57 GLU C O 1
ATOM 5557 N N . LEU C 1 58 ? -3.336 15.817 -39.035 1.00 39.16 58 LEU C N 1
ATOM 5558 C CA . LEU C 1 58 ? -1.937 15.591 -38.675 1.00 37.56 58 LEU C CA 1
ATOM 5559 C C . LEU C 1 58 ? -1.832 15.120 -37.216 1.00 34.89 58 LEU C C 1
ATOM 5560 O O . LEU C 1 58 ? -1.215 14.107 -36.929 1.00 34.09 58 LEU C O 1
ATOM 5565 N N . LEU C 1 59 ? -2.440 15.886 -36.303 1.00 32.71 59 LEU C N 1
ATOM 5566 C CA . LEU C 1 59 ? -2.439 15.585 -34.857 1.00 30.86 59 LEU C CA 1
ATOM 5567 C C . LEU C 1 59 ? -3.087 14.216 -34.612 1.00 30.14 59 LEU C C 1
ATOM 5568 O O . LEU C 1 59 ? -2.460 13.325 -34.024 1.00 29.86 59 LEU C O 1
ATOM 5573 N N . PHE C 1 60 ? -4.328 14.058 -35.095 1.00 29.95 60 PHE C N 1
ATOM 5574 C CA . PHE C 1 60 ? -5.201 12.946 -34.710 1.00 28.98 60 PHE C CA 1
ATOM 5575 C C . PHE C 1 60 ? -4.735 11.633 -35.354 1.00 29.75 60 PHE C C 1
ATOM 5576 O O . PHE C 1 60 ? -5.026 10.554 -34.806 1.00 29.65 60 PHE C O 1
ATOM 5584 N N . THR C 1 61 ? -4.011 11.706 -36.487 1.00 30.65 61 THR C N 1
ATOM 5585 C CA . THR C 1 61 ? -3.510 10.473 -37.145 1.00 31.30 61 THR C CA 1
ATOM 5586 C C . THR C 1 61 ? -2.015 10.258 -36.873 1.00 30.80 61 THR C C 1
ATOM 5587 O O . THR C 1 61 ? -1.403 9.457 -37.534 1.00 31.60 61 THR C O 1
ATOM 5591 N N . THR C 1 62 ? -1.453 10.963 -35.886 1.00 29.33 62 THR C N 1
ATOM 5592 C CA . THR C 1 62 ? -0.087 10.713 -35.415 1.00 29.18 62 THR C CA 1
ATOM 5593 C C . THR C 1 62 ? -0.033 9.305 -34.821 1.00 28.71 62 THR C C 1
ATOM 5594 O O . THR C 1 62 ? -0.698 9.013 -33.834 1.00 27.10 62 THR C O 1
ATOM 5598 N N . PRO C 1 63 ? 0.752 8.375 -35.409 1.00 29.90 63 PRO C N 1
ATOM 5599 C CA . PRO C 1 63 ? 0.962 7.056 -34.795 1.00 29.54 63 PRO C CA 1
ATOM 5600 C C . PRO C 1 63 ? 1.392 7.199 -33.330 1.00 27.98 63 PRO C C 1
ATOM 5601 O O . PRO C 1 63 ? 2.387 7.879 -33.083 1.00 28.29 63 PRO C O 1
ATOM 5605 N N . GLY C 1 64 ? 0.634 6.633 -32.378 1.00 26.23 64 GLY C N 1
ATOM 5606 C CA . GLY C 1 64 ? 1.090 6.565 -30.985 1.00 24.74 64 GLY C CA 1
ATOM 5607 C C . GLY C 1 64 ? 0.496 7.637 -30.084 1.00 23.02 64 GLY C C 1
ATOM 5608 O O . GLY C 1 64 ? 0.604 7.548 -28.891 1.00 21.98 64 GLY C O 1
ATOM 5609 N N . ALA C 1 65 ? -0.144 8.662 -30.660 1.00 22.59 65 ALA C N 1
ATOM 5610 C CA . ALA C 1 65 ? -0.519 9.855 -29.914 1.00 21.09 65 ALA C CA 1
ATOM 5611 C C . ALA C 1 65 ? -1.799 9.597 -29.085 1.00 19.93 65 ALA C C 1
ATOM 5612 O O . ALA C 1 65 ? -1.854 9.824 -27.887 1.00 18.69 65 ALA C O 1
ATOM 5614 N N . LEU C 1 66 ? -2.824 9.080 -29.747 1.00 20.17 66 LEU C N 1
ATOM 5615 C CA . LEU C 1 66 ? -4.146 8.926 -29.152 1.00 19.44 66 LEU C CA 1
ATOM 5616 C C . LEU C 1 66 ? -4.105 8.108 -27.854 1.00 18.71 66 LEU C C 1
ATOM 5617 O O . LEU C 1 66 ? -4.847 8.409 -26.918 1.00 17.66 66 LEU C O 1
ATOM 5622 N N . PRO C 1 67 ? -3.331 7.006 -27.758 1.00 19.26 67 PRO C N 1
ATOM 5623 C CA . PRO C 1 67 ? -3.193 6.260 -26.500 1.00 18.75 67 PRO C CA 1
ATOM 5624 C C . PRO C 1 67 ? -2.722 7.057 -25.284 1.00 17.71 67 PRO C C 1
ATOM 5625 O O . PRO C 1 67 ? -3.022 6.671 -24.162 1.00 17.11 67 PRO C O 1
ATOM 5629 N N . CYS C 1 68 ? -2.033 8.184 -25.516 1.00 17.53 68 CYS C N 1
ATOM 5630 C CA . CYS C 1 68 ? -1.649 9.091 -24.444 1.00 16.61 68 CYS C CA 1
ATOM 5631 C C . CYS C 1 68 ? -2.791 10.035 -24.076 1.00 15.57 68 CYS C C 1
ATOM 5632 O O . CYS C 1 68 ? -2.619 10.853 -23.178 1.00 14.76 68 CYS C O 1
ATOM 5635 N N . LEU C 1 69 ? -3.926 9.943 -24.767 1.00 15.66 69 LEU C N 1
ATOM 5636 C CA . LEU C 1 69 ? -4.963 10.975 -24.633 1.00 15.10 69 LEU C CA 1
ATOM 5637 C C . LEU C 1 69 ? -6.257 10.336 -24.112 1.00 14.89 69 LEU C C 1
ATOM 5638 O O . LEU C 1 69 ? -6.807 9.471 -24.800 1.00 15.51 69 LEU C O 1
ATOM 5643 N N . SER C 1 70 ? -6.770 10.844 -22.978 1.00 14.05 70 SER C N 1
ATOM 5644 C CA . SER C 1 70 ? -8.114 10.468 -22.505 1.00 13.90 70 SER C CA 1
ATOM 5645 C C . SER C 1 70 ? -9.198 11.307 -23.195 1.00 13.96 70 SER C C 1
ATOM 5646 O O . SER C 1 70 ? -10.350 10.859 -23.313 1.00 14.16 70 SER C O 1
ATOM 5649 N N . GLY C 1 71 ? -8.822 12.497 -23.661 1.00 13.96 71 GLY C N 1
ATOM 5650 C CA . GLY C 1 71 ? -9.763 13.378 -24.308 1.00 14.12 71 GLY C CA 1
ATOM 5651 C C . GLY C 1 71 ? -9.080 14.333 -25.261 1.00 14.55 71 GLY C C 1
ATOM 5652 O O . GLY C 1 71 ? -7.899 14.599 -25.102 1.00 14.31 71 GLY C O 1
ATOM 5653 N N . VAL C 1 72 ? -9.839 14.812 -26.251 1.00 15.16 72 VAL C N 1
ATOM 5654 C CA . VAL C 1 72 ? -9.419 15.861 -27.179 1.00 15.87 72 VAL C CA 1
ATOM 5655 C C . VAL C 1 72 ? -10.532 16.903 -27.216 1.00 15.86 72 VAL C C 1
ATOM 5656 O O . VAL C 1 72 ? -11.647 16.550 -27.523 1.00 16.30 72 VAL C O 1
ATOM 5660 N N . ILE C 1 73 ? -10.235 18.147 -26.835 1.00 15.82 73 ILE C N 1
ATOM 5661 C CA . ILE C 1 73 ? -11.224 19.271 -26.919 1.00 16.09 73 ILE C CA 1
ATOM 5662 C C . ILE C 1 73 ? -11.263 19.750 -28.373 1.00 17.31 73 ILE C C 1
ATOM 5663 O O . ILE C 1 73 ? -10.224 20.118 -28.925 1.00 17.28 73 ILE C O 1
ATOM 5668 N N . LEU C 1 74 ? -12.463 19.743 -28.968 1.00 18.47 74 LEU C N 1
ATOM 5669 C CA . LEU C 1 74 ? -12.658 20.220 -30.344 1.00 20.38 74 LEU C CA 1
ATOM 5670 C C . LEU C 1 74 ? -13.429 21.558 -30.334 1.00 21.45 74 LEU C C 1
ATOM 5671 O O . LEU C 1 74 ? -14.145 21.869 -29.419 1.00 20.47 74 LEU C O 1
ATOM 5676 N N . PHE C 1 75 ? -13.276 22.296 -31.426 1.00 23.99 75 PHE C N 1
ATOM 5677 C CA . PHE C 1 75 ? -14.125 23.376 -31.848 1.00 26.41 75 PHE C CA 1
ATOM 5678 C C . PHE C 1 75 ? -15.289 22.786 -32.653 1.00 27.83 75 PHE C C 1
ATOM 5679 O O . PHE C 1 75 ? -15.133 21.734 -33.279 1.00 28.01 75 PHE C O 1
ATOM 5687 N N . GLU C 1 76 ? -16.430 23.478 -32.652 1.00 28.81 76 GLU C N 1
ATOM 5688 C CA . GLU C 1 76 ? -17.668 22.995 -33.286 1.00 30.57 76 GLU C CA 1
ATOM 5689 C C . GLU C 1 76 ? -17.402 22.519 -34.725 1.00 32.81 76 GLU C C 1
ATOM 5690 O O . GLU C 1 76 ? -17.923 21.482 -35.138 1.00 32.64 76 GLU C O 1
ATOM 5696 N N . GLU C 1 77 ? -16.638 23.289 -35.514 1.00 34.78 77 GLU C N 1
ATOM 5697 C CA . GLU C 1 77 ? -16.327 22.883 -36.890 1.00 37.13 77 GLU C CA 1
ATOM 5698 C C . GLU C 1 77 ? -15.780 21.445 -36.886 1.00 36.03 77 GLU C C 1
ATOM 5699 O O . GLU C 1 77 ? -16.311 20.574 -37.542 1.00 35.78 77 GLU C O 1
ATOM 5705 N N . THR C 1 78 ? -14.714 21.224 -36.102 1.00 34.61 78 THR C N 1
ATOM 5706 C CA . THR C 1 78 ? -13.943 19.979 -36.094 1.00 33.56 78 THR C CA 1
ATOM 5707 C C . THR C 1 78 ? -14.804 18.805 -35.616 1.00 32.54 78 THR C C 1
ATOM 5708 O O . THR C 1 78 ? -14.607 17.694 -36.061 1.00 31.91 78 THR C O 1
ATOM 5712 N N . LEU C 1 79 ? -15.766 19.078 -34.725 1.00 31.25 79 LEU C N 1
ATOM 5713 C CA . LEU C 1 79 ? -16.674 18.049 -34.202 1.00 30.82 79 LEU C CA 1
ATOM 5714 C C . LEU C 1 79 ? -17.428 17.351 -35.344 1.00 32.69 79 LEU C C 1
ATOM 5715 O O . LEU C 1 79 ? -17.739 16.180 -35.229 1.00 32.73 79 LEU C O 1
ATOM 5720 N N . TYR C 1 80 ? -17.723 18.060 -36.441 1.00 34.02 80 TYR C N 1
ATOM 5721 C CA . TYR C 1 80 ? -18.517 17.493 -37.534 1.00 35.77 80 TYR C CA 1
ATOM 5722 C C . TYR C 1 80 ? -17.644 17.175 -38.763 1.00 38.11 80 TYR C C 1
ATOM 5723 O O . TYR C 1 80 ? -18.156 16.686 -39.769 1.00 39.84 80 TYR C O 1
ATOM 5732 N N . GLN C 1 81 ? -16.335 17.459 -38.697 1.00 38.61 81 GLN C N 1
ATOM 5733 C CA . GLN C 1 81 ? -15.433 17.317 -39.832 1.00 40.38 81 GLN C CA 1
ATOM 5734 C C . GLN C 1 81 ? -15.026 15.853 -39.942 1.00 41.01 81 GLN C C 1
ATOM 5735 O O . GLN C 1 81 ? -15.028 15.116 -38.945 1.00 39.25 81 GLN C O 1
ATOM 5741 N N . LYS C 1 82 ? -14.667 15.475 -41.177 1.00 43.13 82 LYS C N 1
ATOM 5742 C CA . LYS C 1 82 ? -14.104 14.188 -41.510 1.00 44.27 82 LYS C CA 1
ATOM 5743 C C . LYS C 1 82 ? -12.653 14.387 -41.966 1.00 43.75 82 LYS C C 1
ATOM 5744 O O . LYS C 1 82 ? -12.245 15.491 -42.331 1.00 43.53 82 LYS C O 1
ATOM 5750 N N . SER C 1 83 ? -11.888 13.296 -41.918 1.00 43.35 83 SER C N 1
ATOM 5751 C CA . SER C 1 83 ? -10.529 13.241 -42.409 1.00 44.03 83 SER C CA 1
ATOM 5752 C C . SER C 1 83 ? -10.533 13.039 -43.935 1.00 45.86 83 SER C C 1
ATOM 5753 O O . SER C 1 83 ? -11.586 12.908 -44.547 1.00 45.70 83 SER C O 1
ATOM 5756 N N . SER C 1 84 ? -9.325 12.979 -44.516 1.00 47.10 84 SER C N 1
ATOM 5757 C CA . SER C 1 84 ? -9.092 12.802 -45.949 1.00 49.62 84 SER C CA 1
ATOM 5758 C C . SER C 1 84 ? -9.818 11.567 -46.491 1.00 51.19 84 SER C C 1
ATOM 5759 O O . SER C 1 84 ? -10.176 11.551 -47.672 1.00 53.33 84 SER C O 1
ATOM 5762 N N . ASP C 1 85 ? -10.005 10.539 -45.651 1.00 50.22 85 ASP C N 1
ATOM 5763 C CA . ASP C 1 85 ? -10.548 9.265 -46.111 1.00 51.63 85 ASP C CA 1
ATOM 5764 C C . ASP C 1 85 ? -12.020 9.093 -45.698 1.00 50.86 85 ASP C C 1
ATOM 5765 O O . ASP C 1 85 ? -12.563 8.001 -45.803 1.00 51.30 85 ASP C O 1
ATOM 5770 N N . GLY C 1 86 ? -12.667 10.166 -45.235 1.00 49.67 86 GLY C N 1
ATOM 5771 C CA . GLY C 1 86 ? -14.091 10.143 -44.910 1.00 49.30 86 GLY C CA 1
ATOM 5772 C C . GLY C 1 86 ? -14.399 9.677 -43.495 1.00 47.52 86 GLY C C 1
ATOM 5773 O O . GLY C 1 86 ? -15.555 9.616 -43.120 1.00 48.00 86 GLY C O 1
ATOM 5774 N N . THR C 1 87 ? -13.369 9.363 -42.697 1.00 46.29 87 THR C N 1
ATOM 5775 C CA . THR C 1 87 ? -13.537 8.986 -41.285 1.00 44.58 87 THR C CA 1
ATOM 5776 C C . THR C 1 87 ? -13.902 10.232 -40.477 1.00 42.26 87 THR C C 1
ATOM 5777 O O . THR C 1 87 ? -13.087 11.142 -40.362 1.00 42.12 87 THR C O 1
ATOM 5781 N N . PRO C 1 88 ? -15.115 10.326 -39.885 1.00 40.80 88 PRO C N 1
ATOM 5782 C CA . PRO C 1 88 ? -15.412 11.393 -38.927 1.00 38.66 88 PRO C CA 1
ATOM 5783 C C . PRO C 1 88 ? -14.367 11.415 -37.799 1.00 36.58 88 PRO C C 1
ATOM 5784 O O . PRO C 1 88 ? -14.025 10.357 -37.271 1.00 36.11 88 PRO C O 1
ATOM 5788 N N . PHE C 1 89 ? -13.871 12.606 -37.433 1.00 35.50 89 PHE C N 1
ATOM 5789 C CA . PHE C 1 89 ? -12.850 12.685 -36.417 1.00 33.78 89 PHE C CA 1
ATOM 5790 C C . PHE C 1 89 ? -13.384 12.038 -35.135 1.00 32.21 89 PHE C C 1
ATOM 5791 O O . PHE C 1 89 ? -12.627 11.373 -34.456 1.00 31.09 89 PHE C O 1
ATOM 5799 N N . VAL C 1 90 ? -14.671 12.218 -34.821 1.00 31.68 90 VAL C N 1
ATOM 5800 C CA . VAL C 1 90 ? -15.203 11.721 -33.538 1.00 30.93 90 VAL C CA 1
ATOM 5801 C C . VAL C 1 90 ? -15.131 10.194 -33.478 1.00 31.49 90 VAL C C 1
ATOM 5802 O O . VAL C 1 90 ? -14.989 9.644 -32.392 1.00 31.34 90 VAL C O 1
ATOM 5806 N N . ASP C 1 91 ? -15.230 9.522 -34.630 1.00 33.02 91 ASP C N 1
ATOM 5807 C CA . ASP C 1 91 ? -15.087 8.056 -34.692 1.00 33.95 91 ASP C CA 1
ATOM 5808 C C . ASP C 1 91 ? -13.616 7.671 -34.544 1.00 32.83 91 ASP C C 1
ATOM 5809 O O . ASP C 1 91 ? -13.286 6.700 -33.876 1.00 32.37 91 ASP C O 1
ATOM 5814 N N . MET C 1 92 ? -12.751 8.444 -35.195 1.00 32.33 92 MET C N 1
ATOM 5815 C CA . MET C 1 92 ? -11.339 8.236 -35.112 1.00 32.43 92 MET C CA 1
ATOM 5816 C C . MET C 1 92 ? -10.897 8.251 -33.644 1.00 30.05 92 MET C C 1
ATOM 5817 O O . MET C 1 92 ? -10.114 7.417 -33.222 1.00 29.91 92 MET C O 1
ATOM 5822 N N . LEU C 1 93 ? -11.429 9.215 -32.887 1.00 28.20 93 LEU C N 1
ATOM 5823 C CA . LEU C 1 93 ? -11.150 9.407 -31.465 1.00 26.52 93 LEU C CA 1
ATOM 5824 C C . LEU C 1 93 ? -11.656 8.226 -30.636 1.00 26.02 93 LEU C C 1
ATOM 5825 O O . LEU C 1 93 ? -10.914 7.638 -29.857 1.00 25.02 93 LEU C O 1
ATOM 5830 N N . LYS C 1 94 ? -12.924 7.898 -30.834 1.00 27.01 94 LYS C N 1
ATOM 5831 C CA . LYS C 1 94 ? -13.596 6.827 -30.102 1.00 27.96 94 LYS C CA 1
ATOM 5832 C C . LYS C 1 94 ? -12.873 5.468 -30.300 1.00 28.57 94 LYS C C 1
ATOM 5833 O O . LYS C 1 94 ? -12.528 4.806 -29.308 1.00 28.57 94 LYS C O 1
ATOM 5839 N N . SER C 1 95 ? -12.594 5.080 -31.551 1.00 28.72 95 SER C N 1
ATOM 5840 C CA . SER C 1 95 ? -11.840 3.840 -31.860 1.00 29.33 95 SER C CA 1
ATOM 5841 C C . SER C 1 95 ? -10.604 3.676 -30.965 1.00 27.80 95 SER C C 1
ATOM 5842 O O . SER C 1 95 ? -10.187 2.539 -30.699 1.00 28.56 95 SER C O 1
ATOM 5845 N N . ALA C 1 96 ? -9.973 4.805 -30.597 1.00 25.66 96 ALA C N 1
ATOM 5846 C CA . ALA C 1 96 ? -8.734 4.814 -29.843 1.00 24.19 96 ALA C CA 1
ATOM 5847 C C . ALA C 1 96 ? -9.002 5.004 -28.345 1.00 22.22 96 ALA C C 1
ATOM 5848 O O . ALA C 1 96 ? -8.053 5.064 -27.565 1.00 21.91 96 ALA C O 1
ATOM 5850 N N . GLY C 1 97 ? -10.273 5.078 -27.940 1.00 20.97 97 GLY C N 1
ATOM 5851 C CA . GLY C 1 97 ? -10.600 5.250 -26.539 1.00 19.47 97 GLY C CA 1
ATOM 5852 C C . GLY C 1 97 ? -10.487 6.696 -26.049 1.00 17.86 97 GLY C C 1
ATOM 5853 O O . GLY C 1 97 ? -10.459 6.986 -24.850 1.00 16.97 97 GLY C O 1
ATOM 5854 N N . VAL C 1 98 ? -10.451 7.630 -26.987 1.00 17.65 98 VAL C N 1
ATOM 5855 C CA . VAL C 1 98 ? -10.383 9.055 -26.656 1.00 16.61 98 VAL C CA 1
ATOM 5856 C C . VAL C 1 98 ? -11.809 9.620 -26.599 1.00 16.06 98 VAL C C 1
ATOM 5857 O O . VAL C 1 98 ? -12.548 9.507 -27.600 1.00 16.92 98 VAL C O 1
ATOM 5861 N N . LEU C 1 99 ? -12.179 10.264 -25.485 1.00 14.79 99 LEU C N 1
ATOM 5862 C CA . LEU C 1 99 ? -13.478 10.983 -25.404 1.00 14.36 99 LEU C CA 1
ATOM 5863 C C . LEU C 1 99 ? -13.393 12.266 -26.224 1.00 14.15 99 LEU C C 1
ATOM 5864 O O . LEU C 1 99 ? -12.483 13.057 -26.047 1.00 13.70 99 LEU C O 1
ATOM 5869 N N . PRO C 1 100 ? -14.354 12.560 -27.110 1.00 14.67 100 PRO C N 1
ATOM 5870 C CA . PRO C 1 100 ? -14.401 13.847 -27.810 1.00 14.80 100 PRO C CA 1
ATOM 5871 C C . PRO C 1 100 ? -15.049 14.874 -26.884 1.00 13.94 100 PRO C C 1
ATOM 5872 O O . PRO C 1 100 ? -16.030 14.538 -26.172 1.00 13.58 100 PRO C O 1
ATOM 5876 N N . GLY C 1 101 ? -14.454 16.064 -26.855 1.00 13.62 101 GLY C N 1
ATOM 5877 C CA . GLY C 1 101 ? -14.925 17.188 -26.042 1.00 13.03 101 GLY C CA 1
ATOM 5878 C C . GLY C 1 101 ? -15.262 18.377 -26.928 1.00 13.65 101 GLY C C 1
ATOM 5879 O O . GLY C 1 101 ? -14.853 18.421 -28.095 1.00 14.49 101 GLY C O 1
ATOM 5880 N N . ILE C 1 102 ? -16.006 19.347 -26.375 1.00 13.44 102 ILE C N 1
ATOM 5881 C CA . ILE C 1 102 ? -16.515 20.466 -27.178 1.00 14.14 102 ILE C CA 1
ATOM 5882 C C . ILE C 1 102 ? -16.365 21.759 -26.360 1.00 13.66 102 ILE C C 1
ATOM 5883 O O . ILE C 1 102 ? -16.775 21.819 -25.171 1.00 12.95 102 ILE C O 1
ATOM 5888 N N . LYS C 1 103 ? -15.746 22.768 -26.983 1.00 14.16 103 LYS C N 1
ATOM 5889 C CA . LYS C 1 103 ? -15.700 24.109 -26.414 1.00 14.08 103 LYS C CA 1
ATOM 5890 C C . LYS C 1 103 ? -17.094 24.739 -26.563 1.00 14.16 103 LYS C C 1
ATOM 5891 O O . LYS C 1 103 ? -17.632 24.795 -27.693 1.00 15.03 103 LYS C O 1
ATOM 5897 N N . VAL C 1 104 ? -17.686 25.188 -25.447 1.00 13.29 104 VAL C N 1
ATOM 5898 C CA . VAL C 1 104 ? -19.088 25.679 -25.518 1.00 13.48 104 VAL C CA 1
ATOM 5899 C C . VAL C 1 104 ? -19.230 27.151 -25.104 1.00 13.29 104 VAL C C 1
ATOM 5900 O O . VAL C 1 104 ? -20.275 27.701 -25.356 1.00 13.75 104 VAL C O 1
ATOM 5904 N N . ASP C 1 105 ? -18.203 27.777 -24.489 1.00 12.60 105 ASP C N 1
ATOM 5905 C CA . ASP C 1 105 ? -18.234 29.208 -24.164 1.00 12.53 105 ASP C CA 1
ATOM 5906 C C . ASP C 1 105 ? -18.186 30.012 -25.469 1.00 13.47 105 ASP C C 1
ATOM 5907 O O . ASP C 1 105 ? -17.730 29.525 -26.503 1.00 14.08 105 ASP C O 1
ATOM 5912 N N . LYS C 1 106 ? -18.715 31.226 -25.445 1.00 13.84 106 LYS C N 1
ATOM 5913 C CA . LYS C 1 106 ? -18.685 32.132 -26.598 1.00 14.99 106 LYS C CA 1
ATOM 5914 C C . LYS C 1 106 ? -17.746 33.322 -26.309 1.00 14.94 106 LYS C C 1
ATOM 5915 O O . LYS C 1 106 ? -18.042 34.427 -26.709 1.00 15.68 106 LYS C O 1
ATOM 5921 N N . GLY C 1 107 ? -16.636 33.096 -25.590 1.00 14.20 107 GLY C N 1
ATOM 5922 C CA . GLY C 1 107 ? -15.585 34.096 -25.415 1.00 14.36 107 GLY C CA 1
ATOM 5923 C C . GLY C 1 107 ? -15.896 35.055 -24.295 1.00 14.21 107 GLY C C 1
ATOM 5924 O O . GLY C 1 107 ? -16.913 34.925 -23.577 1.00 13.99 107 GLY C O 1
ATOM 5925 N N . THR C 1 108 ? -15.032 36.053 -24.116 1.00 14.56 108 THR C N 1
ATOM 5926 C CA . THR C 1 108 ? -15.134 36.931 -22.964 1.00 14.29 108 THR C CA 1
ATOM 5927 C C . THR C 1 108 ? -15.547 38.342 -23.395 1.00 15.45 108 THR C C 1
ATOM 5928 O O . THR C 1 108 ? -15.406 38.685 -24.566 1.00 16.43 108 THR C O 1
ATOM 5932 N N . VAL C 1 109 ? -16.082 39.105 -22.436 1.00 15.47 109 VAL C N 1
ATOM 5933 C CA . VAL C 1 109 ? -16.427 40.523 -22.573 1.00 16.53 109 VAL C CA 1
ATOM 5934 C C . VAL C 1 109 ? -15.928 41.247 -21.326 1.00 16.23 109 VAL C C 1
ATOM 5935 O O . VAL C 1 109 ? -15.898 40.691 -20.237 1.00 15.08 109 VAL C O 1
ATOM 5939 N N . GLU C 1 110 ? -15.599 42.530 -21.487 1.00 17.50 110 GLU C N 1
ATOM 5940 C CA . GLU C 1 110 ? -15.059 43.331 -20.382 1.00 17.75 110 GLU C CA 1
ATOM 5941 C C . GLU C 1 110 ? -16.176 43.809 -19.452 1.00 17.83 110 GLU C C 1
ATOM 5942 O O . GLU C 1 110 ? -17.253 44.148 -19.909 1.00 18.38 110 GLU C O 1
ATOM 5948 N N . LEU C 1 111 ? -15.859 43.828 -18.152 1.00 17.25 111 LEU C N 1
ATOM 5949 C CA . LEU C 1 111 ? -16.750 44.256 -17.105 1.00 17.40 111 LEU C CA 1
ATOM 5950 C C . LEU C 1 111 ? -16.564 45.753 -16.870 1.00 18.52 111 LEU C C 1
ATOM 5951 O O . LEU C 1 111 ? -15.463 46.145 -16.503 1.00 18.52 111 LEU C O 1
ATOM 5956 N N . ALA C 1 112 ? -17.637 46.547 -17.043 1.00 19.60 112 ALA C N 1
ATOM 5957 C CA . ALA C 1 112 ? -17.620 47.968 -16.711 1.00 20.79 112 ALA C CA 1
ATOM 5958 C C . ALA C 1 112 ? -17.219 48.178 -15.240 1.00 20.60 112 ALA C C 1
ATOM 5959 O O . ALA C 1 112 ? -17.641 47.452 -14.375 1.00 19.73 112 ALA C O 1
ATOM 5961 N N . GLY C 1 113 ? -16.400 49.195 -14.984 1.00 21.63 113 GLY C N 1
ATOM 5962 C CA . GLY C 1 113 ? -16.051 49.602 -13.634 1.00 21.84 113 GLY C CA 1
ATOM 5963 C C . GLY C 1 113 ? -14.918 48.778 -13.040 1.00 21.23 113 GLY C C 1
ATOM 5964 O O . GLY C 1 113 ? -14.656 48.886 -11.836 1.00 21.22 113 GLY C O 1
ATOM 5965 N N . THR C 1 114 ? -14.255 47.964 -13.875 1.00 20.82 114 THR C N 1
ATOM 5966 C CA . THR C 1 114 ? -13.092 47.168 -13.492 1.00 19.96 114 THR C CA 1
ATOM 5967 C C . THR C 1 114 ? -11.928 47.570 -14.388 1.00 20.66 114 THR C C 1
ATOM 5968 O O . THR C 1 114 ? -12.131 48.319 -15.329 1.00 21.28 114 THR C O 1
ATOM 5972 N N . ASN C 1 115 ? -10.730 47.037 -14.094 1.00 20.65 115 ASN C N 1
ATOM 5973 C CA . ASN C 1 115 ? -9.560 47.363 -14.903 1.00 21.64 115 ASN C CA 1
ATOM 5974 C C . ASN C 1 115 ? -9.301 46.242 -15.918 1.00 20.57 115 ASN C C 1
ATOM 5975 O O . ASN C 1 115 ? -8.357 45.495 -15.742 1.00 20.42 115 ASN C O 1
ATOM 5980 N N . GLY C 1 116 ? -10.126 46.159 -16.977 1.00 19.90 116 GLY C N 1
ATOM 5981 C CA . GLY C 1 116 ? -9.968 45.174 -18.083 1.00 18.97 116 GLY C CA 1
ATOM 5982 C C . GLY C 1 116 ? -10.231 43.739 -17.635 1.00 17.15 116 GLY C C 1
ATOM 5983 O O . GLY C 1 116 ? -9.724 42.803 -18.255 1.00 16.90 116 GLY C O 1
ATOM 5984 N N . GLU C 1 117 ? -11.003 43.558 -16.543 1.00 15.62 117 GLU C N 1
ATOM 5985 C CA . GLU C 1 117 ? -11.425 42.262 -16.100 1.00 14.14 117 GLU C CA 1
ATOM 5986 C C . GLU C 1 117 ? -12.591 41.844 -17.008 1.00 13.86 117 GLU C C 1
ATOM 5987 O O . GLU C 1 117 ? -13.318 42.722 -17.591 1.00 14.33 117 GLU C O 1
ATOM 5993 N N . THR C 1 118 ? -12.733 40.532 -17.171 1.00 12.80 118 THR C N 1
ATOM 5994 C CA . THR C 1 118 ? -13.718 39.997 -18.066 1.00 12.83 118 THR C CA 1
ATOM 5995 C C . THR C 1 118 ? -14.665 39.053 -17.342 1.00 11.88 118 THR C C 1
ATOM 5996 O O . THR C 1 118 ? -14.405 38.556 -16.266 1.00 11.26 118 THR C O 1
ATOM 6000 N N . THR C 1 119 ? -15.750 38.756 -18.044 1.00 11.99 119 THR C N 1
ATOM 6001 C CA . THR C 1 119 ? -16.692 37.710 -17.708 1.00 11.45 119 THR C CA 1
ATOM 6002 C C . THR C 1 119 ? -16.866 36.908 -18.996 1.00 11.64 119 THR C C 1
ATOM 6003 O O . THR C 1 119 ? -16.716 37.468 -20.088 1.00 12.46 119 THR C O 1
ATOM 6007 N N . THR C 1 120 ? -17.248 35.646 -18.856 1.00 11.05 120 THR C N 1
ATOM 6008 C CA . THR C 1 120 ? -17.372 34.760 -20.010 1.00 11.29 120 THR C CA 1
ATOM 6009 C C . THR C 1 120 ? -18.854 34.581 -20.360 1.00 11.67 120 THR C C 1
ATOM 6010 O O . THR C 1 120 ? -19.673 34.359 -19.485 1.00 11.33 120 THR C O 1
ATOM 6014 N N . GLN C 1 121 ? -19.143 34.688 -21.656 1.00 12.44 121 GLN C N 1
ATOM 6015 C CA A GLN C 1 121 ? -20.454 34.544 -22.235 0.50 13.11 121 GLN C CA 1
ATOM 6016 C CA B GLN C 1 121 ? -20.499 34.530 -22.145 0.50 13.11 121 GLN C CA 1
ATOM 6017 C C . GLN C 1 121 ? -20.705 33.101 -22.669 1.00 12.97 121 GLN C C 1
ATOM 6018 O O . GLN C 1 121 ? -19.740 32.327 -22.841 1.00 12.51 121 GLN C O 1
ATOM 6029 N N . GLY C 1 122 ? -21.979 32.763 -22.904 1.00 13.40 122 GLY C N 1
ATOM 6030 C CA . GLY C 1 122 ? -22.286 31.510 -23.573 1.00 13.50 122 GLY C CA 1
ATOM 6031 C C . GLY C 1 122 ? -23.446 30.727 -23.012 1.00 13.39 122 GLY C C 1
ATOM 6032 O O . GLY C 1 122 ? -23.719 29.670 -23.551 1.00 13.61 122 GLY C O 1
ATOM 6033 N N . LEU C 1 123 ? -24.191 31.261 -22.045 1.00 13.37 123 LEU C N 1
ATOM 6034 C CA . LEU C 1 123 ? -25.278 30.482 -21.421 1.00 13.37 123 LEU C CA 1
ATOM 6035 C C . LEU C 1 123 ? -26.524 30.390 -22.317 1.00 14.36 123 LEU C C 1
ATOM 6036 O O . LEU C 1 123 ? -27.330 29.503 -22.136 1.00 14.42 123 LEU C O 1
ATOM 6041 N N . ASP C 1 124 ? -26.716 31.347 -23.217 1.00 15.24 124 ASP C N 1
ATOM 6042 C CA . ASP C 1 124 ? -27.959 31.420 -24.026 1.00 16.35 124 ASP C CA 1
ATOM 6043 C C . ASP C 1 124 ? -27.984 30.252 -25.024 1.00 16.71 124 ASP C C 1
ATOM 6044 O O . ASP C 1 124 ? -27.035 30.087 -25.827 1.00 16.64 124 ASP C O 1
ATOM 6049 N N . GLY C 1 125 ? -29.060 29.466 -24.942 1.00 17.02 125 GLY C N 1
ATOM 6050 C CA . GLY C 1 125 ? -29.253 28.276 -25.763 1.00 17.49 125 GLY C CA 1
ATOM 6051 C C . GLY C 1 125 ? -28.237 27.161 -25.498 1.00 16.51 125 GLY C C 1
ATOM 6052 O O . GLY C 1 125 ? -28.083 26.284 -26.311 1.00 16.86 125 GLY C O 1
ATOM 6053 N N . LEU C 1 126 ? -27.534 27.195 -24.365 1.00 15.47 126 LEU C N 1
ATOM 6054 C CA . LEU C 1 126 ? -26.422 26.273 -24.145 1.00 14.68 126 LEU C CA 1
ATOM 6055 C C . LEU C 1 126 ? -26.932 24.829 -23.973 1.00 14.74 126 LEU C C 1
ATOM 6056 O O . LEU C 1 126 ? -26.304 23.884 -24.428 1.00 14.59 126 LEU C O 1
ATOM 6061 N N . GLY C 1 127 ? -28.095 24.677 -23.341 1.00 15.06 127 GLY C N 1
ATOM 6062 C CA . GLY C 1 127 ? -28.717 23.391 -23.154 1.00 15.41 127 GLY C CA 1
ATOM 6063 C C . GLY C 1 127 ? -28.927 22.693 -24.479 1.00 16.44 127 GLY C C 1
ATOM 6064 O O . GLY C 1 127 ? -28.568 21.538 -24.646 1.00 16.45 127 GLY C O 1
ATOM 6065 N N . ASP C 1 128 ? -29.535 23.400 -25.426 1.00 17.67 128 ASP C N 1
ATOM 6066 C CA . ASP C 1 128 ? -29.830 22.806 -26.729 1.00 18.94 128 ASP C CA 1
ATOM 6067 C C . ASP C 1 128 ? -28.542 22.499 -27.495 1.00 18.71 128 ASP C C 1
ATOM 6068 O O . ASP C 1 128 ? -28.508 21.500 -28.210 1.00 19.22 128 ASP C O 1
ATOM 6073 N N . ARG C 1 129 ? -27.525 23.378 -27.397 1.00 18.02 129 ARG C N 1
ATOM 6074 C CA A ARG C 1 129 ? -26.208 23.111 -28.000 0.50 17.82 129 ARG C CA 1
ATOM 6075 C CA B ARG C 1 129 ? -26.223 23.098 -28.005 0.50 17.82 129 ARG C CA 1
ATOM 6076 C C . ARG C 1 129 ? -25.637 21.798 -27.428 1.00 17.14 129 ARG C C 1
ATOM 6077 O O . ARG C 1 129 ? -25.258 20.931 -28.158 1.00 17.50 129 ARG C O 1
ATOM 6092 N N . CYS C 1 130 ? -25.565 21.685 -26.102 1.00 16.44 130 CYS C N 1
ATOM 6093 C CA . CYS C 1 130 ? -24.988 20.539 -25.431 1.00 15.98 130 CYS C CA 1
ATOM 6094 C C . CYS C 1 130 ? -25.661 19.230 -25.867 1.00 17.09 130 CYS C C 1
ATOM 6095 O O . CYS C 1 130 ? -25.007 18.251 -26.044 1.00 16.96 130 CYS C O 1
ATOM 6098 N N . LYS C 1 131 ? -26.980 19.262 -26.058 1.00 18.48 131 LYS C N 1
ATOM 6099 C CA . LYS C 1 131 ? -27.720 18.104 -26.473 1.00 19.78 131 LYS C CA 1
ATOM 6100 C C . LYS C 1 131 ? -27.304 17.695 -27.897 1.00 20.70 131 LYS C C 1
ATOM 6101 O O . LYS C 1 131 ? -27.087 16.504 -28.146 1.00 21.05 131 LYS C O 1
ATOM 6107 N N . LYS C 1 132 ? -27.150 18.662 -28.800 1.00 21.20 132 LYS C N 1
ATOM 6108 C CA . LYS C 1 132 ? -26.714 18.397 -30.180 1.00 22.28 132 LYS C CA 1
ATOM 6109 C C . LYS C 1 132 ? -25.275 17.850 -30.178 1.00 21.40 132 LYS C C 1
ATOM 6110 O O . LYS C 1 132 ? -24.918 16.912 -30.955 1.00 21.96 132 LYS C O 1
ATOM 6116 N N . TYR C 1 133 ? -24.454 18.406 -29.286 1.00 19.86 133 TYR C N 1
ATOM 6117 C CA . TYR C 1 133 ? -23.083 18.008 -29.154 1.00 19.09 133 TYR C CA 1
ATOM 6118 C C . TYR C 1 133 ? -22.989 16.577 -28.624 1.00 18.77 133 TYR C C 1
ATOM 6119 O O . TYR C 1 133 ? -22.226 15.796 -29.164 1.00 18.85 133 TYR C O 1
ATOM 6128 N N . TYR C 1 134 ? -23.772 16.252 -27.599 1.00 18.50 134 TYR C N 1
ATOM 6129 C CA . TYR C 1 134 ? -23.858 14.887 -27.090 1.00 18.66 134 TYR C CA 1
ATOM 6130 C C . TYR C 1 134 ? -24.262 13.936 -28.228 1.00 20.48 134 TYR C C 1
ATOM 6131 O O . TYR C 1 134 ? -23.596 12.886 -28.420 1.00 20.76 134 TYR C O 1
ATOM 6140 N N . GLU C 1 135 ? -25.291 14.300 -29.009 1.00 21.98 135 GLU C N 1
ATOM 6141 C CA . GLU C 1 135 ? -25.773 13.451 -30.101 1.00 23.64 135 GLU C CA 1
ATOM 6142 C C . GLU C 1 135 ? -24.662 13.269 -31.144 1.00 23.63 135 GLU C C 1
ATOM 6143 O O . GLU C 1 135 ? -24.604 12.258 -31.802 1.00 24.60 135 GLU C O 1
ATOM 6149 N N . ALA C 1 136 ? -23.780 14.258 -31.318 1.00 22.85 136 ALA C N 1
ATOM 6150 C CA . ALA C 1 136 ? -22.687 14.190 -32.299 1.00 22.84 136 ALA C CA 1
ATOM 6151 C C . ALA C 1 136 ? -21.463 13.431 -31.750 1.00 21.52 136 ALA C C 1
ATOM 6152 O O . ALA C 1 136 ? -20.458 13.301 -32.449 1.00 21.87 136 ALA C O 1
ATOM 6154 N N . GLY C 1 137 ? -21.512 13.007 -30.482 1.00 19.95 137 GLY C N 1
ATOM 6155 C CA . GLY C 1 137 ? -20.476 12.136 -29.875 1.00 18.92 137 GLY C CA 1
ATOM 6156 C C . GLY C 1 137 ? -19.621 12.818 -28.822 1.00 17.28 137 GLY C C 1
ATOM 6157 O O . GLY C 1 137 ? -18.715 12.219 -28.341 1.00 16.79 137 GLY C O 1
ATOM 6158 N N . ALA C 1 138 ? -19.918 14.071 -28.463 1.00 16.35 138 ALA C N 1
ATOM 6159 C CA . ALA C 1 138 ? -19.171 14.748 -27.432 1.00 14.96 138 ALA C CA 1
ATOM 6160 C C . ALA C 1 138 ? -19.590 14.195 -26.058 1.00 14.01 138 ALA C C 1
ATOM 6161 O O . ALA C 1 138 ? -20.741 13.874 -25.885 1.00 14.12 138 ALA C O 1
ATOM 6163 N N . ARG C 1 139 ? -18.627 14.079 -25.130 1.00 13.01 139 ARG C N 1
ATOM 6164 C CA . ARG C 1 139 ? -18.903 13.583 -23.805 1.00 12.37 139 ARG C CA 1
ATOM 6165 C C . ARG C 1 139 ? -18.374 14.501 -22.718 1.00 11.34 139 ARG C C 1
ATOM 6166 O O . ARG C 1 139 ? -18.644 14.237 -21.544 1.00 11.02 139 ARG C O 1
ATOM 6174 N N . PHE C 1 140 ? -17.628 15.544 -23.087 1.00 11.12 140 PHE C N 1
ATOM 6175 C CA . PHE C 1 140 ? -17.237 16.583 -22.106 1.00 10.23 140 PHE C CA 1
ATOM 6176 C C . PHE C 1 140 ? -17.258 17.949 -22.797 1.00 10.33 140 PHE C C 1
ATOM 6177 O O . PHE C 1 140 ? -17.327 18.056 -24.023 1.00 10.99 140 PHE C O 1
ATOM 6185 N N . ALA C 1 141 ? -17.206 18.971 -21.960 1.00 9.73 141 ALA C N 1
ATOM 6186 C CA . ALA C 1 141 ? -17.320 20.351 -22.424 1.00 10.02 141 ALA C CA 1
ATOM 6187 C C . ALA C 1 141 ? -16.212 21.193 -21.801 1.00 9.47 141 ALA C C 1
ATOM 6188 O O . ALA C 1 141 ? -15.689 20.851 -20.797 1.00 8.88 141 ALA C O 1
ATOM 6190 N N . LYS C 1 142 ? -15.961 22.327 -22.423 1.00 10.02 142 LYS C N 1
ATOM 6191 C CA . LYS C 1 142 ? -15.068 23.328 -21.938 1.00 9.80 142 LYS C CA 1
ATOM 6192 C C . LYS C 1 142 ? -15.706 24.733 -22.012 1.00 9.89 142 LYS C C 1
ATOM 6193 O O . LYS C 1 142 ? -16.313 25.179 -23.047 1.00 10.45 142 LYS C O 1
ATOM 6199 N N . TRP C 1 143 ? -15.428 25.467 -20.931 1.00 9.23 143 TRP C N 1
ATOM 6200 C CA . TRP C 1 143 ? -15.781 26.851 -20.729 1.00 9.30 143 TRP C CA 1
ATOM 6201 C C . TRP C 1 143 ? -14.602 27.519 -20.019 1.00 8.80 143 TRP C C 1
ATOM 6202 O O . TRP C 1 143 ? -14.255 27.115 -18.930 1.00 8.17 143 TRP C O 1
ATOM 6213 N N . ARG C 1 144 ? -14.043 28.552 -20.607 1.00 9.13 144 ARG C N 1
ATOM 6214 C CA . ARG C 1 144 ? -12.916 29.236 -19.989 1.00 8.95 144 ARG C CA 1
ATOM 6215 C C . ARG C 1 144 ? -13.362 30.586 -19.392 1.00 9.03 144 ARG C C 1
ATOM 6216 O O . ARG C 1 144 ? -13.764 31.483 -20.134 1.00 9.55 144 ARG C O 1
ATOM 6224 N N . ALA C 1 145 ? -13.190 30.720 -18.080 1.00 8.61 145 ALA C N 1
ATOM 6225 C CA . ALA C 1 145 ? -13.216 31.984 -17.368 1.00 8.89 145 ALA C CA 1
ATOM 6226 C C . ALA C 1 145 ? -11.784 32.508 -17.198 1.00 9.15 145 ALA C C 1
ATOM 6227 O O . ALA C 1 145 ? -10.851 31.730 -17.020 1.00 9.02 145 ALA C O 1
ATOM 6229 N N . VAL C 1 146 ? -11.584 33.828 -17.280 1.00 9.86 146 VAL C N 1
ATOM 6230 C CA . VAL C 1 146 ? -10.259 34.453 -17.216 1.00 10.31 146 VAL C CA 1
ATOM 6231 C C . VAL C 1 146 ? -10.274 35.487 -16.090 1.00 10.66 146 VAL C C 1
ATOM 6232 O O . VAL C 1 146 ? -11.150 36.339 -16.058 1.00 10.90 146 VAL C O 1
ATOM 6236 N N . LEU C 1 147 ? -9.316 35.386 -15.155 1.00 10.68 147 LEU C N 1
ATOM 6237 C CA . LEU C 1 147 ? -9.121 36.312 -14.053 1.00 10.94 147 LEU C CA 1
ATOM 6238 C C . LEU C 1 147 ? -7.709 36.886 -14.186 1.00 11.59 147 LEU C C 1
ATOM 6239 O O . LEU C 1 147 ? -6.769 36.142 -14.606 1.00 11.80 147 LEU C O 1
ATOM 6244 N N . LYS C 1 148 ? -7.509 38.143 -13.792 1.00 12.23 148 LYS C N 1
ATOM 6245 C CA . LYS C 1 148 ? -6.166 38.653 -13.817 1.00 13.06 148 LYS C CA 1
ATOM 6246 C C . LYS C 1 148 ? -5.725 38.950 -12.376 1.00 12.97 148 LYS C C 1
ATOM 6247 O O . LYS C 1 148 ? -6.548 39.023 -11.465 1.00 12.51 148 LYS C O 1
ATOM 6253 N N . ILE C 1 149 ? -4.402 39.084 -12.200 1.00 13.34 149 ILE C N 1
ATOM 6254 C CA . ILE C 1 149 ? -3.787 39.515 -10.926 1.00 13.58 149 ILE C CA 1
ATOM 6255 C C . ILE C 1 149 ? -3.273 40.957 -11.102 1.00 14.69 149 ILE C C 1
ATOM 6256 O O . ILE C 1 149 ? -2.604 41.238 -12.054 1.00 15.01 149 ILE C O 1
ATOM 6261 N N . GLY C 1 150 ? -3.694 41.849 -10.206 1.00 15.53 150 GLY C N 1
ATOM 6262 C CA . GLY C 1 150 ? -3.292 43.257 -10.197 1.00 17.00 150 GLY C CA 1
ATOM 6263 C C . GLY C 1 150 ? -3.395 43.846 -8.799 1.00 17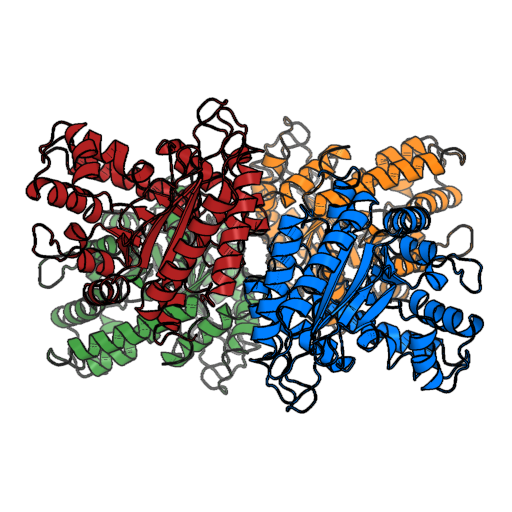.75 150 GLY C C 1
ATOM 6264 O O . GLY C 1 150 ? -3.669 43.121 -7.878 1.00 17.36 150 GLY C O 1
ATOM 6265 N N . VAL C 1 151 ? -3.242 45.177 -8.656 1.00 19.45 151 VAL C N 1
ATOM 6266 C CA . VAL C 1 151 ? -3.371 45.827 -7.349 1.00 20.27 151 VAL C CA 1
ATOM 6267 C C . VAL C 1 151 ? -4.712 45.426 -6.726 1.00 19.67 151 VAL C C 1
ATOM 6268 O O . VAL C 1 151 ? -4.759 44.912 -5.589 1.00 19.29 151 VAL C O 1
ATOM 6272 N N . ASN C 1 152 ? -5.782 45.641 -7.499 1.00 19.32 152 ASN C N 1
ATOM 6273 C CA . ASN C 1 152 ? -7.158 45.390 -7.039 1.00 18.93 152 ASN C CA 1
ATOM 6274 C C . ASN C 1 152 ? -7.836 44.243 -7.800 1.00 17.50 152 ASN C C 1
ATOM 6275 O O . ASN C 1 152 ? -9.075 44.148 -7.777 1.00 17.47 152 ASN C O 1
ATOM 6280 N N . GLU C 1 153 ? -7.031 43.356 -8.407 1.00 16.09 153 GLU C N 1
ATOM 6281 C CA . GLU C 1 153 ? -7.524 42.243 -9.181 1.00 15.00 153 GLU C CA 1
ATOM 6282 C C . GLU C 1 153 ? -6.976 40.923 -8.654 1.00 13.73 153 GLU C C 1
ATOM 6283 O O . GLU C 1 153 ? -5.815 40.835 -8.296 1.00 13.50 153 GLU C O 1
ATOM 6289 N N . PRO C 1 154 ? -7.822 39.879 -8.691 1.00 12.38 154 PRO C N 1
ATOM 6290 C CA . PRO C 1 154 ? -9.159 39.967 -9.245 1.00 11.97 154 PRO C CA 1
ATOM 6291 C C . PRO C 1 154 ? -10.129 40.556 -8.221 1.00 11.76 154 PRO C C 1
ATOM 6292 O O . PRO C 1 154 ? -9.966 40.372 -7.084 1.00 11.43 154 PRO C O 1
ATOM 6296 N N . SER C 1 155 ? -11.075 41.354 -8.708 1.00 12.04 155 SER C N 1
ATOM 6297 C CA . SER C 1 155 ? -12.099 42.011 -7.908 1.00 12.20 155 SER C CA 1
ATOM 6298 C C . SER C 1 155 ? -13.161 40.974 -7.514 1.00 11.60 155 SER C C 1
ATOM 6299 O O . SER C 1 155 ? -13.321 39.912 -8.140 1.00 10.94 155 SER C O 1
ATOM 6302 N N . GLN C 1 156 ? -13.839 41.288 -6.432 1.00 11.96 156 GLN C N 1
ATOM 6303 C CA . GLN C 1 156 ? -14.970 40.574 -5.995 1.00 11.86 156 GLN C CA 1
ATOM 6304 C C . GLN C 1 156 ? -15.964 40.392 -7.150 1.00 11.63 156 GLN C C 1
ATOM 6305 O O . GLN C 1 156 ? -16.412 39.258 -7.365 1.00 11.12 156 GLN C O 1
ATOM 6311 N N . LEU C 1 157 ? -16.278 41.465 -7.897 1.00 11.85 157 LEU C N 1
ATOM 6312 C CA . LEU C 1 157 ? -17.219 41.369 -9.054 1.00 11.80 157 LEU C CA 1
ATOM 6313 C C . LEU C 1 157 ? -16.750 40.335 -10.110 1.00 11.14 157 LEU C C 1
ATOM 6314 O O . LEU C 1 157 ? -17.508 39.462 -10.547 1.00 10.82 157 LEU C O 1
ATOM 6319 N N . ALA C 1 158 ? -15.492 40.423 -10.528 1.00 10.89 158 ALA C N 1
ATOM 6320 C CA . ALA C 1 158 ? -14.890 39.483 -11.534 1.00 10.40 158 ALA C CA 1
ATOM 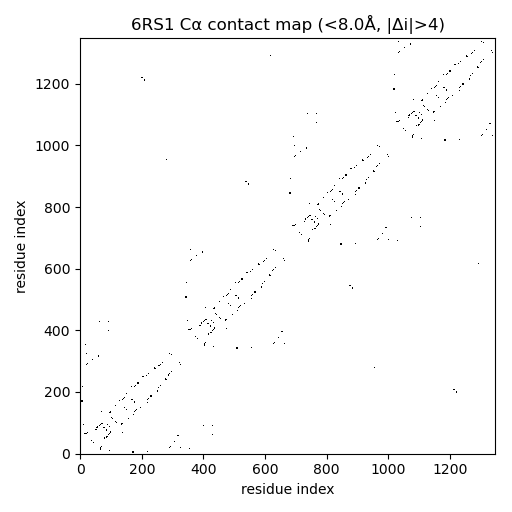6321 C C . ALA C 1 158 ? -14.995 38.046 -11.038 1.00 9.58 158 ALA C C 1
ATOM 6322 O O . ALA C 1 158 ? -15.398 37.123 -11.806 1.00 9.32 158 ALA C O 1
ATOM 6324 N N . ILE C 1 159 ? -14.633 37.848 -9.758 1.00 9.15 159 ILE C N 1
ATOM 6325 C CA . ILE C 1 159 ? -14.644 36.529 -9.208 1.00 8.51 159 ILE C CA 1
ATOM 6326 C C . ILE C 1 159 ? -16.088 36.000 -9.247 1.00 8.39 159 ILE C C 1
ATOM 6327 O O . ILE C 1 159 ? -16.367 34.903 -9.782 1.00 8.02 159 ILE C O 1
ATOM 6332 N N . HIS C 1 160 ? -16.993 36.786 -8.675 1.00 8.76 160 HIS C N 1
ATOM 6333 C CA . HIS C 1 160 ? -18.398 36.403 -8.530 1.00 8.91 160 HIS C CA 1
ATOM 6334 C C . HIS C 1 160 ? -18.960 36.011 -9.904 1.00 8.93 160 HIS C C 1
ATOM 6335 O O . HIS C 1 160 ? -19.464 34.892 -10.061 1.00 8.66 160 HIS C O 1
ATOM 6342 N N . GLU C 1 161 ? -18.776 36.877 -10.909 1.00 9.28 161 GLU C N 1
ATOM 6343 C CA . GLU C 1 161 ? -19.300 36.680 -12.257 1.00 9.60 161 GLU C CA 1
ATOM 6344 C C . GLU C 1 161 ? -18.746 35.404 -12.883 1.00 9.03 161 GLU C C 1
ATOM 6345 O O . GLU C 1 161 ? -19.471 34.682 -13.514 1.00 8.99 161 GLU C O 1
ATOM 6351 N N . ASN C 1 162 ? -17.446 35.136 -12.693 1.00 8.68 162 ASN C N 1
ATOM 6352 C CA . ASN C 1 162 ? -16.810 34.046 -13.355 1.00 8.31 162 ASN C CA 1
ATOM 6353 C C . ASN C 1 162 ? -17.156 32.761 -12.626 1.00 7.80 162 ASN C C 1
ATOM 6354 O O . ASN C 1 162 ? -17.475 31.800 -13.272 1.00 7.78 162 ASN C O 1
ATOM 6359 N N . ALA C 1 163 ? -17.144 32.760 -11.298 1.00 7.56 163 ALA C N 1
ATOM 6360 C CA . ALA C 1 163 ? -17.512 31.560 -10.543 1.00 7.14 163 ALA C CA 1
ATOM 6361 C C . ALA C 1 163 ? -18.945 31.139 -10.882 1.00 7.40 163 ALA C C 1
ATOM 6362 O O . ALA C 1 163 ? -19.210 29.948 -11.178 1.00 7.31 163 ALA C O 1
ATOM 6364 N N . TYR C 1 164 ? -19.891 32.085 -10.852 1.00 7.85 164 TYR C N 1
ATOM 6365 C CA . TYR C 1 164 ? -21.295 31.710 -10.992 1.00 8.21 164 TYR C CA 1
ATOM 6366 C C . TYR C 1 164 ? -21.601 31.426 -12.462 1.00 8.53 164 TYR C C 1
ATOM 6367 O O . TYR C 1 164 ? -22.496 30.621 -12.764 1.00 8.66 164 TYR C O 1
ATOM 6376 N N . GLY C 1 165 ? -20.846 32.032 -13.386 1.00 8.71 165 GLY C N 1
ATOM 6377 C CA . GLY C 1 165 ? -20.951 31.663 -14.829 1.00 9.11 165 GLY C CA 1
ATOM 6378 C C . GLY C 1 165 ? -20.489 30.211 -15.059 1.00 8.73 165 GLY C C 1
ATOM 6379 O O . GLY C 1 165 ? -21.118 29.452 -15.792 1.00 9.18 165 GLY C O 1
ATOM 6380 N N . LEU C 1 166 ? -19.419 29.802 -14.392 1.00 8.27 166 LEU C N 1
ATOM 6381 C CA . LEU C 1 166 ? -18.905 28.445 -14.484 1.00 7.93 166 LEU C CA 1
ATOM 6382 C C . LEU C 1 166 ? -19.917 27.459 -13.908 1.00 7.91 166 LEU C C 1
ATOM 6383 O O . LEU C 1 166 ? -20.118 26.391 -14.443 1.00 7.98 166 LEU C O 1
ATOM 6388 N N . ALA C 1 167 ? -20.521 27.817 -12.766 1.00 7.86 167 ALA C N 1
ATOM 6389 C CA . ALA C 1 167 ? -21.442 26.908 -12.050 1.00 7.94 167 ALA C CA 1
ATOM 6390 C C . ALA C 1 167 ? -22.676 26.612 -12.906 1.00 8.39 167 ALA C C 1
ATOM 6391 O O . ALA C 1 167 ? -23.148 25.498 -13.001 1.00 8.35 167 ALA C O 1
ATOM 6393 N N . ARG C 1 168 ? -23.188 27.663 -13.541 1.00 8.91 168 ARG C N 1
ATOM 6394 C CA . ARG C 1 168 ? -24.430 27.572 -14.286 1.00 9.58 168 ARG C CA 1
ATOM 6395 C C . ARG C 1 168 ? -24.138 26.749 -15.518 1.00 9.57 168 ARG C C 1
ATOM 6396 O O . ARG C 1 168 ? -24.937 25.861 -15.879 1.00 9.95 168 ARG C O 1
ATOM 6404 N N . TYR C 1 169 ? -22.976 27.006 -16.117 1.00 9.21 169 TYR C N 1
ATOM 6405 C CA . TYR C 1 169 ? -22.515 26.221 -17.297 1.00 9.26 169 TYR C CA 1
ATOM 6406 C C . TYR C 1 169 ? -22.401 24.741 -16.936 1.00 8.83 169 TYR C C 1
ATOM 6407 O O . TYR C 1 169 ? -22.787 23.880 -17.729 1.00 9.13 169 TYR C O 1
ATOM 6416 N N . ALA C 1 170 ? -21.883 24.473 -15.731 1.00 8.10 170 ALA C N 1
ATOM 6417 C CA . ALA C 1 170 ? -21.641 23.124 -15.261 1.00 7.78 170 ALA C CA 1
ATOM 6418 C C . ALA C 1 170 ? -22.962 22.351 -15.153 1.00 8.18 170 ALA C C 1
ATOM 6419 O O . ALA C 1 170 ? -23.036 21.210 -15.594 1.00 8.26 170 ALA C O 1
ATOM 6421 N N . VAL C 1 171 ? -23.992 22.972 -14.546 1.00 8.42 171 VAL C N 1
ATOM 6422 C CA . VAL C 1 171 ? -25.304 22.343 -14.402 1.00 8.95 171 VAL C CA 1
ATOM 6423 C C . VAL C 1 171 ? -25.856 21.975 -15.785 1.00 9.51 171 VAL C C 1
ATOM 6424 O O . VAL C 1 171 ? -26.335 20.861 -15.991 1.00 9.84 171 VAL C O 1
ATOM 6428 N N . ILE C 1 172 ? -25.832 22.933 -16.708 1.00 9.66 172 ILE C N 1
ATOM 6429 C CA . ILE C 1 172 ? -26.453 22.732 -18.017 1.00 10.38 172 ILE C CA 1
ATOM 6430 C C . ILE C 1 172 ? -25.759 21.565 -18.729 1.00 10.33 172 ILE C C 1
ATOM 6431 O O . ILE C 1 172 ? -26.441 20.715 -19.324 1.00 10.95 172 ILE C O 1
ATOM 6436 N N . CYS C 1 173 ? -24.421 21.539 -18.652 1.00 9.69 173 CYS C N 1
ATOM 6437 C CA . CYS C 1 173 ? -23.617 20.482 -19.198 1.00 9.64 173 CYS C CA 1
ATOM 6438 C C . CYS C 1 173 ? -24.103 19.138 -18.642 1.00 9.74 173 CYS C C 1
ATOM 6439 O O . CYS C 1 173 ? -24.402 18.225 -19.423 1.00 10.29 173 CYS C O 1
ATOM 6442 N N . GLN C 1 174 ? -24.208 19.039 -17.322 1.00 9.29 174 GLN C N 1
ATOM 6443 C CA . GLN C 1 174 ? -24.546 17.798 -16.699 1.00 9.50 174 GLN C CA 1
ATOM 6444 C C . GLN C 1 174 ? -25.978 17.388 -17.073 1.00 10.46 174 GLN C C 1
ATOM 6445 O O . GLN C 1 174 ? -26.245 16.229 -17.309 1.00 10.95 174 GLN C O 1
ATOM 6451 N N . GLU C 1 175 ? -26.886 18.337 -17.224 1.00 10.93 175 GLU C N 1
ATOM 6452 C CA . GLU C 1 175 ? -28.271 17.980 -17.625 1.00 12.08 175 GLU C CA 1
ATOM 6453 C C . GLU C 1 175 ? -28.317 17.330 -19.011 1.00 12.72 175 GLU C C 1
ATOM 6454 O O . GLU C 1 175 ? -29.320 16.677 -19.318 1.00 13.73 175 GLU C O 1
ATOM 6460 N N . ASN C 1 176 ? -27.304 17.590 -19.854 1.00 12.36 176 ASN C N 1
ATOM 6461 C CA . ASN C 1 176 ? -27.284 17.181 -21.202 1.00 12.96 176 ASN C CA 1
ATOM 6462 C C . ASN C 1 176 ? -26.171 16.156 -21.464 1.00 12.64 176 ASN C C 1
ATOM 6463 O O . ASN C 1 176 ? -25.918 15.785 -22.622 1.00 13.20 176 ASN C O 1
ATOM 6468 N N . GLY C 1 177 ? -25.566 15.617 -20.404 1.00 11.92 177 GLY C N 1
ATOM 6469 C CA . GLY C 1 177 ? -24.693 14.419 -20.513 1.00 11.76 177 GLY C CA 1
ATOM 6470 C C . GLY C 1 177 ? -23.244 14.730 -20.866 1.00 11.15 177 GLY C C 1
ATOM 6471 O O . GLY C 1 177 ? -22.526 13.857 -21.269 1.00 11.26 177 GLY C O 1
ATOM 6472 N N . LEU C 1 178 ? -22.820 15.993 -20.685 1.00 10.59 178 LEU C N 1
ATOM 6473 C CA . LEU C 1 178 ? -21.426 16.443 -20.924 1.00 10.03 178 LEU C CA 1
ATOM 6474 C C . LEU C 1 178 ? -20.777 16.764 -19.584 1.00 9.15 178 LEU C C 1
ATOM 6475 O O . LEU C 1 178 ? -21.298 17.604 -18.821 1.00 8.87 178 LEU C O 1
ATOM 6480 N N . VAL C 1 179 ? -19.643 16.111 -19.326 1.00 8.82 179 VAL C N 1
ATOM 6481 C CA . VAL C 1 179 ? -18.811 16.412 -18.168 1.00 8.10 179 VAL C CA 1
ATOM 6482 C C . VAL C 1 179 ? -18.255 17.816 -18.375 1.00 7.81 179 VAL C C 1
ATOM 6483 O O . VAL C 1 179 ? -17.525 18.055 -19.334 1.00 8.03 179 VAL C O 1
ATOM 6487 N N . PRO C 1 180 ? -18.597 18.771 -17.499 1.00 7.50 180 PRO C N 1
ATOM 6488 C CA . PRO C 1 180 ? -18.050 20.108 -17.598 1.00 7.37 180 PRO C CA 1
ATOM 6489 C C . PRO C 1 180 ? -16.620 20.195 -17.063 1.00 7.00 180 PRO C C 1
ATOM 6490 O O . PRO C 1 180 ? -16.361 19.823 -15.919 1.00 6.54 180 PRO C O 1
ATOM 6494 N N . ILE C 1 181 ? -15.704 20.656 -17.913 1.00 7.35 181 ILE C N 1
ATOM 6495 C CA . ILE C 1 181 ? -14.401 21.095 -17.413 1.00 7.22 181 ILE C CA 1
ATOM 6496 C C . ILE C 1 181 ? -14.566 22.545 -16.935 1.00 7.18 181 ILE C C 1
ATOM 6497 O O . ILE C 1 181 ? -14.960 23.449 -17.695 1.00 7.51 181 ILE C O 1
ATOM 6502 N N . VAL C 1 182 ? -14.389 22.719 -15.623 1.00 6.90 182 VAL C N 1
ATOM 6503 C CA . VAL C 1 182 ? -14.441 23.947 -14.996 1.00 6.79 182 VAL C CA 1
ATOM 6504 C C . VAL C 1 182 ? -13.029 24.566 -15.085 1.00 6.86 182 VAL C C 1
ATOM 6505 O O . VAL C 1 182 ? -12.096 24.085 -14.439 1.00 6.43 182 VAL C O 1
ATOM 6509 N N . GLU C 1 183 ? -12.894 25.657 -15.863 1.00 7.37 183 GLU C N 1
ATOM 6510 C CA . GLU C 1 183 ? -11.596 26.314 -16.134 1.00 7.57 183 GLU C CA 1
ATOM 6511 C C . GLU C 1 183 ? -11.570 27.765 -15.644 1.00 7.65 183 GLU C C 1
ATOM 6512 O O . GLU C 1 183 ? -11.899 28.661 -16.421 1.00 8.01 183 GLU C O 1
ATOM 6518 N N . PRO C 1 184 ? -11.205 28.051 -14.374 1.00 7.31 184 PRO C N 1
ATOM 6519 C CA . PRO C 1 184 ? -11.045 29.412 -13.872 1.00 7.46 184 PRO C CA 1
ATOM 6520 C C . PRO C 1 184 ? -9.572 29.799 -14.018 1.00 7.64 184 PRO C C 1
ATOM 6521 O O . PRO C 1 184 ? -8.778 29.574 -13.106 1.00 7.50 184 PRO C O 1
ATOM 6525 N N . GLU C 1 185 ? -9.181 30.268 -15.200 1.00 8.19 185 GLU C N 1
ATOM 6526 C CA . GLU C 1 185 ? -7.772 30.516 -15.446 1.00 8.55 185 GLU C CA 1
ATOM 6527 C C . GLU C 1 185 ? -7.381 31.866 -14.819 1.00 8.80 185 GLU C C 1
ATOM 6528 O O . GLU C 1 185 ? -7.910 32.900 -15.195 1.00 8.93 185 GLU C O 1
ATOM 6534 N N . ILE C 1 186 ? -6.396 31.823 -13.921 1.00 8.71 186 ILE C N 1
ATOM 6535 C CA . ILE C 1 186 ? -5.738 32.999 -13.465 1.00 9.19 186 ILE C CA 1
ATOM 6536 C C . ILE C 1 186 ? -4.533 33.251 -14.358 1.00 9.56 186 ILE C C 1
ATOM 6537 O O . ILE C 1 186 ? -3.631 32.404 -14.431 1.00 9.33 186 ILE C O 1
ATOM 6542 N N . LEU C 1 187 ? -4.598 34.355 -15.117 1.00 9.98 187 LEU C N 1
ATOM 6543 C CA . LEU C 1 187 ? -3.522 34.701 -16.085 1.00 10.63 187 LEU C CA 1
ATOM 6544 C C . LEU C 1 187 ? -2.213 34.944 -15.317 1.00 10.67 187 LEU C C 1
ATOM 6545 O O . LEU C 1 187 ? -2.227 35.474 -14.183 1.00 10.33 187 LEU C O 1
ATOM 6550 N N . VAL C 1 188 ? -1.118 34.496 -15.942 1.00 11.00 188 VAL C N 1
ATOM 6551 C CA . VAL C 1 188 ? 0.263 34.596 -15.356 1.00 11.29 188 VAL C CA 1
ATOM 6552 C C . VAL C 1 188 ? 0.766 36.023 -15.466 1.00 11.87 188 VAL C C 1
ATOM 6553 O O . VAL C 1 188 ? 1.704 36.370 -14.747 1.00 12.24 188 VAL C O 1
ATOM 6557 N N . ASP C 1 189 ? 0.180 36.835 -16.371 1.00 12.10 189 ASP C N 1
ATOM 6558 C CA A ASP C 1 189 ? 0.685 38.150 -16.691 0.50 12.93 189 ASP C CA 1
ATOM 6559 C CA B ASP C 1 189 ? 0.705 38.147 -16.699 0.50 12.89 189 ASP C CA 1
ATOM 6560 C C . ASP C 1 189 ? 0.973 38.963 -15.431 1.00 12.86 189 ASP C C 1
ATOM 6561 O O . ASP C 1 189 ? 0.101 39.158 -14.641 1.00 12.23 189 ASP C O 1
ATOM 6570 N N . GLY C 1 190 ? 2.202 39.484 -15.325 1.00 13.43 190 GLY C N 1
ATOM 6571 C CA . GLY C 1 190 ? 2.613 40.429 -14.261 1.00 13.63 190 GLY C CA 1
ATOM 6572 C C . GLY C 1 190 ? 3.921 40.021 -13.579 1.00 13.70 190 GLY C C 1
ATOM 6573 O O . GLY C 1 190 ? 4.550 39.015 -13.911 1.00 13.44 190 GLY C O 1
ATOM 6574 N N . SER C 1 191 ? 4.336 40.843 -12.608 1.00 13.99 191 SER C N 1
ATOM 6575 C CA . SER C 1 191 ? 5.571 40.690 -11.853 1.00 14.27 191 SER C CA 1
ATOM 6576 C C . SER C 1 191 ? 5.287 40.316 -10.393 1.00 13.53 191 SER C C 1
ATOM 6577 O O . SER C 1 191 ? 6.134 40.425 -9.547 1.00 13.97 191 SER C O 1
ATOM 6580 N N . HIS C 1 192 ? 4.092 39.819 -10.110 1.00 12.47 192 HIS C N 1
ATOM 6581 C CA . HIS C 1 192 ? 3.754 39.220 -8.832 1.00 11.73 192 HIS C CA 1
ATOM 6582 C C . HIS C 1 192 ? 4.578 37.931 -8.661 1.00 11.48 192 HIS C C 1
ATOM 6583 O O . HIS C 1 192 ? 5.029 37.316 -9.661 1.00 11.50 192 HIS C O 1
ATOM 6590 N N . ASP C 1 193 ? 4.737 37.524 -7.393 1.00 11.26 193 ASP C N 1
ATOM 6591 C CA . ASP C 1 193 ? 5.509 36.360 -7.011 1.00 11.10 193 ASP C CA 1
ATOM 6592 C C . ASP C 1 193 ? 4.550 35.152 -6.925 1.00 10.07 193 ASP C C 1
ATOM 6593 O O . ASP C 1 193 ? 3.314 35.262 -7.159 1.00 9.50 193 ASP C O 1
ATOM 6598 N N . ILE C 1 194 ? 5.107 33.974 -6.608 1.00 9.85 194 ILE C N 1
ATOM 6599 C CA . ILE C 1 194 ? 4.355 32.743 -6.632 1.00 8.98 194 ILE C CA 1
ATOM 6600 C C . ILE C 1 194 ? 3.385 32.739 -5.462 1.00 8.54 194 ILE C C 1
ATOM 6601 O O . ILE C 1 194 ? 2.361 32.128 -5.542 1.00 7.82 194 ILE C O 1
ATOM 6606 N N . GLN C 1 195 ? 3.775 33.376 -4.353 1.00 9.02 195 GLN C N 1
ATOM 6607 C CA . GLN C 1 195 ? 2.944 33.475 -3.136 1.00 8.86 195 GLN C CA 1
ATOM 6608 C C . GLN C 1 195 ? 1.635 34.198 -3.475 1.00 8.48 195 GLN C C 1
ATOM 6609 O O . GLN C 1 195 ? 0.568 33.771 -3.039 1.00 7.94 195 GLN C O 1
ATOM 6615 N N . LYS C 1 196 ? 1.720 35.254 -4.282 1.00 8.81 196 LYS C N 1
ATOM 6616 C CA A LYS C 1 196 ? 0.530 35.994 -4.714 0.50 8.59 196 LYS C CA 1
ATOM 6617 C CA B LYS C 1 196 ? 0.534 35.990 -4.711 0.50 8.59 196 LYS C CA 1
ATOM 6618 C C . LYS C 1 196 ? -0.344 35.089 -5.574 1.00 7.85 196 LYS C C 1
ATOM 6619 O O . LYS C 1 196 ? -1.579 34.998 -5.375 1.00 7.39 196 LYS C O 1
ATOM 6630 N N . CYS C 1 197 ? 0.289 34.447 -6.554 1.00 7.86 197 CYS C N 1
ATOM 6631 C CA . CYS C 1 197 ? -0.445 33.521 -7.391 1.00 7.29 197 CYS C CA 1
ATOM 6632 C C . CYS C 1 197 ? -1.183 32.491 -6.505 1.00 6.79 197 CYS C C 1
ATOM 6633 O O . CYS C 1 197 ? -2.353 32.247 -6.742 1.00 6.40 197 CYS C O 1
ATOM 6636 N N . ALA C 1 198 ? -0.509 31.955 -5.467 1.00 6.97 198 ALA C N 1
ATOM 6637 C CA . ALA C 1 198 ? -1.070 30.939 -4.603 1.00 6.63 198 ALA C CA 1
ATOM 6638 C C . ALA C 1 198 ? -2.318 31.472 -3.929 1.00 6.51 198 ALA C C 1
ATOM 6639 O O . ALA C 1 198 ? -3.338 30.793 -3.951 1.00 6.05 198 ALA C O 1
ATOM 6641 N N . ALA C 1 199 ? -2.215 32.662 -3.351 1.00 6.98 199 ALA C N 1
ATOM 6642 C CA . ALA C 1 199 ? -3.310 33.281 -2.567 1.00 7.03 199 ALA C CA 1
ATOM 6643 C C . ALA C 1 199 ? -4.522 33.547 -3.461 1.00 6.68 199 ALA C C 1
ATOM 6644 O O . ALA C 1 199 ? -5.639 33.234 -3.106 1.00 6.38 199 ALA C O 1
ATOM 6646 N N . VAL C 1 200 ? -4.288 34.090 -4.657 1.00 6.77 200 VAL C N 1
ATOM 6647 C CA . VAL C 1 200 ? -5.329 34.362 -5.627 1.00 6.56 200 VAL C CA 1
ATOM 6648 C C . VAL C 1 200 ? -5.939 33.041 -6.109 1.00 6.04 200 VAL C C 1
ATOM 6649 O O . VAL C 1 200 ? -7.146 32.926 -6.193 1.00 5.80 200 VAL C O 1
ATOM 6653 N N . THR C 1 201 ? -5.121 32.038 -6.472 1.00 5.95 201 THR C N 1
ATOM 6654 C CA . THR C 1 201 ? -5.657 30.744 -6.884 1.00 5.53 201 THR C CA 1
ATOM 6655 C C . THR C 1 201 ? -6.524 30.142 -5.765 1.00 5.41 201 THR C C 1
ATOM 6656 O O . THR C 1 201 ? -7.633 29.597 -6.041 1.00 5.07 201 THR C O 1
ATOM 6660 N N . GLU C 1 202 ? -6.058 30.209 -4.511 1.00 5.75 202 GLU C N 1
ATOM 6661 C CA . GLU C 1 202 ? -6.833 29.672 -3.383 1.00 5.85 202 GLU C CA 1
ATOM 6662 C C . GLU C 1 202 ? -8.171 30.421 -3.266 1.00 5.92 202 GLU C C 1
ATOM 6663 O O . GLU C 1 202 ? -9.270 29.793 -3.152 1.00 5.70 202 GLU C O 1
ATOM 6669 N N . ARG C 1 203 ? -8.139 31.749 -3.293 1.00 6.33 203 ARG C N 1
ATOM 6670 C CA . ARG C 1 203 ? -9.392 32.528 -3.206 1.00 6.61 203 ARG C CA 1
ATOM 6671 C C . ARG C 1 203 ? -10.356 32.164 -4.357 1.00 6.24 203 ARG C C 1
ATOM 6672 O O . ARG C 1 203 ? -11.540 31.916 -4.159 1.00 6.07 203 ARG C O 1
ATOM 6680 N N . VAL C 1 204 ? -9.837 32.096 -5.580 1.00 6.09 204 VAL C N 1
ATOM 6681 C CA . VAL C 1 204 ? -10.697 31.907 -6.735 1.00 6.02 204 VAL C CA 1
ATOM 6682 C C . VAL C 1 204 ? -11.326 30.499 -6.721 1.00 5.74 204 VAL C C 1
ATOM 6683 O O . VAL C 1 204 ? -12.528 30.343 -6.997 1.00 5.79 204 VAL C O 1
ATOM 6687 N N . LEU C 1 205 ? -10.519 29.469 -6.427 1.00 5.61 205 LEU C N 1
ATOM 6688 C CA . LEU C 1 205 ? -11.056 28.092 -6.421 1.00 5.41 205 LEU C CA 1
ATOM 6689 C C . LEU C 1 205 ? -12.121 27.952 -5.327 1.00 5.50 205 LEU C C 1
ATOM 6690 O O . LEU C 1 205 ? -13.146 27.309 -5.523 1.00 5.48 205 LEU C O 1
ATOM 6695 N N . ALA C 1 206 ? -11.897 28.565 -4.172 1.00 5.76 206 ALA C N 1
ATOM 6696 C CA . ALA C 1 206 ? -12.849 28.490 -3.078 1.00 6.00 206 ALA C CA 1
ATOM 6697 C C . ALA C 1 206 ? -14.172 29.139 -3.471 1.00 6.09 206 ALA C C 1
ATOM 6698 O O . ALA C 1 206 ? -15.232 28.584 -3.195 1.00 6.28 206 ALA C O 1
ATOM 6700 N N . ALA C 1 207 ? -14.106 30.294 -4.155 1.00 6.18 207 ALA C N 1
ATOM 6701 C CA . ALA C 1 207 ? -15.301 30.938 -4.750 1.00 6.31 207 ALA C CA 1
ATOM 6702 C C . ALA C 1 207 ? -15.991 30.014 -5.793 1.00 6.11 207 ALA C C 1
ATOM 6703 O O . ALA C 1 207 ? -17.251 29.912 -5.811 1.00 6.25 207 ALA C O 1
ATOM 6705 N N . CYS C 1 208 ? -15.220 29.318 -6.634 1.00 5.76 208 CYS C N 1
ATOM 6706 C CA . CYS C 1 208 ? -15.823 28.494 -7.646 1.00 5.74 208 CYS C CA 1
ATOM 6707 C C . CYS C 1 208 ? -16.524 27.272 -6.999 1.00 5.73 208 CYS C C 1
ATOM 6708 O O . CYS C 1 208 ? -17.577 26.861 -7.454 1.00 5.83 208 CYS C O 1
ATOM 6711 N N . TYR C 1 209 ? -15.928 26.625 -5.976 1.00 5.57 209 TYR C N 1
ATOM 6712 C CA . TYR C 1 209 ? -16.564 25.437 -5.401 1.00 5.63 209 TYR C CA 1
ATOM 6713 C C . TYR C 1 209 ? -17.802 25.814 -4.563 1.00 5.96 209 TYR C C 1
ATOM 6714 O O . TYR C 1 209 ? -18.780 25.057 -4.537 1.00 6.12 209 TYR C O 1
ATOM 6723 N N . LYS C 1 210 ? -17.774 27.000 -3.950 1.00 6.05 210 LYS C N 1
ATOM 6724 C CA . LYS C 1 210 ? -18.940 27.541 -3.312 1.00 6.48 210 LYS C CA 1
ATOM 6725 C C . LYS C 1 210 ? -20.078 27.739 -4.340 1.00 6.58 210 LYS C C 1
ATOM 6726 O O . LYS C 1 210 ? -21.218 27.243 -4.101 1.00 6.77 210 LYS C O 1
ATOM 6732 N N . ALA C 1 211 ? -19.772 28.334 -5.497 1.00 6.35 211 ALA C N 1
ATOM 6733 C CA . ALA C 1 211 ? -20.776 28.536 -6.526 1.00 6.61 211 ALA C CA 1
ATOM 6734 C C . ALA C 1 211 ? -21.347 27.201 -7.004 1.00 6.62 211 ALA C C 1
ATOM 6735 O O . ALA C 1 211 ? -22.510 27.095 -7.264 1.00 7.04 211 ALA C O 1
ATOM 6737 N N . LEU C 1 212 ? -20.476 26.209 -7.236 1.00 6.30 212 LEU C N 1
ATOM 6738 C CA . LEU C 1 212 ? -20.874 24.880 -7.758 1.00 6.37 212 LEU C CA 1
ATOM 6739 C C . LEU C 1 212 ? -21.793 24.191 -6.747 1.00 6.66 212 LEU C C 1
ATOM 6740 O O . LEU C 1 212 ? -22.760 23.573 -7.158 1.00 7.05 212 LEU C O 1
ATOM 6745 N N . SER C 1 213 ? -21.500 24.336 -5.452 1.00 6.59 213 SER C N 1
ATOM 6746 C CA . SER C 1 213 ? -22.369 23.853 -4.373 1.00 7.02 213 SER C CA 1
ATOM 6747 C C . SER C 1 213 ? -23.728 24.573 -4.422 1.00 7.62 213 SER C C 1
ATOM 6748 O O . SER C 1 213 ? -24.819 23.942 -4.412 1.00 8.04 213 SER C O 1
ATOM 6751 N N . ASP C 1 214 ? -23.708 25.910 -4.490 1.00 7.71 214 ASP C N 1
ATOM 6752 C CA . ASP C 1 214 ? -24.985 26.635 -4.580 1.00 8.46 214 ASP C CA 1
ATOM 6753 C C . ASP C 1 214 ? -25.785 26.168 -5.798 1.00 8.73 214 ASP C C 1
ATOM 6754 O O . ASP C 1 214 ? -26.985 26.141 -5.724 1.00 9.38 214 ASP C O 1
ATOM 6759 N N . HIS C 1 215 ? -25.123 25.867 -6.924 1.00 8.47 215 HIS C N 1
ATOM 6760 C CA . HIS C 1 215 ? -25.843 25.409 -8.125 1.00 8.94 215 HIS C CA 1
ATOM 6761 C C . HIS C 1 215 ? -26.149 23.896 -8.124 1.00 9.29 215 HIS C C 1
ATOM 6762 O O . HIS C 1 215 ? -26.707 23.413 -9.100 1.00 9.58 215 HIS C O 1
ATOM 6769 N N . HIS C 1 216 ? -25.854 23.192 -7.033 1.00 9.50 216 HIS C N 1
ATOM 6770 C CA . HIS C 1 216 ? -26.123 21.699 -6.866 1.00 10.02 216 HIS C CA 1
ATOM 6771 C C . HIS C 1 216 ? -25.454 20.824 -7.942 1.00 9.81 216 HIS C C 1
ATOM 6772 O O . HIS C 1 216 ? -26.029 19.803 -8.363 1.00 10.27 216 HIS C O 1
ATOM 6779 N N . VAL C 1 217 ? -24.254 21.200 -8.354 1.00 9.29 217 VAL C N 1
ATOM 6780 C CA . VAL C 1 217 ? -23.455 20.453 -9.345 1.00 9.17 217 VAL C CA 1
ATOM 6781 C C . VAL C 1 217 ? -22.979 19.122 -8.716 1.00 9.04 217 VAL C C 1
ATOM 6782 O O . VAL C 1 217 ? -22.565 19.103 -7.569 1.00 9.04 217 VAL C O 1
ATOM 6786 N N . LEU C 1 218 ? -23.017 18.039 -9.497 1.00 9.11 218 LEU C N 1
ATOM 6787 C CA . LEU C 1 218 ? -22.445 16.700 -9.099 1.00 9.05 218 LEU C CA 1
ATOM 6788 C C . LEU C 1 218 ? -20.944 16.762 -9.324 1.00 8.39 218 LEU C C 1
ATOM 6789 O O . LEU C 1 218 ? -20.478 16.689 -10.482 1.00 8.14 218 LEU C O 1
ATOM 6794 N N . LEU C 1 219 ? -20.197 16.960 -8.224 1.00 8.06 219 LEU C N 1
ATOM 6795 C CA . LEU C 1 219 ? -18.740 17.208 -8.335 1.00 7.64 219 LEU C CA 1
ATOM 6796 C C . LEU C 1 219 ? -18.026 15.994 -8.946 1.00 7.59 219 LEU C C 1
ATOM 6797 O O . LEU C 1 219 ? -17.028 16.154 -9.686 1.00 7.28 219 LEU C O 1
ATOM 6802 N N . GLU C 1 220 ? -18.557 14.801 -8.660 1.00 7.90 220 GLU C N 1
ATOM 6803 C CA . GLU C 1 220 ? -17.965 13.583 -9.135 1.00 7.99 220 GLU C CA 1
ATOM 6804 C C . GLU C 1 220 ? -18.075 13.488 -10.670 1.00 8.02 220 GLU C C 1
ATOM 6805 O O . GLU C 1 220 ? -17.385 12.625 -11.287 1.00 8.09 220 GLU C O 1
ATOM 6811 N N . GLY C 1 221 ? -18.966 14.309 -11.280 1.00 7.92 221 GLY C N 1
ATOM 6812 C CA . GLY C 1 221 ? -19.133 14.360 -12.742 1.00 8.11 221 GLY C CA 1
ATOM 6813 C C . GLY C 1 221 ? -18.531 15.610 -13.372 1.00 7.76 221 GLY C C 1
ATOM 6814 O O . GLY C 1 221 ? -19.037 16.083 -14.395 1.00 8.03 221 GLY C O 1
ATOM 6815 N N . THR C 1 222 ? -17.493 16.178 -12.751 1.00 7.27 222 THR C N 1
ATOM 6816 C CA . THR C 1 222 ? -16.839 17.382 -13.250 1.00 7.07 222 THR C CA 1
ATOM 6817 C C . THR C 1 222 ? -15.326 17.184 -13.294 1.00 6.88 222 THR C C 1
ATOM 6818 O O . THR C 1 222 ? -14.804 16.204 -12.765 1.00 6.75 222 THR C O 1
ATOM 6822 N N . LEU C 1 223 ? -14.646 18.162 -13.897 1.00 6.75 223 LEU C N 1
ATOM 6823 C CA . LEU C 1 223 ? -13.212 18.256 -13.993 1.00 6.71 223 LEU C CA 1
ATOM 6824 C C . LEU C 1 223 ? -12.818 19.693 -13.657 1.00 6.50 223 LEU C C 1
ATOM 6825 O O . LEU C 1 223 ? -13.657 20.580 -13.738 1.00 6.51 223 LEU C O 1
ATOM 6830 N N . LEU C 1 224 ? -11.574 19.893 -13.194 1.00 6.36 224 LEU C N 1
ATOM 6831 C CA . LEU C 1 224 ? -11.028 21.242 -12.964 1.00 6.29 224 LEU C CA 1
ATOM 6832 C C . LEU C 1 224 ? -9.815 21.408 -13.870 1.00 6.47 224 LEU C C 1
ATOM 6833 O O . LEU C 1 224 ? -8.936 20.492 -13.931 1.00 6.65 224 LEU C O 1
ATOM 6838 N N . LYS C 1 225 ? -9.780 22.528 -14.601 1.00 6.54 225 LYS C N 1
ATOM 6839 C CA . LYS C 1 225 ? -8.660 22.942 -15.410 1.00 6.80 225 LYS C CA 1
ATOM 6840 C C . LYS C 1 225 ? -8.184 24.283 -14.869 1.00 6.75 225 LYS C C 1
ATOM 6841 O O . LYS C 1 225 ? -8.628 25.329 -15.325 1.00 7.03 225 LYS C O 1
ATOM 6847 N N . PRO C 1 226 ? -7.326 24.272 -13.828 1.00 6.50 226 PRO C N 1
ATOM 6848 C CA . PRO C 1 226 ? -6.775 25.462 -13.237 1.00 6.54 226 PRO C CA 1
ATOM 6849 C C . PRO C 1 226 ? -5.405 25.733 -13.839 1.00 6.95 226 PRO C C 1
ATOM 6850 O O . PRO C 1 226 ? -4.812 24.857 -14.469 1.00 7.24 226 PRO C O 1
ATOM 6854 N N . ASN C 1 227 ? -4.925 26.948 -13.629 1.00 6.97 227 ASN C N 1
ATOM 6855 C CA . ASN C 1 227 ? -3.516 27.290 -13.799 1.00 7.24 227 ASN C CA 1
ATOM 6856 C C . ASN C 1 227 ? -2.731 26.559 -12.714 1.00 7.04 227 ASN C C 1
ATOM 6857 O O . ASN C 1 227 ? -3.233 26.295 -11.640 1.00 6.71 227 ASN C O 1
ATOM 6862 N N . MET C 1 228 ? -1.472 26.255 -13.011 1.00 7.33 228 MET C N 1
ATOM 6863 C CA . MET C 1 228 ? -0.505 25.938 -12.016 1.00 7.39 228 MET C CA 1
ATOM 6864 C C . MET C 1 228 ? -0.224 27.234 -11.260 1.00 7.50 228 MET C C 1
ATOM 6865 O O . MET C 1 228 ? -0.447 28.317 -11.777 1.00 7.71 228 MET C O 1
ATOM 6870 N N . VAL C 1 229 ? 0.238 27.103 -10.024 1.00 7.47 229 VAL C N 1
ATOM 6871 C CA . VAL C 1 229 ? 0.641 28.203 -9.245 1.00 7.74 229 VAL C CA 1
ATOM 6872 C C . VAL C 1 229 ? 2.124 28.493 -9.575 1.00 8.34 229 VAL C C 1
ATOM 6873 O O . VAL C 1 229 ? 2.984 27.646 -9.298 1.00 8.48 229 VAL C O 1
ATOM 6877 N N . THR C 1 230 ? 2.361 29.645 -10.221 1.00 8.63 230 THR C N 1
ATOM 6878 C CA . THR C 1 230 ? 3.646 30.056 -10.724 1.00 9.39 230 THR C CA 1
ATOM 6879 C C . THR C 1 230 ? 3.898 31.526 -10.421 1.00 9.81 230 THR C C 1
ATOM 6880 O O . THR C 1 230 ? 2.969 32.314 -10.219 1.00 9.60 230 THR C O 1
ATOM 6884 N N . PRO C 1 231 ? 5.171 31.968 -10.476 1.00 10.61 231 PRO C N 1
ATOM 6885 C CA . PRO C 1 231 ? 5.469 33.386 -10.463 1.00 11.28 231 PRO C CA 1
ATOM 6886 C C . PRO C 1 231 ? 4.842 34.014 -11.709 1.00 11.39 231 PRO C C 1
ATOM 6887 O O . PRO C 1 231 ? 4.639 33.355 -12.666 1.00 11.19 231 PRO C O 1
ATOM 6891 N N . GLY C 1 232 ? 4.619 35.325 -11.686 1.00 11.91 232 GLY C N 1
ATOM 6892 C CA . GLY C 1 232 ? 4.137 36.011 -12.843 1.00 12.25 232 GLY C CA 1
ATOM 6893 C C . GLY C 1 232 ? 5.122 35.917 -13.998 1.00 13.12 232 GLY C C 1
ATOM 6894 O O . GLY C 1 232 ? 6.300 35.642 -13.791 1.00 13.56 232 GLY C O 1
ATOM 6895 N N . SER C 1 233 ? 4.632 36.181 -15.209 1.00 13.47 233 SER C N 1
ATOM 6896 C CA . SER C 1 233 ? 5.349 36.027 -16.455 1.00 14.36 233 SER C CA 1
ATOM 6897 C C . SER C 1 233 ? 6.616 36.895 -16.487 1.00 15.77 233 SER C C 1
ATOM 6898 O O . SER C 1 233 ? 7.539 36.592 -17.244 1.00 16.45 233 SER C O 1
ATOM 6901 N N . GLU C 1 234 ? 6.636 38.008 -15.730 1.00 16.41 234 GLU C N 1
ATOM 6902 C CA . GLU C 1 234 ? 7.746 38.935 -15.687 1.00 17.84 234 GLU C CA 1
ATOM 6903 C C . GLU C 1 234 ? 8.665 38.665 -14.494 1.00 18.06 234 GLU C C 1
ATOM 6904 O O . GLU C 1 234 ? 9.678 39.375 -14.340 1.00 19.45 234 GLU C O 1
ATOM 6910 N N . SER C 1 235 ? 8.353 37.670 -13.670 1.00 17.10 235 SER C N 1
ATOM 6911 C CA . SER C 1 235 ? 9.166 37.332 -12.514 1.00 17.30 235 SER C CA 1
ATOM 6912 C C . SER C 1 235 ? 10.094 36.154 -12.846 1.00 17.54 235 SER C C 1
ATOM 6913 O O . SER C 1 235 ? 9.802 35.388 -13.750 1.00 17.21 235 SER C O 1
ATOM 6916 N N . ALA C 1 236 ? 11.160 36.008 -12.058 1.00 18.07 236 ALA C N 1
ATOM 6917 C CA . ALA C 1 236 ? 12.133 34.920 -12.215 1.00 18.51 236 ALA C CA 1
ATOM 6918 C C . ALA C 1 236 ? 11.424 33.562 -12.190 1.00 17.63 236 ALA C C 1
ATOM 6919 O O . ALA C 1 236 ? 10.578 33.307 -11.354 1.00 16.77 236 ALA C O 1
ATOM 6921 N N . LYS C 1 237 ? 11.757 32.707 -13.149 1.00 18.11 237 LYS C N 1
ATOM 6922 C CA . LYS C 1 237 ? 11.302 31.339 -13.153 1.00 17.62 237 LYS C CA 1
ATOM 6923 C C . LYS C 1 237 ? 11.897 30.587 -11.964 1.00 17.02 237 LYS C C 1
ATOM 6924 O O . LYS C 1 237 ? 12.945 30.896 -11.415 1.00 17.71 237 LYS C O 1
ATOM 6930 N N . VAL C 1 238 ? 11.190 29.547 -11.582 1.00 15.60 238 VAL C N 1
ATOM 6931 C CA . VAL C 1 238 ? 11.421 28.812 -10.386 1.00 15.16 238 VAL C CA 1
ATOM 6932 C C . VAL C 1 238 ? 11.365 27.305 -10.737 1.00 14.55 238 VAL C C 1
ATOM 6933 O O . VAL C 1 238 ? 10.776 26.909 -11.741 1.00 14.08 238 VAL C O 1
ATOM 6937 N N . ALA C 1 239 ? 12.011 26.471 -9.921 1.00 14.59 239 ALA C N 1
ATOM 6938 C CA . ALA C 1 239 ? 12.196 25.037 -10.214 1.00 14.44 239 ALA C CA 1
ATOM 6939 C C . ALA C 1 239 ? 10.831 24.340 -10.204 1.00 13.28 239 ALA C C 1
ATOM 6940 O O . ALA C 1 239 ? 9.902 24.796 -9.539 1.00 12.60 239 ALA C O 1
ATOM 6942 N N . PRO C 1 240 ? 10.681 23.204 -10.911 1.00 13.06 240 PRO C N 1
ATOM 6943 C CA . PRO C 1 240 ? 9.422 22.460 -10.925 1.00 12.16 240 PRO C CA 1
ATOM 6944 C C . PRO C 1 240 ? 8.930 22.083 -9.524 1.00 11.70 240 PRO C C 1
ATOM 6945 O O . PRO C 1 240 ? 7.738 22.076 -9.292 1.00 10.94 240 PRO C O 1
ATOM 6949 N N . GLU C 1 241 ? 9.865 21.761 -8.607 1.00 12.22 241 GLU C N 1
ATOM 6950 C CA A GLU C 1 241 ? 9.514 21.338 -7.259 0.50 12.00 241 GLU C CA 1
ATOM 6951 C CA B GLU C 1 241 ? 9.534 21.344 -7.240 0.50 12.03 241 GLU C CA 1
ATOM 6952 C C . GLU C 1 241 ? 8.842 22.487 -6.490 1.00 11.59 241 GLU C C 1
ATOM 6953 O O . GLU C 1 241 ? 7.985 22.244 -5.669 1.00 11.14 241 GLU C O 1
ATOM 6964 N N . VAL C 1 242 ? 9.238 23.730 -6.748 1.00 11.87 242 VAL C N 1
ATOM 6965 C CA . VAL C 1 242 ? 8.606 24.879 -6.119 1.00 11.58 242 VAL C CA 1
ATOM 6966 C C . VAL C 1 242 ? 7.190 25.072 -6.695 1.00 10.78 242 VAL C C 1
ATOM 6967 O O . VAL C 1 242 ? 6.237 25.255 -5.952 1.00 10.28 242 VAL C O 1
ATOM 6971 N N . ILE C 1 243 ? 7.036 24.987 -8.021 1.00 10.74 243 ILE C N 1
ATOM 6972 C CA . ILE C 1 243 ? 5.704 25.048 -8.671 1.00 10.12 243 ILE C CA 1
ATOM 6973 C C . ILE C 1 243 ? 4.782 23.987 -8.070 1.00 9.75 243 ILE C C 1
ATOM 6974 O O . ILE C 1 243 ? 3.610 24.226 -7.840 1.00 9.08 243 ILE C O 1
ATOM 6979 N N . ALA C 1 244 ? 5.333 22.784 -7.891 1.00 10.27 244 ALA C N 1
ATOM 6980 C CA . ALA C 1 244 ? 4.572 21.622 -7.444 1.00 10.24 244 ALA C CA 1
ATOM 6981 C C . ALA C 1 244 ? 4.080 21.871 -6.013 1.00 10.41 244 ALA C C 1
ATOM 6982 O O . ALA C 1 244 ? 2.921 21.633 -5.743 1.00 9.77 244 ALA C O 1
ATOM 6984 N N . GLU C 1 245 ? 4.976 22.321 -5.129 1.00 11.54 245 GLU C N 1
ATOM 6985 C CA . GLU C 1 245 ? 4.653 22.499 -3.731 1.00 12.25 245 GLU C CA 1
ATOM 6986 C C . GLU C 1 245 ? 3.495 23.503 -3.590 1.00 11.03 245 GLU C C 1
ATOM 6987 O O . GLU C 1 245 ? 2.526 23.230 -2.889 1.00 10.38 245 GLU C O 1
ATOM 6993 N N . HIS C 1 246 ? 3.613 24.651 -4.269 1.00 10.48 246 HIS C N 1
ATOM 6994 C CA . HIS C 1 246 ? 2.642 25.730 -4.146 1.00 9.81 246 HIS C CA 1
ATOM 6995 C C . HIS C 1 246 ? 1.312 25.316 -4.794 1.00 8.88 246 HIS C C 1
ATOM 6996 O O . HIS C 1 246 ? 0.240 25.595 -4.233 1.00 8.58 246 HIS C O 1
ATOM 7003 N N . THR C 1 247 ? 1.381 24.682 -5.967 1.00 8.45 247 THR C N 1
ATOM 7004 C CA . THR C 1 247 ? 0.206 24.316 -6.719 1.00 7.80 247 THR C CA 1
ATOM 7005 C C . THR C 1 247 ? -0.583 23.282 -5.885 1.00 7.49 247 THR C C 1
ATOM 7006 O O . THR C 1 247 ? -1.796 23.435 -5.660 1.00 7.30 247 THR C O 1
ATOM 7010 N N . VAL C 1 248 ? 0.090 22.244 -5.396 1.00 7.62 248 VAL C N 1
ATOM 7011 C CA . VAL C 1 248 ? -0.639 21.131 -4.776 1.00 7.46 248 VAL C CA 1
ATOM 7012 C C . VAL C 1 248 ? -1.263 21.613 -3.468 1.00 7.43 248 VAL C C 1
ATOM 7013 O O . VAL C 1 248 ? -2.391 21.277 -3.163 1.00 7.06 248 VAL C O 1
ATOM 7017 N N . ARG C 1 249 ? -0.509 22.411 -2.724 1.00 7.82 249 ARG C N 1
ATOM 7018 C CA . ARG C 1 249 ? -1.004 23.073 -1.484 1.00 7.97 249 ARG C CA 1
ATOM 7019 C C . ARG C 1 249 ? -2.286 23.881 -1.764 1.00 7.35 249 ARG C C 1
ATOM 7020 O O . ARG C 1 249 ? -3.240 23.765 -1.028 1.00 7.12 249 ARG C O 1
ATOM 7028 N N . ALA C 1 250 ? -2.302 24.674 -2.845 1.00 7.01 250 ALA C N 1
ATOM 7029 C CA . ALA C 1 250 ? -3.495 25.437 -3.220 1.00 6.57 250 ALA C CA 1
ATOM 7030 C C . ALA C 1 250 ? -4.701 24.525 -3.463 1.00 6.15 250 ALA C C 1
ATOM 7031 O O . ALA C 1 250 ? -5.825 24.851 -3.068 1.00 5.90 250 ALA C O 1
ATOM 7033 N N . LEU C 1 251 ? -4.466 23.388 -4.131 1.00 6.07 251 LEU C N 1
ATOM 7034 C CA . LEU C 1 251 ? -5.544 22.467 -4.506 1.00 5.83 251 LEU C CA 1
ATOM 7035 C C . LEU C 1 251 ? -6.045 21.707 -3.265 1.00 5.98 251 LEU C C 1
ATOM 7036 O O . LEU C 1 251 ? -7.286 21.527 -3.079 1.00 5.87 251 LEU C O 1
ATOM 7041 N N . GLN C 1 252 ? -5.106 21.303 -2.398 1.00 6.29 252 GLN C N 1
ATOM 7042 C CA . GLN C 1 252 ? -5.463 20.654 -1.165 1.00 6.57 252 GLN C CA 1
ATOM 7043 C C . GLN C 1 252 ? -6.376 21.575 -0.324 1.00 6.55 252 GLN C C 1
ATOM 7044 O O . GLN C 1 252 ? -7.251 21.113 0.426 1.00 6.59 252 GLN C O 1
ATOM 7050 N N . ARG C 1 253 ? -6.143 22.884 -0.433 1.00 6.49 253 ARG C N 1
ATOM 7051 C CA . ARG C 1 253 ? -6.888 23.823 0.385 1.00 6.64 253 ARG C CA 1
ATOM 7052 C C . ARG C 1 253 ? -8.317 24.090 -0.144 1.00 6.27 253 ARG C C 1
ATOM 7053 O O . ARG C 1 253 ? -9.132 24.664 0.607 1.00 6.39 253 ARG C O 1
ATOM 7061 N N . THR C 1 254 ? -8.621 23.705 -1.385 1.00 5.81 254 THR C N 1
ATOM 7062 C CA . THR C 1 254 ? -9.816 24.251 -2.031 1.00 5.61 254 THR C CA 1
ATOM 7063 C C . THR C 1 254 ? -10.635 23.210 -2.824 1.00 5.44 254 THR C C 1
ATOM 7064 O O . THR C 1 254 ? -11.838 23.334 -2.912 1.00 5.53 254 THR C O 1
ATOM 7068 N N . VAL C 1 255 ? -10.003 22.203 -3.432 1.00 5.36 255 VAL C N 1
ATOM 7069 C CA . VAL C 1 255 ? -10.721 21.351 -4.390 1.00 5.23 255 VAL C CA 1
ATOM 7070 C C . VAL C 1 255 ? -11.208 20.086 -3.686 1.00 5.47 255 VAL C C 1
ATOM 7071 O O . VAL C 1 255 ? -10.414 19.249 -3.313 1.00 5.64 255 VAL C O 1
ATOM 7075 N N . PRO C 1 256 ? -12.537 19.874 -3.536 1.00 5.56 256 PRO C N 1
ATOM 7076 C CA . PRO C 1 256 ? -13.019 18.658 -2.871 1.00 5.89 256 PRO C CA 1
ATOM 7077 C C . PRO C 1 256 ? -12.482 17.354 -3.480 1.00 5.93 256 PRO C C 1
ATOM 7078 O O . PRO C 1 256 ? -12.307 17.245 -4.686 1.00 5.69 256 PRO C O 1
ATOM 7082 N N . ALA C 1 257 ? -12.268 16.360 -2.606 1.00 6.38 257 ALA C N 1
ATOM 7083 C CA . ALA C 1 257 ? -11.863 14.972 -3.010 1.00 6.66 257 ALA C CA 1
ATOM 7084 C C . ALA C 1 257 ? -12.835 14.374 -4.034 1.00 6.70 257 ALA C C 1
ATOM 7085 O O . ALA C 1 257 ? -12.425 13.608 -4.875 1.00 6.78 257 ALA C O 1
ATOM 7087 N N . ALA C 1 258 ? -14.100 14.779 -3.991 1.00 6.80 258 ALA C N 1
ATOM 7088 C CA . ALA C 1 258 ? -15.105 14.307 -4.917 1.00 6.98 258 ALA C CA 1
ATOM 7089 C C . ALA C 1 258 ? -14.727 14.596 -6.367 1.00 6.75 258 ALA C C 1
ATOM 7090 O O . ALA C 1 258 ? -15.180 13.918 -7.244 1.00 7.01 258 ALA C O 1
ATOM 7092 N N . VAL C 1 259 ? -13.972 15.660 -6.628 1.00 6.48 259 VAL C N 1
ATOM 7093 C CA . VAL C 1 259 ? -13.551 15.935 -8.013 1.00 6.35 259 VAL C CA 1
ATOM 7094 C C . VAL C 1 259 ? -12.527 14.879 -8.403 1.00 6.66 259 VAL C C 1
ATOM 7095 O O . VAL C 1 259 ? -11.563 14.708 -7.659 1.00 6.55 259 VAL C O 1
ATOM 7099 N N . PRO C 1 260 ? -12.739 14.113 -9.513 1.00 7.01 260 PRO C N 1
ATOM 7100 C CA . PRO C 1 260 ? -11.864 12.999 -9.856 1.00 7.36 260 PRO C CA 1
ATOM 7101 C C . PRO C 1 260 ? -10.492 13.396 -10.426 1.00 7.27 260 PRO C C 1
ATOM 7102 O O . PRO C 1 260 ? -9.502 12.644 -10.238 1.00 7.53 260 PRO C O 1
ATOM 7106 N N . ALA C 1 261 ? -10.395 14.547 -11.117 1.00 6.96 261 ALA C N 1
ATOM 7107 C CA . ALA C 1 261 ? -9.194 14.858 -11.824 1.00 6.91 261 ALA C CA 1
ATOM 7108 C C . ALA C 1 261 ? -9.085 16.355 -12.081 1.00 6.65 261 ALA C C 1
ATOM 7109 O O . ALA C 1 261 ? -10.091 17.022 -12.331 1.00 6.51 261 ALA C O 1
ATOM 7111 N N . ILE C 1 262 ? -7.823 16.804 -12.067 1.00 6.58 262 ILE C N 1
ATOM 7112 C CA . ILE C 1 262 ? -7.394 18.141 -12.269 1.00 6.43 262 ILE C CA 1
ATOM 7113 C C . ILE C 1 262 ? -6.469 18.148 -13.494 1.00 6.85 262 ILE C C 1
ATOM 7114 O O . ILE C 1 262 ? -5.434 17.467 -13.496 1.00 7.25 262 ILE C O 1
ATOM 7119 N N . VAL C 1 263 ? -6.894 18.820 -14.570 1.00 6.95 263 VAL C N 1
ATOM 7120 C CA . VAL C 1 263 ? -6.178 18.780 -15.843 1.00 7.43 263 VAL C CA 1
ATOM 7121 C C . VAL C 1 263 ? -5.616 20.186 -16.081 1.00 7.57 263 VAL C C 1
ATOM 7122 O O . VAL C 1 263 ? -6.361 21.132 -16.466 1.00 7.57 263 VAL C O 1
ATOM 7126 N N . PHE C 1 264 ? -4.322 20.356 -15.797 1.00 7.72 264 PHE C N 1
ATOM 7127 C CA . PHE C 1 264 ? -3.740 21.688 -15.771 1.00 7.94 264 PHE C CA 1
ATOM 7128 C C . PHE C 1 264 ? -3.709 22.303 -17.171 1.00 8.69 264 PHE C C 1
ATOM 7129 O O . PHE C 1 264 ? -3.443 21.631 -18.154 1.00 9.16 264 PHE C O 1
ATOM 7137 N N . LEU C 1 265 ? -3.979 23.602 -17.257 1.00 9.09 265 LEU C N 1
ATOM 7138 C CA . LEU C 1 265 ? -3.637 24.412 -18.450 1.00 10.06 265 LEU C CA 1
ATOM 7139 C C . LEU C 1 265 ? -2.168 24.811 -18.327 1.00 10.98 265 LEU C C 1
ATOM 7140 O O . LEU C 1 265 ? -1.619 24.886 -17.198 1.00 10.60 265 LEU C O 1
ATOM 7145 N N . SER C 1 266 ? -1.524 25.022 -19.486 1.00 12.38 266 SER C N 1
ATOM 7146 C CA . SER C 1 266 ? -0.115 25.382 -19.550 1.00 13.62 266 SER C CA 1
ATOM 7147 C C . SER C 1 266 ? 0.062 26.913 -19.445 1.00 14.69 266 SER C C 1
ATOM 7148 O O . SER C 1 266 ? 1.040 27.391 -18.908 1.00 15.60 266 SER C O 1
ATOM 7151 N N . GLY C 1 267 ? -0.873 27.682 -20.007 1.00 15.00 267 GLY C N 1
ATOM 7152 C CA . GLY C 1 267 ? -0.884 29.137 -19.888 1.00 15.51 267 GLY C CA 1
ATOM 7153 C C . GLY C 1 267 ? 0.386 29.847 -20.330 1.00 16.56 267 GLY C C 1
ATOM 7154 O O . GLY C 1 267 ? 0.843 30.765 -19.651 1.00 17.74 267 GLY C O 1
ATOM 7155 N N . GLY C 1 268 ? 0.973 29.492 -21.466 1.00 17.10 268 GLY C N 1
ATOM 7156 C CA . GLY C 1 268 ? 2.149 30.248 -21.924 1.00 17.86 268 GLY C CA 1
ATOM 7157 C C . GLY C 1 268 ? 3.481 29.737 -21.376 1.00 18.08 268 GLY C C 1
ATOM 7158 O O . GLY C 1 268 ? 4.548 30.211 -21.863 1.00 18.49 268 GLY C O 1
ATOM 7159 N N . GLN C 1 269 ? 3.476 28.712 -20.480 1.00 17.27 269 GLN C N 1
ATOM 7160 C CA . GLN C 1 269 ? 4.697 27.912 -20.197 1.00 17.42 269 GLN C CA 1
ATOM 7161 C C . GLN C 1 269 ? 5.184 27.224 -21.480 1.00 17.74 269 GLN C C 1
ATOM 7162 O O . GLN C 1 269 ? 4.346 26.880 -22.322 1.00 17.66 269 GLN C O 1
ATOM 7168 N N . SER C 1 270 ? 6.501 27.010 -21.609 1.00 18.07 270 SER C N 1
ATOM 7169 C CA . SER C 1 270 ? 7.058 26.214 -22.708 1.00 18.85 270 SER C CA 1
ATOM 7170 C C . SER C 1 270 ? 6.617 24.742 -22.622 1.00 18.36 270 SER C C 1
ATOM 7171 O O . SER C 1 270 ? 6.163 24.257 -21.562 1.00 17.70 270 SER C O 1
ATOM 7174 N N . GLU C 1 271 ? 6.765 24.012 -23.735 1.00 19.21 271 GLU C N 1
ATOM 7175 C CA . GLU C 1 271 ? 6.390 22.598 -23.814 1.00 19.13 271 GLU C CA 1
ATOM 7176 C C . GLU C 1 271 ? 7.100 21.837 -22.686 1.00 18.69 271 GLU C C 1
ATOM 7177 O O . GLU C 1 271 ? 6.470 21.118 -21.920 1.00 17.31 271 GLU C O 1
ATOM 7183 N N . GLU C 1 272 ? 8.425 22.040 -22.566 1.00 19.26 272 GLU C N 1
ATOM 7184 C CA . GLU C 1 272 ? 9.210 21.253 -21.648 1.00 19.54 272 GLU C CA 1
ATOM 7185 C C . GLU C 1 272 ? 8.880 21.616 -20.189 1.00 18.17 272 GLU C C 1
ATOM 7186 O O . GLU C 1 272 ? 8.794 20.758 -19.328 1.00 17.49 272 GLU C O 1
ATOM 7192 N N . GLU C 1 273 ? 8.715 22.913 -19.926 1.00 17.66 273 GLU C N 1
ATOM 7193 C CA . GLU C 1 273 ? 8.468 23.435 -18.616 1.00 16.64 273 GLU C CA 1
ATOM 7194 C C . GLU C 1 273 ? 7.126 22.898 -18.107 1.00 15.09 273 GLU C C 1
ATOM 7195 O O . GLU C 1 273 ? 7.028 22.533 -16.975 1.00 14.43 273 GLU C O 1
ATOM 7201 N N . ALA C 1 274 ? 6.109 22.889 -18.962 1.00 14.44 274 ALA C N 1
ATOM 7202 C CA . ALA C 1 274 ? 4.766 22.395 -18.563 1.00 13.39 274 ALA C CA 1
ATOM 7203 C C . ALA C 1 274 ? 4.869 20.933 -18.116 1.00 13.00 274 ALA C C 1
ATOM 7204 O O . ALA C 1 274 ? 4.296 20.552 -17.113 1.00 12.28 274 ALA C O 1
ATOM 7206 N N . THR C 1 275 ? 5.587 20.127 -18.893 1.00 13.62 275 THR C N 1
ATOM 7207 C CA . THR C 1 275 ? 5.756 18.703 -18.634 1.00 13.71 275 THR C CA 1
ATOM 7208 C C . THR C 1 275 ? 6.474 18.476 -17.290 1.00 13.54 275 THR C C 1
ATOM 7209 O O . THR C 1 275 ? 6.032 17.712 -16.456 1.00 12.82 275 THR C O 1
ATOM 7213 N N . ARG C 1 276 ? 7.583 19.183 -17.100 1.00 14.16 276 ARG C N 1
ATOM 7214 C CA . ARG C 1 276 ? 8.450 19.086 -15.936 1.00 14.57 276 ARG C CA 1
ATOM 7215 C C . ARG C 1 276 ? 7.674 19.485 -14.685 1.00 13.16 276 ARG C C 1
ATOM 7216 O O . ARG C 1 276 ? 7.830 18.901 -13.640 1.00 12.73 276 ARG C O 1
ATOM 7224 N N . ASN C 1 277 ? 6.867 20.547 -14.784 1.00 12.47 277 ASN C N 1
ATOM 7225 C CA . ASN C 1 277 ? 6.062 21.015 -13.633 1.00 11.56 277 ASN C CA 1
ATOM 7226 C C . ASN C 1 277 ? 5.000 19.978 -13.261 1.00 10.80 277 ASN C C 1
ATOM 7227 O O . ASN C 1 277 ? 4.835 19.662 -12.076 1.00 10.48 277 ASN C O 1
ATOM 7232 N N . LEU C 1 278 ? 4.311 19.435 -14.267 1.00 10.56 278 LEU C N 1
ATOM 7233 C CA . LEU C 1 278 ? 3.317 18.373 -14.037 1.00 10.11 278 LEU C CA 1
ATOM 7234 C C . LEU C 1 278 ? 3.989 17.143 -13.390 1.00 10.45 278 LEU C C 1
ATOM 7235 O O . LEU C 1 278 ? 3.512 16.585 -12.442 1.00 10.16 278 LEU C O 1
ATOM 7240 N N . ASN C 1 279 ? 5.168 16.783 -13.875 1.00 11.33 279 ASN C N 1
ATOM 7241 C CA . ASN C 1 279 ? 5.879 15.613 -13.399 1.00 11.79 279 ASN C CA 1
ATOM 7242 C C . ASN C 1 279 ? 6.164 15.782 -11.900 1.00 11.92 279 ASN C C 1
ATOM 7243 O O . ASN C 1 279 ? 5.886 14.887 -11.088 1.00 11.65 279 ASN C O 1
ATOM 7248 N N . ALA C 1 280 ? 6.655 16.974 -11.527 1.00 12.22 280 ALA C N 1
ATOM 7249 C CA . ALA C 1 280 ? 7.033 17.245 -10.163 1.00 12.61 280 ALA C CA 1
ATOM 7250 C C . ALA C 1 280 ? 5.808 17.128 -9.246 1.00 12.31 280 ALA C C 1
ATOM 7251 O O . ALA C 1 280 ? 5.902 16.640 -8.121 1.00 12.53 280 ALA C O 1
ATOM 7253 N N . MET C 1 281 ? 4.628 17.494 -9.750 1.00 12.19 281 MET C N 1
ATOM 7254 C CA . MET C 1 281 ? 3.436 17.386 -8.929 1.00 12.10 281 MET C CA 1
ATOM 7255 C C . MET C 1 281 ? 3.141 15.919 -8.615 1.00 11.91 281 MET C C 1
ATOM 7256 O O . MET C 1 281 ? 2.862 15.616 -7.457 1.00 11.50 281 MET C O 1
ATOM 7261 N N . ASN C 1 282 ? 3.337 15.047 -9.610 1.00 12.14 282 ASN C N 1
ATOM 7262 C CA . ASN C 1 282 ? 3.136 13.602 -9.455 1.00 12.44 282 ASN C CA 1
ATOM 7263 C C . ASN C 1 282 ? 4.282 12.918 -8.705 1.00 13.28 282 ASN C C 1
ATOM 7264 O O . ASN C 1 282 ? 4.115 11.742 -8.359 1.00 13.71 282 ASN C O 1
ATOM 7269 N N . GLN C 1 283 ? 5.358 13.636 -8.372 1.00 13.52 283 GLN C N 1
ATOM 7270 C CA . GLN C 1 283 ? 6.407 13.050 -7.577 1.00 14.61 283 GLN C CA 1
ATOM 7271 C C . GLN C 1 283 ? 6.313 13.505 -6.114 1.00 14.57 283 GLN C C 1
ATOM 7272 O O . GLN C 1 283 ? 7.057 12.974 -5.301 1.00 14.92 283 GLN C O 1
ATOM 7278 N N . LEU C 1 284 ? 5.369 14.417 -5.792 1.00 13.90 284 LEU C N 1
ATOM 7279 C CA . LEU C 1 284 ? 5.245 14.948 -4.460 1.00 14.13 284 LEU C CA 1
ATOM 7280 C C . LEU C 1 284 ? 4.477 13.987 -3.545 1.00 14.57 284 LEU C C 1
ATOM 7281 O O . LEU C 1 284 ? 3.339 13.620 -3.835 1.00 14.10 284 LEU C O 1
ATOM 7286 N N . LYS C 1 285 ? 5.075 13.626 -2.423 1.00 15.74 285 LYS C N 1
ATOM 7287 C CA A LYS C 1 285 ? 4.454 12.744 -1.472 0.50 16.45 285 LYS C CA 1
ATOM 7288 C CA B LYS C 1 285 ? 4.445 12.741 -1.478 0.50 16.47 285 LYS C CA 1
ATOM 7289 C C . LYS C 1 285 ? 3.586 13.577 -0.535 1.00 16.44 285 LYS C C 1
ATOM 7290 O O . LYS C 1 285 ? 4.119 14.230 0.402 1.00 17.50 285 LYS C O 1
ATOM 7301 N N . THR C 1 286 ? 2.281 13.548 -0.782 1.00 16.44 286 THR C N 1
ATOM 7302 C CA . THR C 1 286 ? 1.346 14.366 -0.069 1.00 16.47 286 THR C CA 1
ATOM 7303 C C . THR C 1 286 ? -0.068 13.899 -0.457 1.00 16.27 286 THR C C 1
ATOM 7304 O O . THR C 1 286 ? -0.206 13.275 -1.480 1.00 15.82 286 THR C O 1
ATOM 7308 N N . LYS C 1 287 ? -1.092 14.228 0.357 1.00 16.63 287 LYS C N 1
ATOM 7309 C CA . LYS C 1 287 ? -2.485 13.830 0.057 1.00 16.69 287 LYS C CA 1
ATOM 7310 C C . LYS C 1 287 ? -2.968 14.519 -1.231 1.00 15.25 287 LYS C C 1
ATOM 7311 O O . LYS C 1 287 ? -3.134 15.778 -1.239 1.00 14.79 287 LYS C O 1
ATOM 7317 N N . LYS C 1 288 ? -3.204 13.730 -2.296 1.00 14.39 288 LYS C N 1
ATOM 7318 C CA . LYS C 1 288 ? -3.745 14.242 -3.559 1.00 13.40 288 LYS C CA 1
ATOM 7319 C C . LYS C 1 288 ? -4.919 13.368 -3.977 1.00 12.51 288 LYS C C 1
ATOM 7320 O O . LYS C 1 288 ? -4.743 12.398 -4.688 1.00 12.71 288 LYS C O 1
ATOM 7326 N N . PRO C 1 289 ? -6.160 13.684 -3.554 1.00 11.83 289 PRO C N 1
ATOM 7327 C CA . PRO C 1 289 ? -7.360 12.850 -3.851 1.00 11.32 289 PRO C CA 1
ATOM 7328 C C . PRO C 1 289 ? -8.034 13.076 -5.215 1.00 10.61 289 PRO C C 1
ATOM 7329 O O . PRO C 1 289 ? -9.325 13.025 -5.373 1.00 10.96 289 PRO C O 1
ATOM 7333 N N . TRP C 1 290 ? -7.198 13.421 -6.192 1.00 9.88 290 TRP C N 1
ATOM 7334 C CA . TRP C 1 290 ? -7.567 13.611 -7.526 1.00 9.36 290 TRP C CA 1
ATOM 7335 C C . TRP C 1 290 ? -6.349 13.266 -8.363 1.00 9.53 290 TRP C C 1
ATOM 7336 O O . TRP C 1 290 ? -5.254 13.452 -7.858 1.00 9.55 290 TRP C O 1
ATOM 7347 N N . SER C 1 291 ? -6.584 12.762 -9.588 1.00 9.60 291 SER C N 1
ATOM 7348 C CA . SER C 1 291 ? -5.575 12.641 -10.624 1.00 9.73 291 SER C CA 1
ATOM 7349 C C . SER C 1 291 ? -5.083 14.021 -11.009 1.00 9.43 291 SER C C 1
ATOM 7350 O O . SER C 1 291 ? -5.899 14.917 -11.177 1.00 8.84 291 SER C O 1
ATOM 7353 N N . LEU C 1 292 ? -3.760 14.157 -11.159 1.00 9.72 292 LEU C N 1
ATOM 7354 C CA . LEU C 1 292 ? -3.158 15.366 -11.642 1.00 9.72 292 LEU C CA 1
ATOM 7355 C C . LEU C 1 292 ? -2.627 15.103 -13.053 1.00 9.96 292 LEU C C 1
ATOM 7356 O O . LEU C 1 292 ? -1.665 14.325 -13.234 1.00 10.84 292 LEU C O 1
ATOM 7361 N N . SER C 1 293 ? -3.315 15.678 -14.057 1.00 9.54 293 SER C N 1
ATOM 7362 C CA . SER C 1 293 ? -3.089 15.414 -15.472 1.00 9.81 293 SER C CA 1
ATOM 7363 C C . SER C 1 293 ? -2.954 16.720 -16.251 1.00 9.72 293 SER C C 1
ATOM 7364 O O . SER C 1 293 ? -2.742 17.783 -15.642 1.00 9.37 293 SER C O 1
ATOM 7367 N N . PHE C 1 294 ? -3.062 16.651 -17.584 1.00 10.10 294 PHE C N 1
ATOM 7368 C CA . PHE C 1 294 ? -2.848 17.789 -18.442 1.00 10.33 294 PHE C CA 1
ATOM 7369 C C . PHE C 1 294 ? -4.048 18.037 -19.360 1.00 10.61 294 PHE C C 1
ATOM 7370 O O . PHE C 1 294 ? -4.752 17.097 -19.760 1.00 11.02 294 PHE C O 1
ATOM 7378 N N . SER C 1 295 ? -4.294 19.323 -19.658 1.00 10.80 295 SER C N 1
ATOM 7379 C CA . SER C 1 295 ? -5.163 19.739 -20.759 1.00 11.30 295 SER C CA 1
ATOM 7380 C C . SER C 1 295 ? -4.432 20.838 -21.520 1.00 12.07 295 SER C C 1
ATOM 7381 O O . SER C 1 295 ? -4.644 22.037 -21.252 1.00 11.93 295 SER C O 1
ATOM 7384 N N . PHE C 1 296 ? -3.542 20.433 -22.419 1.00 12.93 296 PHE C N 1
ATOM 7385 C CA . PHE C 1 296 ? -2.617 21.350 -23.029 1.00 13.81 296 PHE C CA 1
ATOM 7386 C C . PHE C 1 296 ? -3.017 21.576 -24.492 1.00 15.11 296 PHE C C 1
ATOM 7387 O O . PHE C 1 296 ? -3.463 20.644 -25.212 1.00 15.09 296 PHE C O 1
ATOM 7395 N N . GLY C 1 297 ? -2.852 22.834 -24.925 1.00 16.21 297 GLY C N 1
ATOM 7396 C CA . GLY C 1 297 ? -2.993 23.256 -26.303 1.00 17.91 297 GLY C CA 1
ATOM 7397 C C . GLY C 1 297 ? -1.631 23.526 -26.911 1.00 19.77 297 GLY C C 1
ATOM 7398 O O . GLY C 1 297 ? -1.034 22.603 -27.459 1.00 20.73 297 GLY C O 1
ATOM 7399 N N . ARG C 1 298 ? -1.124 24.762 -26.722 1.00 20.73 298 ARG C N 1
ATOM 7400 C CA . ARG C 1 298 ? 0.162 25.234 -27.236 1.00 22.22 298 ARG C CA 1
ATOM 7401 C C . ARG C 1 298 ? 1.283 24.303 -26.714 1.00 21.40 298 ARG C C 1
ATOM 7402 O O . ARG C 1 298 ? 2.157 23.905 -27.477 1.00 21.81 298 ARG C O 1
ATOM 7410 N N . ALA C 1 299 ? 1.215 23.891 -25.445 1.00 20.13 299 ALA C N 1
ATOM 7411 C CA . ALA C 1 299 ? 2.271 23.064 -24.825 1.00 20.51 299 ALA C CA 1
ATOM 7412 C C . ALA C 1 299 ? 2.339 21.666 -25.446 1.00 21.40 299 ALA C C 1
ATOM 7413 O O . ALA C 1 299 ? 3.326 20.956 -25.194 1.00 21.62 299 ALA C O 1
ATOM 7415 N N . LEU C 1 300 ? 1.317 21.283 -26.233 1.00 21.88 300 LEU C N 1
ATOM 7416 C CA . LEU C 1 300 ? 1.290 19.987 -26.905 1.00 22.85 300 LEU C CA 1
ATOM 7417 C C . LEU C 1 300 ? 1.560 20.125 -28.415 1.00 24.78 300 LEU C C 1
ATOM 7418 O O . LEU C 1 300 ? 2.054 19.191 -29.017 1.00 25.08 300 LEU C O 1
ATOM 7423 N N . GLN C 1 301 ? 1.266 21.289 -29.000 1.00 26.10 301 GLN C N 1
ATOM 7424 C CA . GLN C 1 301 ? 1.260 21.508 -30.451 1.00 28.79 301 GLN C CA 1
ATOM 7425 C C . GLN C 1 301 ? 2.433 22.377 -30.953 1.00 31.40 301 GLN C C 1
ATOM 7426 O O . GLN C 1 301 ? 2.783 22.243 -32.097 1.00 32.35 301 GLN C O 1
ATOM 7432 N N . GLN C 1 302 ? 3.009 23.259 -30.128 1.00 33.59 302 GLN C N 1
ATOM 7433 C CA . GLN C 1 302 ? 3.951 24.357 -30.552 1.00 37.02 302 GLN C CA 1
ATOM 7434 C C . GLN C 1 302 ? 5.032 23.825 -31.498 1.00 38.59 302 GLN C C 1
ATOM 7435 O O . GLN C 1 302 ? 5.185 24.343 -32.603 1.00 40.63 302 GLN C O 1
ATOM 7441 N N . SER C 1 303 ? 5.778 22.802 -31.062 1.00 38.68 303 SER C N 1
ATOM 7442 C CA . SER C 1 303 ? 6.929 22.281 -31.823 1.00 40.26 303 SER C CA 1
ATOM 7443 C C . SER C 1 303 ? 6.461 21.502 -33.062 1.00 41.59 303 SER C C 1
ATOM 7444 O O . SER C 1 303 ? 7.180 21.422 -34.054 1.00 43.33 303 SER C O 1
ATOM 7447 N N . THR C 1 304 ? 5.251 20.938 -33.009 1.00 41.65 304 THR C N 1
ATOM 7448 C CA . THR C 1 304 ? 4.623 20.229 -34.139 1.00 42.63 304 THR C CA 1
ATOM 7449 C C . THR C 1 304 ? 4.226 21.237 -35.228 1.00 44.91 304 THR C C 1
ATOM 7450 O O . THR C 1 304 ? 4.499 21.035 -36.387 1.00 46.69 304 THR C O 1
ATOM 7454 N N . LEU C 1 305 ? 3.579 22.333 -34.827 1.00 46.17 305 LEU C N 1
ATOM 7455 C CA . LEU C 1 305 ? 3.232 23.460 -35.716 1.00 49.10 305 LEU C CA 1
ATOM 7456 C C . LEU C 1 305 ? 4.458 23.916 -36.522 1.00 51.43 305 LEU C C 1
ATOM 7457 O O . LEU C 1 305 ? 4.341 24.134 -37.726 1.00 50.54 305 LEU C O 1
ATOM 7462 N N . LYS C 1 306 ? 5.613 24.049 -35.850 1.00 53.07 306 LYS C N 1
ATOM 7463 C CA . LYS C 1 306 ? 6.854 24.578 -36.444 1.00 56.51 306 LYS C CA 1
ATOM 7464 C C . LYS C 1 306 ? 7.468 23.544 -37.396 1.00 58.61 306 LYS C C 1
ATOM 7465 O O . LYS C 1 306 ? 7.796 23.883 -38.531 1.00 63.16 306 LYS C O 1
ATOM 7471 N N . THR C 1 307 ? 7.643 22.300 -36.938 1.00 57.66 307 THR C N 1
ATOM 7472 C CA . THR C 1 307 ? 8.229 21.236 -37.776 1.00 58.68 307 THR C CA 1
ATOM 7473 C C . THR C 1 307 ? 7.417 21.105 -39.068 1.00 58.95 307 THR C C 1
ATOM 7474 O O . THR C 1 307 ? 7.976 21.000 -40.142 1.00 59.26 307 THR C O 1
ATOM 7478 N N . TRP C 1 308 ? 6.088 21.140 -38.934 1.00 59.07 308 TRP C N 1
ATOM 7479 C CA . TRP C 1 308 ? 5.160 21.021 -40.045 1.00 60.86 308 TRP C CA 1
ATOM 7480 C C . TRP C 1 308 ? 5.327 22.183 -41.030 1.00 63.39 308 TRP C C 1
ATOM 7481 O O . TRP C 1 308 ? 5.408 21.951 -42.228 1.00 64.70 308 TRP C O 1
ATOM 7492 N N . GLY C 1 309 ? 5.393 23.411 -40.514 1.00 64.61 309 GLY C N 1
ATOM 7493 C CA . GLY C 1 309 ? 5.546 24.591 -41.344 1.00 68.11 309 GLY C CA 1
ATOM 7494 C C . GLY C 1 309 ? 4.341 24.802 -42.241 1.00 69.82 309 GLY C C 1
ATOM 7495 O O . GLY C 1 309 ? 3.434 25.556 -41.895 1.00 70.81 309 GLY C O 1
ATOM 7496 N N . GLY C 1 310 ? 4.333 24.111 -43.384 1.00 71.79 310 GLY C N 1
ATOM 7497 C CA . GLY C 1 310 ? 3.331 24.314 -44.393 1.00 73.61 310 GLY C CA 1
ATOM 7498 C C . GLY C 1 310 ? 2.846 23.011 -44.993 1.00 74.59 310 GLY C C 1
ATOM 7499 O O . GLY C 1 310 ? 1.646 22.822 -45.107 1.00 75.18 310 GLY C O 1
ATOM 7500 N N . LYS C 1 311 ? 3.774 22.158 -45.433 1.00 76.86 311 LYS C N 1
ATOM 7501 C CA . LYS C 1 311 ? 3.377 21.081 -46.356 1.00 79.83 311 LYS C CA 1
ATOM 7502 C C . LYS C 1 311 ? 4.004 19.746 -45.919 1.00 79.66 311 LYS C C 1
ATOM 7503 O O . LYS C 1 311 ? 4.359 19.579 -44.762 1.00 79.36 311 LYS C O 1
ATOM 7509 N N . GLU C 1 312 ? 4.090 18.796 -46.859 1.00 80.36 312 GLU C N 1
ATOM 7510 C CA . GLU C 1 312 ? 3.699 17.410 -46.612 1.00 79.29 312 GLU C CA 1
ATOM 7511 C C . GLU C 1 312 ? 4.917 16.508 -46.414 1.00 77.76 312 GLU C C 1
ATOM 7512 O O . GLU C 1 312 ? 4.732 15.369 -45.971 1.00 78.19 312 GLU C O 1
ATOM 7518 N N . GLU C 1 313 ? 6.125 17.011 -46.707 1.00 76.08 313 GLU C N 1
ATOM 7519 C CA . GLU C 1 313 ? 7.356 16.237 -46.439 1.00 75.43 313 GLU C CA 1
ATOM 7520 C C . GLU C 1 313 ? 7.582 16.233 -44.922 1.00 71.47 313 GLU C C 1
ATOM 7521 O O . GLU C 1 313 ? 8.108 15.263 -44.354 1.00 71.03 313 GLU C O 1
ATOM 7527 N N . ASN C 1 314 ? 7.132 17.315 -44.271 1.00 68.58 314 ASN C N 1
ATOM 7528 C CA . ASN C 1 314 ? 7.334 17.545 -42.848 1.00 64.84 314 ASN C CA 1
ATOM 7529 C C . ASN C 1 314 ? 6.155 17.033 -42.015 1.00 62.83 314 ASN C C 1
ATOM 7530 O O . ASN C 1 314 ? 6.037 17.429 -40.855 1.00 62.87 314 ASN C O 1
ATOM 7535 N N . VAL C 1 315 ? 5.303 16.154 -42.564 1.00 61.11 315 VAL C N 1
ATOM 7536 C CA . VAL C 1 315 ? 4.212 15.583 -41.771 1.00 59.10 315 VAL C CA 1
ATOM 7537 C C . VAL C 1 315 ? 4.788 14.484 -40.866 1.00 58.08 315 VAL C C 1
ATOM 7538 O O . VAL C 1 315 ? 4.555 14.505 -39.655 1.00 59.54 315 VAL C O 1
ATOM 7542 N N . LYS C 1 316 ? 5.549 13.548 -41.441 1.00 57.46 316 LYS C N 1
ATOM 7543 C CA . LYS C 1 316 ? 6.125 12.426 -40.679 1.00 55.80 316 LYS C CA 1
ATOM 7544 C C . LYS C 1 316 ? 7.020 12.979 -39.564 1.00 52.96 316 LYS C C 1
ATOM 7545 O O . LYS C 1 316 ? 7.043 12.454 -38.462 1.00 52.06 316 LYS C O 1
ATOM 7551 N N . LYS C 1 317 ? 7.748 14.048 -39.865 1.00 51.77 317 LYS C N 1
ATOM 7552 C CA . LYS C 1 317 ? 8.655 14.692 -38.912 1.00 50.29 317 LYS C CA 1
ATOM 7553 C C . LYS C 1 317 ? 7.857 15.403 -37.801 1.00 46.34 317 LYS C C 1
ATOM 7554 O O . LYS C 1 317 ? 8.258 15.399 -36.644 1.00 44.83 317 LYS C O 1
ATOM 7560 N N . ALA C 1 318 ? 6.750 16.047 -38.174 1.00 44.07 318 ALA C N 1
ATOM 7561 C CA . ALA C 1 318 ? 5.939 16.808 -37.248 1.00 41.77 318 ALA C CA 1
ATOM 7562 C C . ALA C 1 318 ? 5.132 15.853 -36.352 1.00 39.51 318 ALA C C 1
ATOM 7563 O O . ALA C 1 318 ? 4.878 16.144 -35.179 1.00 38.76 318 ALA C O 1
ATOM 7565 N N . GLN C 1 319 ? 4.732 14.709 -36.910 1.00 38.75 319 GLN C N 1
ATOM 7566 C CA . GLN C 1 319 ? 4.034 13.680 -36.162 1.00 36.77 319 GLN C CA 1
ATOM 7567 C C . GLN C 1 319 ? 4.987 13.054 -35.146 1.00 35.84 319 GLN C C 1
ATOM 7568 O O . GLN C 1 319 ? 4.562 12.729 -34.068 1.00 34.88 319 GLN C O 1
ATOM 7574 N N . GLU C 1 320 ? 6.276 12.921 -35.484 1.00 36.36 320 GLU C N 1
ATOM 7575 C CA . GLU C 1 320 ? 7.295 12.399 -34.533 1.00 35.75 320 GLU C CA 1
ATOM 7576 C C . GLU C 1 320 ? 7.431 13.406 -33.390 1.00 33.36 320 GLU C C 1
ATOM 7577 O O . GLU C 1 320 ? 7.537 13.026 -32.224 1.00 32.53 320 GLU C O 1
ATOM 7583 N N . ALA C 1 321 ? 7.391 14.697 -33.731 1.00 31.94 321 ALA C N 1
ATOM 7584 C CA . ALA C 1 321 ? 7.489 15.747 -32.729 1.00 29.87 321 ALA C CA 1
ATOM 7585 C C . ALA C 1 321 ? 6.268 15.705 -31.803 1.00 27.18 321 ALA C C 1
ATOM 7586 O O . ALA C 1 321 ? 6.395 15.883 -30.595 1.00 25.71 321 ALA C O 1
ATOM 7588 N N . PHE C 1 322 ? 5.082 15.500 -32.385 1.00 26.25 322 PHE C N 1
ATOM 7589 C CA . PHE C 1 322 ? 3.841 15.506 -31.589 1.00 24.22 322 PHE C CA 1
ATOM 7590 C C . PHE C 1 322 ? 3.827 14.317 -30.613 1.00 22.90 322 PHE C C 1
ATOM 7591 O O . PHE C 1 322 ? 3.450 14.453 -29.461 1.00 21.63 322 PHE C O 1
ATOM 7599 N N . LEU C 1 323 ? 4.281 13.155 -31.093 1.00 23.27 323 LEU C N 1
ATOM 7600 C CA . LEU C 1 323 ? 4.390 11.951 -30.306 1.00 22.64 323 LEU C CA 1
ATOM 7601 C C . LEU C 1 323 ? 5.317 12.187 -29.110 1.00 21.78 323 LEU C C 1
ATOM 7602 O O . LEU C 1 323 ? 4.990 11.803 -27.977 1.00 20.70 323 LEU C O 1
ATOM 7607 N N . VAL C 1 324 ? 6.459 12.842 -29.365 1.00 22.17 324 VAL C N 1
ATOM 7608 C CA . VAL C 1 324 ? 7.419 13.174 -28.301 1.00 21.54 324 VAL C CA 1
ATOM 7609 C C . VAL C 1 324 ? 6.683 13.876 -27.140 1.00 19.84 324 VAL C C 1
ATOM 7610 O O . VAL C 1 324 ? 6.865 13.490 -25.986 1.00 19.10 324 VAL C O 1
ATOM 7614 N N . ARG C 1 325 ? 5.874 14.900 -27.430 1.00 19.21 325 ARG C N 1
ATOM 7615 C CA . ARG C 1 325 ? 5.238 15.666 -26.370 1.00 17.94 325 ARG C CA 1
ATOM 7616 C C . ARG C 1 325 ? 4.105 14.851 -25.734 1.00 16.70 325 ARG C C 1
ATOM 7617 O O . ARG C 1 325 ? 3.923 14.916 -24.532 1.00 15.73 325 ARG C O 1
ATOM 7625 N N . CYS C 1 326 ? 3.333 14.115 -26.536 1.00 16.74 326 CYS C N 1
ATOM 7626 C CA . CYS C 1 326 ? 2.231 13.270 -25.980 1.00 15.89 326 CYS C CA 1
ATOM 7627 C C . CYS C 1 326 ? 2.834 12.256 -24.990 1.00 15.71 326 CYS C C 1
ATOM 7628 O O . CYS C 1 326 ? 2.373 12.117 -23.857 1.00 14.74 326 CYS C O 1
ATOM 7631 N N . LYS C 1 327 ? 3.902 11.570 -25.426 1.00 16.61 327 LYS C N 1
ATOM 7632 C CA . LYS C 1 327 ? 4.548 10.557 -24.610 1.00 16.71 327 LYS C CA 1
ATOM 7633 C C . LYS C 1 327 ? 5.121 11.191 -23.341 1.00 15.94 327 LYS C C 1
ATOM 7634 O O . LYS C 1 327 ? 5.001 10.645 -22.284 1.00 15.30 327 LYS C O 1
ATOM 7640 N N . ALA C 1 328 ? 5.774 12.353 -23.483 1.00 15.91 328 ALA C N 1
ATOM 7641 C CA . ALA C 1 328 ? 6.387 13.024 -22.318 1.00 15.35 328 ALA C CA 1
ATOM 7642 C C . ALA C 1 328 ? 5.315 13.402 -21.280 1.00 14.01 328 ALA C C 1
ATOM 7643 O O . ALA C 1 328 ? 5.503 13.224 -20.092 1.00 13.62 328 ALA C O 1
ATOM 7645 N N . ASN C 1 329 ? 4.166 13.922 -21.720 1.00 13.41 329 ASN C N 1
ATOM 7646 C CA . ASN C 1 329 ? 3.120 14.363 -20.795 1.00 12.24 329 ASN C CA 1
ATOM 7647 C C . ASN C 1 329 ? 2.437 13.150 -20.159 1.00 11.94 329 ASN C C 1
ATOM 7648 O O . ASN C 1 329 ? 2.142 13.160 -18.960 1.00 11.17 329 ASN C O 1
ATOM 7653 N N . SER C 1 330 ? 2.252 12.086 -20.945 1.00 12.58 330 SER C N 1
ATOM 7654 C CA . SER C 1 330 ? 1.754 10.843 -20.406 1.00 12.60 330 SER C CA 1
ATOM 7655 C C . SER C 1 330 ? 2.652 10.381 -19.257 1.00 12.75 330 SER C C 1
ATOM 7656 O O . SER C 1 330 ? 2.152 10.007 -18.209 1.00 12.29 330 SER C O 1
ATOM 7659 N N . GLU C 1 331 ? 3.977 10.402 -19.473 1.00 13.58 331 GLU C N 1
ATOM 7660 C CA . GLU C 1 331 ? 4.949 9.994 -18.443 1.00 13.95 331 GLU C CA 1
ATOM 7661 C C . GLU C 1 331 ? 4.861 10.930 -17.235 1.00 13.20 331 GLU C C 1
ATOM 7662 O O . GLU C 1 331 ? 4.986 10.509 -16.077 1.00 13.15 331 GLU C O 1
ATOM 7668 N 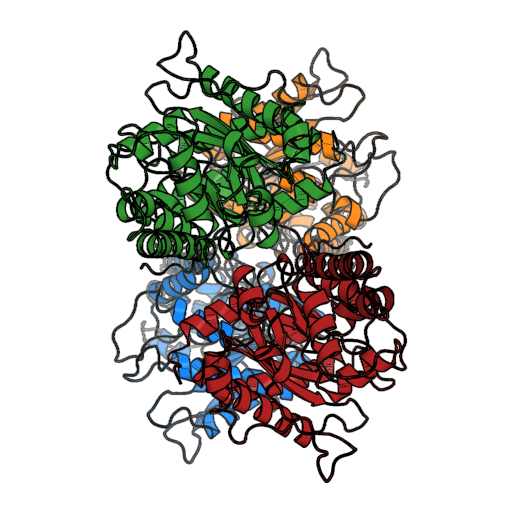N . ALA C 1 332 ? 4.644 12.215 -17.515 1.00 12.80 332 ALA C N 1
ATOM 7669 C CA . ALA C 1 332 ? 4.513 13.230 -16.457 1.00 12.07 332 ALA C CA 1
ATOM 7670 C C . ALA C 1 332 ? 3.321 12.922 -15.535 1.00 11.32 332 ALA C C 1
ATOM 7671 O O . ALA C 1 332 ? 3.415 13.104 -14.318 1.00 11.02 332 ALA C O 1
ATOM 7673 N N . THR C 1 333 ? 2.218 12.410 -16.091 1.00 11.14 333 THR C N 1
ATOM 7674 C CA . THR C 1 333 ? 1.047 12.057 -15.249 1.00 10.58 333 THR C CA 1
ATOM 7675 C C . THR C 1 333 ? 1.365 10.939 -14.258 1.00 10.97 333 THR C C 1
ATOM 7676 O O . THR C 1 333 ? 0.654 10.838 -13.241 1.00 10.59 333 THR C O 1
ATOM 7680 N N . LEU C 1 334 ? 2.386 10.111 -14.568 1.00 11.79 334 LEU C N 1
ATOM 7681 C CA . LEU C 1 334 ? 2.783 8.984 -13.768 1.00 12.39 334 LEU C CA 1
ATOM 7682 C C . LEU C 1 334 ? 3.994 9.348 -12.901 1.00 12.82 334 LEU C C 1
ATOM 7683 O O . LEU C 1 334 ? 4.490 8.528 -12.163 1.00 13.18 334 LEU C O 1
ATOM 7688 N N . GLY C 1 335 ? 4.522 10.560 -13.056 1.00 12.88 335 GLY C N 1
ATOM 7689 C CA . GLY C 1 335 ? 5.658 10.998 -12.281 1.00 13.53 335 GLY C CA 1
ATOM 7690 C C . GLY C 1 335 ? 6.955 10.352 -12.738 1.00 15.02 335 GLY C C 1
ATOM 7691 O O . GLY C 1 335 ? 7.907 10.249 -12.003 1.00 15.27 335 GLY C O 1
ATOM 7692 N N . ALA C 1 336 ? 6.971 9.947 -14.007 1.00 16.21 336 ALA C N 1
ATOM 7693 C CA . ALA C 1 336 ? 7.995 9.047 -14.527 1.00 17.98 336 ALA C CA 1
ATOM 7694 C C . ALA C 1 336 ? 8.712 9.691 -15.715 1.00 19.25 336 ALA C C 1
ATOM 7695 O O . ALA C 1 336 ? 9.403 9.022 -16.457 1.00 19.77 336 ALA C O 1
ATOM 7697 N N . TYR C 1 337 ? 8.549 11.011 -15.869 1.00 20.10 337 TYR C N 1
ATOM 7698 C CA . TYR C 1 337 ? 9.206 11.718 -16.936 1.00 22.17 337 TYR C CA 1
ATOM 7699 C C . TYR C 1 337 ? 10.627 12.032 -16.482 1.00 24.42 337 TYR C C 1
ATOM 7700 O O . TYR C 1 337 ? 10.825 12.579 -15.416 1.00 23.83 337 TYR C O 1
ATOM 7709 N N . LYS C 1 338 ? 11.611 11.684 -17.304 1.00 28.37 338 LYS C N 1
ATOM 7710 C CA . LYS C 1 338 ? 13.010 11.823 -16.862 1.00 31.81 338 LYS C CA 1
ATOM 7711 C C . LYS C 1 338 ? 13.696 12.978 -17.604 1.00 34.80 338 LYS C C 1
ATOM 7712 O O . LYS C 1 338 ? 14.848 13.237 -17.375 1.00 36.89 338 LYS C O 1
ATOM 7718 N N . GLY C 1 339 ? 12.968 13.681 -18.477 1.00 37.54 339 GLY C N 1
ATOM 7719 C CA . GLY C 1 339 ? 13.584 14.522 -19.517 1.00 41.14 339 GLY C CA 1
ATOM 7720 C C . GLY C 1 339 ? 13.630 13.769 -20.836 1.00 44.52 339 GLY C C 1
ATOM 7721 O O . GLY C 1 339 ? 13.560 12.526 -20.855 1.00 45.34 339 GLY C O 1
ATOM 7722 N N . ASP C 1 340 ? 13.680 14.512 -21.948 1.00 48.28 340 ASP C N 1
ATOM 7723 C CA . ASP C 1 340 ? 13.886 13.903 -23.311 1.00 52.54 340 ASP C CA 1
ATOM 7724 C C . ASP C 1 340 ? 15.203 14.413 -23.898 1.00 53.85 340 ASP C C 1
ATOM 7725 O O . ASP C 1 340 ? 16.024 13.605 -24.334 1.00 58.36 340 ASP C O 1
ATOM 7730 N N . PHE D 1 4 ? 22.401 -8.646 -13.187 1.00 60.69 4 PHE D N 1
ATOM 7731 C CA . PHE D 1 4 ? 21.552 -8.649 -14.418 1.00 60.93 4 PHE D CA 1
ATOM 7732 C C . PHE D 1 4 ? 20.811 -7.309 -14.549 1.00 60.18 4 PHE D C 1
ATOM 7733 O O . PHE D 1 4 ? 19.884 -7.009 -13.782 1.00 62.63 4 PHE D O 1
ATOM 7741 N N . THR D 1 5 ? 21.259 -6.505 -15.521 1.00 56.26 5 THR D N 1
ATOM 7742 C CA . THR D 1 5 ? 20.488 -5.414 -16.084 1.00 52.90 5 THR D CA 1
ATOM 7743 C C . THR D 1 5 ? 20.219 -5.719 -17.564 1.00 49.12 5 THR D C 1
ATOM 7744 O O . THR D 1 5 ? 21.149 -5.899 -18.346 1.00 49.82 5 THR D O 1
ATOM 7748 N N . SER D 1 6 ? 18.936 -5.817 -17.927 1.00 43.04 6 SER D N 1
ATOM 7749 C CA . SER D 1 6 ? 18.511 -5.876 -19.325 1.00 39.90 6 SER D CA 1
ATOM 7750 C C . SER D 1 6 ? 18.754 -4.492 -19.978 1.00 39.71 6 SER D C 1
ATOM 7751 O O . SER D 1 6 ? 18.839 -3.462 -19.298 1.00 40.11 6 SER D O 1
ATOM 7754 N N . LYS D 1 7 ? 18.951 -4.467 -21.304 1.00 38.02 7 LYS D N 1
ATOM 7755 C CA . LYS D 1 7 ? 18.885 -3.205 -22.098 1.00 35.99 7 LYS D CA 1
ATOM 7756 C C . LYS D 1 7 ? 17.417 -2.796 -22.302 1.00 30.51 7 LYS D C 1
ATOM 7757 O O . LYS D 1 7 ? 17.130 -1.696 -22.680 1.00 30.23 7 LYS D O 1
ATOM 7763 N N . PHE D 1 8 ? 16.487 -3.718 -22.037 1.00 25.86 8 PHE D N 1
ATOM 7764 C CA . PHE D 1 8 ? 15.057 -3.457 -22.156 1.00 22.33 8 PHE D CA 1
ATOM 7765 C C . PHE D 1 8 ? 14.443 -3.020 -20.814 1.00 20.04 8 PHE D C 1
ATOM 7766 O O . PHE D 1 8 ? 13.198 -2.905 -20.729 1.00 19.02 8 PHE D O 1
ATOM 7774 N N . ALA D 1 9 ? 15.282 -2.782 -19.786 1.00 18.14 9 ALA D N 1
ATOM 7775 C CA . ALA D 1 9 ? 14.808 -2.680 -18.401 1.00 17.39 9 ALA D CA 1
ATOM 7776 C C . ALA D 1 9 ? 13.740 -1.583 -18.275 1.00 17.39 9 ALA D C 1
ATOM 7777 O O . ALA D 1 9 ? 12.692 -1.811 -17.678 1.00 16.78 9 ALA D O 1
ATOM 7779 N N . ASP D 1 10 ? 14.009 -0.392 -18.827 1.00 17.67 10 ASP D N 1
ATOM 7780 C CA . ASP D 1 10 ? 13.043 0.741 -18.748 1.00 17.89 10 ASP D CA 1
ATOM 7781 C C . ASP D 1 10 ? 11.713 0.384 -19.434 1.00 16.79 10 ASP D C 1
ATOM 7782 O O . ASP D 1 10 ? 10.634 0.633 -18.889 1.00 16.52 10 ASP D O 1
ATOM 7787 N N . GLU D 1 11 ? 11.791 -0.196 -20.640 1.00 16.26 11 GLU D N 1
ATOM 7788 C CA . GLU D 1 11 ? 10.599 -0.541 -21.383 1.00 15.74 11 GLU D CA 1
ATOM 7789 C C . GLU D 1 11 ? 9.830 -1.651 -20.636 1.00 14.49 11 GLU D C 1
ATOM 7790 O O . GLU D 1 11 ? 8.621 -1.608 -20.598 1.00 14.21 11 GLU D O 1
ATOM 7796 N N . LEU D 1 12 ? 10.534 -2.599 -19.991 1.00 13.29 12 LEU D N 1
ATOM 7797 C CA . LEU D 1 12 ? 9.871 -3.683 -19.245 1.00 12.10 12 LEU D CA 1
ATOM 7798 C C . LEU D 1 12 ? 9.033 -3.088 -18.101 1.00 11.23 12 LEU D C 1
ATOM 7799 O O . LEU D 1 12 ? 7.878 -3.454 -17.897 1.00 10.63 12 LEU D O 1
ATOM 7804 N N . ILE D 1 13 ? 9.659 -2.182 -17.335 1.00 10.95 13 ILE D N 1
ATOM 7805 C CA . ILE D 1 13 ? 9.072 -1.519 -16.167 1.00 10.53 13 ILE D CA 1
ATOM 7806 C C . ILE D 1 13 ? 7.857 -0.670 -16.581 1.00 10.43 13 ILE D C 1
ATOM 7807 O O . ILE D 1 13 ? 6.829 -0.736 -15.926 1.00 10.00 13 ILE D O 1
ATOM 7812 N N . ALA D 1 14 ? 7.994 0.135 -17.651 1.00 10.77 14 ALA D N 1
ATOM 7813 C CA . ALA D 1 14 ? 6.897 0.936 -18.231 1.00 10.97 14 ALA D CA 1
ATOM 7814 C C . ALA D 1 14 ? 5.730 0.041 -18.720 1.00 10.37 14 ALA D C 1
ATOM 7815 O O . ALA D 1 14 ? 4.575 0.365 -18.444 1.00 10.27 14 ALA D O 1
ATOM 7817 N N . ASN D 1 15 ? 6.026 -1.045 -19.449 1.00 9.97 15 ASN D N 1
ATOM 7818 C CA . ASN D 1 15 ? 4.997 -1.912 -19.990 1.00 9.63 15 ASN D CA 1
ATOM 7819 C C . ASN D 1 15 ? 4.304 -2.674 -18.864 1.00 8.94 15 ASN D C 1
ATOM 7820 O O . ASN D 1 15 ? 3.099 -2.772 -18.856 1.00 8.98 15 ASN D O 1
ATOM 7825 N N . ALA D 1 16 ? 5.065 -3.232 -17.913 1.00 8.47 16 ALA D N 1
ATOM 7826 C CA . ALA D 1 16 ? 4.440 -3.966 -16.782 1.00 7.80 16 ALA D CA 1
ATOM 7827 C C . ALA D 1 16 ? 3.516 -3.041 -15.984 1.00 7.84 16 ALA D C 1
ATOM 7828 O O . ALA D 1 16 ? 2.428 -3.429 -15.611 1.00 7.55 16 ALA D O 1
ATOM 7830 N N . ALA D 1 17 ? 3.980 -1.843 -15.679 1.00 8.28 17 ALA D N 1
ATOM 7831 C CA . ALA D 1 17 ? 3.137 -0.791 -14.995 1.00 8.65 17 ALA D CA 1
ATOM 7832 C C . ALA D 1 17 ? 1.874 -0.472 -15.832 1.00 9.09 17 ALA D C 1
ATOM 7833 O O . ALA D 1 17 ? 0.818 -0.376 -15.292 1.00 9.08 17 ALA D O 1
ATOM 7835 N N . TYR D 1 18 ? 2.015 -0.377 -17.163 1.00 9.55 18 TYR D N 1
ATOM 7836 C CA . TYR D 1 18 ? 0.934 -0.070 -18.075 1.00 10.07 18 TYR D CA 1
ATOM 7837 C C . TYR D 1 18 ? -0.181 -1.119 -18.013 1.00 9.86 18 TYR D C 1
ATOM 7838 O O . TYR D 1 18 ? -1.401 -0.798 -18.053 1.00 10.13 18 TYR D O 1
ATOM 7847 N N . ILE D 1 19 ? 0.208 -2.393 -17.928 1.00 9.37 19 ILE D N 1
ATOM 7848 C CA . ILE D 1 19 ? -0.770 -3.456 -17.893 1.00 9.16 19 ILE D CA 1
ATOM 7849 C C . ILE D 1 19 ? -1.707 -3.259 -16.693 1.00 9.23 19 ILE D C 1
ATOM 7850 O O . ILE D 1 19 ? -2.911 -3.564 -16.789 1.00 9.49 19 ILE D O 1
ATOM 7855 N N . GLY D 1 20 ? -1.185 -2.748 -15.575 1.00 9.14 20 GLY D N 1
ATOM 7856 C CA . GLY D 1 20 ? -1.984 -2.534 -14.389 1.00 9.23 20 GLY D CA 1
ATOM 7857 C C . GLY D 1 20 ? -2.712 -1.171 -14.350 1.00 10.04 20 GLY D C 1
ATOM 7858 O O . GLY D 1 20 ? -3.319 -0.852 -13.334 1.00 10.36 20 GLY D O 1
ATOM 7859 N N . THR D 1 21 ? -2.709 -0.371 -15.435 1.00 10.54 21 THR D N 1
ATOM 7860 C CA . THR D 1 21 ? -3.537 0.847 -15.524 1.00 11.30 21 THR D CA 1
ATOM 7861 C C . THR D 1 21 ? -4.967 0.617 -15.003 1.00 11.54 21 THR D C 1
ATOM 7862 O O . THR D 1 21 ? -5.698 -0.178 -15.584 1.00 11.31 21 THR D O 1
ATOM 7866 N N . PRO D 1 22 ? -5.425 1.376 -13.970 1.00 11.84 22 PRO D N 1
ATOM 7867 C CA . PRO D 1 22 ? -6.811 1.351 -13.518 1.00 12.09 22 PRO D CA 1
ATOM 7868 C C . PRO D 1 22 ? -7.800 1.466 -14.683 1.00 12.59 22 PRO D C 1
ATOM 7869 O O . PRO D 1 22 ? -7.631 2.369 -15.566 1.00 13.09 22 PRO D O 1
ATOM 7873 N N . GLY D 1 23 ? -8.755 0.524 -14.755 1.00 12.30 23 GLY D N 1
ATOM 7874 C CA . GLY D 1 23 ? -9.707 0.483 -15.831 1.00 12.91 23 GLY D CA 1
ATOM 7875 C C . GLY D 1 23 ? -9.371 -0.479 -16.962 1.00 12.63 23 GLY D C 1
ATOM 7876 O O . GLY D 1 23 ? -10.206 -0.695 -17.856 1.00 13.25 23 GLY D O 1
ATOM 7877 N N . LYS D 1 24 ? -8.189 -1.098 -16.917 1.00 11.81 24 LYS D N 1
ATOM 7878 C CA . LYS D 1 24 ? -7.712 -2.009 -17.966 1.00 11.60 24 LYS D CA 1
ATOM 7879 C C . LYS D 1 24 ? -7.277 -3.354 -17.377 1.00 10.60 24 LYS D C 1
ATOM 7880 O O . LYS D 1 24 ? -6.918 -3.461 -16.212 1.00 9.91 24 LYS D O 1
ATOM 7886 N N . GLY D 1 25 ? -7.364 -4.379 -18.216 1.00 10.62 25 GLY D N 1
ATOM 7887 C CA . GLY D 1 25 ? -6.885 -5.707 -17.896 1.00 9.98 25 GLY D CA 1
ATOM 7888 C C . GLY D 1 25 ? -6.556 -6.449 -19.161 1.00 10.31 25 GLY D C 1
ATOM 7889 O O . GLY D 1 25 ? -6.517 -5.866 -20.242 1.00 10.84 25 GLY D O 1
ATOM 7890 N N . ILE D 1 26 ? -6.297 -7.755 -19.040 1.00 10.05 26 ILE D N 1
ATOM 7891 C CA . ILE D 1 26 ? -5.792 -8.516 -20.147 1.00 10.39 26 ILE D CA 1
ATOM 7892 C C . ILE D 1 26 ? -6.881 -9.472 -20.658 1.00 11.09 26 ILE D C 1
ATOM 7893 O O . ILE D 1 26 ? -7.567 -10.102 -19.876 1.00 10.82 26 ILE D O 1
ATOM 7898 N N . LEU D 1 27 ? -7.005 -9.583 -21.977 1.00 12.07 27 LEU D N 1
ATOM 7899 C CA . LEU D 1 27 ? -7.770 -10.602 -22.594 1.00 13.02 27 LEU D CA 1
ATOM 7900 C C . LEU D 1 27 ? -6.807 -11.731 -22.931 1.00 13.33 27 LEU D C 1
ATOM 7901 O O . LEU D 1 27 ? -5.836 -11.528 -23.688 1.00 13.26 27 LEU D O 1
ATOM 7906 N N . ALA D 1 28 ? -7.085 -12.921 -22.387 1.00 13.93 28 ALA D N 1
ATOM 7907 C CA . ALA D 1 28 ? -6.329 -14.148 -22.777 1.00 14.46 28 ALA D CA 1
ATOM 7908 C C . ALA D 1 28 ? -7.020 -14.790 -23.976 1.00 15.98 28 ALA D C 1
ATOM 7909 O O . ALA D 1 28 ? -8.060 -15.471 -23.798 1.00 16.72 28 ALA D O 1
ATOM 7911 N N . ALA D 1 29 ? -6.495 -14.515 -25.169 1.00 17.11 29 ALA D N 1
ATOM 7912 C CA . ALA D 1 29 ? -6.986 -15.100 -26.385 1.00 19.47 29 ALA D CA 1
ATOM 7913 C C . ALA D 1 29 ? -5.954 -16.078 -26.964 1.00 20.65 29 ALA D C 1
ATOM 7914 O O . ALA D 1 29 ? -5.865 -16.231 -28.210 1.00 21.96 29 ALA D O 1
ATOM 7916 N N . ASP D 1 30 ? -5.204 -16.743 -26.077 1.00 20.78 30 ASP D N 1
ATOM 7917 C CA . ASP D 1 30 ? -4.000 -17.474 -26.493 1.00 22.13 30 ASP D CA 1
ATOM 7918 C C . ASP D 1 30 ? -4.260 -18.977 -26.631 1.00 23.96 30 ASP D C 1
ATOM 7919 O O . ASP D 1 30 ? -3.329 -19.760 -26.609 1.00 23.91 30 ASP D O 1
ATOM 7924 N N . GLU D 1 31 ? -5.526 -19.373 -26.828 1.00 26.59 31 GLU D N 1
ATOM 7925 C CA . GLU D 1 31 ? -5.816 -20.802 -26.816 1.00 28.44 31 GLU D CA 1
ATOM 7926 C C . GLU D 1 31 ? -5.293 -21.383 -28.129 1.00 30.00 31 GLU D C 1
ATOM 7927 O O . GLU D 1 31 ? -5.487 -20.815 -29.206 1.00 30.40 31 GLU D O 1
ATOM 7933 N N . SER D 1 32 ? -4.560 -22.492 -27.966 1.00 31.23 32 SER D N 1
ATOM 7934 C CA . SER D 1 32 ? -3.966 -23.252 -29.066 1.00 33.28 32 SER D CA 1
ATOM 7935 C C . SER D 1 32 ? -5.001 -23.587 -30.142 1.00 35.64 32 SER D C 1
ATOM 7936 O O . SER D 1 32 ? -6.195 -23.402 -29.980 1.00 34.65 32 SER D O 1
ATOM 7939 N N . THR D 1 33 ? -4.472 -24.122 -31.236 1.00 38.57 33 THR D N 1
ATOM 7940 C CA . THR D 1 33 ? -5.222 -24.564 -32.408 1.00 40.96 33 THR D CA 1
ATOM 7941 C C . THR D 1 33 ? -6.247 -25.645 -31.993 1.00 41.62 33 THR D C 1
ATOM 7942 O O . THR D 1 33 ? -7.367 -25.695 -32.511 1.00 42.09 33 THR D O 1
ATOM 7946 N N . GLY D 1 34 ? -5.894 -26.469 -30.996 1.00 42.46 34 GLY D N 1
ATOM 7947 C CA . GLY D 1 34 ? -6.773 -27.540 -30.486 1.00 43.37 34 GLY D CA 1
ATOM 7948 C C . GLY D 1 34 ? -7.818 -27.038 -29.501 1.00 43.36 34 GLY D C 1
ATOM 7949 O O . GLY D 1 34 ? -8.998 -27.339 -29.637 1.00 44.35 34 GLY D O 1
ATOM 7950 N N . THR D 1 35 ? -7.372 -26.267 -28.501 1.00 43.18 35 THR D N 1
ATOM 7951 C CA . THR D 1 35 ? -8.238 -25.732 -27.443 1.00 41.73 35 THR D CA 1
ATOM 7952 C C . THR D 1 35 ? -9.316 -24.814 -28.032 1.00 43.65 35 THR D C 1
ATOM 7953 O O . THR D 1 35 ? -10.467 -24.855 -27.590 1.00 42.80 35 THR D O 1
ATOM 7957 N N . ILE D 1 36 ? -8.951 -24.000 -29.032 1.00 45.40 36 ILE D N 1
ATOM 7958 C CA . ILE D 1 36 ? -9.922 -23.111 -29.663 1.00 47.44 36 ILE D CA 1
ATOM 7959 C C . ILE D 1 36 ? -10.849 -23.959 -30.533 1.00 50.68 36 ILE D C 1
ATOM 7960 O O . ILE D 1 36 ? -12.018 -23.618 -30.702 1.00 51.93 36 ILE D O 1
ATOM 7965 N N . GLY D 1 37 ? -10.312 -25.058 -31.082 1.00 54.16 37 GLY D N 1
ATOM 7966 C CA . GLY D 1 37 ? -11.120 -26.061 -31.760 1.00 58.77 37 GLY D CA 1
ATOM 7967 C C . GLY D 1 37 ? -12.305 -26.475 -30.918 1.00 60.57 37 GLY D C 1
ATOM 7968 O O . GLY D 1 37 ? -13.441 -26.344 -31.352 1.00 63.05 37 GLY D O 1
ATOM 7969 N N . LYS D 1 38 ? -12.024 -26.925 -29.690 1.00 61.56 38 LYS D N 1
ATOM 7970 C CA . LYS D 1 38 ? -13.055 -27.325 -28.711 1.00 63.14 38 LYS D CA 1
ATOM 7971 C C . LYS D 1 38 ? -14.115 -26.222 -28.588 1.00 62.30 38 LYS D C 1
ATOM 7972 O O . LYS D 1 38 ? -15.304 -26.511 -28.662 1.00 63.36 38 LYS D O 1
ATOM 7978 N N . ARG D 1 39 ? -13.670 -24.972 -28.395 1.00 63.71 39 ARG D N 1
ATOM 7979 C CA . ARG D 1 39 ? -14.555 -23.814 -28.179 1.00 64.80 39 ARG D CA 1
ATOM 7980 C C . ARG D 1 39 ? -15.415 -23.582 -29.427 1.00 66.23 39 ARG D C 1
ATOM 7981 O O . ARG D 1 39 ? -16.588 -23.231 -29.307 1.00 68.02 39 ARG D O 1
ATOM 7989 N N . LEU D 1 40 ? -14.805 -23.741 -30.611 1.00 65.83 40 LEU D N 1
ATOM 7990 C CA . LEU D 1 40 ? -15.489 -23.518 -31.885 1.00 65.12 40 LEU D CA 1
ATOM 7991 C C . LEU D 1 40 ? -16.493 -24.650 -32.115 1.00 67.88 40 LEU D C 1
ATOM 7992 O O . LEU D 1 40 ? -17.618 -24.407 -32.536 1.00 69.27 40 LEU D O 1
ATOM 7997 N N . ALA D 1 41 ? -16.058 -25.884 -31.834 1.00 69.13 41 ALA D N 1
ATOM 7998 C CA . ALA D 1 41 ? -16.910 -27.073 -31.920 1.00 70.31 41 ALA D CA 1
ATOM 7999 C C . ALA D 1 41 ? -18.182 -26.839 -31.095 1.00 71.59 41 ALA D C 1
ATOM 8000 O O . ALA D 1 41 ? -19.298 -26.959 -31.616 1.00 73.38 41 ALA D O 1
ATOM 8002 N N . SER D 1 42 ? -17.983 -26.424 -29.837 1.00 68.73 42 SER D N 1
ATOM 8003 C CA . SER D 1 42 ? -19.037 -26.254 -28.822 1.00 68.36 42 SER D CA 1
ATOM 8004 C C . SER D 1 42 ? -20.122 -25.270 -29.289 1.00 69.56 42 SER D C 1
ATOM 8005 O O . SER D 1 42 ? -21.108 -25.043 -28.587 1.00 69.20 42 SER D O 1
ATOM 8008 N N . ILE D 1 43 ? -19.938 -24.676 -30.470 1.00 70.66 43 ILE D N 1
ATOM 8009 C CA . ILE D 1 43 ? -20.928 -23.806 -31.046 1.00 72.15 43 ILE D CA 1
ATOM 8010 C C . ILE D 1 43 ? -20.975 -24.013 -32.574 1.00 72.01 43 ILE D C 1
ATOM 8011 O O . ILE D 1 43 ? -21.291 -23.099 -33.339 1.00 72.86 43 ILE D O 1
ATOM 8016 N N . ASN D 1 44 ? -20.694 -25.261 -32.990 1.00 70.44 44 ASN D N 1
ATOM 8017 C CA . ASN D 1 44 ? -20.886 -25.818 -34.356 1.00 70.07 44 ASN D CA 1
ATOM 8018 C C . ASN D 1 44 ? -20.158 -24.972 -35.405 1.00 69.68 44 ASN D C 1
ATOM 8019 O O . ASN D 1 44 ? -20.750 -24.570 -36.417 1.00 69.59 44 ASN D O 1
ATOM 8024 N N . VAL D 1 45 ? -18.857 -24.737 -35.179 1.00 67.56 45 VAL D N 1
ATOM 8025 C CA . VAL D 1 45 ? -17.990 -24.126 -36.180 1.00 67.26 45 VAL D CA 1
ATOM 8026 C C . VAL D 1 45 ? -16.755 -25.019 -36.356 1.00 66.33 45 VAL D C 1
ATOM 8027 O O . VAL D 1 45 ? -16.168 -25.512 -35.378 1.00 65.51 45 VAL D O 1
ATOM 8031 N N . GLU D 1 46 ? -16.405 -25.241 -37.630 1.00 66.05 46 GLU D N 1
ATOM 8032 C CA . GLU D 1 46 ? -15.234 -26.013 -38.056 1.00 65.50 46 GLU D CA 1
ATOM 8033 C C . GLU D 1 46 ? -13.975 -25.261 -37.589 1.00 62.60 46 GLU D C 1
ATOM 8034 O O . GLU D 1 46 ? -13.939 -24.030 -37.618 1.00 60.76 46 GLU D O 1
ATOM 8040 N N . ASN D 1 47 ? -12.962 -26.013 -37.155 1.00 60.74 47 ASN D N 1
ATOM 8041 C CA . ASN D 1 47 ? -11.711 -25.444 -36.655 1.00 57.65 47 ASN D CA 1
ATOM 8042 C C . ASN D 1 47 ? -10.707 -25.287 -37.813 1.00 58.38 47 ASN D C 1
ATOM 8043 O O . ASN D 1 47 ? -9.740 -26.023 -37.885 1.00 58.47 47 ASN D O 1
ATOM 8048 N N . VAL D 1 48 ? -10.947 -24.312 -38.703 1.00 59.12 48 VAL D N 1
ATOM 8049 C CA . VAL D 1 48 ? -10.050 -23.928 -39.821 1.00 60.25 48 VAL D CA 1
ATOM 8050 C C . VAL D 1 48 ? -9.509 -22.511 -39.539 1.00 57.59 48 VAL D C 1
ATOM 8051 O O . VAL D 1 48 ? -10.139 -21.752 -38.812 1.00 55.72 48 VAL D O 1
ATOM 8055 N N . GLU D 1 49 ? -8.348 -22.161 -40.123 1.00 56.02 49 GLU D N 1
ATOM 8056 C CA . GLU D 1 49 ? -7.697 -20.848 -39.904 1.00 53.33 49 GLU D CA 1
ATOM 8057 C C . GLU D 1 49 ? -8.635 -19.690 -40.286 1.00 52.49 49 GLU D C 1
ATOM 8058 O O . GLU D 1 49 ? -8.546 -18.590 -39.724 1.00 50.44 49 GLU D O 1
ATOM 8064 N N . SER D 1 50 ? -9.529 -19.934 -41.247 1.00 53.33 50 SER D N 1
ATOM 8065 C CA . SER D 1 50 ? -10.571 -18.993 -41.625 1.00 53.02 50 SER D CA 1
ATOM 8066 C C . SER D 1 50 ? -11.307 -18.475 -40.374 1.00 51.09 50 SER D C 1
ATOM 8067 O O . SER D 1 50 ? -11.424 -17.259 -40.171 1.00 49.81 50 SER D O 1
ATOM 8070 N N . ASN D 1 51 ? -11.786 -19.409 -39.533 1.00 49.59 51 ASN D N 1
ATOM 8071 C CA . ASN D 1 51 ? -12.746 -19.139 -38.460 1.00 48.19 51 ASN D CA 1
ATOM 8072 C C . ASN D 1 51 ? -12.042 -18.606 -37.203 1.00 46.56 51 ASN D C 1
ATOM 8073 O O . ASN D 1 51 ? -12.581 -17.709 -36.528 1.00 45.87 51 ASN D O 1
ATOM 8078 N N . ARG D 1 52 ? -10.874 -19.179 -36.872 1.00 44.92 52 ARG D N 1
ATOM 8079 C CA . ARG D 1 52 ? -10.039 -18.712 -35.757 1.00 42.30 52 ARG D CA 1
ATOM 8080 C C . ARG D 1 52 ? -9.725 -17.218 -35.955 1.00 41.28 52 ARG D C 1
ATOM 8081 O O . ARG D 1 52 ? -9.887 -16.423 -35.038 1.00 40.39 52 ARG D O 1
ATOM 8089 N N . ARG D 1 53 ? -9.300 -16.844 -37.169 1.00 41.56 53 ARG D N 1
ATOM 8090 C CA . ARG D 1 53 ? -9.047 -15.456 -37.534 1.00 41.01 53 ARG D CA 1
ATOM 8091 C C . ARG D 1 53 ? -10.329 -14.637 -37.350 1.00 40.98 53 ARG D C 1
ATOM 8092 O O . ARG D 1 53 ? -10.281 -13.534 -36.808 1.00 40.35 53 ARG D O 1
ATOM 8100 N N . ALA D 1 54 ? -11.465 -15.178 -37.808 1.00 41.36 54 ALA D N 1
ATOM 8101 C CA . ALA D 1 54 ? -12.768 -14.485 -37.754 1.00 41.33 54 ALA D CA 1
ATOM 8102 C C . ALA D 1 54 ? -13.167 -14.193 -36.307 1.00 38.80 54 ALA D C 1
ATOM 8103 O O . ALA D 1 54 ? -13.661 -13.112 -36.034 1.00 38.76 54 ALA D O 1
ATOM 8105 N N . LEU D 1 55 ? -12.947 -15.167 -35.413 1.00 37.14 55 LEU D N 1
ATOM 8106 C CA . LEU D 1 55 ? -13.285 -15.073 -33.990 1.00 35.00 55 LEU D CA 1
ATOM 8107 C C . LEU D 1 55 ? -12.396 -14.037 -33.303 1.00 32.96 55 LEU D C 1
ATOM 8108 O O . LEU D 1 55 ? -12.880 -13.228 -32.512 1.00 32.10 55 LEU D O 1
ATOM 8113 N N . ARG D 1 56 ? -11.093 -14.094 -33.576 1.00 31.84 56 ARG D N 1
ATOM 8114 C CA . ARG D 1 56 ? -10.157 -13.168 -32.933 1.00 30.41 56 ARG D CA 1
ATOM 8115 C C . ARG D 1 56 ? -10.421 -11.755 -33.472 1.00 30.65 56 ARG D C 1
ATOM 8116 O O . ARG D 1 56 ? -10.367 -10.780 -32.739 1.00 29.72 56 ARG D O 1
ATOM 8124 N N . GLU D 1 57 ? -10.784 -11.651 -34.745 1.00 32.50 57 GLU D N 1
ATOM 8125 C CA . GLU D 1 57 ? -11.125 -10.364 -35.357 1.00 33.69 57 GLU D CA 1
ATOM 8126 C C . GLU D 1 57 ? -12.404 -9.767 -34.743 1.00 33.64 57 GLU D C 1
ATOM 8127 O O . GLU D 1 57 ? -12.472 -8.561 -34.508 1.00 32.92 57 GLU D O 1
ATOM 8133 N N . LEU D 1 58 ? -13.423 -10.612 -34.554 1.00 34.19 58 LEU D N 1
ATOM 8134 C CA . LEU D 1 58 ? -14.666 -10.268 -33.876 1.00 34.37 58 LEU D CA 1
ATOM 8135 C C . LEU D 1 58 ? -14.363 -9.589 -32.537 1.00 32.19 58 LEU D C 1
ATOM 8136 O O . LEU D 1 58 ? -14.881 -8.504 -32.271 1.00 31.63 58 LEU D O 1
ATOM 8141 N N . LEU D 1 59 ? -13.520 -10.240 -31.720 1.00 31.06 59 LEU D N 1
ATOM 8142 C CA . LEU D 1 59 ? -13.111 -9.723 -30.405 1.00 29.68 59 LEU D CA 1
ATOM 8143 C C . LEU D 1 59 ? -12.412 -8.368 -30.571 1.00 29.37 59 LEU D C 1
ATOM 8144 O O . LEU D 1 59 ? -12.848 -7.365 -30.008 1.00 29.19 59 LEU D O 1
ATOM 8149 N N . PHE D 1 60 ? -11.342 -8.356 -31.370 1.00 29.51 60 PHE D N 1
ATOM 8150 C CA . PHE D 1 60 ? -10.398 -7.246 -31.441 1.00 28.96 60 PHE D CA 1
ATOM 8151 C C . PHE D 1 60 ? -11.008 -6.031 -32.162 1.00 30.36 60 PHE D C 1
ATOM 8152 O O . PHE D 1 60 ? -10.564 -4.914 -31.931 1.00 30.79 60 PHE D O 1
ATOM 8160 N N . THR D 1 61 ? -12.035 -6.220 -33.007 1.00 31.62 61 THR D N 1
ATOM 8161 C CA . THR D 1 61 ? -12.673 -5.076 -33.692 1.00 32.91 61 THR D CA 1
ATOM 8162 C C . THR D 1 61 ? -14.022 -4.724 -33.050 1.00 33.08 61 THR D C 1
ATOM 8163 O O . THR D 1 61 ? -14.793 -3.990 -33.658 1.00 34.40 61 THR D O 1
ATOM 8167 N N . THR D 1 62 ? -14.289 -5.236 -31.840 1.00 31.49 62 THR D N 1
ATOM 8168 C CA . THR D 1 62 ? -15.471 -4.848 -31.078 1.00 31.35 62 THR D CA 1
ATOM 8169 C C . THR D 1 62 ? -15.362 -3.367 -30.735 1.00 31.15 62 THR D C 1
ATOM 8170 O O . THR D 1 62 ? -14.446 -2.964 -30.019 1.00 30.08 62 THR D O 1
ATOM 8174 N N . PRO D 1 63 ? -16.283 -2.506 -31.224 1.00 31.83 63 PRO D N 1
ATOM 8175 C CA . PRO D 1 63 ? -16.324 -1.114 -30.793 1.00 31.73 63 PRO D CA 1
ATOM 8176 C C . PRO D 1 63 ? -16.366 -1.019 -29.260 1.00 30.18 63 PRO D C 1
ATOM 8177 O O . PRO D 1 63 ? -17.237 -1.620 -28.651 1.00 30.12 63 PRO D O 1
ATOM 8181 N N . GLY D 1 64 ? -15.407 -0.306 -28.663 1.00 28.61 64 GLY D N 1
ATOM 8182 C CA . GLY D 1 64 ? -15.433 -0.028 -27.217 1.00 27.02 64 GLY D CA 1
ATOM 8183 C C . GLY D 1 64 ? -14.591 -0.980 -26.379 1.00 24.73 64 GLY D C 1
ATOM 8184 O O . GLY D 1 64 ? -14.320 -0.687 -25.256 1.00 24.32 64 GLY D O 1
ATOM 8185 N N . ALA D 1 65 ? -14.170 -2.117 -26.929 1.00 23.67 65 ALA D N 1
ATOM 8186 C CA . ALA D 1 65 ? -13.581 -3.188 -26.135 1.00 21.79 65 ALA D CA 1
ATOM 8187 C C . ALA D 1 65 ? -12.106 -2.891 -25.848 1.00 20.28 65 ALA D C 1
ATOM 8188 O O . ALA D 1 65 ? -11.677 -2.964 -24.705 1.00 18.91 65 ALA D O 1
ATOM 8190 N N . LEU D 1 66 ? -11.339 -2.545 -26.876 1.00 20.22 66 LEU D N 1
ATOM 8191 C CA . LEU D 1 66 ? -9.890 -2.370 -26.723 1.00 19.08 66 LEU D CA 1
ATOM 8192 C C . LEU D 1 66 ? -9.514 -1.389 -25.610 1.00 18.16 66 LEU D C 1
ATOM 8193 O O . LEU D 1 66 ? -8.545 -1.622 -24.895 1.00 16.81 66 LEU D O 1
ATOM 8198 N N . PRO D 1 67 ? -10.207 -0.231 -25.467 1.00 18.68 67 PRO D N 1
ATOM 8199 C CA . PRO D 1 67 ? -9.954 0.679 -24.338 1.00 18.04 67 PRO D CA 1
ATOM 8200 C C . PRO D 1 67 ? -10.055 0.078 -22.935 1.00 16.77 67 PRO D C 1
ATOM 8201 O O . PRO D 1 67 ? -9.460 0.591 -22.023 1.00 16.18 67 PRO D O 1
ATOM 8205 N N . CYS D 1 68 ? -10.787 -1.027 -22.784 1.00 16.49 68 CYS D N 1
ATOM 8206 C CA . CYS D 1 68 ? -10.832 -1.776 -21.526 1.00 15.47 68 CYS D CA 1
ATOM 8207 C C . CYS D 1 68 ? -9.634 -2.718 -21.381 1.00 14.34 68 CYS D C 1
ATOM 8208 O O . CYS D 1 68 ? -9.515 -3.373 -20.359 1.00 13.61 68 CYS D O 1
ATOM 8211 N N . LEU D 1 69 ? -8.778 -2.797 -22.391 1.00 14.27 69 LEU D N 1
ATOM 8212 C CA . LEU D 1 69 ? -7.726 -3.829 -22.402 1.00 13.52 69 LEU D CA 1
ATOM 8213 C C . LEU D 1 69 ? -6.336 -3.173 -22.415 1.00 13.14 69 LEU D C 1
ATOM 8214 O O . LEU D 1 69 ? -6.033 -2.411 -23.312 1.00 13.76 69 LEU D O 1
ATOM 8219 N N . SER D 1 70 ? -5.504 -3.499 -21.426 1.00 12.16 70 SER D N 1
ATOM 8220 C CA . SER D 1 70 ? -4.082 -3.128 -21.434 1.00 11.82 70 SER D CA 1
ATOM 8221 C C . SER D 1 70 ? -3.259 -4.126 -22.246 1.00 11.83 70 SER D C 1
ATOM 8222 O O . SER D 1 70 ? -2.195 -3.778 -22.775 1.00 11.97 70 SER D O 1
ATOM 8225 N N . GLY D 1 71 ? -3.754 -5.357 -22.373 1.00 11.81 71 GLY D N 1
ATOM 8226 C CA . GLY D 1 71 ? -3.054 -6.367 -23.119 1.00 11.85 71 GLY D CA 1
ATOM 8227 C C . GLY D 1 71 ? -3.987 -7.441 -23.621 1.00 12.32 71 GLY D C 1
ATOM 8228 O O . GLY D 1 71 ? -5.042 -7.630 -23.072 1.00 12.32 71 GLY D O 1
ATOM 8229 N N . VAL D 1 72 ? -3.548 -8.119 -24.681 1.00 12.79 72 VAL D N 1
ATOM 8230 C CA . VAL D 1 72 ? -4.199 -9.296 -25.233 1.00 13.47 72 VAL D CA 1
ATOM 8231 C C . VAL D 1 72 ? -3.128 -10.375 -25.399 1.00 13.35 72 VAL D C 1
ATOM 8232 O O . VAL D 1 72 ? -2.174 -10.139 -26.073 1.00 13.34 72 VAL D O 1
ATOM 8236 N N . ILE D 1 73 ? -3.281 -11.507 -24.711 1.00 13.27 73 ILE D N 1
ATOM 8237 C CA . ILE D 1 73 ? -2.361 -12.680 -24.887 1.00 13.42 73 ILE D CA 1
ATOM 8238 C C . ILE D 1 73 ? -2.758 -13.409 -26.175 1.00 14.76 73 ILE D C 1
ATOM 8239 O O . ILE D 1 73 ? -3.925 -13.821 -26.307 1.00 15.26 73 ILE D O 1
ATOM 8244 N N . LEU D 1 74 ? -1.802 -13.583 -27.090 1.00 15.73 74 LEU D N 1
ATOM 8245 C CA . LEU D 1 74 ? -2.051 -14.290 -28.377 1.00 17.39 74 LEU D CA 1
ATOM 8246 C C . LEU D 1 74 ? -1.334 -15.650 -28.375 1.00 18.21 74 LEU D C 1
ATOM 8247 O O . LEU D 1 74 ? -0.351 -15.857 -27.682 1.00 17.52 74 LEU D O 1
ATOM 8252 N N . PHE D 1 75 ? -1.846 -16.542 -29.219 1.00 20.08 75 PHE D N 1
ATOM 8253 C CA . PHE D 1 75 ? -1.184 -17.731 -29.704 1.00 21.20 75 PHE D CA 1
ATOM 8254 C C . PHE D 1 75 ? -0.322 -17.345 -30.902 1.00 22.11 75 PHE D C 1
ATOM 8255 O O . PHE D 1 75 ? -0.661 -16.422 -31.629 1.00 22.90 75 PHE D O 1
ATOM 8263 N N . GLU D 1 76 ? 0.768 -18.085 -31.114 1.00 22.67 76 GLU D N 1
ATOM 8264 C CA . GLU D 1 76 ? 1.744 -17.791 -32.172 1.00 23.84 76 GLU D CA 1
ATOM 8265 C C . GLU D 1 76 ? 1.061 -17.535 -33.529 1.00 25.26 76 GLU D C 1
ATOM 8266 O O . GLU D 1 76 ? 1.437 -16.623 -34.243 1.00 25.85 76 GLU D O 1
ATOM 8272 N N . GLU D 1 77 ? 0.105 -18.375 -33.922 1.00 26.24 77 GLU D N 1
ATOM 8273 C CA . GLU D 1 77 ? -0.603 -18.179 -35.185 1.00 27.61 77 GLU D CA 1
ATOM 8274 C C . GLU D 1 77 ? -1.147 -16.737 -35.253 1.00 26.90 77 GLU D C 1
ATOM 8275 O O . GLU D 1 77 ? -0.841 -15.991 -36.190 1.00 27.51 77 GLU D O 1
ATOM 8281 N N . THR D 1 78 ? -1.934 -16.349 -34.243 1.00 25.40 78 THR D N 1
ATOM 8282 C CA . THR D 1 78 ? -2.645 -15.058 -34.217 1.00 25.01 78 THR D CA 1
ATOM 8283 C C . THR D 1 78 ? -1.661 -13.877 -34.220 1.00 24.11 78 THR D C 1
ATOM 8284 O O . THR D 1 78 ? -1.957 -12.835 -34.749 1.00 24.56 78 THR D O 1
ATOM 8288 N N . LEU D 1 79 ? -0.484 -14.060 -33.621 1.00 22.99 79 LEU D N 1
ATOM 8289 C CA . LEU D 1 79 ? 0.553 -13.016 -33.576 1.00 22.38 79 LEU D CA 1
ATOM 8290 C C . LEU D 1 79 ? 0.932 -12.560 -35.001 1.00 23.58 79 LEU D C 1
ATOM 8291 O O . LEU D 1 79 ? 1.298 -11.426 -35.177 1.00 23.29 79 LEU D O 1
ATOM 8296 N N . TYR D 1 80 ? 0.856 -13.452 -35.999 1.00 24.73 80 TYR D N 1
ATOM 8297 C CA . TYR D 1 80 ? 1.282 -13.111 -37.369 1.00 26.31 80 TYR D CA 1
ATOM 8298 C C . TYR D 1 80 ? 0.082 -12.876 -38.305 1.00 27.71 80 TYR D C 1
ATOM 8299 O O . TYR D 1 80 ? 0.269 -12.507 -39.446 1.00 28.83 80 TYR D O 1
ATOM 8308 N N . GLN D 1 81 ? -1.144 -13.029 -37.801 1.00 27.71 81 GLN D N 1
ATOM 8309 C CA . GLN D 1 81 ? -2.334 -12.941 -38.615 1.00 29.35 81 GLN D CA 1
ATOM 8310 C C . GLN D 1 81 ? -2.730 -11.476 -38.819 1.00 29.80 81 GLN D C 1
ATOM 8311 O O . GLN D 1 81 ? -2.394 -10.632 -37.973 1.00 28.85 81 GLN D O 1
ATOM 8317 N N . LYS D 1 82 ? -3.451 -11.212 -39.913 1.00 31.42 82 LYS D N 1
ATOM 8318 C CA . LYS D 1 82 ? -4.020 -9.895 -40.225 1.00 32.10 82 LYS D CA 1
ATOM 8319 C C . LYS D 1 82 ? -5.546 -9.981 -40.199 1.00 32.63 82 LYS D C 1
ATOM 8320 O O . LYS D 1 82 ? -6.107 -11.068 -40.281 1.00 33.07 82 LYS D O 1
ATOM 8326 N N . SER D 1 83 ? -6.196 -8.825 -40.066 1.00 32.65 83 SER D N 1
ATOM 8327 C CA . SER D 1 83 ? -7.657 -8.715 -40.109 1.00 33.53 83 SER D CA 1
ATOM 8328 C C . SER D 1 83 ? -8.111 -8.637 -41.569 1.00 35.47 83 SER D C 1
ATOM 8329 O O . SER D 1 83 ? -7.294 -8.636 -42.478 1.00 36.28 83 SER D O 1
ATOM 8332 N N . SER D 1 84 ? -9.433 -8.565 -41.774 1.00 36.41 84 SER D N 1
ATOM 8333 C CA . SER D 1 84 ? -10.072 -8.517 -43.102 1.00 38.50 84 SER D CA 1
ATOM 8334 C C . SER D 1 84 ? -9.550 -7.348 -43.924 1.00 39.14 84 SER D C 1
ATOM 8335 O O . SER D 1 84 ? -9.606 -7.445 -45.137 1.00 41.22 84 SER D O 1
ATOM 8338 N N . ASP D 1 85 ? -9.067 -6.270 -43.287 1.00 37.77 85 ASP D N 1
ATOM 8339 C CA . ASP D 1 85 ? -8.637 -5.081 -44.030 1.00 38.46 85 ASP D CA 1
ATOM 8340 C C . ASP D 1 85 ? -7.107 -4.982 -44.118 1.00 37.42 85 ASP D C 1
ATOM 8341 O O . ASP D 1 85 ? -6.568 -3.953 -44.494 1.00 37.60 85 ASP D O 1
ATOM 8346 N N . GLY D 1 86 ? -6.403 -6.062 -43.776 1.00 36.30 86 GLY D N 1
ATOM 8347 C CA . GLY D 1 86 ? -4.950 -6.140 -43.942 1.00 35.72 86 GLY D CA 1
ATOM 8348 C C . GLY D 1 86 ? -4.182 -5.616 -42.734 1.00 33.67 86 GLY D C 1
ATOM 8349 O O . GLY D 1 86 ? -2.943 -5.656 -42.748 1.00 33.24 86 GLY D O 1
ATOM 8350 N N . THR D 1 87 ? -4.885 -5.149 -41.693 1.00 32.44 87 THR D N 1
ATOM 8351 C CA . THR D 1 87 ? -4.253 -4.652 -40.481 1.00 30.74 87 THR D CA 1
ATOM 8352 C C . THR D 1 87 ? -3.710 -5.836 -39.689 1.00 29.23 87 THR D C 1
ATOM 8353 O O . THR D 1 87 ? -4.499 -6.661 -39.222 1.00 28.88 87 THR D O 1
ATOM 8357 N N . PRO D 1 88 ? -2.375 -5.970 -39.488 1.00 28.40 88 PRO D N 1
ATOM 8358 C CA . PRO D 1 88 ? -1.836 -6.973 -38.562 1.00 26.89 88 PRO D CA 1
ATOM 8359 C C . PRO D 1 88 ? -2.498 -6.811 -37.194 1.00 25.63 88 PRO D C 1
ATOM 8360 O O . PRO D 1 88 ? -2.660 -5.706 -36.753 1.00 25.13 88 PRO D O 1
ATOM 8364 N N . PHE D 1 89 ? -2.904 -7.907 -36.536 1.00 25.13 89 PHE D N 1
ATOM 8365 C CA . PHE D 1 89 ? -3.586 -7.775 -35.258 1.00 24.01 89 PHE D CA 1
ATOM 8366 C C . PHE D 1 89 ? -2.726 -6.953 -34.312 1.00 22.75 89 PHE D C 1
ATOM 8367 O O . PHE D 1 89 ? -3.262 -6.148 -33.592 1.00 22.28 89 PHE D O 1
ATOM 8375 N N . VAL D 1 90 ? -1.407 -7.135 -34.349 1.00 22.50 90 VAL D N 1
ATOM 8376 C CA . VAL D 1 90 ? -0.532 -6.479 -33.350 1.00 21.55 90 VAL D CA 1
ATOM 8377 C C . VAL D 1 90 ? -0.579 -4.956 -33.525 1.00 22.13 90 VAL D C 1
ATOM 8378 O O . VAL D 1 90 ? -0.441 -4.224 -32.563 1.00 21.25 90 VAL D O 1
ATOM 8382 N N . ASP D 1 91 ? -0.789 -4.483 -34.751 1.00 23.84 91 ASP D N 1
ATOM 8383 C CA . ASP D 1 91 ? -0.936 -3.044 -35.042 1.00 24.85 91 ASP D CA 1
ATOM 8384 C C . ASP D 1 91 ? -2.319 -2.571 -34.610 1.00 25.30 91 ASP D C 1
ATOM 8385 O O . ASP D 1 91 ? -2.445 -1.480 -34.073 1.00 25.26 91 ASP D O 1
ATOM 8390 N N . MET D 1 92 ? -3.336 -3.397 -34.869 1.00 25.79 92 MET D N 1
ATOM 8391 C CA . MET D 1 92 ? -4.672 -3.108 -34.469 1.00 26.22 92 MET D CA 1
ATOM 8392 C C . MET D 1 92 ? -4.695 -2.823 -32.961 1.00 24.94 92 MET D C 1
ATOM 8393 O O . MET D 1 92 ? -5.334 -1.869 -32.498 1.00 25.26 92 MET D O 1
ATOM 8398 N N . LEU D 1 93 ? -3.995 -3.673 -32.200 1.00 23.66 93 LEU D N 1
ATOM 8399 C CA . LEU D 1 93 ? -3.913 -3.607 -30.763 1.00 22.17 93 LEU D CA 1
ATOM 8400 C C . LEU D 1 93 ? -3.157 -2.340 -30.336 1.00 21.72 93 LEU D C 1
ATOM 8401 O O . LEU D 1 93 ? -3.635 -1.585 -29.526 1.00 21.04 93 LEU D O 1
ATOM 8406 N N . LYS D 1 94 ? -1.974 -2.129 -30.893 1.00 21.86 94 LYS D N 1
ATOM 8407 C CA . LYS D 1 94 ? -1.124 -0.986 -30.587 1.00 21.95 94 LYS D CA 1
ATOM 8408 C C . LYS D 1 94 ? -1.853 0.357 -30.825 1.00 22.71 94 LYS D C 1
ATOM 8409 O O . LYS D 1 94 ? -1.903 1.182 -29.921 1.00 22.75 94 LYS D O 1
ATOM 8415 N N . SER D 1 95 ? -2.447 0.565 -32.005 1.00 23.39 95 SER D N 1
ATOM 8416 C CA . SER D 1 95 ? -3.252 1.777 -32.316 1.00 24.02 95 SER D CA 1
ATOM 8417 C C . SER D 1 95 ? -4.196 2.143 -31.163 1.00 23.33 95 SER D C 1
ATOM 8418 O O . SER D 1 95 ? -4.538 3.326 -30.994 1.00 24.01 95 SER D O 1
ATOM 8421 N N . ALA D 1 96 ? -4.698 1.126 -30.437 1.00 21.91 96 ALA D N 1
ATOM 8422 C CA . ALA D 1 96 ? -5.658 1.323 -29.337 1.00 21.14 96 ALA D CA 1
ATOM 8423 C C . ALA D 1 96 ? -4.954 1.361 -27.971 1.00 19.38 96 ALA D C 1
ATOM 8424 O O . ALA D 1 96 ? -5.588 1.480 -26.957 1.00 18.84 96 ALA D O 1
ATOM 8426 N N . GLY D 1 97 ? -3.628 1.274 -27.975 1.00 18.38 97 GLY D N 1
ATOM 8427 C CA . GLY D 1 97 ? -2.837 1.297 -26.750 1.00 17.08 97 GLY D CA 1
ATOM 8428 C C . GLY D 1 97 ? -2.785 -0.047 -26.042 1.00 15.65 97 GLY D C 1
ATOM 8429 O O . GLY D 1 97 ? -2.412 -0.136 -24.892 1.00 14.85 97 GLY D O 1
ATOM 8430 N N . VAL D 1 98 ? -3.131 -1.114 -26.740 1.00 15.41 98 VAL D N 1
ATOM 8431 C CA . VAL D 1 98 ? -3.134 -2.451 -26.175 1.00 14.39 98 VAL D CA 1
ATOM 8432 C C . VAL D 1 98 ? -1.785 -3.117 -26.470 1.00 13.71 98 VAL D C 1
ATOM 8433 O O . VAL D 1 98 ? -1.395 -3.206 -27.596 1.00 14.33 98 VAL D O 1
ATOM 8437 N N . LEU D 1 99 ? -1.098 -3.627 -25.445 1.00 12.42 99 LEU D N 1
ATOM 8438 C CA . LEU D 1 99 ? 0.135 -4.407 -25.674 1.00 11.95 99 LEU D CA 1
ATOM 8439 C C . LEU D 1 99 ? -0.198 -5.800 -26.200 1.00 11.93 99 LEU D C 1
ATOM 8440 O O . LEU D 1 99 ? -0.984 -6.502 -25.593 1.00 11.42 99 LEU D O 1
ATOM 8445 N N . PRO D 1 100 ? 0.433 -6.278 -27.277 1.00 12.40 100 PRO D N 1
ATOM 8446 C CA . PRO D 1 100 ? 0.318 -7.672 -27.688 1.00 12.55 100 PRO D CA 1
ATOM 8447 C C . PRO D 1 100 ? 1.237 -8.541 -26.844 1.00 11.75 100 PRO D C 1
ATOM 8448 O O . PRO D 1 100 ? 2.404 -8.117 -26.557 1.00 11.36 100 PRO D O 1
ATOM 8452 N N . GLY D 1 101 ? 0.701 -9.684 -26.416 1.00 11.49 101 GLY D N 1
ATOM 8453 C CA . GLY D 1 101 ? 1.406 -10.668 -25.624 1.00 11.00 101 GLY D CA 1
ATOM 8454 C C . GLY D 1 101 ? 1.461 -12.016 -26.325 1.00 11.61 101 GLY D C 1
ATOM 8455 O O . GLY D 1 101 ? 0.707 -12.251 -27.250 1.00 12.48 101 GLY D O 1
ATOM 8456 N N . ILE D 1 102 ? 2.345 -12.907 -25.880 1.00 11.42 102 ILE D N 1
ATOM 8457 C CA . ILE D 1 102 ? 2.588 -14.182 -26.580 1.00 12.17 102 ILE D CA 1
ATOM 8458 C C . ILE D 1 102 ? 2.711 -15.297 -25.521 1.00 11.67 102 ILE D C 1
ATOM 8459 O O . ILE D 1 102 ? 3.469 -15.167 -24.548 1.00 10.99 102 ILE D O 1
ATOM 8464 N N . LYS D 1 103 ? 1.923 -16.361 -25.693 1.00 12.06 103 LYS D N 1
ATOM 8465 C CA . LYS D 1 103 ? 2.085 -17.583 -24.929 1.00 11.91 103 LYS D CA 1
ATOM 8466 C C . LYS D 1 103 ? 3.365 -18.295 -25.382 1.00 12.06 103 LYS D C 1
ATOM 8467 O O . LYS D 1 103 ? 3.506 -18.575 -26.582 1.00 12.89 103 LYS D O 1
ATOM 8473 N N . VAL D 1 104 ? 4.282 -18.583 -24.446 1.00 11.32 104 VAL D N 1
ATOM 8474 C CA . VAL D 1 104 ? 5.593 -19.168 -24.862 1.00 11.67 104 VAL D CA 1
ATOM 8475 C C . VAL D 1 104 ? 5.857 -20.556 -24.264 1.00 11.61 104 VAL D C 1
ATOM 8476 O O . VAL D 1 104 ? 6.801 -21.200 -24.723 1.00 12.35 104 VAL D O 1
ATOM 8480 N N . ASP D 1 105 ? 5.084 -21.010 -23.282 1.00 11.00 105 ASP D N 1
ATOM 8481 C CA . ASP D 1 105 ? 5.258 -22.373 -22.708 1.00 11.15 105 ASP D CA 1
ATOM 8482 C C . ASP D 1 105 ? 4.839 -23.409 -23.772 1.00 12.21 105 ASP D C 1
ATOM 8483 O O . ASP D 1 105 ? 4.061 -23.105 -24.706 1.00 12.62 105 ASP D O 1
ATOM 8488 N N . LYS D 1 106 ? 5.386 -24.618 -23.649 1.00 12.75 106 LYS D N 1
ATOM 8489 C CA . LYS D 1 106 ? 5.058 -25.731 -24.548 1.00 13.98 106 LYS D CA 1
ATOM 8490 C C . LYS D 1 106 ? 4.283 -26.804 -23.770 1.00 14.14 106 LYS D C 1
ATOM 8491 O O . LYS D 1 106 ? 4.457 -27.981 -24.035 1.00 14.97 106 LYS D O 1
ATOM 8497 N N . GLY D 1 107 ? 3.428 -26.410 -22.816 1.00 13.51 107 GLY D N 1
ATOM 8498 C CA . GLY D 1 107 ? 2.506 -27.352 -22.158 1.00 13.90 107 GLY D CA 1
ATOM 8499 C C . GLY D 1 107 ? 3.190 -28.118 -21.034 1.00 13.94 107 GLY D C 1
ATOM 8500 O O . GLY D 1 107 ? 4.336 -27.863 -20.675 1.00 13.67 107 GLY D O 1
ATOM 8501 N N . THR D 1 108 ? 2.479 -29.066 -20.446 1.00 14.45 108 THR D N 1
ATOM 8502 C CA . THR D 1 108 ? 2.947 -29.721 -19.232 1.00 14.46 108 THR D CA 1
ATOM 8503 C C . THR D 1 108 ? 3.288 -31.187 -19.509 1.00 15.85 108 THR D C 1
ATOM 8504 O O . THR D 1 108 ? 2.828 -31.740 -20.472 1.00 16.79 108 THR D O 1
ATOM 8508 N N . VAL D 1 109 ? 4.122 -31.760 -18.630 1.00 16.20 109 VAL D N 1
ATOM 8509 C CA A VAL D 1 109 ? 4.421 -33.195 -18.570 0.50 17.43 109 VAL D CA 1
ATOM 8510 C CA B VAL D 1 109 ? 4.481 -33.186 -18.562 0.50 17.39 109 VAL D CA 1
ATOM 8511 C C . VAL D 1 109 ? 4.280 -33.652 -17.114 1.00 17.28 109 VAL D C 1
ATOM 8512 O O . VAL D 1 109 ? 4.521 -32.887 -16.177 1.00 16.56 109 VAL D O 1
ATOM 8519 N N . GLU D 1 110 ? 3.944 -34.922 -16.940 1.00 18.61 110 GLU D N 1
ATOM 8520 C CA . GLU D 1 110 ? 3.786 -35.493 -15.592 1.00 19.19 110 GLU D CA 1
ATOM 8521 C C . GLU D 1 110 ? 5.151 -35.814 -14.974 1.00 19.16 110 GLU D C 1
ATOM 8522 O O . GLU D 1 110 ? 6.042 -36.273 -15.670 1.00 19.82 110 GLU D O 1
ATOM 8528 N N . LEU D 1 111 ? 5.252 -35.603 -13.662 1.00 18.67 111 LEU D N 1
ATOM 8529 C CA . LEU D 1 111 ? 6.451 -35.830 -12.890 1.00 19.07 111 LEU D CA 1
ATOM 8530 C C . LEU D 1 111 ? 6.409 -37.245 -12.343 1.00 20.39 111 LEU D C 1
ATOM 8531 O O . LEU D 1 111 ? 5.514 -37.531 -11.580 1.00 20.54 111 LEU D O 1
ATOM 8536 N N . ALA D 1 112 ? 7.430 -38.051 -12.674 1.00 21.71 112 ALA D N 1
ATOM 8537 C CA . ALA D 1 112 ? 7.626 -39.366 -12.064 1.00 23.25 112 ALA D CA 1
ATOM 8538 C C . ALA D 1 112 ? 7.694 -39.253 -10.534 1.00 22.99 112 ALA D C 1
ATOM 8539 O O . ALA D 1 112 ? 8.304 -38.357 -10.001 1.00 22.60 112 ALA D O 1
ATOM 8541 N N . GLY D 1 113 ? 7.055 -40.193 -9.847 1.00 23.86 113 GLY D N 1
ATOM 8542 C CA . GLY D 1 113 ? 7.121 -40.303 -8.416 1.00 23.96 113 GLY D CA 1
ATOM 8543 C C . GLY D 1 113 ? 6.124 -39.405 -7.719 1.00 23.27 113 GLY D C 1
ATOM 8544 O O . GLY D 1 113 ? 6.202 -39.325 -6.507 1.00 23.65 113 GLY D O 1
ATOM 8545 N N . THR D 1 114 ? 5.225 -38.735 -8.465 1.00 22.63 114 THR D N 1
ATOM 8546 C CA . THR D 1 114 ? 4.170 -37.897 -7.884 1.00 21.85 114 THR D CA 1
ATOM 8547 C C . THR D 1 114 ? 2.801 -38.469 -8.263 1.00 22.71 114 THR D C 1
ATOM 8548 O O . THR D 1 114 ? 2.741 -39.381 -9.057 1.00 23.70 114 THR D O 1
ATOM 8552 N N . ASN D 1 115 ? 1.733 -37.901 -7.703 1.00 22.37 115 ASN D N 1
ATOM 8553 C CA . ASN D 1 115 ? 0.367 -38.345 -8.040 1.00 23.22 115 ASN D CA 1
ATOM 8554 C C . ASN D 1 115 ? -0.243 -37.406 -9.106 1.00 21.47 115 ASN D C 1
ATOM 8555 O O . ASN D 1 115 ? -1.077 -36.565 -8.791 1.00 21.23 115 ASN D O 1
ATOM 8560 N N . GLY D 1 116 ? 0.200 -37.559 -10.361 1.00 20.45 116 GLY D N 1
ATOM 8561 C CA . GLY D 1 116 ? -0.253 -36.805 -11.530 1.00 19.27 116 GLY D CA 1
ATOM 8562 C C . GLY D 1 116 ? 0.094 -35.315 -11.488 1.00 17.28 116 GLY D C 1
ATOM 8563 O O . GLY D 1 116 ? -0.606 -34.474 -12.081 1.00 16.92 116 GLY D O 1
ATOM 8564 N N . GLU D 1 117 ? 1.138 -34.947 -10.743 1.00 15.85 117 GLU D N 1
ATOM 8565 C CA . GLU D 1 117 ? 1.620 -33.551 -10.725 1.00 14.10 117 GLU D CA 1
ATOM 8566 C C . GLU D 1 117 ? 2.424 -33.319 -11.990 1.00 13.69 117 GLU D C 1
ATOM 8567 O O . GLU D 1 117 ? 2.998 -34.268 -12.581 1.00 14.45 117 GLU D O 1
ATOM 8573 N N . THR D 1 118 ? 2.464 -32.058 -12.411 1.00 12.40 118 THR D N 1
ATOM 8574 C CA . THR D 1 118 ? 3.112 -31.715 -13.631 1.00 12.20 118 THR D CA 1
ATOM 8575 C C . THR D 1 118 ? 4.216 -30.672 -13.412 1.00 11.25 118 THR D C 1
ATOM 8576 O O . THR D 1 118 ? 4.302 -29.992 -12.422 1.00 10.48 118 THR D O 1
ATOM 8580 N N . THR D 1 119 ? 5.030 -30.548 -14.451 1.00 11.28 119 THR D N 1
ATOM 8581 C CA . THR D 1 119 ? 5.980 -29.499 -14.641 1.00 10.65 119 THR D CA 1
ATOM 8582 C C . THR D 1 119 ? 5.731 -28.967 -16.043 1.00 10.59 119 THR D C 1
ATOM 8583 O O . THR D 1 119 ? 5.297 -29.714 -16.877 1.00 11.25 119 THR D O 1
ATOM 8587 N N . THR D 1 120 ? 6.117 -27.716 -16.280 1.00 9.88 120 THR D N 1
ATOM 8588 C CA . THR D 1 120 ? 5.881 -27.058 -17.559 1.00 9.92 120 THR D CA 1
ATOM 8589 C C . THR D 1 120 ? 7.183 -27.026 -18.364 1.00 10.33 120 THR D C 1
ATOM 8590 O O . THR D 1 120 ? 8.222 -26.678 -17.858 1.00 10.09 120 THR D O 1
ATOM 8594 N N . GLN D 1 121 ? 7.051 -27.353 -19.644 1.00 11.03 121 GLN D N 1
ATOM 8595 C CA . GLN D 1 121 ? 8.110 -27.361 -20.633 1.00 11.65 121 GLN D CA 1
ATOM 8596 C C . GLN D 1 121 ? 8.169 -26.020 -21.369 1.00 11.26 121 GLN D C 1
ATOM 8597 O O . GLN D 1 121 ? 7.202 -25.265 -21.344 1.00 10.76 121 GLN D O 1
ATOM 8603 N N . GLY D 1 122 ? 9.281 -25.784 -22.084 1.00 11.64 122 GLY D N 1
ATOM 8604 C CA . GLY D 1 122 ? 9.381 -24.678 -22.989 1.00 11.56 122 GLY D CA 1
ATOM 8605 C C . GLY D 1 122 ? 10.658 -23.861 -22.936 1.00 11.32 122 GLY D C 1
ATOM 8606 O O . GLY D 1 122 ? 10.748 -22.901 -23.671 1.00 11.31 122 GLY D O 1
ATOM 8607 N N . LEU D 1 123 ? 11.663 -24.269 -22.166 1.00 11.29 123 LEU D N 1
ATOM 8608 C CA . LEU D 1 123 ? 12.864 -23.428 -21.998 1.00 11.15 123 LEU D CA 1
ATOM 8609 C C . LEU D 1 123 ? 13.784 -23.500 -23.213 1.00 12.12 123 LEU D C 1
ATOM 8610 O O . LEU D 1 123 ? 14.607 -22.620 -23.434 1.00 12.10 123 LEU D O 1
ATOM 8615 N N . ASP D 1 124 ? 13.719 -24.610 -23.948 1.00 13.09 124 ASP D N 1
ATOM 8616 C CA . ASP D 1 124 ? 14.661 -24.882 -25.025 1.00 14.25 124 ASP D CA 1
ATOM 8617 C C . ASP D 1 124 ? 14.357 -23.924 -26.181 1.00 14.53 124 ASP D C 1
ATOM 8618 O O . ASP D 1 124 ? 13.223 -23.872 -26.680 1.00 14.41 124 ASP D O 1
ATOM 8623 N N . GLY D 1 125 ? 15.403 -23.179 -26.582 1.00 14.91 125 GLY D N 1
ATOM 8624 C CA . GLY D 1 125 ? 15.339 -22.183 -27.642 1.00 15.31 125 GLY D CA 1
ATOM 8625 C C . GLY D 1 125 ? 14.416 -21.009 -27.319 1.00 14.41 125 GLY D C 1
ATOM 8626 O O . GLY D 1 125 ? 13.987 -20.285 -28.210 1.00 14.63 125 GLY D O 1
ATOM 8627 N N . LEU D 1 126 ? 14.116 -20.793 -26.044 1.00 13.51 126 LEU D N 1
ATOM 8628 C CA . LEU D 1 126 ? 13.104 -19.814 -25.663 1.00 12.83 126 LEU D CA 1
ATOM 8629 C C . LEU D 1 126 ? 13.613 -18.394 -25.951 1.00 12.97 126 LEU D C 1
ATOM 8630 O O . LEU D 1 126 ? 12.828 -17.527 -26.359 1.00 12.86 126 LEU D O 1
ATOM 8635 N N . GLY D 1 127 ? 14.923 -18.175 -25.764 1.00 13.41 127 GLY D N 1
ATOM 8636 C CA . GLY D 1 127 ? 15.514 -16.890 -26.018 1.00 13.70 127 GLY D CA 1
ATOM 8637 C C . GLY D 1 127 ? 15.278 -16.450 -27.454 1.00 14.70 127 GLY D C 1
ATOM 8638 O O . GLY D 1 127 ? 14.852 -15.349 -27.702 1.00 14.51 127 GLY D O 1
ATOM 8639 N N . ASP D 1 128 ? 15.575 -17.343 -28.399 1.00 15.97 128 ASP D N 1
ATOM 8640 C CA . ASP D 1 128 ? 15.456 -17.033 -29.810 1.00 17.19 128 ASP D CA 1
ATOM 8641 C C . ASP D 1 128 ? 13.977 -16.821 -30.174 1.00 17.04 128 ASP D C 1
ATOM 8642 O O . ASP D 1 128 ? 13.693 -15.962 -31.021 1.00 17.48 128 ASP D O 1
ATOM 8647 N N . ARG D 1 129 ? 13.055 -17.612 -29.582 1.00 16.57 129 ARG D N 1
ATOM 8648 C CA A ARG D 1 129 ? 11.615 -17.427 -29.805 0.50 16.45 129 ARG D CA 1
ATOM 8649 C CA B ARG D 1 129 ? 11.616 -17.429 -29.795 0.50 16.44 129 ARG D CA 1
ATOM 8650 C C . ARG D 1 129 ? 11.207 -16.019 -29.337 1.00 15.84 129 ARG D C 1
ATOM 8651 O O . ARG D 1 129 ? 10.608 -15.280 -30.092 1.00 16.12 129 ARG D O 1
ATOM 8666 N N . CYS D 1 130 ? 11.543 -15.665 -28.081 1.00 15.24 130 CYS D N 1
ATOM 8667 C CA . CYS D 1 130 ? 11.178 -14.404 -27.492 1.00 14.90 130 CYS D CA 1
ATOM 8668 C C . CYS D 1 130 ? 11.656 -13.228 -28.355 1.00 15.79 130 CYS D C 1
ATOM 8669 O O . CYS D 1 130 ? 10.955 -12.256 -28.481 1.00 15.45 130 CYS D O 1
ATOM 8672 N N . LYS D 1 131 ? 12.852 -13.343 -28.928 1.00 16.86 131 LYS D N 1
ATOM 8673 C CA . LYS D 1 131 ? 13.416 -12.282 -29.720 1.00 18.03 131 LYS D CA 1
ATOM 8674 C C . LYS D 1 131 ? 12.590 -12.117 -30.997 1.00 19.18 131 LYS D C 1
ATOM 8675 O O . LYS D 1 131 ? 12.292 -10.987 -31.378 1.00 19.22 131 LYS D O 1
ATOM 8681 N N . LYS D 1 132 ? 12.199 -13.231 -31.638 1.00 20.04 132 LYS D N 1
ATOM 8682 C CA . LYS D 1 132 ? 11.357 -13.172 -32.859 1.00 21.08 132 LYS D CA 1
ATOM 8683 C C . LYS D 1 132 ? 9.987 -12.574 -32.513 1.00 20.08 132 LYS D C 1
ATOM 8684 O O . LYS D 1 132 ? 9.414 -11.764 -33.310 1.00 20.52 132 LYS D O 1
ATOM 8690 N N . TYR D 1 133 ? 9.471 -12.958 -31.337 1.00 18.48 133 TYR D N 1
ATOM 8691 C CA . TYR D 1 133 ? 8.205 -12.484 -30.885 1.00 17.82 133 TYR D CA 1
ATOM 8692 C C . TYR D 1 133 ? 8.262 -10.963 -30.616 1.00 17.36 133 TYR D C 1
ATOM 8693 O O . TYR D 1 133 ? 7.362 -10.254 -31.047 1.00 17.53 133 TYR D O 1
ATOM 8702 N N . TYR D 1 134 ? 9.313 -10.490 -29.929 1.00 16.64 134 TYR D N 1
ATOM 8703 C CA . TYR D 1 134 ? 9.556 -9.075 -29.742 1.00 16.51 134 TYR D CA 1
ATOM 8704 C C . TYR D 1 134 ? 9.556 -8.345 -31.102 1.00 17.90 134 TYR D C 1
ATOM 8705 O O . TYR D 1 134 ? 8.871 -7.327 -31.267 1.00 17.91 134 TYR D O 1
ATOM 8714 N N . GLU D 1 135 ? 10.306 -8.879 -32.085 1.00 19.15 135 GLU D N 1
ATOM 8715 C CA . GLU D 1 135 ? 10.405 -8.248 -33.380 1.00 20.68 135 GLU D CA 1
ATOM 8716 C C . GLU D 1 135 ? 9.042 -8.217 -34.075 1.00 20.80 135 GLU D C 1
ATOM 8717 O O . GLU D 1 135 ? 8.805 -7.354 -34.858 1.00 21.84 135 GLU D O 1
ATOM 8723 N N . ALA D 1 136 ? 8.172 -9.184 -33.796 1.00 19.95 136 ALA D N 1
ATOM 8724 C CA . ALA D 1 136 ? 6.841 -9.245 -34.405 1.00 20.15 136 ALA D CA 1
ATOM 8725 C C . ALA D 1 136 ? 5.834 -8.339 -33.665 1.00 19.16 136 ALA D C 1
ATOM 8726 O O . ALA D 1 136 ? 4.666 -8.289 -34.053 1.00 19.71 136 ALA D O 1
ATOM 8728 N N . GLY D 1 137 ? 6.257 -7.691 -32.566 1.00 17.76 137 GLY D N 1
ATOM 8729 C CA . GLY D 1 137 ? 5.454 -6.681 -31.850 1.00 16.85 137 GLY D CA 1
ATOM 8730 C C . GLY D 1 137 ? 4.964 -7.130 -30.485 1.00 15.43 137 GLY D C 1
ATOM 8731 O O . GLY D 1 137 ? 4.241 -6.408 -29.857 1.00 14.93 137 GLY D O 1
ATOM 8732 N N . ALA D 1 138 ? 5.360 -8.321 -30.017 1.00 14.72 138 ALA D N 1
ATOM 8733 C CA . ALA D 1 138 ? 4.975 -8.783 -28.688 1.00 13.58 138 ALA D CA 1
ATOM 8734 C C . ALA D 1 138 ? 5.795 -8.034 -27.642 1.00 12.85 138 ALA D C 1
ATOM 8735 O O . ALA D 1 138 ? 6.959 -7.758 -27.893 1.00 13.12 138 ALA D O 1
ATOM 8737 N N . ARG D 1 139 ? 5.172 -7.673 -26.504 1.00 12.05 139 ARG D N 1
ATOM 8738 C CA . ARG D 1 139 ? 5.901 -6.957 -25.455 1.00 11.56 139 ARG D CA 1
ATOM 8739 C C . ARG D 1 139 ? 5.713 -7.617 -24.083 1.00 10.50 139 ARG D C 1
ATOM 8740 O O . ARG D 1 139 ? 6.299 -7.136 -23.100 1.00 9.78 139 ARG D O 1
ATOM 8748 N N . PHE D 1 140 ? 4.888 -8.674 -24.010 1.00 10.13 140 PHE D N 1
ATOM 8749 C CA . PHE D 1 140 ? 4.830 -9.512 -22.825 1.00 9.37 140 PHE D CA 1
ATOM 8750 C C . PHE D 1 140 ? 4.651 -10.979 -23.231 1.00 9.48 140 PHE D C 1
ATOM 8751 O O . PHE D 1 140 ? 4.350 -11.296 -24.369 1.00 10.02 140 PHE D O 1
ATOM 8759 N N . ALA D 1 141 ? 4.831 -11.851 -22.248 1.00 8.95 141 ALA D N 1
ATOM 8760 C CA . ALA D 1 141 ? 4.836 -13.286 -22.466 1.00 9.22 141 ALA D CA 1
ATOM 8761 C C . ALA D 1 141 ? 4.016 -13.953 -21.378 1.00 8.77 141 ALA D C 1
ATOM 8762 O O . ALA D 1 141 ? 3.766 -13.390 -20.353 1.00 8.38 141 ALA D O 1
ATOM 8764 N N . LYS D 1 142 ? 3.623 -15.176 -21.655 1.00 9.17 142 LYS D N 1
ATOM 8765 C CA . LYS D 1 142 ? 2.894 -16.009 -20.740 1.00 8.89 142 LYS D CA 1
ATOM 8766 C C . LYS D 1 142 ? 3.434 -17.453 -20.745 1.00 8.83 142 LYS D C 1
ATOM 8767 O O . LYS D 1 142 ? 3.716 -18.087 -21.816 1.00 9.23 142 LYS D O 1
ATOM 8773 N N . TRP D 1 143 ? 3.522 -17.985 -19.515 1.00 8.20 143 TRP D N 1
ATOM 8774 C CA . TRP D 1 143 ? 3.945 -19.352 -19.193 1.00 8.28 143 TRP D CA 1
ATOM 8775 C C . TRP D 1 143 ? 3.079 -19.843 -18.055 1.00 7.78 143 TRP D C 1
ATOM 8776 O O . TRP D 1 143 ? 3.085 -19.227 -17.030 1.00 7.28 143 TRP D O 1
ATOM 8787 N N . ARG D 1 144 ? 2.391 -20.953 -18.227 1.00 8.09 144 ARG D N 1
ATOM 8788 C CA . ARG D 1 144 ? 1.519 -21.481 -17.199 1.00 7.92 144 ARG D CA 1
ATOM 8789 C C . ARG D 1 144 ? 2.154 -22.715 -16.532 1.00 8.07 144 ARG D C 1
ATOM 8790 O O . ARG D 1 144 ? 2.346 -23.717 -17.147 1.00 8.54 144 ARG D O 1
ATOM 8798 N N . ALA D 1 145 ? 2.382 -22.608 -15.229 1.00 7.65 145 ALA D N 1
ATOM 8799 C CA . ALA D 1 145 ? 2.629 -23.725 -14.331 1.00 7.97 145 ALA D CA 1
ATOM 8800 C C . ALA D 1 145 ? 1.296 -24.166 -13.675 1.00 8.17 145 ALA D C 1
ATOM 8801 O O . ALA D 1 145 ? 0.427 -23.366 -13.392 1.00 7.73 145 ALA D O 1
ATOM 8803 N N . VAL D 1 146 ? 1.126 -25.472 -13.488 1.00 8.95 146 VAL D N 1
ATOM 8804 C CA . VAL D 1 146 ? -0.106 -26.044 -12.917 1.00 9.42 146 VAL D CA 1
ATOM 8805 C C . VAL D 1 146 ? 0.242 -26.843 -11.671 1.00 9.80 146 VAL D C 1
ATOM 8806 O O . VAL D 1 146 ? 1.115 -27.671 -11.765 1.00 10.36 146 VAL D O 1
ATOM 8810 N N . LEU D 1 147 ? -0.387 -26.528 -10.537 1.00 9.86 147 LEU D N 1
ATOM 8811 C CA . LEU D 1 147 ? -0.227 -27.214 -9.270 1.00 10.44 147 LEU D CA 1
ATOM 8812 C C . LEU D 1 147 ? -1.602 -27.764 -8.852 1.00 11.35 147 LEU D C 1
ATOM 8813 O O . LEU D 1 147 ? -2.626 -27.120 -9.108 1.00 11.11 147 LEU D O 1
ATOM 8818 N N . LYS D 1 148 ? -1.649 -28.893 -8.148 1.00 12.46 148 LYS D N 1
ATOM 8819 C CA . LYS D 1 148 ? -2.917 -29.379 -7.673 1.00 13.64 148 LYS D CA 1
ATOM 8820 C C . LYS D 1 148 ? -2.900 -29.440 -6.146 1.00 13.83 148 LYS D C 1
ATOM 8821 O O . LYS D 1 148 ? -1.812 -29.372 -5.526 1.00 13.59 148 LYS D O 1
ATOM 8827 N N . ILE D 1 149 ? -4.100 -29.534 -5.544 1.00 14.33 149 ILE D N 1
ATOM 8828 C CA . ILE D 1 149 ? -4.264 -29.640 -4.090 1.00 14.78 149 ILE D CA 1
ATOM 8829 C C . ILE D 1 149 ? -4.775 -31.051 -3.766 1.00 16.09 149 ILE D C 1
ATOM 8830 O O . ILE D 1 149 ? -5.793 -31.472 -4.323 1.00 16.64 149 ILE D O 1
ATOM 8835 N N . GLY D 1 150 ? -4.047 -31.782 -2.915 1.00 16.54 150 GLY D N 1
ATOM 8836 C CA . GLY D 1 150 ? -4.391 -33.141 -2.513 1.00 18.10 150 GLY D CA 1
ATOM 8837 C C . GLY D 1 150 ? -3.881 -33.451 -1.109 1.00 18.88 150 GLY D C 1
ATOM 8838 O O . GLY D 1 150 ? -3.323 -32.555 -0.434 1.00 18.53 150 GLY D O 1
ATOM 8839 N N . VAL D 1 151 ? -3.993 -34.719 -0.672 1.00 20.46 151 VAL D N 1
ATOM 8840 C CA . VAL D 1 151 ? -3.500 -35.037 0.695 1.00 21.22 151 VAL D CA 1
ATOM 8841 C C . VAL D 1 151 ? -1.985 -34.710 0.735 1.00 20.74 151 VAL D C 1
ATOM 8842 O O . VAL D 1 151 ? -1.557 -34.071 1.664 1.00 20.84 151 VAL D O 1
ATOM 8846 N N . ASN D 1 152 ? -1.227 -35.066 -0.300 1.00 20.42 152 ASN D N 1
ATOM 8847 C CA . ASN D 1 152 ? 0.235 -34.853 -0.325 1.00 20.29 152 ASN D CA 1
ATOM 8848 C C . ASN D 1 152 ? 0.650 -33.832 -1.423 1.00 18.16 152 ASN D C 1
ATOM 8849 O O . ASN D 1 152 ? 1.829 -33.730 -1.751 1.00 17.46 152 ASN D O 1
ATOM 8854 N N . GLU D 1 153 ? -0.313 -33.049 -1.944 1.00 16.72 153 GLU D N 1
ATOM 8855 C CA . GLU D 1 153 ? -0.095 -32.117 -3.048 1.00 15.52 153 GLU D CA 1
ATOM 8856 C C . GLU D 1 153 ? -0.494 -30.687 -2.664 1.00 14.30 153 GLU D C 1
ATOM 8857 O O . GLU D 1 153 ? -1.500 -30.474 -2.007 1.00 14.60 153 GLU D O 1
ATOM 8863 N N . PRO D 1 154 ? 0.276 -29.706 -3.125 1.00 12.63 154 PRO D N 1
ATOM 8864 C CA . PRO D 1 154 ? 1.372 -29.952 -4.048 1.00 12.31 154 PRO D CA 1
ATOM 8865 C C . PRO D 1 154 ? 2.626 -30.372 -3.278 1.00 12.22 154 PRO D C 1
ATOM 8866 O O . PRO D 1 154 ? 2.820 -29.962 -2.187 1.00 11.97 154 PRO D O 1
ATOM 8870 N N . SER D 1 155 ? 3.409 -31.266 -3.880 1.00 12.41 155 SER D N 1
ATOM 8871 C CA . SER D 1 155 ? 4.632 -31.791 -3.319 1.00 12.58 155 SER D CA 1
ATOM 8872 C C . SER D 1 155 ? 5.745 -30.752 -3.447 1.00 12.02 155 SER D C 1
ATOM 8873 O O . SER D 1 155 ? 5.676 -29.829 -4.261 1.00 11.08 155 SER D O 1
ATOM 8876 N N . GLN D 1 156 ? 6.752 -30.937 -2.594 1.00 12.41 156 GLN D N 1
ATOM 8877 C CA . GLN D 1 156 ? 7.929 -30.139 -2.599 1.00 12.20 156 GLN D CA 1
ATOM 8878 C C . GLN D 1 156 ? 8.529 -30.137 -3.998 1.00 11.67 156 GLN D C 1
ATOM 8879 O O . GLN D 1 156 ? 8.844 -29.079 -4.521 1.00 10.91 156 GLN D O 1
ATOM 8885 N N . LEU D 1 157 ? 8.636 -31.326 -4.608 1.00 11.96 157 LEU D N 1
ATOM 8886 C CA . LEU D 1 157 ? 9.205 -31.491 -5.966 1.00 11.87 157 LEU D CA 1
ATOM 8887 C C . LEU D 1 157 ? 8.420 -30.682 -7.019 1.00 11.08 157 LEU D C 1
ATOM 8888 O O . LEU D 1 157 ? 9.008 -29.936 -7.793 1.00 10.69 157 LEU D O 1
ATOM 8893 N N . ALA D 1 158 ? 7.092 -30.806 -7.036 1.00 10.88 158 ALA D N 1
ATOM 8894 C CA . ALA D 1 158 ? 6.209 -30.061 -7.972 1.00 10.35 158 ALA D CA 1
ATOM 8895 C C . ALA D 1 158 ? 6.395 -28.560 -7.800 1.00 9.56 158 ALA D C 1
ATOM 8896 O O . ALA D 1 158 ? 6.502 -27.798 -8.780 1.00 9.15 158 ALA D O 1
ATOM 8898 N N . ILE D 1 159 ? 6.403 -28.130 -6.544 1.00 9.45 159 ILE D N 1
ATOM 8899 C CA . ILE D 1 159 ? 6.544 -26.710 -6.268 1.00 9.08 159 ILE D CA 1
ATOM 8900 C C . ILE D 1 159 ? 7.902 -26.226 -6.813 1.00 9.24 159 ILE D C 1
ATOM 8901 O O . ILE D 1 159 ? 7.989 -25.249 -7.596 1.00 8.83 159 ILE D O 1
ATOM 8906 N N . HIS D 1 160 ? 8.963 -26.939 -6.423 1.00 9.97 160 HIS D N 1
ATOM 8907 C CA . HIS D 1 160 ? 10.317 -26.556 -6.744 1.00 10.21 160 HIS D CA 1
ATOM 8908 C C . HIS D 1 160 ? 10.457 -26.452 -8.275 1.00 10.17 160 HIS D C 1
ATOM 8909 O O . HIS D 1 160 ? 10.888 -25.428 -8.799 1.00 9.79 160 HIS D O 1
ATOM 8916 N N . GLU D 1 161 ? 10.017 -27.490 -8.986 1.00 10.64 161 GLU D N 1
ATOM 8917 C CA . GLU D 1 161 ? 10.090 -27.585 -10.448 1.00 10.94 161 GLU D CA 1
ATOM 8918 C C . GLU D 1 161 ? 9.342 -26.429 -11.112 1.00 10.20 161 GLU D C 1
ATOM 8919 O O . GLU D 1 161 ? 9.846 -25.883 -12.076 1.00 10.03 161 GLU D O 1
ATOM 8925 N N . ASN D 1 162 ? 8.146 -26.073 -10.587 1.00 9.58 162 ASN D N 1
ATOM 8926 C CA . ASN D 1 162 ? 7.334 -25.122 -11.224 1.00 9.08 162 ASN D CA 1
ATOM 8927 C C . ASN D 1 162 ? 7.873 -23.738 -10.909 1.00 8.60 162 ASN D C 1
ATOM 8928 O O . ASN D 1 162 ? 7.983 -22.933 -11.805 1.00 8.47 162 ASN D O 1
ATOM 8933 N N . ALA D 1 163 ? 8.247 -23.481 -9.660 1.00 8.41 163 ALA D N 1
ATOM 8934 C CA . ALA D 1 163 ? 8.819 -22.168 -9.306 1.00 7.94 163 ALA D CA 1
ATOM 8935 C C . ALA D 1 163 ? 10.090 -21.875 -10.138 1.00 8.06 163 ALA D C 1
ATOM 8936 O O . ALA D 1 163 ? 10.231 -20.807 -10.728 1.00 7.86 163 ALA D O 1
ATOM 8938 N N . TYR D 1 164 ? 11.004 -22.835 -10.232 1.00 8.45 164 TYR D N 1
ATOM 8939 C CA . TYR D 1 164 ? 12.296 -22.555 -10.864 1.00 8.64 164 TYR D CA 1
ATOM 8940 C C . TYR D 1 164 ? 12.123 -22.563 -12.386 1.00 8.62 164 TYR D C 1
ATOM 8941 O O . TYR D 1 164 ? 12.881 -21.872 -13.073 1.00 8.74 164 TYR D O 1
ATOM 8950 N N . GLY D 1 165 ? 11.120 -23.295 -12.905 1.00 8.39 165 GLY D N 1
ATOM 8951 C CA . GLY D 1 165 ? 10.783 -23.204 -14.336 1.00 8.39 165 GLY D CA 1
ATOM 8952 C C . GLY D 1 165 ? 10.256 -21.814 -14.703 1.00 7.71 165 GLY D C 1
ATOM 8953 O O . GLY D 1 165 ? 10.656 -21.230 -15.733 1.00 7.85 165 GLY D O 1
ATOM 8954 N N . LEU D 1 166 ? 9.396 -21.265 -13.839 1.00 6.91 166 LEU D N 1
ATOM 8955 C CA . LEU D 1 166 ? 8.873 -19.917 -14.007 1.00 6.33 166 LEU D CA 1
ATOM 8956 C C . LEU D 1 166 ? 10.012 -18.904 -13.952 1.00 6.16 166 LEU D C 1
ATOM 8957 O O . LEU D 1 166 ? 10.021 -17.946 -14.690 1.00 6.16 166 LEU D O 1
ATOM 8962 N N . ALA D 1 167 ? 10.920 -19.073 -13.007 1.00 6.15 167 ALA D N 1
ATOM 8963 C CA . ALA D 1 167 ? 12.012 -18.063 -12.748 1.00 6.14 167 ALA D CA 1
ATOM 8964 C C . ALA D 1 167 ? 12.930 -17.955 -13.967 1.00 6.50 167 ALA D C 1
ATOM 8965 O O . ALA D 1 167 ? 13.332 -16.882 -14.406 1.00 6.48 167 ALA D O 1
ATOM 8967 N N . ARG D 1 168 ? 13.262 -19.122 -14.524 1.00 6.88 168 ARG D N 1
ATOM 8968 C CA . ARG D 1 168 ? 14.204 -19.184 -15.590 1.00 7.41 168 ARG D CA 1
ATOM 8969 C C . ARG D 1 168 ? 13.530 -18.586 -16.820 1.00 7.37 168 ARG D C 1
ATOM 8970 O O . ARG D 1 168 ? 14.143 -17.812 -17.552 1.00 7.74 168 ARG D O 1
ATOM 8978 N N . TYR D 1 169 ? 12.261 -18.919 -17.011 1.00 7.10 169 TYR D N 1
ATOM 8979 C CA . TYR D 1 169 ? 11.433 -18.366 -18.116 1.00 7.10 169 TYR D CA 1
ATOM 8980 C C . TYR D 1 169 ? 11.404 -16.829 -18.010 1.00 6.78 169 TYR D C 1
ATOM 8981 O O . TYR D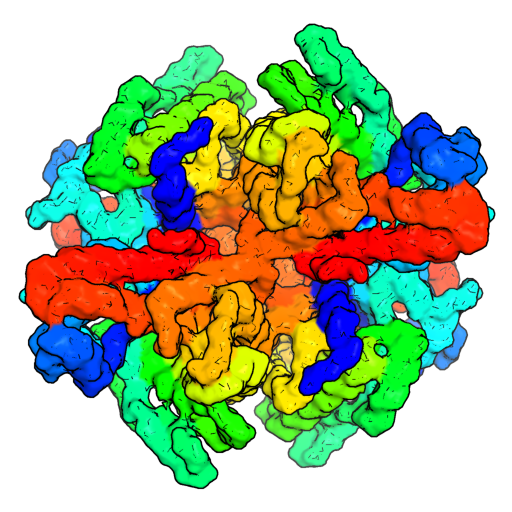 1 169 ? 11.503 -16.135 -19.022 1.00 6.97 169 TYR D O 1
ATOM 8990 N N . ALA D 1 170 ? 11.235 -16.341 -16.768 1.00 6.28 170 ALA D N 1
ATOM 8991 C CA . ALA D 1 170 ? 11.149 -14.923 -16.515 1.00 6.11 170 ALA D CA 1
ATOM 8992 C C . ALA D 1 170 ? 12.431 -14.176 -16.940 1.00 6.52 170 ALA D C 1
ATOM 8993 O O . ALA D 1 170 ? 12.346 -13.136 -17.616 1.00 6.67 170 ALA D O 1
ATOM 8995 N N . VAL D 1 171 ? 13.587 -14.704 -16.578 1.00 6.84 171 VAL D N 1
ATOM 8996 C CA . VAL D 1 171 ? 14.870 -14.063 -16.949 1.00 7.36 171 VAL D CA 1
ATOM 8997 C C . VAL D 1 171 ? 15.003 -14.005 -18.483 1.00 7.87 171 VAL D C 1
ATOM 8998 O O . VAL D 1 171 ? 15.391 -12.984 -19.029 1.00 8.14 171 VAL D O 1
ATOM 9002 N N . ILE D 1 172 ? 14.730 -15.123 -19.154 1.00 8.06 172 ILE D N 1
ATOM 9003 C CA . ILE D 1 172 ? 14.924 -15.211 -20.586 1.00 8.69 172 ILE D CA 1
ATOM 9004 C C . ILE D 1 172 ? 14.033 -14.165 -21.279 1.00 8.57 172 ILE D C 1
ATOM 9005 O O . ILE D 1 172 ? 14.502 -13.486 -22.224 1.00 9.00 172 ILE D O 1
ATOM 9010 N N . CYS D 1 173 ? 12.771 -14.072 -20.806 1.00 7.97 173 CYS D N 1
ATOM 9011 C CA . CYS D 1 173 ? 11.831 -13.126 -21.286 1.00 7.91 173 CYS D CA 1
ATOM 9012 C C . CYS D 1 173 ? 12.440 -11.728 -21.185 1.00 8.07 173 CYS D C 1
ATOM 9013 O O . CYS D 1 173 ? 12.461 -10.989 -22.186 1.00 8.53 173 CYS D O 1
ATOM 9016 N N . GLN D 1 174 ? 12.941 -11.389 -19.999 1.00 7.81 174 GLN D N 1
ATOM 9017 C CA . GLN D 1 174 ? 13.401 -10.039 -19.761 1.00 8.00 174 GLN D CA 1
ATOM 9018 C C . GLN D 1 174 ? 14.634 -9.767 -20.610 1.00 8.76 174 GLN D C 1
ATOM 9019 O O . GLN D 1 174 ? 14.778 -8.664 -21.142 1.00 9.12 174 GLN D O 1
ATOM 9025 N N . GLU D 1 175 ? 15.488 -10.764 -20.826 1.00 9.14 175 GLU D N 1
ATOM 9026 C CA . GLU D 1 175 ? 16.674 -10.539 -21.699 1.00 10.00 175 GLU D CA 1
ATOM 9027 C C . GLU D 1 175 ? 16.283 -10.170 -23.127 1.00 10.45 175 GLU D C 1
ATOM 9028 O O . GLU D 1 175 ? 17.125 -9.636 -23.837 1.00 11.21 175 GLU D O 1
ATOM 9034 N N . ASN D 1 176 ? 15.073 -10.540 -23.552 1.00 10.15 176 ASN D N 1
ATOM 9035 C CA . ASN D 1 176 ? 14.626 -10.380 -24.904 1.00 10.71 176 ASN D CA 1
ATOM 9036 C C . ASN D 1 176 ? 13.472 -9.359 -25.005 1.00 10.44 176 ASN D C 1
ATOM 9037 O O . ASN D 1 176 ? 12.876 -9.203 -26.050 1.00 10.88 176 ASN D O 1
ATOM 9042 N N . GLY D 1 177 ? 13.201 -8.624 -23.934 1.00 9.86 177 GLY D N 1
ATOM 9043 C CA . GLY D 1 177 ? 12.342 -7.430 -23.973 1.00 9.78 177 GLY D CA 1
ATOM 9044 C C . GLY D 1 177 ? 10.853 -7.747 -23.789 1.00 9.31 177 GLY D C 1
ATOM 9045 O O . GLY D 1 177 ? 10.001 -6.917 -24.127 1.00 9.46 177 GLY D O 1
ATOM 9046 N N . LEU D 1 178 ? 10.527 -8.939 -23.262 1.00 8.80 178 LEU D N 1
ATOM 9047 C CA . LEU D 1 178 ? 9.152 -9.363 -22.968 1.00 8.38 178 LEU D CA 1
ATOM 9048 C C . LEU D 1 178 ? 8.951 -9.409 -21.460 1.00 7.62 178 LEU D C 1
ATOM 9049 O O . LEU D 1 178 ? 9.699 -10.114 -20.757 1.00 7.34 178 LEU D O 1
ATOM 9054 N N . VAL D 1 179 ? 7.948 -8.657 -20.994 1.00 7.33 179 VAL D N 1
ATOM 9055 C CA . VAL D 1 179 ? 7.486 -8.739 -19.626 1.00 6.73 179 VAL D CA 1
ATOM 9056 C C . VAL D 1 179 ? 6.912 -10.133 -19.411 1.00 6.52 179 VAL D C 1
ATOM 9057 O O . VAL D 1 179 ? 5.942 -10.510 -20.058 1.00 6.72 179 VAL D O 1
ATOM 9061 N N . PRO D 1 180 ? 7.496 -10.938 -18.514 1.00 6.27 180 PRO D N 1
ATOM 9062 C CA . PRO D 1 180 ? 6.969 -12.255 -18.215 1.00 6.11 180 PRO D CA 1
ATOM 9063 C C . PRO D 1 180 ? 5.772 -12.165 -17.272 1.00 5.80 180 PRO D C 1
ATOM 9064 O O . PRO D 1 180 ? 5.907 -11.592 -16.159 1.00 5.57 180 PRO D O 1
ATOM 9068 N N . ILE D 1 181 ? 4.638 -12.735 -17.698 1.00 5.98 181 ILE D N 1
ATOM 9069 C CA . ILE D 1 181 ? 3.560 -13.061 -16.750 1.00 5.72 181 ILE D CA 1
ATOM 9070 C C . ILE D 1 181 ? 3.938 -14.379 -16.067 1.00 5.57 181 ILE D C 1
ATOM 9071 O O . ILE D 1 181 ? 4.141 -15.391 -16.714 1.00 5.81 181 ILE D O 1
ATOM 9076 N N . VAL D 1 182 ? 4.108 -14.297 -14.744 1.00 5.19 182 VAL D N 1
ATOM 9077 C CA . VAL D 1 182 ? 4.330 -15.420 -13.934 1.00 5.15 182 VAL D CA 1
ATOM 9078 C C . VAL D 1 182 ? 2.955 -15.999 -13.541 1.00 5.12 182 VAL D C 1
ATOM 9079 O O . VAL D 1 182 ? 2.249 -15.372 -12.741 1.00 4.96 182 VAL D O 1
ATOM 9083 N N . GLU D 1 183 ? 2.611 -17.193 -14.052 1.00 5.41 183 GLU D N 1
ATOM 9084 C CA . GLU D 1 183 ? 1.313 -17.852 -13.796 1.00 5.54 183 GLU D CA 1
ATOM 9085 C C . GLU D 1 183 ? 1.460 -19.192 -13.075 1.00 5.62 183 GLU D C 1
ATOM 9086 O O . GLU D 1 183 ? 1.566 -20.218 -13.740 1.00 5.95 183 GLU D O 1
ATOM 9092 N N . PRO D 1 184 ? 1.471 -19.253 -11.721 1.00 5.37 184 PRO D N 1
ATOM 9093 C CA . PRO D 1 184 ? 1.481 -20.512 -10.982 1.00 5.62 184 PRO D CA 1
ATOM 9094 C C . PRO D 1 184 ? 0.030 -20.877 -10.608 1.00 5.83 184 PRO D C 1
ATOM 9095 O O . PRO D 1 184 ? -0.436 -20.513 -9.588 1.00 5.80 184 PRO D O 1
ATOM 9099 N N . GLU D 1 185 ? -0.702 -21.486 -11.513 1.00 6.24 185 GLU D N 1
ATOM 9100 C CA . GLU D 1 185 ? -2.131 -21.771 -11.268 1.00 6.54 185 GLU D CA 1
ATOM 9101 C C . GLU D 1 185 ? -2.297 -22.985 -10.348 1.00 6.82 185 GLU D C 1
ATOM 9102 O O . GLU D 1 185 ? -1.860 -24.079 -10.673 1.00 7.18 185 GLU D O 1
ATOM 9108 N N . ILE D 1 186 ? -2.943 -22.764 -9.209 1.00 6.82 186 ILE D N 1
ATOM 9109 C CA . ILE D 1 186 ? -3.364 -23.792 -8.355 1.00 7.29 186 ILE D CA 1
ATOM 9110 C C . ILE D 1 186 ? -4.788 -24.197 -8.750 1.00 7.83 186 ILE D C 1
ATOM 9111 O O . ILE D 1 186 ? -5.710 -23.393 -8.622 1.00 7.67 186 ILE D O 1
ATOM 9116 N N . LEU D 1 187 ? -4.919 -25.444 -9.251 1.00 8.37 187 LEU D N 1
ATOM 9117 C CA . LEU D 1 187 ? -6.230 -25.958 -9.707 1.00 9.11 187 LEU D CA 1
ATOM 9118 C C . LEU D 1 187 ? -7.176 -26.112 -8.508 1.00 9.38 187 LEU D C 1
ATOM 9119 O O . LEU D 1 187 ? -6.749 -26.410 -7.397 1.00 9.39 187 LEU D O 1
ATOM 9124 N N . VAL D 1 188 ? -8.471 -25.937 -8.755 1.00 9.84 188 VAL D N 1
ATOM 9125 C CA . VAL D 1 188 ? -9.512 -25.908 -7.727 1.00 10.15 188 VAL D CA 1
ATOM 9126 C C . VAL D 1 188 ? -9.957 -27.319 -7.358 1.00 10.96 188 VAL D C 1
ATOM 9127 O O . VAL D 1 188 ? -10.645 -27.499 -6.372 1.00 11.29 188 VAL D O 1
ATOM 9131 N N . ASP D 1 189 ? -9.621 -28.299 -8.170 1.00 11.48 189 ASP D N 1
ATOM 9132 C CA . ASP D 1 189 ? -10.192 -29.657 -8.038 1.00 12.52 189 ASP D CA 1
ATOM 9133 C C . ASP D 1 189 ? -10.005 -30.200 -6.616 1.00 12.56 189 ASP D C 1
ATOM 9134 O O . ASP D 1 189 ? -8.910 -30.264 -6.129 1.00 11.94 189 ASP D O 1
ATOM 9139 N N . GLY D 1 190 ? -11.116 -30.622 -5.995 1.00 13.23 190 GLY D N 1
ATOM 9140 C CA . GLY D 1 190 ? -11.129 -31.296 -4.691 1.00 13.63 190 GLY D CA 1
ATOM 9141 C C . GLY D 1 190 ? -12.228 -30.793 -3.771 1.00 13.91 190 GLY D C 1
ATOM 9142 O O . GLY D 1 190 ? -13.024 -29.922 -4.134 1.00 13.73 190 GLY D O 1
ATOM 9143 N N . SER D 1 191 ? -12.207 -31.314 -2.533 1.00 14.40 191 SER D N 1
ATOM 9144 C CA . SER D 1 191 ? -13.218 -31.003 -1.502 1.00 14.90 191 SER D CA 1
ATOM 9145 C C . SER D 1 191 ? -12.657 -30.121 -0.380 1.00 14.30 191 SER D C 1
ATOM 9146 O O . SER D 1 191 ? -13.284 -29.955 0.610 1.00 14.66 191 SER D O 1
ATOM 9149 N N . HIS D 1 192 ? -11.471 -29.558 -0.590 1.00 13.53 192 HIS D N 1
ATOM 9150 C CA . HIS D 1 192 ? -10.846 -28.668 0.333 1.00 13.07 192 HIS D CA 1
ATOM 9151 C C . HIS D 1 192 ? -11.635 -27.349 0.389 1.00 12.94 192 HIS D C 1
ATOM 9152 O O . HIS D 1 192 ? -12.368 -26.975 -0.577 1.00 13.14 192 HIS D O 1
ATOM 9159 N N . ASP D 1 193 ? -11.483 -26.647 1.518 1.00 12.84 193 ASP D N 1
ATOM 9160 C CA . ASP D 1 193 ? -12.094 -25.372 1.775 1.00 12.68 193 ASP D CA 1
ATOM 9161 C C . ASP D 1 193 ? -11.148 -24.226 1.323 1.00 11.53 193 ASP D C 1
ATOM 9162 O O . ASP D 1 193 ? -10.030 -24.448 0.801 1.00 10.86 193 ASP D O 1
ATOM 9167 N N . ILE D 1 194 ? -11.617 -22.977 1.521 1.00 11.24 194 ILE D N 1
ATOM 9168 C CA . ILE D 1 194 ? -10.917 -21.817 1.027 1.00 10.41 194 ILE D CA 1
ATOM 9169 C C . ILE D 1 194 ? -9.623 -21.623 1.847 1.00 10.11 194 ILE D C 1
ATOM 9170 O O . ILE D 1 194 ? -8.682 -21.106 1.350 1.00 9.38 194 ILE D O 1
ATOM 9175 N N . GLN D 1 195 ? -9.648 -21.993 3.135 1.00 10.78 195 GLN D N 1
ATOM 9176 C CA . GLN D 1 195 ? -8.500 -21.875 4.048 1.00 10.85 195 GLN D CA 1
ATOM 9177 C C . GLN D 1 195 ? -7.337 -22.713 3.497 1.00 10.29 195 GLN D C 1
ATOM 9178 O O . GLN D 1 195 ? -6.179 -22.267 3.512 1.00 9.84 195 GLN D O 1
ATOM 9184 N N . LYS D 1 196 ? -7.633 -23.918 2.986 1.00 10.30 196 LYS D N 1
ATOM 9185 C CA A LYS D 1 196 ? -6.611 -24.765 2.396 0.50 10.00 196 LYS D CA 1
ATOM 9186 C CA B LYS D 1 196 ? -6.567 -24.752 2.426 0.50 10.02 196 LYS D CA 1
ATOM 9187 C C . LYS D 1 196 ? -6.047 -24.106 1.134 1.00 9.18 196 LYS D C 1
ATOM 9188 O O . LYS D 1 196 ? -4.797 -24.014 0.923 1.00 8.75 196 LYS D O 1
ATOM 9199 N N . CYS D 1 197 ? -6.954 -23.648 0.268 1.00 8.91 197 CYS D N 1
ATOM 9200 C CA . CYS D 1 197 ? -6.513 -22.946 -0.917 1.00 8.17 197 CYS D CA 1
ATOM 9201 C C . CYS D 1 197 ? -5.571 -21.788 -0.526 1.00 7.76 197 CYS D C 1
ATOM 9202 O O . CYS D 1 197 ? -4.516 -21.610 -1.168 1.00 7.19 197 CYS D O 1
ATOM 9205 N N . ALA D 1 198 ? -5.925 -21.042 0.531 1.00 7.96 198 ALA D N 1
ATOM 9206 C CA . ALA D 1 198 ? -5.145 -19.871 0.957 1.00 7.74 198 ALA D CA 1
ATOM 9207 C C . ALA D 1 198 ? -3.740 -20.307 1.339 1.00 7.63 198 ALA D C 1
ATOM 9208 O O . ALA D 1 198 ? -2.799 -19.717 0.856 1.00 7.19 198 ALA D O 1
ATOM 9210 N N . ALA D 1 199 ? -3.641 -21.363 2.160 1.00 8.11 199 ALA D N 1
ATOM 9211 C CA . ALA D 1 199 ? -2.351 -21.855 2.668 1.00 8.18 199 ALA D CA 1
ATOM 9212 C C . ALA D 1 199 ? -1.462 -22.349 1.506 1.00 7.77 199 ALA D C 1
ATOM 9213 O O . ALA D 1 199 ? -0.306 -22.015 1.420 1.00 7.52 199 ALA D O 1
ATOM 9215 N N . VAL D 1 200 ? -2.038 -23.114 0.581 1.00 7.72 200 VAL D N 1
ATOM 9216 C CA . VAL D 1 200 ? -1.332 -23.589 -0.621 1.00 7.43 200 VAL D CA 1
ATOM 9217 C C . VAL D 1 200 ? -0.931 -22.411 -1.524 1.00 6.80 200 VAL D C 1
ATOM 9218 O O . VAL D 1 200 ? 0.205 -22.358 -1.970 1.00 6.60 200 VAL D O 1
ATOM 9222 N N . THR D 1 201 ? -1.837 -21.482 -1.821 1.00 6.56 201 THR D N 1
ATOM 9223 C CA . THR D 1 201 ? -1.468 -20.279 -2.588 1.00 6.11 201 THR D CA 1
ATOM 9224 C C . THR D 1 201 ? -0.308 -19.510 -1.912 1.00 5.97 201 THR D C 1
ATOM 9225 O O . THR D 1 201 ? 0.642 -19.075 -2.581 1.00 5.56 201 THR D O 1
ATOM 9229 N N . GLU D 1 202 ? -0.376 -19.328 -0.598 1.00 6.37 202 GLU D N 1
ATOM 9230 C CA . GLU D 1 202 ? 0.713 -18.630 0.141 1.00 6.56 202 GLU D CA 1
ATOM 9231 C C . GLU D 1 202 ? 2.039 -19.404 0.015 1.00 6.72 202 GLU D C 1
ATOM 9232 O O . GLU D 1 202 ? 3.116 -18.836 -0.300 1.00 6.64 202 GLU D O 1
ATOM 9238 N N . ARG D 1 203 ? 2.013 -20.720 0.212 1.00 7.10 203 ARG D N 1
ATOM 9239 C CA . ARG D 1 203 ? 3.222 -21.539 0.053 1.00 7.36 203 ARG D CA 1
ATOM 9240 C C . ARG D 1 203 ? 3.793 -21.411 -1.365 1.00 6.76 203 ARG D C 1
ATOM 9241 O O . ARG D 1 203 ? 4.988 -21.144 -1.557 1.00 6.71 203 ARG D O 1
ATOM 9249 N N . VAL D 1 204 ? 2.930 -21.545 -2.373 1.00 6.29 204 VAL D N 1
ATOM 9250 C CA . VAL D 1 204 ? 3.402 -21.556 -3.748 1.00 5.90 204 VAL D CA 1
ATOM 9251 C C . VAL D 1 204 ? 3.996 -20.181 -4.139 1.00 5.46 204 VAL D C 1
ATOM 9252 O O . VAL D 1 204 ? 5.057 -20.108 -4.792 1.00 5.40 204 VAL D O 1
ATOM 9256 N N . LEU D 1 205 ? 3.313 -19.088 -3.782 1.00 5.13 205 LEU D N 1
ATOM 9257 C CA . LEU D 1 205 ? 3.790 -17.764 -4.204 1.00 4.84 205 LEU D CA 1
ATOM 9258 C C . LEU D 1 205 ? 5.135 -17.455 -3.518 1.00 5.00 205 LEU D C 1
ATOM 9259 O O . LEU D 1 205 ? 6.052 -16.905 -4.147 1.00 5.00 205 LEU D O 1
ATOM 9264 N N . ALA D 1 206 ? 5.291 -17.852 -2.260 1.00 5.31 206 ALA D N 1
ATOM 9265 C CA . ALA D 1 206 ? 6.528 -17.635 -1.536 1.00 5.66 206 ALA D CA 1
ATOM 9266 C C . ALA D 1 206 ? 7.668 -18.406 -2.194 1.00 5.78 206 ALA D C 1
ATOM 9267 O O . ALA D 1 206 ? 8.768 -17.845 -2.359 1.00 5.93 206 ALA D O 1
ATOM 9269 N N . ALA D 1 207 ? 7.405 -19.650 -2.622 1.00 5.80 207 ALA D N 1
ATOM 9270 C CA . ALA D 1 207 ? 8.373 -20.428 -3.421 1.00 5.98 207 ALA D CA 1
ATOM 9271 C C . ALA D 1 207 ? 8.713 -19.718 -4.768 1.00 5.68 207 ALA D C 1
ATOM 9272 O O . ALA D 1 207 ? 9.882 -19.664 -5.200 1.00 5.89 207 ALA D O 1
ATOM 9274 N N . CYS D 1 208 ? 7.709 -19.179 -5.471 1.00 5.30 208 CYS D N 1
ATOM 9275 C CA . CYS D 1 208 ? 7.950 -18.548 -6.760 1.00 5.10 208 CYS D CA 1
ATOM 9276 C C . CYS D 1 208 ? 8.810 -17.273 -6.575 1.00 5.06 208 CYS D C 1
ATOM 9277 O O . CYS D 1 208 ? 9.692 -16.994 -7.370 1.00 5.09 208 CYS D O 1
ATOM 9280 N N . TYR D 1 209 ? 8.536 -16.454 -5.550 1.00 5.00 209 TYR D N 1
ATOM 9281 C CA . TYR D 1 209 ? 9.299 -15.169 -5.428 1.00 5.07 209 TYR D CA 1
ATOM 9282 C C . TYR D 1 209 ? 10.713 -15.427 -4.921 1.00 5.43 209 TYR D C 1
ATOM 9283 O O . TYR D 1 209 ? 11.627 -14.717 -5.342 1.00 5.66 209 TYR D O 1
ATOM 9292 N N . LYS D 1 210 ? 10.899 -16.491 -4.117 1.00 5.58 210 LYS D N 1
ATOM 9293 C CA . LYS D 1 210 ? 12.206 -16.941 -3.763 1.00 6.03 210 LYS D CA 1
ATOM 9294 C C . LYS D 1 210 ? 12.989 -17.344 -5.018 1.00 6.01 210 LYS D C 1
ATOM 9295 O O . LYS D 1 210 ? 14.141 -16.841 -5.218 1.00 6.27 210 LYS D O 1
ATOM 9301 N N . ALA D 1 211 ? 12.390 -18.157 -5.895 1.00 5.66 211 ALA D N 1
ATOM 9302 C CA . ALA D 1 211 ? 13.056 -18.559 -7.107 1.00 5.82 211 ALA D CA 1
ATOM 9303 C C . ALA D 1 211 ? 13.436 -17.342 -7.987 1.00 5.72 211 ALA D C 1
ATOM 9304 O O . ALA D 1 211 ? 14.479 -17.299 -8.594 1.00 6.03 211 ALA D O 1
ATOM 9306 N N . LEU D 1 212 ? 12.507 -16.411 -8.148 1.00 5.32 212 LEU D N 1
ATOM 9307 C CA . LEU D 1 212 ? 12.709 -15.184 -8.979 1.00 5.33 212 LEU D CA 1
ATOM 9308 C C . LEU D 1 212 ? 13.858 -14.340 -8.416 1.00 5.78 212 LEU D C 1
ATOM 9309 O O . LEU D 1 212 ? 14.647 -13.816 -9.166 1.00 6.08 212 LEU D O 1
ATOM 9314 N N . SER D 1 213 ? 13.951 -14.254 -7.094 1.00 6.02 213 SER D N 1
ATOM 9315 C CA . SER D 1 213 ? 15.093 -13.622 -6.385 1.00 6.68 213 SER D CA 1
ATOM 9316 C C . SER D 1 213 ? 16.407 -14.374 -6.705 1.00 7.32 213 SER D C 1
ATOM 9317 O O . SER D 1 213 ? 17.436 -13.806 -7.119 1.00 7.80 213 SER D O 1
ATOM 9320 N N . ASP D 1 214 ? 16.397 -15.691 -6.545 1.00 7.47 214 ASP D N 1
ATOM 9321 C CA . ASP D 1 214 ? 17.596 -16.472 -6.872 1.00 8.23 214 ASP D CA 1
ATOM 9322 C C . ASP D 1 214 ? 18.001 -16.228 -8.333 1.00 8.33 214 ASP D C 1
ATOM 9323 O O . ASP D 1 214 ? 19.165 -16.251 -8.628 1.00 9.02 214 ASP D O 1
ATOM 9328 N N . HIS D 1 215 ? 17.041 -16.088 -9.246 1.00 7.85 215 HIS D N 1
ATOM 9329 C CA . HIS D 1 215 ? 17.363 -15.894 -10.692 1.00 8.03 215 HIS D CA 1
ATOM 9330 C C . HIS D 1 215 ? 17.604 -14.429 -11.048 1.00 8.20 215 HIS D C 1
ATOM 9331 O O . HIS D 1 215 ? 17.837 -14.158 -12.217 1.00 8.31 215 HIS D O 1
ATOM 9338 N N . HIS D 1 216 ? 17.634 -13.528 -10.056 1.00 8.41 216 HIS D N 1
ATOM 9339 C CA . HIS D 1 216 ? 17.904 -12.074 -10.232 1.00 8.81 216 HIS D CA 1
ATOM 9340 C C . HIS D 1 216 ? 16.947 -11.379 -11.223 1.00 8.58 216 HIS D C 1
ATOM 9341 O O . HIS D 1 216 ? 17.389 -10.453 -12.005 1.00 8.98 216 HIS D O 1
ATOM 9348 N N . VAL D 1 217 ? 15.674 -11.809 -11.241 1.00 8.15 217 VAL D N 1
ATOM 9349 C CA . VAL D 1 217 ? 14.641 -11.258 -12.066 1.00 7.89 217 VAL D CA 1
ATOM 9350 C C . VAL D 1 217 ? 14.347 -9.816 -11.590 1.00 8.04 217 VAL D C 1
ATOM 9351 O O . VAL D 1 217 ? 14.289 -9.534 -10.365 1.00 8.10 217 VAL D O 1
ATOM 9355 N N . LEU D 1 218 ? 14.137 -8.908 -12.551 1.00 8.17 218 LEU D N 1
ATOM 9356 C CA . LEU D 1 218 ? 13.694 -7.515 -12.269 1.00 8.40 218 LEU D CA 1
ATOM 9357 C C . LEU D 1 218 ? 12.181 -7.551 -12.012 1.00 7.98 218 LEU D C 1
ATOM 9358 O O . LEU D 1 218 ? 11.394 -7.687 -12.943 1.00 7.79 218 LEU D O 1
ATOM 9363 N N . LEU D 1 219 ? 11.791 -7.544 -10.732 1.00 7.99 219 LEU D N 1
ATOM 9364 C CA . LEU D 1 219 ? 10.414 -7.745 -10.339 1.00 7.69 219 LEU D CA 1
ATOM 9365 C C . LEU D 1 219 ? 9.519 -6.616 -10.885 1.00 7.74 219 LEU D C 1
ATOM 9366 O O . LEU D 1 219 ? 8.343 -6.865 -11.220 1.00 7.28 219 LEU D O 1
ATOM 9371 N N . GLU D 1 220 ? 10.088 -5.407 -11.001 1.00 8.14 220 GLU D N 1
ATOM 9372 C CA . GLU D 1 220 ? 9.283 -4.322 -11.463 1.00 8.31 220 GLU D CA 1
ATOM 9373 C C . GLU D 1 220 ? 8.968 -4.474 -12.984 1.00 8.11 220 GLU D C 1
ATOM 9374 O O . GLU D 1 220 ? 8.103 -3.723 -13.498 1.00 8.18 220 GLU D O 1
ATOM 9380 N N . GLY D 1 221 ? 9.630 -5.417 -13.669 1.00 7.79 221 GLY D N 1
ATOM 9381 C CA . GLY D 1 221 ? 9.367 -5.752 -15.067 1.00 7.73 221 GLY D CA 1
ATOM 9382 C C . GLY D 1 221 ? 8.649 -7.099 -15.209 1.00 7.29 221 GLY D C 1
ATOM 9383 O O . GLY D 1 221 ? 8.813 -7.765 -16.214 1.00 7.37 221 GLY D O 1
ATOM 9384 N N . THR D 1 222 ? 7.866 -7.503 -14.194 1.00 6.82 222 THR D N 1
ATOM 9385 C CA . THR D 1 222 ? 7.110 -8.755 -14.224 1.00 6.45 222 THR D CA 1
ATOM 9386 C C . THR D 1 222 ? 5.661 -8.517 -13.844 1.00 6.17 222 THR D C 1
ATOM 9387 O O . THR D 1 222 ? 5.324 -7.469 -13.376 1.00 6.26 222 THR D O 1
ATOM 9391 N N . LEU D 1 223 ? 4.859 -9.549 -14.043 1.00 5.95 223 LEU D N 1
ATOM 9392 C CA . LEU D 1 223 ? 3.408 -9.586 -13.725 1.00 5.81 223 LEU D CA 1
ATOM 9393 C C . LEU D 1 223 ? 3.128 -10.919 -13.046 1.00 5.54 223 LEU D C 1
ATOM 9394 O O . LEU D 1 223 ? 3.920 -11.829 -13.195 1.00 5.46 223 LEU D O 1
ATOM 9399 N N . LEU D 1 224 ? 2.069 -10.984 -12.246 1.00 5.44 224 LEU D N 1
ATOM 9400 C CA . LEU D 1 224 ? 1.638 -12.240 -11.606 1.00 5.42 224 LEU D CA 1
ATOM 9401 C C . LEU D 1 224 ? 0.215 -12.529 -12.056 1.00 5.70 224 LEU D C 1
ATOM 9402 O O . LEU D 1 224 ? -0.641 -11.631 -11.981 1.00 5.82 224 LEU D O 1
ATOM 9407 N N . LYS D 1 225 ? -0.017 -13.757 -12.513 1.00 5.94 225 LYS D N 1
ATOM 9408 C CA . LYS D 1 225 ? -1.326 -14.282 -12.851 1.00 6.17 225 LYS D CA 1
ATOM 9409 C C . LYS D 1 225 ? -1.576 -15.497 -11.971 1.00 6.16 225 LYS D C 1
ATOM 9410 O O . LYS D 1 225 ? -1.305 -16.642 -12.359 1.00 6.23 225 LYS D O 1
ATOM 9416 N N . PRO D 1 226 ? -2.025 -15.271 -10.712 1.00 6.06 226 PRO D N 1
ATOM 9417 C CA . PRO D 1 226 ? -2.351 -16.331 -9.781 1.00 6.11 226 PRO D CA 1
ATOM 9418 C C . PRO D 1 226 ? -3.836 -16.633 -9.904 1.00 6.41 226 PRO D C 1
ATOM 9419 O O . PRO D 1 226 ? -4.626 -15.807 -10.496 1.00 6.71 226 PRO D O 1
ATOM 9423 N N . ASN D 1 227 ? -4.211 -17.776 -9.350 1.00 6.51 227 ASN D N 1
ATOM 9424 C CA . ASN D 1 227 ? -5.593 -18.109 -9.078 1.00 6.75 227 ASN D CA 1
ATOM 9425 C C . ASN D 1 227 ? -6.064 -17.149 -7.990 1.00 6.53 227 ASN D C 1
ATOM 9426 O O . ASN D 1 227 ? -5.258 -16.740 -7.154 1.00 6.32 227 ASN D O 1
ATOM 9431 N N . MET D 1 228 ? -7.365 -16.871 -7.974 1.00 6.67 228 MET D N 1
ATOM 9432 C CA . MET D 1 228 ? -7.983 -16.326 -6.785 1.00 6.61 228 MET D CA 1
ATOM 9433 C C . MET D 1 228 ? -8.029 -17.445 -5.763 1.00 6.49 228 MET D C 1
ATOM 9434 O O . MET D 1 228 ? -7.948 -18.584 -6.120 1.00 6.54 228 MET D O 1
ATOM 9439 N N . VAL D 1 229 ? -8.147 -17.076 -4.507 1.00 6.35 229 VAL D N 1
ATOM 9440 C CA . VAL D 1 229 ? -8.265 -18.025 -3.442 1.00 6.53 229 VAL D CA 1
ATOM 9441 C C . VAL D 1 229 ? -9.751 -18.359 -3.278 1.00 7.06 229 VAL D C 1
ATOM 9442 O O . VAL D 1 229 ? -10.509 -17.444 -2.908 1.00 7.33 229 VAL D O 1
ATOM 9446 N N . THR D 1 230 ? -10.121 -19.627 -3.595 1.00 7.25 230 THR D N 1
ATOM 9447 C CA . THR D 1 230 ? -11.506 -20.096 -3.557 1.00 7.91 230 THR D CA 1
ATOM 9448 C C . THR D 1 230 ? -11.604 -21.478 -2.925 1.00 8.25 230 THR D C 1
ATOM 9449 O O . THR D 1 230 ? -10.636 -22.227 -2.885 1.00 8.05 230 THR D O 1
ATOM 9453 N N . PRO D 1 231 ? -12.807 -21.893 -2.493 1.00 8.94 231 PRO D N 1
ATOM 9454 C CA . PRO D 1 231 ? -13.048 -23.279 -2.104 1.00 9.45 231 PRO D CA 1
ATOM 9455 C C . PRO D 1 231 ? -12.843 -24.193 -3.305 1.00 9.48 231 PRO D C 1
ATOM 9456 O O . PRO D 1 231 ? -12.963 -23.747 -4.415 1.00 9.30 231 PRO D O 1
ATOM 9460 N N . GLY D 1 232 ? -12.550 -25.455 -3.019 1.00 9.80 232 GLY D N 1
ATOM 9461 C CA . GLY D 1 232 ? -12.410 -26.433 -4.062 1.00 10.06 232 GLY D CA 1
ATOM 9462 C C . GLY D 1 232 ? -13.731 -26.715 -4.760 1.00 10.83 232 GLY D C 1
ATOM 9463 O O . GLY D 1 232 ? -14.809 -26.373 -4.275 1.00 11.25 232 GLY D O 1
ATOM 9464 N N . SER D 1 233 ? -13.593 -27.374 -5.907 1.00 11.07 233 SER D N 1
ATOM 9465 C CA . SER D 1 233 ? -14.689 -27.597 -6.880 1.00 11.85 233 SER D CA 1
ATOM 9466 C C . SER D 1 233 ? -15.883 -28.351 -6.261 1.00 12.90 233 SER D C 1
ATOM 9467 O O . SER D 1 233 ? -17.006 -28.232 -6.769 1.00 13.59 233 SER D O 1
ATOM 9470 N N . GLU D 1 234 ? -15.637 -29.139 -5.206 1.00 13.12 234 GLU D N 1
ATOM 9471 C CA . GLU D 1 234 ? -16.684 -29.971 -4.591 1.00 14.24 234 GLU D CA 1
ATOM 9472 C C . GLU D 1 234 ? -17.292 -29.298 -3.356 1.00 14.33 234 GLU D C 1
ATOM 9473 O O . GLU D 1 234 ? -18.224 -29.810 -2.790 1.00 15.20 234 GLU D O 1
ATOM 9479 N N . SER D 1 235 ? -16.765 -28.132 -2.983 1.00 13.56 235 SER D N 1
ATOM 9480 C CA . SER D 1 235 ? -17.150 -27.447 -1.756 1.00 13.71 235 SER D CA 1
ATOM 9481 C C . SER D 1 235 ? -18.117 -26.316 -2.102 1.00 13.92 235 SER D C 1
ATOM 9482 O O . SER D 1 235 ? -18.162 -25.850 -3.238 1.00 13.67 235 SER D O 1
ATOM 9485 N N . ALA D 1 236 ? -18.881 -25.886 -1.098 1.00 14.55 236 ALA D N 1
ATOM 9486 C CA . ALA D 1 236 ? -19.869 -24.816 -1.287 1.00 14.97 236 ALA D CA 1
ATOM 9487 C C . ALA D 1 236 ? -19.176 -23.541 -1.746 1.00 14.13 236 ALA D C 1
ATOM 9488 O O . ALA D 1 236 ? -18.155 -23.184 -1.229 1.00 13.34 236 ALA D O 1
ATOM 9490 N N . LYS D 1 237 ? -19.731 -22.894 -2.767 1.00 14.50 237 LYS D N 1
ATOM 9491 C CA . LYS D 1 237 ? -19.273 -21.584 -3.195 1.00 14.04 237 LYS D CA 1
ATOM 9492 C C . LYS D 1 237 ? -19.479 -20.549 -2.087 1.00 14.19 237 LYS D C 1
ATOM 9493 O O . LYS D 1 237 ? -20.335 -20.674 -1.237 1.00 14.95 237 LYS D O 1
ATOM 9499 N N . VAL D 1 238 ? -18.692 -19.482 -2.165 1.00 13.63 238 VAL D N 1
ATOM 9500 C CA . VAL D 1 238 ? -18.618 -18.503 -1.107 1.00 13.71 238 VAL D CA 1
ATOM 9501 C C . VAL D 1 238 ? -18.715 -17.092 -1.710 1.00 13.63 238 VAL D C 1
ATOM 9502 O O . VAL D 1 238 ? -18.497 -16.886 -2.866 1.00 13.18 238 VAL D O 1
ATOM 9506 N N . ALA D 1 239 ? -19.147 -16.131 -0.895 1.00 14.25 239 ALA D N 1
ATOM 9507 C CA . ALA D 1 239 ? -19.475 -14.762 -1.330 1.00 14.60 239 ALA D CA 1
ATOM 9508 C C . ALA D 1 239 ? -18.221 -14.073 -1.870 1.00 13.80 239 ALA D C 1
ATOM 9509 O O . ALA D 1 239 ? -17.123 -14.409 -1.470 1.00 13.16 239 ALA D O 1
ATOM 9511 N N . PRO D 1 240 ? -18.354 -13.091 -2.782 1.00 14.12 240 PRO D N 1
ATOM 9512 C CA . PRO D 1 240 ? -17.213 -12.354 -3.309 1.00 13.54 240 PRO D CA 1
ATOM 9513 C C . PRO D 1 240 ? -16.325 -11.726 -2.219 1.00 13.53 240 PRO D C 1
ATOM 9514 O O . PRO D 1 240 ? -15.139 -11.716 -2.363 1.00 12.74 240 PRO D O 1
ATOM 9518 N N . GLU D 1 241 ? -16.932 -11.257 -1.133 1.00 14.62 241 GLU D N 1
ATOM 9519 C CA . GLU D 1 241 ? -16.224 -10.636 -0.007 1.00 14.96 241 GLU D CA 1
ATOM 9520 C C . GLU D 1 241 ? -15.286 -11.640 0.666 1.00 13.83 241 GLU D C 1
ATOM 9521 O O . GLU D 1 241 ? -14.235 -11.273 1.122 1.00 13.43 241 GLU D O 1
ATOM 9527 N N . VAL D 1 242 ? -15.684 -12.910 0.752 1.00 13.32 242 VAL D N 1
ATOM 9528 C CA . VAL D 1 242 ? -14.858 -13.932 1.332 1.00 12.55 242 VAL D CA 1
ATOM 9529 C C . VAL D 1 242 ? -13.702 -14.262 0.372 1.00 11.26 242 VAL D C 1
ATOM 9530 O O . VAL D 1 242 ? -12.583 -14.352 0.804 1.00 10.91 242 VAL D O 1
ATOM 9534 N N . ILE D 1 243 ? -13.962 -14.398 -0.922 1.00 10.71 243 ILE D N 1
ATOM 9535 C CA . ILE D 1 243 ? -12.922 -14.614 -1.959 1.00 9.73 243 ILE D CA 1
ATOM 9536 C C . ILE D 1 243 ? -11.879 -13.495 -1.869 1.00 9.17 243 ILE D C 1
ATOM 9537 O O . ILE D 1 243 ? -10.676 -13.738 -1.969 1.00 8.52 243 ILE D O 1
ATOM 9542 N N . ALA D 1 244 ? -12.382 -12.253 -1.707 1.00 9.37 244 ALA D N 1
ATOM 9543 C CA . ALA D 1 244 ? -11.562 -11.076 -1.735 1.00 8.99 244 ALA D CA 1
ATOM 9544 C C . ALA D 1 244 ? -10.639 -11.100 -0.502 1.00 8.76 244 ALA D C 1
ATOM 9545 O O . ALA D 1 244 ? -9.441 -10.865 -0.651 1.00 8.18 244 ALA D O 1
ATOM 9547 N N . GLU D 1 245 ? -11.224 -11.342 0.675 1.00 9.21 245 GLU D N 1
ATOM 9548 C CA A GLU D 1 245 ? -10.472 -11.301 1.911 0.50 9.37 245 GLU D CA 1
ATOM 9549 C CA B GLU D 1 245 ? -10.546 -11.387 1.971 0.50 9.38 245 GLU D CA 1
ATOM 9550 C C . GLU D 1 245 ? -9.323 -12.309 1.868 1.00 8.74 245 GLU D C 1
ATOM 9551 O O . GLU D 1 245 ? -8.174 -11.946 2.206 1.00 8.42 245 GLU D O 1
ATOM 9562 N N . HIS D 1 246 ? -9.625 -13.550 1.468 1.00 8.54 246 HIS D N 1
ATOM 9563 C CA . HIS D 1 246 ? -8.618 -14.621 1.493 1.00 8.14 246 HIS D CA 1
ATOM 9564 C C . HIS D 1 246 ? -7.554 -14.379 0.422 1.00 7.40 246 HIS D C 1
ATOM 9565 O O . HIS D 1 246 ? -6.358 -14.572 0.700 1.00 7.33 246 HIS D O 1
ATOM 9572 N N . THR D 1 247 ? -7.975 -13.952 -0.770 1.00 7.08 247 THR D N 1
ATOM 9573 C CA . THR D 1 247 ? -7.096 -13.761 -1.879 1.00 6.45 247 THR D CA 1
ATOM 9574 C C . THR D 1 247 ? -6.118 -12.623 -1.518 1.00 6.38 247 THR D C 1
ATOM 9575 O O . THR D 1 247 ? -4.901 -12.781 -1.645 1.00 6.03 247 THR D O 1
ATOM 9579 N N . VAL D 1 248 ? -6.640 -11.470 -1.075 1.00 6.80 248 VAL D N 1
ATOM 9580 C CA . VAL D 1 248 ? -5.766 -10.285 -0.905 1.00 6.86 248 VAL D CA 1
ATOM 9581 C C . VAL D 1 248 ? -4.776 -10.570 0.226 1.00 7.02 248 VAL D C 1
ATOM 9582 O O . VAL D 1 248 ? -3.607 -10.229 0.113 1.00 6.83 248 VAL D O 1
ATOM 9586 N N . ARG D 1 249 ? -5.261 -11.213 1.293 1.00 7.55 249 ARG D N 1
ATOM 9587 C CA . ARG D 1 249 ? -4.410 -11.649 2.423 1.00 7.89 249 ARG D CA 1
ATOM 9588 C C . ARG D 1 249 ? -3.253 -12.553 1.940 1.00 7.26 249 ARG D C 1
ATOM 9589 O O . ARG D 1 249 ? -2.114 -12.327 2.315 1.00 7.17 249 ARG D O 1
ATOM 9597 N N . ALA D 1 250 ? -3.546 -13.512 1.052 1.00 6.74 250 ALA D N 1
ATOM 9598 C CA . ALA D 1 250 ? -2.508 -14.364 0.485 1.00 6.33 250 ALA D CA 1
ATOM 9599 C C . ALA D 1 250 ? -1.446 -13.554 -0.262 1.00 5.92 250 ALA D C 1
ATOM 9600 O O . ALA D 1 250 ? -0.234 -13.856 -0.161 1.00 5.80 250 ALA D O 1
ATOM 9602 N N . LEU D 1 251 ? -1.903 -12.555 -1.022 1.00 5.76 251 LEU D N 1
ATOM 9603 C CA . LEU D 1 251 ? -0.994 -11.748 -1.868 1.00 5.51 251 LEU D CA 1
ATOM 9604 C C . LEU D 1 251 ? -0.159 -10.800 -0.988 1.00 5.77 251 LEU D C 1
ATOM 9605 O O . LEU D 1 251 ? 1.066 -10.608 -1.238 1.00 5.65 251 LEU D O 1
ATOM 9610 N N . GLN D 1 252 ? -0.796 -10.216 0.036 1.00 6.19 252 GLN D N 1
ATOM 9611 C CA . GLN D 1 252 ? -0.111 -9.358 0.938 1.00 6.64 252 GLN D CA 1
ATOM 9612 C C . GLN D 1 252 ? 1.044 -10.127 1.614 1.00 6.77 252 GLN D C 1
ATOM 9613 O O . GLN D 1 252 ? 2.093 -9.513 1.961 1.00 7.01 252 GLN D O 1
ATOM 9619 N N . ARG D 1 253 ? 0.824 -11.434 1.834 1.00 6.65 253 ARG D N 1
ATOM 9620 C CA . ARG D 1 253 ? 1.772 -12.220 2.551 1.00 6.93 253 ARG D CA 1
ATOM 9621 C C . ARG D 1 253 ? 2.981 -12.626 1.692 1.00 6.61 253 ARG D C 1
ATOM 9622 O O . ARG D 1 253 ? 3.974 -13.080 2.269 1.00 6.94 253 ARG D O 1
ATOM 9630 N N . THR D 1 254 ? 2.917 -12.470 0.364 1.00 6.09 254 THR D N 1
ATOM 9631 C CA . THR D 1 254 ? 3.866 -13.160 -0.474 1.00 5.81 254 THR D CA 1
ATOM 9632 C C . THR D 1 254 ? 4.383 -12.316 -1.647 1.00 5.60 254 THR D C 1
ATOM 9633 O O . THR D 1 254 ? 5.531 -12.486 -2.044 1.00 5.68 254 THR D O 1
ATOM 9637 N N . VAL D 1 255 ? 3.562 -11.435 -2.241 1.00 5.48 255 VAL D N 1
ATOM 9638 C CA . VAL D 1 255 ? 3.950 -10.785 -3.483 1.00 5.29 255 VAL D CA 1
ATOM 9639 C C . VAL D 1 255 ? 4.603 -9.436 -3.202 1.00 5.67 255 VAL D C 1
ATOM 9640 O O . VAL D 1 255 ? 3.945 -8.513 -2.766 1.00 5.95 255 VAL D O 1
ATOM 9644 N N . PRO D 1 256 ? 5.898 -9.248 -3.522 1.00 5.78 256 PRO D N 1
ATOM 9645 C CA . PRO D 1 256 ? 6.555 -7.953 -3.283 1.00 6.22 256 PRO D CA 1
ATOM 9646 C C . PRO D 1 256 ? 5.823 -6.757 -3.932 1.00 6.26 256 PRO D C 1
ATOM 9647 O O . PRO D 1 256 ? 5.252 -6.855 -5.029 1.00 5.87 256 PRO D O 1
ATOM 9651 N N . ALA D 1 257 ? 5.868 -5.621 -3.240 1.00 6.75 257 ALA D N 1
ATOM 9652 C CA . ALA D 1 257 ? 5.314 -4.338 -3.731 1.00 7.00 257 ALA D CA 1
ATOM 9653 C C . ALA D 1 257 ? 5.963 -3.946 -5.076 1.00 6.87 257 ALA D C 1
ATOM 9654 O O . ALA D 1 257 ? 5.355 -3.257 -5.876 1.00 6.80 257 ALA D O 1
ATOM 9656 N N . ALA D 1 258 ? 7.180 -4.431 -5.347 1.00 6.82 258 ALA D N 1
ATOM 9657 C CA . ALA D 1 258 ? 7.871 -4.102 -6.604 1.00 6.85 258 ALA D CA 1
ATOM 9658 C C . ALA D 1 258 ? 7.067 -4.616 -7.801 1.00 6.40 258 ALA D C 1
ATOM 9659 O O . ALA D 1 258 ? 7.183 -4.106 -8.871 1.00 6.36 258 ALA D O 1
ATOM 9661 N N . VAL D 1 259 ? 6.297 -5.685 -7.604 1.00 6.17 259 VAL D N 1
ATOM 9662 C CA . VAL D 1 259 ? 5.460 -6.204 -8.709 1.00 5.94 259 VAL D CA 1
ATOM 9663 C C . VAL D 1 259 ? 4.345 -5.195 -8.938 1.00 6.22 259 VAL D C 1
ATOM 9664 O O . VAL D 1 259 ? 3.644 -4.847 -7.984 1.00 6.51 259 VAL D O 1
ATOM 9668 N N . PRO D 1 260 ? 4.188 -4.655 -10.174 1.00 6.42 260 PRO D N 1
ATOM 9669 C CA . PRO D 1 260 ? 3.222 -3.589 -10.437 1.00 6.83 260 PRO D CA 1
ATOM 9670 C C . PRO D 1 260 ? 1.753 -4.032 -10.497 1.00 6.87 260 PRO D C 1
ATOM 9671 O O . PRO D 1 260 ? 0.870 -3.213 -10.130 1.00 7.18 260 PRO D O 1
ATOM 9675 N N . ALA D 1 261 ? 1.482 -5.289 -10.878 1.00 6.66 261 ALA D N 1
ATOM 9676 C CA . ALA D 1 261 ? 0.118 -5.688 -11.096 1.00 6.84 261 ALA D CA 1
ATOM 9677 C C . ALA D 1 261 ? -0.021 -7.202 -11.049 1.00 6.71 261 ALA D C 1
ATOM 9678 O O . ALA D 1 261 ? 0.868 -7.963 -11.514 1.00 6.54 261 ALA D O 1
ATOM 9680 N N . ILE D 1 262 ? -1.207 -7.606 -10.572 1.00 7.08 262 ILE D N 1
ATOM 9681 C CA . ILE D 1 262 ? -1.627 -8.961 -10.389 1.00 7.20 262 ILE D CA 1
ATOM 9682 C C . ILE D 1 262 ? -2.899 -9.127 -11.237 1.00 7.71 262 ILE D C 1
ATOM 9683 O O . ILE D 1 262 ? -3.910 -8.426 -11.020 1.00 7.82 262 ILE D O 1
ATOM 9688 N N . VAL D 1 263 ? -2.801 -9.981 -12.257 1.00 7.83 263 VAL D N 1
ATOM 9689 C CA . VAL D 1 263 ? -3.846 -10.155 -13.235 1.00 8.56 263 VAL D CA 1
ATOM 9690 C C . VAL D 1 263 ? -4.423 -11.552 -13.025 1.00 8.68 263 VAL D C 1
ATOM 9691 O O . VAL D 1 263 ? -3.830 -12.577 -13.447 1.00 8.73 263 VAL D O 1
ATOM 9695 N N . PHE D 1 264 ? -5.566 -11.604 -12.341 1.00 8.97 264 PHE D N 1
ATOM 9696 C CA . PHE D 1 264 ? -6.121 -12.861 -11.930 1.00 9.25 264 PHE D CA 1
ATOM 9697 C C . PHE D 1 264 ? -6.562 -13.693 -13.128 1.00 9.82 264 PHE D C 1
ATOM 9698 O O . PHE D 1 264 ? -7.146 -13.155 -14.056 1.00 10.09 264 PHE D O 1
ATOM 9706 N N . LEU D 1 265 ? -6.311 -15.007 -13.047 1.00 10.20 265 LEU D N 1
ATOM 9707 C CA . LEU D 1 265 ? -6.917 -15.978 -13.954 1.00 11.12 265 LEU D CA 1
ATOM 9708 C C . LEU D 1 265 ? -8.303 -16.276 -13.426 1.00 12.11 265 LEU D C 1
ATOM 9709 O O . LEU D 1 265 ? -8.539 -16.166 -12.216 1.00 11.89 265 LEU D O 1
ATOM 9714 N N . SER D 1 266 ? -9.206 -16.634 -14.357 1.00 13.77 266 SER D N 1
ATOM 9715 C CA . SER D 1 266 ? -10.606 -16.909 -14.060 1.00 15.21 266 SER D CA 1
ATOM 9716 C C . SER D 1 266 ? -10.775 -18.370 -13.648 1.00 16.21 266 SER D C 1
ATOM 9717 O O . SER D 1 266 ? -11.561 -18.660 -12.799 1.00 16.13 266 SER D O 1
ATOM 9720 N N . GLY D 1 267 ? -9.984 -19.289 -14.227 1.00 17.72 267 GLY D N 1
ATOM 9721 C CA . GLY D 1 267 ? -10.008 -20.693 -13.785 1.00 18.31 267 GLY D CA 1
ATOM 9722 C C . GLY D 1 267 ? -11.364 -21.283 -14.122 1.00 19.82 267 GLY D C 1
ATOM 9723 O O . GLY D 1 267 ? -11.796 -21.177 -15.236 1.00 20.39 267 GLY D O 1
ATOM 9724 N N . GLY D 1 268 ? -12.074 -21.837 -13.149 1.00 21.53 268 GLY D N 1
ATOM 9725 C CA . GLY D 1 268 ? -13.393 -22.437 -13.455 1.00 23.75 268 GLY D CA 1
ATOM 9726 C C . GLY D 1 268 ? -14.559 -21.432 -13.460 1.00 25.22 268 GLY D C 1
ATOM 9727 O O . GLY D 1 268 ? -15.698 -21.821 -13.762 1.00 28.14 268 GLY D O 1
ATOM 9728 N N . GLN D 1 269 ? -14.291 -20.151 -13.151 1.00 24.48 269 GLN D N 1
ATOM 9729 C CA . GLN D 1 269 ? -15.342 -19.197 -12.753 1.00 23.55 269 GLN D CA 1
ATOM 9730 C C . GLN D 1 269 ? -16.134 -18.730 -13.967 1.00 23.96 269 GLN D C 1
ATOM 9731 O O . GLN D 1 269 ? -15.564 -18.555 -15.045 1.00 23.44 269 GLN D O 1
ATOM 9737 N N . SER D 1 270 ? -17.440 -18.481 -13.748 1.00 23.76 270 SER D N 1
ATOM 9738 C CA . SER D 1 270 ? -18.293 -17.883 -14.746 1.00 24.77 270 SER D CA 1
ATOM 9739 C C . SER D 1 270 ? -17.911 -16.416 -14.999 1.00 24.03 270 SER D C 1
ATOM 9740 O O . SER D 1 270 ? -17.243 -15.788 -14.182 1.00 22.77 270 SER D O 1
ATOM 9743 N N . GLU D 1 271 ? -18.412 -15.869 -16.118 1.00 24.54 271 GLU D N 1
ATOM 9744 C CA . GLU D 1 271 ? -18.228 -14.466 -16.485 1.00 24.93 271 GLU D CA 1
ATOM 9745 C C . GLU D 1 271 ? -18.574 -13.556 -15.297 1.00 24.47 271 GLU D C 1
ATOM 9746 O O . GLU D 1 271 ? -17.767 -12.747 -14.859 1.00 22.82 271 GLU D O 1
ATOM 9752 N N . GLU D 1 272 ? -19.786 -13.705 -14.770 1.00 25.01 272 GLU D N 1
ATOM 9753 C CA . GLU D 1 272 ? -20.289 -12.761 -13.758 1.00 25.52 272 GLU D CA 1
ATOM 9754 C C . GLU D 1 272 ? -19.543 -12.939 -12.427 1.00 23.81 272 GLU D C 1
ATOM 9755 O O . GLU D 1 272 ? -19.215 -11.960 -11.773 1.00 22.96 272 GLU D O 1
ATOM 9761 N N . GLU D 1 273 ? -19.250 -14.191 -12.056 1.00 22.30 273 GLU D N 1
ATOM 9762 C CA . GLU D 1 273 ? -18.634 -14.517 -10.809 1.00 20.81 273 GLU D CA 1
ATOM 9763 C C . GLU D 1 273 ? -17.203 -13.955 -10.795 1.00 19.10 273 GLU D C 1
ATOM 9764 O O . GLU D 1 273 ? -16.769 -13.435 -9.804 1.00 18.28 273 GLU D O 1
ATOM 9770 N N . ALA D 1 274 ? -16.476 -14.078 -11.914 1.00 17.74 274 ALA D N 1
ATOM 9771 C CA . ALA D 1 274 ? -15.127 -13.584 -12.005 1.00 16.58 274 ALA D CA 1
ATOM 9772 C C . ALA D 1 274 ? -15.116 -12.077 -11.766 1.00 15.91 274 ALA D C 1
ATOM 9773 O O . ALA D 1 274 ? -14.238 -11.588 -11.059 1.00 15.24 274 ALA D O 1
ATOM 9775 N N . THR D 1 275 ? -16.053 -11.370 -12.405 1.00 16.28 275 THR D N 1
ATOM 9776 C CA . THR D 1 275 ? -16.157 -9.921 -12.330 1.00 16.25 275 THR D CA 1
ATOM 9777 C C . THR D 1 275 ? -16.443 -9.483 -10.886 1.00 16.16 275 THR D C 1
ATOM 9778 O O . THR D 1 275 ? -15.770 -8.620 -10.355 1.00 15.48 275 THR D O 1
ATOM 9782 N N . ARG D 1 276 ? -17.446 -10.111 -10.276 1.00 16.80 276 ARG D N 1
ATOM 9783 C CA . ARG D 1 276 ? -17.898 -9.846 -8.909 1.00 17.27 276 ARG D CA 1
ATOM 9784 C C . ARG D 1 276 ? -16.754 -10.069 -7.904 1.00 15.25 276 ARG D C 1
ATOM 9785 O O . ARG D 1 276 ? -16.591 -9.325 -6.963 1.00 14.61 276 ARG D O 1
ATOM 9793 N N . ASN D 1 277 ? -15.984 -11.150 -8.094 1.00 13.86 277 ASN D N 1
ATOM 9794 C CA . ASN D 1 277 ? -14.866 -11.462 -7.179 1.00 12.54 277 ASN D CA 1
ATOM 9795 C C . ASN D 1 277 ? -13.761 -10.406 -7.309 1.00 11.59 277 ASN D C 1
ATOM 9796 O O . ASN D 1 277 ? -13.267 -9.905 -6.297 1.00 11.10 277 ASN D O 1
ATOM 9801 N N . LEU D 1 278 ? -13.406 -10.065 -8.549 1.00 11.23 278 LEU D N 1
ATOM 9802 C CA . LEU D 1 278 ? -12.416 -9.016 -8.809 1.00 10.74 278 LEU D CA 1
ATOM 9803 C C . LEU D 1 278 ? -12.877 -7.674 -8.194 1.00 11.15 278 LEU D C 1
ATOM 9804 O O . LEU D 1 278 ? -12.123 -6.983 -7.540 1.00 10.97 278 LEU D O 1
ATOM 9809 N N . ASN D 1 279 ? -14.143 -7.336 -8.365 1.00 11.82 279 ASN D N 1
ATOM 9810 C CA . ASN D 1 279 ? -14.678 -6.088 -7.899 1.00 12.38 279 ASN D CA 1
ATOM 9811 C C . ASN D 1 279 ? -14.525 -6.000 -6.372 1.00 12.39 279 ASN D C 1
ATOM 9812 O O . ASN D 1 279 ? -14.049 -5.012 -5.843 1.00 12.33 279 ASN D O 1
ATOM 9817 N N . ALA D 1 280 ? -14.873 -7.096 -5.684 1.00 12.41 280 ALA D N 1
ATOM 9818 C CA . ALA D 1 280 ? -14.831 -7.143 -4.237 1.00 12.66 280 ALA D CA 1
ATOM 9819 C C . ALA D 1 280 ? -13.374 -6.926 -3.762 1.00 12.21 280 ALA D C 1
ATOM 9820 O O . ALA D 1 280 ? -13.129 -6.258 -2.740 1.00 12.33 280 ALA D O 1
ATOM 9822 N N . MET D 1 281 ? -12.393 -7.404 -4.537 1.00 11.70 281 MET D N 1
ATOM 9823 C CA . MET D 1 281 ? -11.023 -7.208 -4.143 1.00 11.51 281 MET D CA 1
ATOM 9824 C C . MET D 1 281 ? -10.684 -5.715 -4.165 1.00 11.72 281 MET D C 1
ATOM 9825 O O . MET D 1 281 ? -10.061 -5.253 -3.255 1.00 11.82 281 MET D O 1
ATOM 9830 N N . ASN D 1 282 ? -11.176 -5.000 -5.172 1.00 12.07 282 ASN D N 1
ATOM 9831 C CA . ASN D 1 282 ? -10.963 -3.556 -5.327 1.00 12.60 282 ASN D CA 1
ATOM 9832 C C . ASN D 1 282 ? -11.860 -2.722 -4.402 1.00 13.71 282 ASN D C 1
ATOM 9833 O O . ASN D 1 282 ? -11.699 -1.519 -4.358 1.00 14.12 282 ASN D O 1
ATOM 9838 N N . GLN D 1 283 ? -12.758 -3.353 -3.637 1.00 14.18 283 GLN D N 1
ATOM 9839 C CA . GLN D 1 283 ? -13.546 -2.640 -2.654 1.00 15.32 283 GLN D CA 1
ATOM 9840 C C . GLN D 1 283 ? -13.005 -2.910 -1.244 1.00 15.58 283 GLN D C 1
ATOM 9841 O O . GLN D 1 283 ? -13.555 -2.383 -0.257 1.00 16.07 283 GLN D O 1
ATOM 9847 N N . LEU D 1 284 ? -11.939 -3.727 -1.128 1.00 15.10 284 LEU D N 1
ATOM 9848 C CA . LEU D 1 284 ? -11.346 -4.023 0.179 1.00 15.65 284 LEU D CA 1
ATOM 9849 C C . LEU D 1 284 ? -1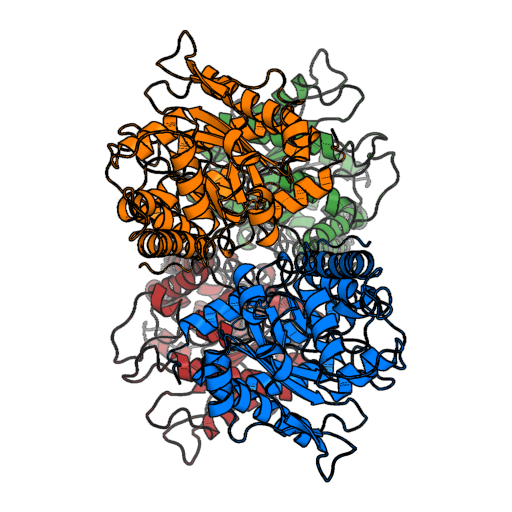0.385 -2.895 0.584 1.00 16.36 284 LEU D C 1
ATOM 9850 O O . LEU D 1 284 ? -9.440 -2.592 -0.156 1.00 16.32 284 LEU D O 1
ATOM 9855 N N . LYS D 1 285 ? -10.637 -2.278 1.753 1.00 17.52 285 LYS D N 1
ATOM 9856 C CA A LYS D 1 285 ? -9.687 -1.224 2.150 0.50 18.15 285 LYS D CA 1
ATOM 9857 C CA C LYS D 1 285 ? -9.903 -1.296 2.529 0.50 18.50 285 LYS D CA 1
ATOM 9858 C C . LYS D 1 285 ? -8.652 -1.930 3.083 1.00 18.00 285 LYS D C 1
ATOM 9859 O O . LYS D 1 285 ? -8.811 -2.383 4.201 1.00 18.31 285 LYS D O 1
ATOM 9870 N N . THR D 1 286 ? -7.502 -2.015 2.433 1.00 17.72 286 THR D N 1
ATOM 9871 C CA . THR D 1 286 ? -6.368 -2.783 2.935 1.00 17.36 286 THR D CA 1
ATOM 9872 C C . THR D 1 286 ? -5.175 -2.395 2.074 1.00 16.93 286 THR D C 1
ATOM 9873 O O . THR D 1 286 ? -5.376 -1.926 0.978 1.00 16.76 286 THR D O 1
ATOM 9877 N N . LYS D 1 287 ? -3.956 -2.598 2.573 1.00 17.44 287 LYS D N 1
ATOM 9878 C CA . LYS D 1 287 ? -2.737 -2.214 1.793 1.00 17.31 287 LYS D CA 1
ATOM 9879 C C . LYS D 1 287 ? -2.622 -3.155 0.582 1.00 16.04 287 LYS D C 1
ATOM 9880 O O . LYS D 1 287 ? -2.417 -4.387 0.754 1.00 15.68 287 LYS D O 1
ATOM 9886 N N . LYS D 1 288 ? -2.752 -2.601 -0.632 1.00 15.13 288 LYS D N 1
ATOM 9887 C CA . LYS D 1 288 ? -2.611 -3.349 -1.882 1.00 14.15 288 LYS D CA 1
ATOM 9888 C C . LYS D 1 288 ? -1.616 -2.614 -2.767 1.00 13.60 288 LYS D C 1
ATOM 9889 O O . LYS D 1 288 ? -2.017 -1.739 -3.525 1.00 14.40 288 LYS D O 1
ATOM 9895 N N . PRO D 1 289 ? -0.304 -2.928 -2.681 1.00 12.44 289 PRO D N 1
ATOM 9896 C CA . PRO D 1 289 ? 0.741 -2.234 -3.454 1.00 12.31 289 PRO D CA 1
ATOM 9897 C C . PRO D 1 289 ? 0.984 -2.723 -4.898 1.00 11.57 289 PRO D C 1
ATOM 9898 O O . PRO D 1 289 ? 2.174 -2.788 -5.417 1.00 11.57 289 PRO D O 1
ATOM 9902 N N . TRP D 1 290 ? -0.110 -3.179 -5.501 1.00 10.66 290 TRP D N 1
ATOM 9903 C CA . TRP D 1 290 ? -0.150 -3.616 -6.834 1.00 9.84 290 TRP D CA 1
ATOM 9904 C C . TRP D 1 290 ? -1.574 -3.373 -7.294 1.00 9.67 290 TRP D C 1
ATOM 9905 O O . TRP D 1 290 ? -2.480 -3.409 -6.438 1.00 9.49 290 TRP D O 1
ATOM 9916 N N . SER D 1 291 ? -1.719 -3.131 -8.603 1.00 9.32 291 SER D N 1
ATOM 9917 C CA . SER D 1 291 ? -2.964 -3.175 -9.282 1.00 9.59 291 SER D CA 1
ATOM 9918 C C . SER D 1 291 ? -3.541 -4.580 -9.215 1.00 9.14 291 SER D C 1
ATOM 9919 O O . SER D 1 291 ? -2.804 -5.536 -9.456 1.00 8.82 291 SER D O 1
ATOM 9922 N N . LEU D 1 292 ? -4.833 -4.675 -8.885 1.00 9.18 292 LEU D N 1
ATOM 9923 C CA . LEU D 1 292 ? -5.551 -5.934 -8.957 1.00 8.88 292 LEU D CA 1
ATOM 9924 C C . LEU D 1 292 ? -6.487 -5.887 -10.154 1.00 9.10 292 LEU D C 1
ATOM 9925 O O . LEU D 1 292 ? -7.448 -5.104 -10.164 1.00 9.79 292 LEU D O 1
ATOM 9930 N N . SER D 1 293 ? -6.114 -6.636 -11.197 1.00 8.78 293 SER D N 1
ATOM 9931 C CA . SER D 1 293 ? -6.751 -6.593 -12.506 1.00 9.17 293 SER D CA 1
ATOM 9932 C C . SER D 1 293 ? -7.046 -8.025 -12.973 1.00 9.11 293 SER D C 1
ATOM 9933 O O . SER D 1 293 ? -7.036 -8.954 -12.175 1.00 8.59 293 SER D O 1
ATOM 9936 N N . PHE D 1 294 ? -7.304 -8.180 -14.275 1.00 9.69 294 PHE D N 1
ATOM 9937 C CA . PHE D 1 294 ? -7.807 -9.417 -14.823 1.00 10.18 294 PHE D CA 1
ATOM 9938 C C . PHE D 1 294 ? -6.967 -9.882 -16.002 1.00 10.39 294 PHE D C 1
ATOM 9939 O O . PHE D 1 294 ? -6.417 -9.083 -16.707 1.00 10.59 294 PHE D O 1
ATOM 9947 N N . SER D 1 295 ? -6.821 -11.202 -16.126 1.00 10.82 295 SER D N 1
ATOM 9948 C CA . SER D 1 295 ? -6.310 -11.872 -17.337 1.00 11.42 295 SER D CA 1
ATOM 9949 C C . SER D 1 295 ? -7.235 -13.037 -17.642 1.00 12.65 295 SER D C 1
ATOM 9950 O O . SER D 1 295 ? -6.948 -14.155 -17.260 1.00 12.87 295 SER D O 1
ATOM 9953 N N . PHE D 1 296 ? -8.356 -12.747 -18.292 1.00 14.11 296 PHE D N 1
ATOM 9954 C CA . PHE D 1 296 ? -9.433 -13.677 -18.416 1.00 15.42 296 PHE D CA 1
ATOM 9955 C C . PHE D 1 296 ? -9.527 -14.186 -19.854 1.00 17.45 296 PHE D C 1
ATOM 9956 O O . PHE D 1 296 ? -9.334 -13.415 -20.827 1.00 17.34 296 PHE D O 1
ATOM 9964 N N . GLY D 1 297 ? -9.827 -15.497 -19.966 1.00 19.93 297 GLY D N 1
ATOM 9965 C CA . GLY D 1 297 ? -10.122 -16.158 -21.233 1.00 22.33 297 GLY D CA 1
ATOM 9966 C C . GLY D 1 297 ? -11.616 -16.378 -21.379 1.00 24.79 297 GLY D C 1
ATOM 9967 O O . GLY D 1 297 ? -12.315 -15.522 -21.913 1.00 25.69 297 GLY D O 1
ATOM 9968 N N . ARG D 1 298 ? -12.093 -17.510 -20.839 1.00 27.61 298 ARG D N 1
ATOM 9969 C CA . ARG D 1 298 ? -13.492 -17.966 -20.946 1.00 30.54 298 ARG D CA 1
ATOM 9970 C C . ARG D 1 298 ? -14.408 -16.902 -20.310 1.00 29.25 298 ARG D C 1
ATOM 9971 O O . ARG D 1 298 ? -15.430 -16.560 -20.870 1.00 29.61 298 ARG D O 1
ATOM 9979 N N . ALA D 1 299 ? -13.979 -16.331 -19.180 1.00 27.17 299 ALA D N 1
ATOM 9980 C CA . ALA D 1 299 ? -14.746 -15.304 -18.436 1.00 26.64 299 ALA D CA 1
ATOM 9981 C C . ALA D 1 299 ? -14.964 -14.042 -19.271 1.00 26.74 299 ALA D C 1
ATOM 9982 O O . ALA D 1 299 ? -15.809 -13.218 -18.884 1.00 27.74 299 ALA D O 1
ATOM 9984 N N . LEU D 1 300 ? -14.182 -13.863 -20.355 1.00 25.64 300 LEU D N 1
ATOM 9985 C CA . LEU D 1 300 ? -14.324 -12.694 -21.222 1.00 26.04 300 LEU D CA 1
ATOM 9986 C C . LEU D 1 300 ? -15.020 -13.036 -22.549 1.00 27.61 300 LEU D C 1
ATOM 9987 O O . LEU D 1 300 ? -15.655 -12.166 -23.129 1.00 27.06 300 LEU D O 1
ATOM 9992 N N . GLN D 1 301 ? -14.926 -14.293 -22.992 1.00 29.18 301 GLN D N 1
ATOM 9993 C CA . GLN D 1 301 ? -15.348 -14.713 -24.348 1.00 31.70 301 GLN D CA 1
ATOM 9994 C C . GLN D 1 301 ? -16.659 -15.534 -24.371 1.00 34.17 301 GLN D C 1
ATOM 9995 O O . GLN D 1 301 ? -17.324 -15.526 -25.384 1.00 35.67 301 GLN D O 1
ATOM 10001 N N . GLN D 1 302 ? -16.983 -16.268 -23.292 1.00 36.18 302 GLN D N 1
ATOM 10002 C CA . GLN D 1 302 ? -18.028 -17.353 -23.278 1.00 40.00 302 GLN D CA 1
ATOM 10003 C C . GLN D 1 302 ? -19.329 -16.891 -23.963 1.00 42.07 302 GLN D C 1
ATOM 10004 O O . GLN D 1 302 ? -19.811 -17.556 -24.899 1.00 43.97 302 GLN D O 1
ATOM 10010 N N . SER D 1 303 ? -19.900 -15.766 -23.500 1.00 41.30 303 SER D N 1
ATOM 10011 C CA . SER D 1 303 ? -21.214 -15.309 -23.963 1.00 43.18 303 SER D CA 1
ATOM 10012 C C . SER D 1 303 ? -21.124 -14.745 -25.394 1.00 43.69 303 SER D C 1
ATOM 10013 O O . SER D 1 303 ? -22.110 -14.775 -26.151 1.00 44.52 303 SER D O 1
ATOM 10016 N N . THR D 1 304 ? -19.935 -14.244 -25.763 1.00 41.61 304 THR D N 1
ATOM 10017 C CA . THR D 1 304 ? -19.660 -13.729 -27.117 1.00 41.77 304 THR D CA 1
ATOM 10018 C C . THR D 1 304 ? -19.620 -14.893 -28.119 1.00 42.83 304 THR D C 1
ATOM 10019 O O . THR D 1 304 ? -20.227 -14.821 -29.186 1.00 43.03 304 THR D O 1
ATOM 10023 N N . LEU D 1 305 ? -18.886 -15.955 -27.757 1.00 43.13 305 LEU D N 1
ATOM 10024 C CA . LEU D 1 305 ? -18.817 -17.191 -28.541 1.00 46.17 305 LEU D CA 1
ATOM 10025 C C . LEU D 1 305 ? -20.230 -17.678 -28.919 1.00 48.33 305 LEU D C 1
ATOM 10026 O O . LEU D 1 305 ? -20.455 -18.050 -30.082 1.00 49.96 305 LEU D O 1
ATOM 10031 N N . LYS D 1 306 ? -21.155 -17.671 -27.943 1.00 48.59 306 LYS D N 1
ATOM 10032 C CA . LYS D 1 306 ? -22.514 -18.223 -28.103 1.00 50.51 306 LYS D CA 1
ATOM 10033 C C . LYS D 1 306 ? -23.368 -17.299 -28.981 1.00 51.46 306 LYS D C 1
ATOM 10034 O O . LYS D 1 306 ? -24.002 -17.767 -29.934 1.00 52.42 306 LYS D O 1
ATOM 10040 N N . THR D 1 307 ? -23.395 -15.998 -28.663 1.00 49.96 307 THR D N 1
ATOM 10041 C CA . THR D 1 307 ? -24.185 -15.035 -29.439 1.00 51.45 307 THR D CA 1
ATOM 10042 C C . THR D 1 307 ? -23.774 -15.101 -30.919 1.00 52.98 307 THR D C 1
ATOM 10043 O O . THR D 1 307 ? -24.615 -15.111 -31.807 1.00 54.28 307 THR D O 1
ATOM 10047 N N . TRP D 1 308 ? -22.463 -15.178 -31.155 1.00 52.91 308 TRP D N 1
ATOM 10048 C CA . TRP D 1 308 ? -21.885 -15.234 -32.489 1.00 55.30 308 TRP D CA 1
ATOM 10049 C C . TRP D 1 308 ? -22.324 -16.499 -33.224 1.00 58.16 308 TRP D C 1
ATOM 10050 O O . TRP D 1 308 ? -22.730 -16.413 -34.386 1.00 59.30 308 TRP D O 1
ATOM 10061 N N . GLY D 1 309 ? -22.245 -17.651 -32.549 1.00 59.33 309 GLY D N 1
ATOM 10062 C CA . GLY D 1 309 ? -22.604 -18.915 -33.164 1.00 62.47 309 GLY D CA 1
ATOM 10063 C C . GLY D 1 309 ? -21.673 -19.257 -34.314 1.00 63.94 309 GLY D C 1
ATOM 10064 O O . GLY D 1 309 ? -20.671 -19.967 -34.127 1.00 63.72 309 GLY D O 1
ATOM 10065 N N . GLY D 1 310 ? -21.995 -18.731 -35.497 1.00 65.78 310 GLY D N 1
ATOM 10066 C CA . GLY D 1 310 ? -21.307 -19.097 -36.705 1.00 67.49 310 GLY D CA 1
ATOM 10067 C C . GLY D 1 310 ? -21.048 -17.910 -37.607 1.00 68.18 310 GLY D C 1
ATOM 10068 O O . GLY D 1 310 ? -19.933 -17.769 -38.092 1.00 68.41 310 GLY D O 1
ATOM 10069 N N . LYS D 1 311 ? -22.080 -17.106 -37.879 1.00 69.17 311 LYS D N 1
ATOM 10070 C CA . LYS D 1 311 ? -21.978 -16.181 -39.017 1.00 70.83 311 LYS D CA 1
ATOM 10071 C C . LYS D 1 311 ? -22.454 -14.778 -38.598 1.00 70.11 311 LYS D C 1
ATOM 10072 O O . LYS D 1 311 ? -22.435 -14.449 -37.420 1.00 67.99 311 LYS D O 1
ATOM 10078 N N . GLU D 1 312 ? -22.796 -13.954 -39.599 1.00 71.11 312 GLU D N 1
ATOM 10079 C CA . GLU D 1 312 ? -22.357 -12.566 -39.664 1.00 69.86 312 GLU D CA 1
ATOM 10080 C C . GLU D 1 312 ? -23.478 -11.607 -39.265 1.00 69.96 312 GLU D C 1
ATOM 10081 O O . GLU D 1 312 ? -23.183 -10.422 -39.044 1.00 69.95 312 GLU D O 1
ATOM 10087 N N . GLU D 1 313 ? -24.723 -12.095 -39.154 1.00 69.39 313 GLU D N 1
ATOM 10088 C CA . GLU D 1 313 ? -25.814 -11.233 -38.650 1.00 68.45 313 GLU D CA 1
ATOM 10089 C C . GLU D 1 313 ? -25.629 -11.064 -37.139 1.00 64.40 313 GLU D C 1
ATOM 10090 O O . GLU D 1 313 ? -25.992 -10.030 -36.575 1.00 63.30 313 GLU D O 1
ATOM 10096 N N . ASN D 1 314 ? -25.007 -12.072 -36.510 1.00 60.68 314 ASN D N 1
ATOM 10097 C CA . ASN D 1 314 ? -24.805 -12.111 -35.067 1.00 57.47 314 ASN D CA 1
ATOM 10098 C C . ASN D 1 314 ? -23.441 -11.526 -34.668 1.00 55.45 314 ASN D C 1
ATOM 10099 O O . ASN D 1 314 ? -22.991 -11.767 -33.558 1.00 54.17 314 ASN D O 1
ATOM 10104 N N . VAL D 1 315 ? -22.782 -10.756 -35.548 1.00 55.06 315 VAL D N 1
ATOM 10105 C CA . VAL D 1 315 ? -21.512 -10.135 -35.197 1.00 52.70 315 VAL D CA 1
ATOM 10106 C C . VAL D 1 315 ? -21.805 -8.900 -34.331 1.00 51.84 315 VAL D C 1
ATOM 10107 O O . VAL D 1 315 ? -21.240 -8.771 -33.248 1.00 50.27 315 VAL D O 1
ATOM 10111 N N . LYS D 1 316 ? -22.698 -8.017 -34.797 1.00 52.35 316 LYS D N 1
ATOM 10112 C CA . LYS D 1 316 ? -23.043 -6.778 -34.075 1.00 51.19 316 LYS D CA 1
ATOM 10113 C C . LYS D 1 316 ? -23.567 -7.132 -32.677 1.00 50.11 316 LYS D C 1
ATOM 10114 O O . LYS D 1 316 ? -23.245 -6.458 -31.706 1.00 48.31 316 LYS D O 1
ATOM 10120 N N . LYS D 1 317 ? -24.358 -8.206 -32.596 1.00 50.84 317 LYS D N 1
ATOM 10121 C CA . LYS D 1 317 ? -24.950 -8.660 -31.335 1.00 49.84 317 LYS D CA 1
ATOM 10122 C C . LYS D 1 317 ? -23.870 -9.264 -30.423 1.00 46.33 317 LYS D C 1
ATOM 10123 O O . LYS D 1 317 ? -23.921 -9.095 -29.211 1.00 45.24 317 LYS D O 1
ATOM 10129 N N . ALA D 1 318 ? -22.929 -10.009 -31.006 1.00 44.60 318 ALA D N 1
ATOM 10130 C CA . ALA D 1 318 ? -21.883 -10.694 -30.255 1.00 41.98 318 ALA D CA 1
ATOM 10131 C C . ALA D 1 318 ? -20.843 -9.688 -29.760 1.00 39.47 318 ALA D C 1
ATOM 10132 O O . ALA D 1 318 ? -20.255 -9.855 -28.667 1.00 38.07 318 ALA D O 1
ATOM 10134 N N . GLN D 1 319 ? -20.616 -8.643 -30.563 1.00 38.79 319 GLN D N 1
ATOM 10135 C CA . GLN D 1 319 ? -19.711 -7.581 -30.199 1.00 37.10 319 GLN D CA 1
ATOM 10136 C C . GLN D 1 319 ? -20.319 -6.781 -29.051 1.00 36.25 319 GLN D C 1
ATOM 10137 O O . GLN D 1 319 ? -19.586 -6.354 -28.199 1.00 34.83 319 GLN D O 1
ATOM 10143 N N . GLU D 1 320 ? -21.646 -6.610 -29.024 1.00 37.10 320 GLU D N 1
ATOM 10144 C CA . GLU D 1 320 ? -22.336 -5.933 -27.897 1.00 36.72 320 GLU D CA 1
ATOM 10145 C C . GLU D 1 320 ? -22.142 -6.777 -26.629 1.00 34.50 320 GLU D C 1
ATOM 10146 O O . GLU D 1 320 ? -21.889 -6.247 -25.551 1.00 33.28 320 GLU D O 1
ATOM 10152 N N . ALA D 1 321 ? -22.228 -8.103 -26.781 1.00 33.36 321 ALA D N 1
ATOM 10153 C CA . ALA D 1 321 ? -22.024 -8.997 -25.665 1.00 31.64 321 ALA D CA 1
ATOM 10154 C C . ALA D 1 321 ? -20.569 -8.904 -25.151 1.00 29.27 321 ALA D C 1
ATOM 10155 O O . ALA D 1 321 ? -20.329 -8.908 -23.942 1.00 27.84 321 ALA D O 1
ATOM 10157 N N . PHE D 1 322 ? -19.604 -8.835 -26.067 1.00 28.48 322 PHE D N 1
ATOM 10158 C CA . PHE D 1 322 ? -18.181 -8.796 -25.654 1.00 26.70 322 PHE D CA 1
ATOM 10159 C C . PHE D 1 322 ? -17.873 -7.482 -24.917 1.00 25.34 322 PHE D C 1
ATOM 10160 O O . PHE D 1 322 ? -17.180 -7.483 -23.909 1.00 24.29 322 PHE D O 1
ATOM 10168 N N . LEU D 1 323 ? -18.431 -6.378 -25.412 1.00 25.74 323 LEU D N 1
ATOM 10169 C CA . LEU D 1 323 ? -18.298 -5.071 -24.813 1.00 25.14 323 LEU D CA 1
ATOM 10170 C C . LEU D 1 323 ? -18.847 -5.095 -23.386 1.00 24.44 323 LEU D C 1
ATOM 10171 O O . LEU D 1 323 ? -18.219 -4.568 -22.474 1.00 23.95 323 LEU D O 1
ATOM 10176 N N . VAL D 1 324 ? -20.011 -5.725 -23.192 1.00 24.86 324 VAL D N 1
ATOM 10177 C CA . VAL D 1 324 ? -20.609 -5.878 -21.856 1.00 24.23 324 VAL D CA 1
ATOM 10178 C C . VAL D 1 324 ? -19.558 -6.435 -20.872 1.00 22.17 324 VAL D C 1
ATOM 10179 O O . VAL D 1 324 ? -19.405 -5.903 -19.803 1.00 21.43 324 VAL D O 1
ATOM 10183 N N . ARG D 1 325 ? -18.861 -7.511 -21.232 1.00 21.38 325 ARG D N 1
ATOM 10184 C CA . ARG D 1 325 ? -17.931 -8.147 -20.299 1.00 19.95 325 ARG D CA 1
ATOM 10185 C C . ARG D 1 325 ? -16.661 -7.301 -20.144 1.00 18.64 325 ARG D C 1
ATOM 10186 O O . ARG D 1 325 ? -16.119 -7.202 -19.056 1.00 17.57 325 ARG D O 1
ATOM 10194 N N . CYS D 1 326 ? -16.176 -6.724 -21.244 1.00 18.66 326 CYS D N 1
ATOM 10195 C CA . CYS D 1 326 ? -14.980 -5.847 -21.178 1.00 17.81 326 CYS D CA 1
ATOM 10196 C C . CYS D 1 326 ? -15.271 -4.681 -20.219 1.00 17.65 326 CYS D C 1
ATOM 10197 O O . CYS D 1 326 ? -14.481 -4.413 -19.310 1.00 16.54 326 CYS D O 1
ATOM 10200 N N . LYS D 1 327 ? -16.426 -4.034 -20.410 1.00 18.69 327 LYS D N 1
ATOM 10201 C CA . LYS D 1 327 ? -16.818 -2.882 -19.622 1.00 18.98 327 LYS D CA 1
ATOM 10202 C C . LYS D 1 327 ? -16.968 -3.292 -18.164 1.00 17.98 327 LYS D C 1
ATOM 10203 O O . LYS D 1 327 ? -16.523 -2.588 -17.296 1.00 17.50 327 LYS D O 1
ATOM 10209 N N . ALA D 1 328 ? -17.631 -4.426 -17.918 1.00 17.78 328 ALA D N 1
ATOM 10210 C CA . ALA D 1 328 ? -17.840 -4.902 -16.552 1.00 16.98 328 ALA D CA 1
ATOM 10211 C C . ALA D 1 328 ? -16.501 -5.163 -15.822 1.00 15.39 328 ALA D C 1
ATOM 10212 O O . ALA D 1 328 ? -16.312 -4.797 -14.670 1.00 14.91 328 ALA D O 1
ATOM 10214 N N . ASN D 1 329 ? -15.541 -5.784 -16.499 1.00 14.52 329 ASN D N 1
ATOM 10215 C CA . ASN D 1 329 ? -14.249 -6.121 -15.859 1.00 13.28 329 ASN D CA 1
ATOM 10216 C C . ASN D 1 329 ? -13.420 -4.852 -15.656 1.00 12.94 329 ASN D C 1
ATOM 10217 O O . ASN D 1 329 ? -12.783 -4.672 -14.625 1.00 12.25 329 ASN D O 1
ATOM 10222 N N . SER D 1 330 ? -13.471 -3.956 -16.632 1.00 13.56 330 SER D N 1
ATOM 10223 C CA . SER D 1 330 ? -12.833 -2.648 -16.485 1.00 13.57 330 SER D CA 1
ATOM 10224 C C . SER D 1 330 ? -13.358 -1.942 -15.223 1.00 13.82 330 SER D C 1
ATOM 10225 O O . SER D 1 330 ? -12.580 -1.429 -14.453 1.00 13.34 330 SER D O 1
ATOM 10228 N N . GLU D 1 331 ? -14.681 -1.973 -15.009 1.00 14.66 331 GLU D N 1
ATOM 10229 C CA . GLU D 1 331 ? -15.297 -1.353 -13.827 1.00 15.09 331 GLU D CA 1
ATOM 10230 C C . GLU D 1 331 ? -14.846 -2.086 -12.564 1.00 14.19 331 GLU D C 1
ATOM 10231 O O . GLU D 1 331 ? -14.619 -1.482 -11.508 1.00 14.13 331 GLU D O 1
ATOM 10237 N N . ALA D 1 332 ? -14.714 -3.404 -12.676 1.00 13.67 332 ALA D N 1
ATOM 10238 C CA . ALA D 1 332 ? -14.278 -4.239 -11.549 1.00 12.88 332 ALA D CA 1
ATOM 10239 C C . ALA D 1 332 ? -12.862 -3.840 -11.110 1.00 12.20 332 ALA D C 1
ATOM 10240 O O . ALA D 1 332 ? -12.582 -3.854 -9.926 1.00 11.88 332 ALA D O 1
ATOM 10242 N N . THR D 1 333 ? -11.974 -3.473 -12.050 1.00 12.15 333 THR D N 1
ATOM 10243 C CA . THR D 1 333 ? -10.589 -3.063 -11.664 1.00 11.69 333 THR D CA 1
ATOM 10244 C C . THR D 1 333 ? -10.599 -1.780 -10.813 1.00 12.42 333 THR D C 1
ATOM 10245 O O . THR D 1 333 ? -9.640 -1.547 -10.076 1.00 12.14 333 THR D O 1
ATOM 10249 N N . LEU D 1 334 ? -11.667 -0.985 -10.916 1.00 13.51 334 LEU D N 1
ATOM 10250 C CA . LEU D 1 334 ? -11.838 0.288 -10.217 1.00 14.41 334 LEU D CA 1
ATOM 10251 C C . LEU D 1 334 ? -12.729 0.091 -8.996 1.00 15.14 334 LEU D C 1
ATOM 10252 O O . LEU D 1 334 ? -13.002 1.045 -8.292 1.00 15.91 334 LEU D O 1
ATOM 10257 N N . GLY D 1 335 ? -13.272 -1.112 -8.802 1.00 15.29 335 GLY D N 1
ATOM 10258 C CA . GLY D 1 335 ? -14.141 -1.387 -7.666 1.00 16.22 335 GLY D CA 1
ATOM 10259 C C . GLY D 1 335 ? -15.524 -0.768 -7.825 1.00 17.87 335 GLY D C 1
ATOM 10260 O O . GLY D 1 335 ? -16.230 -0.553 -6.881 1.00 17.93 335 GLY D O 1
ATOM 10261 N N . ALA D 1 336 ? -15.905 -0.553 -9.077 1.00 19.27 336 ALA D N 1
ATOM 10262 C CA . ALA D 1 336 ? -17.049 0.309 -9.403 1.00 21.57 336 ALA D CA 1
ATOM 10263 C C . ALA D 1 336 ? -18.088 -0.476 -10.209 1.00 23.08 336 ALA D C 1
ATOM 10264 O O . ALA D 1 336 ? -18.959 0.115 -10.806 1.00 24.14 336 ALA D O 1
ATOM 10266 N N . TYR D 1 337 ? -17.993 -1.807 -10.198 1.00 23.69 337 TYR D N 1
ATOM 10267 C CA . TYR D 1 337 ? -18.935 -2.636 -10.896 1.00 25.93 337 TYR D CA 1
ATOM 10268 C C . TYR D 1 337 ? -20.178 -2.796 -10.028 1.00 28.76 337 TYR D C 1
ATOM 10269 O O . TYR D 1 337 ? -20.081 -3.163 -8.892 1.00 29.07 337 TYR D O 1
ATOM 10278 N N . LYS D 1 338 ? -21.343 -2.517 -10.598 1.00 34.36 338 LYS D N 1
ATOM 10279 C CA . LYS D 1 338 ? -22.580 -2.450 -9.832 1.00 39.31 338 LYS D CA 1
ATOM 10280 C C . LYS D 1 338 ? -23.491 -3.634 -10.158 1.00 43.38 338 LYS D C 1
ATOM 10281 O O . LYS D 1 338 ? -24.581 -3.703 -9.622 1.00 46.03 338 LYS D O 1
ATOM 10287 N N . GLY D 1 339 ? -23.045 -4.552 -11.024 1.00 47.89 339 GLY D N 1
ATOM 10288 C CA . GLY D 1 339 ? -23.927 -5.531 -11.650 1.00 52.10 339 GLY D CA 1
ATOM 10289 C C . GLY D 1 339 ? -24.375 -5.065 -13.034 1.00 58.50 339 GLY D C 1
ATOM 10290 O O . GLY D 1 339 ? -24.355 -3.866 -13.337 1.00 60.21 339 GLY D O 1
ATOM 10291 N N . ASP D 1 340 ? -24.750 -6.034 -13.873 1.00 64.16 340 ASP D N 1
ATOM 10292 C CA . ASP D 1 340 ? -25.427 -5.835 -15.137 1.00 67.65 340 ASP D CA 1
ATOM 10293 C C . ASP D 1 340 ? -26.840 -5.290 -14.881 1.00 68.90 340 ASP D C 1
ATOM 10294 O O . ASP D 1 340 ? -27.739 -5.515 -15.688 1.00 66.96 340 ASP D O 1
#

InterPro domains:
  IPR000741 Fructose-bisphosphate aldolase, class-I [PF00274] (11-358)
  IPR000741 Fructose-bisphosphate aldolase, class-I [PTHR11627] (10-358)
  IPR013785 Aldolase-type TIM barrel [G3DSA:3.20.20.70] (1-358)
  IPR029768 Fructose-bisphosphate aldolase class-I active site [PS00158] (217-227)

Foldseek 3Di:
DDAPLNVVLLVLLLLCLPQLAHEEELADDLVRVCVLLVVLPHHSDPVQSLVQVCLLLVQVQQLLSYQEYEYHPVLLQDAHPVRHRSLNSNVVSNHAYEYEQWPAWDADPPDDRATATHGLVCSLVVLLVSVVSRHQAYEDAQEWEDDPCTPDPVSLLRHLLVLLSSQVSNSNNRHAYARHHEYAQADQAFLVSLLVVLLVSLQSNVVNNVVSVHQQSSYEYAYAQRGHHPNYDGDALLVSLVSRQVSCVNHPDLSNAAYAYEQRPHALVSSLRNLLSNLVDPDDDSYQYAHHYYCSQCVQLSNQCSSDDVSSNVSSVVNSVSSSSRSCSSNSRRDDD/DDAPLNVVLLVLLLLCLPQLAHEAELAQDLVRVCVLLVVLPHHSDPVQSLVQVCLLLVLPQQLLSYQEYEYEPVLLQDAHPVRHRSLNSNVVSNYAYEYEQWPAWDADPPDDRQTATHGLVCSLVVLLVSVVSRHQAYEDAQEWEDDPCTPDPVSLLRRLLVLLSSQVSNRNRRHAYARHDEYALADQAALVSLLVVLLVSLQSNVVNNVVSVHQLSSYEYAYAQRFGHPPYDGDALLVSLVSRQVSCVNHPDLSNAAYAYECNPPALQSSLRNLLSNLVDDDDDSYQYAHHYYCSQQVQLSNQCSRDDVSSNVSSVVNSVSSSSRSCSSNSRRPDD/DQAPLNVVLLVLLLLCLPQLAHEAELAQDLVRVCVLLVVLPHHSDPVVSLVQVCLLLPLPQQLLSYQEYEYEPVLLQDAHPVRHRSLNSNVVSNYAYEYEQWPAWDADPPDDRQTATHGPVCSLVVLLVSVVSRHQAYEDAQEWEDDPCTPDPVSLLRRLLVLLSSCVSNRNNRHAYARHDEYALADQAFLVSLLVVLLVSLQSNVVNNVVSVHQLSSYEYAYAQRGGHPPYDGDALLVSLVSRQVSCVNHPDLSNAAYAYECNPPALQSSLRNLLNNLVDPDDDSYQYAHHYYCSQQVQLSNQCSYDDVSSSVSSVVNSVSSSSRSCSSNSRRPDD/DDAPLNVVLLVLLLLCLPQLAHEEELADDLVRVCVLLVVLPHHSDPVVSLVQVLLLLVQPQQLLSYQEYEYHPVLLQDAHPVRHRSLNSNVVSNHAYEYEQWPAWDADPPDDRQIATHGLVCSLVVLLVSVVSRHQAYEDAQEWEDDPCTPDPVSLLRHLLVLLSSQVSNSNNRHAYARHHEYAQADQAFLVSLLVVLLVSLQSNVVNNVVSVHQQSSYEYAYAQRFHHPNYDGDALLVSLVSRQVSCVNHPDLSNAAYAYEQRPHALQRSLRNLLSNLVDPDDDSYQYAHHYYCSQQVQLSNQCSYDDVSSNVSSVVNSVSSSSRSCSSNSRRDDD

Organism: Arabidopsis thaliana (NCBI:txid3702)

Secondary structure (DSSP, 8-state):
---TTHHHHHHHHHHHT-TT-EEEEE---HHHHHHHHHTTT----HHHHHHHHHHHHT-TTTGGGEEEEEE-HHHHT-B-TTS-BHHHHHHHTTPEEEEE----EEEPTTSSS-EEE---TTHHHHHHHHHHTT--EEEEEEEE--SSS-S-HHHHHHHHHHHHHHHHHHHHTT-EEEEEEEE---SS--HHHHHHHHHHHHHHHHHHHHHTT--GGG-EE-PPP----TTSPP--HHHHHHHHHHHHHTTS-TTS-EEEE--TT--HHHHHHHHHHHHTB-S---SEEEEEESHHHHHHHHHHS-SSGGGHHHHHHHHHHHHHHHHHHHTT-----/---SSHHHHHHHHHHHT-TT-EEEEE---HHHHHHHHHTTT----HHHHHHHHHHHHT-TTTGGGEEEEEE-HHHHH-B-TTS-BHHHHHHHTTPEEEEE----EEEPTTSSS-EEE---TTHHHHHHHHHHTT--EEEEEEEE--SSS-S-HHHHHHHHHHHHHHHHHHHHTT-EEEEEEEE---SS--HHHHHHHHHHHHHHHHHHHHHTT--GGG-EE-PPP----TTSPP--HHHHHHHHHHHHHTTS-TTS-EEEE--TT--HHHHHHHHHHHHH--S---SEEEEEESHHHHHHHHHHHTTSGGGHHHHHHHHHHHHHHHHHHHTT-----/---TTHHHHHHHHHHHT-TT-EEEEE---HHHHHHHHHTTT----HHHHHHHHHHHHT-TTTGGGEEEEEE-HHHHH-B-TTS-BHHHHHHHTTPEEEEE----EEEPTTSSS-EEE---TTHHHHHHHHHHTT--EEEEEEEE--SSS-S-HHHHHHHHHHHHHHHHHHHHTT-EEEEEEEE---SS--HHHHHHHHHHHHHHHHHHHHHTT--GGG-EE-PPP----TTSPP--HHHHHHHHHHHHHTTS-TTS-EEEE--TT--HHHHHHHHHHHHHB-S---SEEEEEESHHHHHHHHHHHTTSGGGHHHHHHHHHHHHHHHHHHHTT-----/---TTHHHHHHHHHHHT-TT-EEEEE---HHHHHHHHHTTT----HHHHHHHHHHHHT-TTTGGGEEEEEE-HHHHH-B-TTS-BHHHHHHHTTPEEEEE----EEEPTTSSS-EEE---TTHHHHHHHHHHTT--EEEEEEEE--SSS-S-HHHHHHHHHHHHHHHHHHHHTT-EEEEEEEE---SS--HHHHHHHHHHHHHHHHHHHHHTT--GGG-EE-PPP----TTSPP--HHHHHHHHHHHHHTTS-TTS-EEEE--TT--HHHHHHHHHHHHT--S---SEEEEEESHHHHHHHHHHHTTSGGGHHHHHHHHHHHHHHHHHHHTT-----

Nearest PDB structures (foldseek):
  6rng-assembly1_A-2  TM=1.000E+00  e=1.154E-60  Arabidopsis thaliana
  7efs-assembly1_D  TM=9.971E-01  e=2.389E-54  Artemisia sieversiana
  1fba-assembly1_D  TM=9.812E-01  e=2.434E-44  Drosophila melanogaster
  3kx6-assembly1_C  TM=9.691E-01  e=7.482E-44  Babesia bovis
  7b2n-assembly1_D  TM=9.808E-01  e=1.028E-42  Chlamydomonas reinhardtii

CATH classification: 3.20.20.70